Protein 6AR7 (pdb70)

Organism: Burkholderia thailandensis (strain ATCC 700388 / DSM 13276 / CCUG 48851 / CIP 106301 / E264) (NCBI:txid271848)

Foldseek 3Di:
DPVLVVVVVQCPDPVQVDLVSNLVNCVSQVVLLVLLVVLLVLCCVQAPPVLNVLVVQLVVLVVQLLVLVVVVLCQQCVQDDDSVCCSSVNRVVSNVSSVVSNVNSVQSNDPPSNPQQFDDADPCVDVLSVVLVVLVVLLVLLLVQDPVCSVSSVSSVVSLVVSLVSRRRDDPVVSSVSSNVVSVVSNVSSVGGHD/DDDVLVVVCVQCPDPVQVDLVSNLVNCVSQVVLLVLLVVLLVLCCVQAPPVLNVLVVQLVVLVVQLLVLVVLVLCQLCVQDDDSVCCSSVNRVVSNVSSVVSNVLSVQRVDPPSRPQQFDDADPCVDVLSVVLVVLVVLLVLLLVQPVVSNVSSVSSVVSLVSSLVSRRGDDPVVSSVSSNVVSVVSNVSSVGGHD/DDDVLVVVVVQCPDPVQVDLVSNLVNCVSQVVLLVLLVVLLVLCCVQADPVLNVLSVQLVVLVVQLLVLVVLVLCQLPVQDDDSVCCSSVNRVVSNVSSVVSNVLSVQSPDPPSNPQQFDDADPCVDPLSVVLVVLVVLLVLLLVQAVVSSVSSVSSVVSLVVSLVSRRRDDPVVSSVSSNVVSVVSNVSSVGGHND/DDDPLVVVCVQCPDPVQVDLVSNLVNCVSQVVLLVLLVVLLVLCCVQEDPVLNVLVVQLVVLVVQLLVLVVLVLCQLCVQDDDSVCCSSVNRVVSNVSSVVSNVLSVVSVVYPQQFDDADPCVDVLSVVLVVLVVLLVLLLVQDPVSSVSSVSSVVSLVVSLVSRRGDDPVVSSVSSNVVSVVSNVSSVGGHD

Solvent-accessible surface area: 38611 Å² total

InterPro domains:
  IPR009739 Lysozyme inhibitor LprI-like, N-terminal [PF07007] (49-139)
  IPR009739 Lysozyme inhibitor LprI-like, N-terminal [PF07007] (174-214)

Structure (mmCIF, N/CA/C/O backbone):
data_6AR7
#
_entry.id   6AR7
#
_cell.length_a   48.690
_cell.length_b   77.580
_cell.length_c   80.860
_cell.angle_alpha   65.46
_cell.angle_beta   90.03
_cell.angle_gamma   83.51
#
_symmetry.space_group_name_H-M   'P 1'
#
loop_
_entity.id
_entity.type
_entity.pdbx_description
1 polymer 'Uncharacterized protein'
2 water water
#
loop_
_atom_site.group_PDB
_atom_site.id
_atom_site.type_symbol
_atom_site.label_atom_id
_atom_site.label_alt_id
_atom_site.label_comp_id
_atom_site.label_asym_id
_atom_site.label_entity_id
_atom_site.label_seq_id
_atom_site.pdbx_PDB_ins_code
_atom_site.Cartn_x
_atom_site.Cartn_y
_atom_site.Cartn_z
_atom_site.occupancy
_atom_site.B_iso_or_equiv
_atom_site.auth_seq_id
_atom_site.auth_comp_id
_atom_site.auth_asym_id
_atom_site.auth_atom_id
_atom_site.pdbx_PDB_model_num
ATOM 9 N N . ALA A 1 23 ? 23.140 29.588 11.564 1.00 57.29 34 ALA A N 1
ATOM 10 C CA . ALA A 1 23 ? 21.883 30.293 11.766 1.00 49.86 34 ALA A CA 1
ATOM 11 C C . ALA A 1 23 ? 20.737 29.302 11.928 1.00 36.22 34 ALA A C 1
ATOM 12 O O . ALA A 1 23 ? 20.758 28.195 11.388 1.00 40.06 34 ALA A O 1
ATOM 14 N N . ASP A 1 24 ? 19.759 29.695 12.724 1.00 28.06 35 ASP A N 1
ATOM 15 C CA . ASP A 1 24 ? 18.605 28.852 12.923 1.00 29.56 35 ASP A CA 1
ATOM 16 C C . ASP A 1 24 ? 17.801 28.777 11.623 1.00 29.49 35 ASP A C 1
ATOM 17 O O . ASP A 1 24 ? 17.688 29.782 10.907 1.00 24.15 35 ASP A O 1
ATOM 22 N N . PRO A 1 25 ? 17.258 27.601 11.276 1.00 26.77 36 PRO A N 1
ATOM 23 C CA . PRO A 1 25 ? 16.487 27.498 10.018 1.00 27.40 36 PRO A CA 1
ATOM 24 C C . PRO A 1 25 ? 15.355 28.514 9.918 1.00 22.60 36 PRO A C 1
ATOM 25 O O . PRO A 1 25 ? 15.053 28.972 8.816 1.00 26.13 36 PRO A O 1
ATOM 29 N N . ILE A 1 26 ? 14.763 28.930 11.044 1.00 21.78 37 ILE A N 1
ATOM 30 C CA . ILE A 1 26 ? 13.698 29.930 10.993 1.00 27.23 37 ILE A CA 1
ATOM 31 C C . ILE A 1 26 ? 14.215 31.242 10.427 1.00 30.69 37 ILE A C 1
ATOM 32 O O . ILE A 1 26 ? 13.524 31.903 9.641 1.00 21.47 37 ILE A O 1
ATOM 37 N N . ASP A 1 27 ? 15.420 31.660 10.842 1.00 30.94 38 ASP A N 1
ATOM 38 C CA . ASP A 1 27 ? 15.973 32.926 10.368 1.00 29.38 38 ASP A CA 1
ATOM 39 C C . ASP A 1 27 ? 16.480 32.803 8.941 1.00 27.58 38 ASP A C 1
ATOM 40 O O . ASP A 1 27 ? 16.398 33.766 8.169 1.00 23.87 38 ASP A O 1
ATOM 45 N N . VAL A 1 28 ? 17.038 31.640 8.586 1.00 25.03 39 VAL A N 1
ATOM 46 C CA . VAL A 1 28 ? 17.408 31.392 7.190 1.00 26.70 39 VAL A CA 1
ATOM 47 C C . VAL A 1 28 ? 16.171 31.486 6.298 1.00 32.06 39 VAL A C 1
ATOM 48 O O . VAL A 1 28 ? 16.202 32.104 5.225 1.00 27.29 39 VAL A O 1
ATOM 52 N N . ALA A 1 29 ? 15.063 30.879 6.734 1.00 27.19 40 ALA A N 1
ATOM 53 C CA . ALA A 1 29 ? 13.835 30.888 5.934 1.00 28.44 40 ALA A CA 1
ATOM 54 C C . ALA A 1 29 ? 13.260 32.298 5.800 1.00 26.71 40 ALA A C 1
ATOM 55 O O . ALA A 1 29 ? 12.787 32.683 4.723 1.00 26.01 40 ALA A O 1
ATOM 65 N N . ARG A 1 31 ? 14.879 35.070 5.773 1.00 29.12 42 ARG A N 1
ATOM 66 C CA . ARG A 1 31 ? 15.763 35.713 4.803 1.00 25.35 42 ARG A CA 1
ATOM 67 C C . ARG A 1 31 ? 15.366 35.354 3.373 1.00 26.42 42 ARG A C 1
ATOM 68 O O . ARG A 1 31 ? 15.240 36.226 2.507 1.00 27.61 42 ARG A O 1
ATOM 76 N N . GLN A 1 32 ? 15.181 34.061 3.107 1.00 24.86 43 GLN A N 1
ATOM 77 C CA . GLN A 1 32 ? 14.705 33.638 1.799 1.00 30.58 43 GLN A CA 1
ATOM 78 C C . GLN A 1 32 ? 13.309 34.196 1.524 1.00 22.88 43 GLN A C 1
ATOM 79 O O . GLN A 1 32 ? 13.019 34.633 0.412 1.00 28.72 43 GLN A O 1
ATOM 85 N N . CYS A 1 33 ? 12.446 34.222 2.538 1.00 25.27 44 CYS A N 1
ATOM 86 C CA . CYS A 1 33 ? 11.098 34.748 2.341 1.00 28.13 44 CYS A CA 1
ATOM 87 C C . CYS A 1 33 ? 11.132 36.224 1.935 1.00 31.74 44 CYS A C 1
ATOM 88 O O . CYS A 1 33 ? 10.464 36.626 0.974 1.00 31.79 44 CYS A O 1
ATOM 91 N N . LEU A 1 34 ? 11.941 37.041 2.633 1.00 32.51 45 LEU A N 1
ATOM 92 C CA . LEU A 1 34 ? 12.011 38.479 2.333 1.00 25.12 45 LEU A CA 1
ATOM 93 C C . LEU A 1 34 ? 12.523 38.746 0.931 1.00 27.60 45 LEU A C 1
ATOM 94 O O . LEU A 1 34 ? 12.331 39.857 0.417 1.00 30.28 45 LEU A O 1
ATOM 99 N N . ALA A 1 35 ? 13.198 37.775 0.316 1.00 23.54 46 ALA A N 1
ATOM 100 C CA . ALA A 1 35 ? 13.644 37.889 -1.065 1.00 32.13 46 ALA A CA 1
ATOM 101 C C . ALA A 1 35 ? 12.613 37.394 -2.082 1.00 34.47 46 ALA A C 1
ATOM 102 O O . ALA A 1 35 ? 12.876 37.468 -3.280 1.00 31.98 46 ALA A O 1
ATOM 104 N N . ARG A 1 36 ? 11.451 36.905 -1.653 1.00 26.68 47 ARG A N 1
ATOM 105 C CA . ARG A 1 36 ? 10.485 36.357 -2.605 1.00 30.47 47 ARG A CA 1
ATOM 106 C C . ARG A 1 36 ? 9.862 37.438 -3.469 1.00 33.83 47 ARG A C 1
ATOM 107 O O . ARG A 1 36 ? 9.455 38.489 -2.975 1.00 26.50 47 ARG A O 1
ATOM 115 N N . ARG A 1 37 ? 9.704 37.124 -4.759 1.00 38.97 48 ARG A N 1
ATOM 116 C CA A ARG A 1 37 ? 9.093 38.102 -5.647 0.39 43.99 48 ARG A CA 1
ATOM 117 C CA B ARG A 1 37 ? 9.048 38.021 -5.709 0.61 44.39 48 ARG A CA 1
ATOM 118 C C . ARG A 1 37 ? 7.672 38.444 -5.212 1.00 41.10 48 ARG A C 1
ATOM 119 O O . ARG A 1 37 ? 7.256 39.592 -5.372 1.00 40.18 48 ARG A O 1
ATOM 134 N N . ASP A 1 38 ? 6.943 37.510 -4.609 1.00 34.43 49 ASP A N 1
ATOM 135 C CA . ASP A 1 38 ? 5.581 37.791 -4.174 1.00 28.69 49 ASP A CA 1
ATOM 136 C C . ASP A 1 38 ? 5.529 38.358 -2.763 1.00 27.30 49 ASP A C 1
ATOM 137 O O . ASP A 1 38 ? 4.440 38.486 -2.200 1.00 28.77 49 ASP A O 1
ATOM 142 N N . ARG A 1 39 ? 6.681 38.738 -2.190 1.00 29.57 50 ARG A N 1
ATOM 143 C CA . ARG A 1 39 ? 6.726 39.315 -0.850 1.00 25.69 50 ARG A CA 1
ATOM 144 C C . ARG A 1 39 ? 7.462 40.653 -0.820 1.00 29.35 50 ARG A C 1
ATOM 145 O O . ARG A 1 39 ? 7.866 41.098 0.257 1.00 33.05 50 ARG A O 1
ATOM 153 N N . SER A 1 40 ? 7.649 41.298 -1.978 1.00 31.91 51 SER A N 1
ATOM 154 C CA . SER A 1 40 ? 8.434 42.527 -2.037 1.00 36.75 51 SER A CA 1
ATOM 155 C C . SER A 1 40 ? 7.697 43.724 -1.448 1.00 34.67 51 SER A C 1
ATOM 156 O O . SER A 1 40 ? 8.341 44.668 -0.971 1.00 35.38 51 SER A O 1
ATOM 159 N N . SER A 1 41 ? 6.366 43.704 -1.448 1.00 32.97 52 SER A N 1
ATOM 160 C CA . SER A 1 41 ? 5.604 44.807 -0.873 1.00 32.53 52 SER A CA 1
ATOM 161 C C . SER A 1 41 ? 5.838 44.882 0.634 1.00 38.84 52 SER A C 1
ATOM 162 O O . SER A 1 41 ? 6.298 43.924 1.262 1.00 35.84 52 SER A O 1
ATOM 165 N N . THR A 1 42 ? 5.494 46.040 1.218 1.00 31.40 53 THR A N 1
ATOM 166 C CA . THR A 1 42 ? 5.613 46.205 2.665 1.00 34.67 53 THR A CA 1
ATOM 167 C C . THR A 1 42 ? 4.770 45.181 3.411 1.00 34.27 53 THR A C 1
ATOM 168 O O . THR A 1 42 ? 5.206 44.634 4.432 1.00 34.55 53 THR A O 1
ATOM 172 N N . ALA A 1 43 ? 3.547 44.933 2.936 1.00 29.75 54 ALA A N 1
ATOM 173 C CA . ALA A 1 43 ? 2.723 43.897 3.549 1.00 33.47 54 ALA A CA 1
ATOM 174 C C . ALA A 1 43 ? 3.406 42.536 3.458 1.00 28.83 54 ALA A C 1
ATOM 175 O O . ALA A 1 43 ? 3.340 41.739 4.401 1.00 30.64 54 ALA A O 1
ATOM 177 N N . GLY A 1 44 ? 4.075 42.265 2.334 1.00 32.05 55 GLY A N 1
ATOM 178 C CA . GLY A 1 44 ? 4.770 40.996 2.170 1.00 26.74 55 GLY A CA 1
ATOM 179 C C . GLY A 1 44 ? 5.978 40.865 3.088 1.00 32.18 55 GLY A C 1
ATOM 180 O O . GLY A 1 44 ? 6.243 39.787 3.624 1.00 27.45 55 GLY A O 1
ATOM 181 N N . GLN A 1 45 ? 6.737 41.953 3.271 1.00 32.59 56 GLN A N 1
ATOM 182 C CA . GLN A 1 45 ? 7.867 41.894 4.193 1.00 27.85 56 GLN A CA 1
ATOM 183 C C . GLN A 1 45 ? 7.375 41.603 5.604 1.00 30.66 56 GLN A C 1
ATOM 184 O O . GLN A 1 45 ? 7.933 40.753 6.311 1.00 34.68 56 GLN A O 1
ATOM 190 N N . ILE A 1 46 ? 6.313 42.298 6.014 1.00 30.30 57 ILE A N 1
ATOM 191 C CA . ILE A 1 46 ? 5.757 42.141 7.352 1.00 31.13 57 ILE A CA 1
ATOM 192 C C . ILE A 1 46 ? 5.195 40.740 7.522 1.00 22.73 57 ILE A C 1
ATOM 193 O O . ILE A 1 46 ? 5.302 40.134 8.599 1.00 25.69 57 ILE A O 1
ATOM 198 N N . GLN A 1 47 ? 4.605 40.195 6.456 1.00 25.98 58 GLN A N 1
ATOM 199 C CA . GLN A 1 47 ? 4.105 38.830 6.533 1.00 27.24 58 GLN A CA 1
ATOM 200 C C . GLN A 1 47 ? 5.247 37.835 6.723 1.00 20.08 58 GLN A C 1
ATOM 201 O O . GLN A 1 47 ? 5.104 36.864 7.470 1.00 27.71 58 GLN A O 1
ATOM 207 N N . CYS A 1 48 ? 6.375 38.033 6.037 1.00 28.95 59 CYS A N 1
ATOM 208 C CA . CYS A 1 48 ? 7.516 37.154 6.297 1.00 23.72 59 CYS A CA 1
ATOM 209 C C . CYS A 1 48 ? 7.907 37.207 7.770 1.00 26.38 59 CYS A C 1
ATOM 210 O O . CYS A 1 48 ? 8.166 36.168 8.392 1.00 20.24 59 CYS A O 1
ATOM 221 N N . ASP A 1 50 ? 6.038 38.111 10.334 1.00 19.83 61 ASP A N 1
ATOM 222 C CA A ASP A 1 50 ? 4.997 37.502 11.152 0.55 22.35 61 ASP A CA 1
ATOM 223 C CA B ASP A 1 50 ? 4.978 37.496 11.130 0.45 22.22 61 ASP A CA 1
ATOM 224 C C . ASP A 1 50 ? 5.071 35.974 11.092 1.00 22.49 61 ASP A C 1
ATOM 225 O O . ASP A 1 50 ? 4.844 35.299 12.104 1.00 24.01 61 ASP A O 1
ATOM 234 N N . GLU A 1 51 ? 5.392 35.411 9.927 1.00 21.48 62 GLU A N 1
ATOM 235 C CA . GLU A 1 51 ? 5.543 33.957 9.829 1.00 22.69 62 GLU A CA 1
ATOM 236 C C . GLU A 1 51 ? 6.738 33.477 10.655 1.00 25.16 62 GLU A C 1
ATOM 237 O O . GLU A 1 51 ? 6.666 32.439 11.323 1.00 24.65 62 GLU A O 1
ATOM 243 N N . ALA A 1 52 ? 7.839 34.235 10.631 1.00 22.58 63 ALA A N 1
ATOM 244 C CA . ALA A 1 52 ? 8.999 33.902 11.454 1.00 23.91 63 ALA A CA 1
ATOM 245 C C . ALA A 1 52 ? 8.644 33.960 12.933 1.00 24.96 63 ALA A C 1
ATOM 246 O O . ALA A 1 52 ? 9.041 33.090 13.720 1.00 22.43 63 ALA A O 1
ATOM 248 N N . ARG A 1 53 ? 7.868 34.971 13.324 1.00 28.07 64 ARG A N 1
ATOM 249 C CA . ARG A 1 53 ? 7.489 35.106 14.723 1.00 27.13 64 ARG A CA 1
ATOM 250 C C . ARG A 1 53 ? 6.658 33.922 15.183 1.00 28.40 64 ARG A C 1
ATOM 251 O O . ARG A 1 53 ? 6.856 33.407 16.286 1.00 27.84 64 ARG A O 1
ATOM 259 N N . GLN A 1 54 ? 5.712 33.486 14.358 1.00 25.91 65 GLN A N 1
ATOM 260 C CA . GLN A 1 54 ? 4.910 32.322 14.716 1.00 25.59 65 GLN A CA 1
ATOM 261 C C . GLN A 1 54 ? 5.779 31.074 14.851 1.00 27.68 65 GLN A C 1
ATOM 262 O O . GLN A 1 54 ? 5.561 30.250 15.743 1.00 25.33 65 GLN A O 1
ATOM 268 N N . GLN A 1 55 ? 6.760 30.908 13.960 1.00 28.48 66 GLN A N 1
ATOM 269 C CA . GLN A 1 55 ? 7.653 29.758 14.059 1.00 24.27 66 GLN A CA 1
ATOM 270 C C . GLN A 1 55 ? 8.496 29.836 15.326 1.00 26.51 66 GLN A C 1
ATOM 271 O O . GLN A 1 55 ? 8.634 28.834 16.037 1.00 27.53 66 GLN A O 1
ATOM 277 N N . TRP A 1 56 ? 9.003 31.032 15.665 1.00 22.85 67 TRP A N 1
ATOM 278 C CA . TRP A 1 56 ? 9.717 31.180 16.929 1.00 22.72 67 TRP A CA 1
ATOM 279 C C . TRP A 1 56 ? 8.816 30.882 18.122 1.00 25.04 67 TRP A C 1
ATOM 280 O O . TRP A 1 56 ? 9.286 30.349 19.127 1.00 27.12 67 TRP A O 1
ATOM 291 N N . GLN A 1 57 ? 7.532 31.226 18.043 1.00 25.63 68 GLN A N 1
ATOM 292 C CA . GLN A 1 57 ? 6.643 30.904 19.150 1.00 26.39 68 GLN A CA 1
ATOM 293 C C . GLN A 1 57 ? 6.498 29.387 19.299 1.00 36.86 68 GLN A C 1
ATOM 294 O O . GLN A 1 57 ? 6.414 28.864 20.416 1.00 36.41 68 GLN A O 1
ATOM 300 N N . GLY A 1 58 ? 6.510 28.658 18.191 1.00 30.65 69 GLY A N 1
ATOM 301 C CA . GLY A 1 58 ? 6.538 27.210 18.299 1.00 38.09 69 GLY A CA 1
ATOM 302 C C . GLY A 1 58 ? 7.797 26.709 18.981 1.00 34.70 69 GLY A C 1
ATOM 303 O O . GLY A 1 58 ? 7.762 25.724 19.728 1.00 32.44 69 GLY A O 1
ATOM 304 N N . GLU A 1 59 ? 8.929 27.384 18.748 1.00 29.31 70 GLU A N 1
ATOM 305 C CA . GLU A 1 59 ? 10.157 26.956 19.408 1.00 29.87 70 GLU A CA 1
ATOM 306 C C . GLU A 1 59 ? 10.146 27.318 20.888 1.00 33.69 70 GLU A C 1
ATOM 307 O O . GLU A 1 59 ? 10.730 26.596 21.708 1.00 36.35 70 GLU A O 1
ATOM 313 N N . VAL A 1 60 ? 9.482 28.413 21.248 1.00 29.51 71 VAL A N 1
ATOM 314 C CA . VAL A 1 60 ? 9.275 28.723 22.660 1.00 29.54 71 VAL A CA 1
ATOM 315 C C . VAL A 1 60 ? 8.541 27.578 23.336 1.00 32.59 71 VAL A C 1
ATOM 316 O O . VAL A 1 60 ? 8.972 27.057 24.370 1.00 34.09 71 VAL A O 1
ATOM 320 N N . ASP A 1 61 ? 7.431 27.147 22.740 1.00 28.41 72 ASP A N 1
ATOM 321 C CA . ASP A 1 61 ? 6.619 26.117 23.373 1.00 36.82 72 ASP A CA 1
ATOM 322 C C . ASP A 1 61 ? 7.357 24.788 23.449 1.00 36.65 72 ASP A C 1
ATOM 323 O O . ASP A 1 61 ? 7.251 24.078 24.454 1.00 39.81 72 ASP A O 1
ATOM 328 N N . ALA A 1 62 ? 8.129 24.450 22.415 1.00 35.99 73 ALA A N 1
ATOM 329 C CA . ALA A 1 62 ? 8.849 23.182 22.400 1.00 40.65 73 ALA A CA 1
ATOM 330 C C . ALA A 1 62 ? 10.028 23.201 23.358 1.00 39.84 73 ALA A C 1
ATOM 331 O O . ALA A 1 62 ? 10.321 22.187 24.006 1.00 44.29 73 ALA A O 1
ATOM 333 N N . ALA A 1 63 ? 10.775 24.306 23.388 1.00 33.43 74 ALA A N 1
ATOM 334 C CA . ALA A 1 63 ? 11.896 24.389 24.314 1.00 35.11 74 ALA A CA 1
ATOM 335 C C . ALA A 1 63 ? 11.391 24.394 25.749 1.00 35.40 74 ALA A C 1
ATOM 336 O O . ALA A 1 63 ? 11.960 23.725 26.615 1.00 39.73 74 ALA A O 1
ATOM 338 N N . TYR A 1 64 ? 10.281 25.093 26.004 1.00 36.94 75 TYR A N 1
ATOM 339 C CA . TYR A 1 64 ? 9.683 25.057 27.337 1.00 42.94 75 TYR A CA 1
ATOM 340 C C . TYR A 1 64 ? 9.279 23.633 27.718 1.00 44.54 75 TYR A C 1
ATOM 341 O O . TYR A 1 64 ? 9.437 23.219 28.873 1.00 40.27 75 TYR A O 1
ATOM 350 N N . GLN A 1 65 ? 8.786 22.852 26.756 1.00 46.49 76 GLN A N 1
ATOM 351 C CA . GLN A 1 65 ? 8.374 21.492 27.091 1.00 45.61 76 GLN A CA 1
ATOM 352 C C . GLN A 1 65 ? 9.572 20.597 27.400 1.00 43.20 76 GLN A C 1
ATOM 353 O O . GLN A 1 65 ? 9.545 19.847 28.384 1.00 41.95 76 GLN A O 1
ATOM 359 N N . ARG A 1 66 ? 10.635 20.664 26.592 1.00 46.65 77 ARG A N 1
ATOM 360 C CA . ARG A 1 66 ? 11.864 19.940 26.928 1.00 47.92 77 ARG A CA 1
ATOM 361 C C . ARG A 1 66 ? 12.358 20.314 28.321 1.00 43.92 77 ARG A C 1
ATOM 362 O O . ARG A 1 66 ? 12.739 19.447 29.117 1.00 52.41 77 ARG A O 1
ATOM 370 N N . LEU A 1 67 ? 12.377 21.614 28.615 1.00 44.34 78 LEU A N 1
ATOM 371 C CA . LEU A 1 67 ? 12.898 22.097 29.887 1.00 40.49 78 LEU A CA 1
ATOM 372 C C . LEU A 1 67 ? 12.117 21.514 31.056 1.00 47.74 78 LEU A C 1
ATOM 373 O O . LEU A 1 67 ? 12.709 21.064 32.043 1.00 57.90 78 LEU A O 1
ATOM 378 N N . VAL A 1 68 ? 10.785 21.509 30.955 1.00 42.60 79 VAL A N 1
ATOM 379 C CA . VAL A 1 68 ? 9.957 20.999 32.039 1.00 46.65 79 VAL A CA 1
ATOM 380 C C . VAL A 1 68 ? 10.212 19.508 32.243 1.00 54.74 79 VAL A C 1
ATOM 381 O O . VAL A 1 68 ? 10.194 19.016 33.379 1.00 58.08 79 VAL A O 1
ATOM 385 N N . LYS A 1 69 ? 10.505 18.777 31.161 1.00 54.16 80 LYS A N 1
ATOM 386 C CA . LYS A 1 69 ? 10.717 17.339 31.280 1.00 57.69 80 LYS A CA 1
ATOM 387 C C . LYS A 1 69 ? 12.119 17.002 31.773 1.00 59.55 80 LYS A C 1
ATOM 388 O O . LYS A 1 69 ? 12.310 15.938 32.363 1.00 55.31 80 LYS A O 1
ATOM 390 N N . THR A 1 70 ? 13.120 17.854 31.522 1.00 61.49 81 THR A N 1
ATOM 391 C CA . THR A 1 70 ? 14.488 17.495 31.879 1.00 60.79 81 THR A CA 1
ATOM 392 C C . THR A 1 70 ? 15.059 18.230 33.082 1.00 56.65 81 THR A C 1
ATOM 393 O O . THR A 1 70 ? 16.039 17.753 33.659 1.00 56.61 81 THR A O 1
ATOM 397 N N . ALA A 1 71 ? 14.463 19.339 33.502 1.00 51.37 82 ALA A N 1
ATOM 398 C CA . ALA A 1 71 ? 15.121 20.111 34.538 1.00 50.84 82 ALA A CA 1
ATOM 399 C C . ALA A 1 71 ? 14.927 19.465 35.902 1.00 49.76 82 ALA A C 1
ATOM 400 O O . ALA A 1 71 ? 13.925 18.785 36.135 1.00 51.25 82 ALA A O 1
ATOM 402 N N . PRO A 1 72 ? 15.863 19.687 36.825 1.00 54.61 83 PRO A N 1
ATOM 403 C CA . PRO A 1 72 ? 15.626 19.291 38.216 1.00 57.52 83 PRO A CA 1
ATOM 404 C C . PRO A 1 72 ? 14.454 20.080 38.781 1.00 54.90 83 PRO A C 1
ATOM 405 O O . PRO A 1 72 ? 14.091 21.143 38.279 1.00 55.23 83 PRO A O 1
ATOM 409 N N . ALA A 1 73 ? 13.886 19.554 39.866 1.00 54.97 84 ALA A N 1
ATOM 410 C CA . ALA A 1 73 ? 12.593 20.026 40.360 1.00 57.87 84 ALA A CA 1
ATOM 411 C C . ALA A 1 73 ? 12.599 21.514 40.699 1.00 59.29 84 ALA A C 1
ATOM 412 O O . ALA A 1 73 ? 11.645 22.227 40.373 1.00 60.93 84 ALA A O 1
ATOM 414 N N . ASP A 1 74 ? 13.646 21.996 41.376 1.00 58.59 85 ASP A N 1
ATOM 415 C CA . ASP A 1 74 ? 13.697 23.408 41.758 1.00 56.49 85 ASP A CA 1
ATOM 416 C C . ASP A 1 74 ? 13.718 24.310 40.528 1.00 49.93 85 ASP A C 1
ATOM 417 O O . ASP A 1 74 ? 12.927 25.250 40.422 1.00 46.56 85 ASP A O 1
ATOM 422 N N . ALA A 1 75 ? 14.589 24.007 39.566 1.00 49.93 86 ALA A N 1
ATOM 423 C CA . ALA A 1 75 ? 14.658 24.806 38.352 1.00 48.59 86 ALA A CA 1
ATOM 424 C C . ALA A 1 75 ? 13.382 24.677 37.535 1.00 54.06 86 ALA A C 1
ATOM 425 O O . ALA A 1 75 ? 12.935 25.651 36.910 1.00 53.72 86 ALA A O 1
ATOM 427 N N . ARG A 1 76 ? 12.776 23.486 37.525 1.00 48.58 87 ARG A N 1
ATOM 428 C CA . ARG A 1 76 ? 11.548 23.309 36.758 1.00 46.74 87 ARG A CA 1
ATOM 429 C C . ARG A 1 76 ? 10.465 24.271 37.245 1.00 42.26 87 ARG A C 1
ATOM 430 O O . ARG A 1 76 ? 9.911 25.048 36.455 1.00 44.59 87 ARG A O 1
ATOM 438 N N . ARG A 1 77 ? 10.185 24.262 38.554 1.00 44.10 88 ARG A N 1
ATOM 439 C CA . ARG A 1 77 ? 9.184 25.168 39.110 1.00 49.61 88 ARG A CA 1
ATOM 440 C C . ARG A 1 77 ? 9.571 26.623 38.877 1.00 49.22 88 ARG A C 1
ATOM 441 O O . ARG A 1 77 ? 8.708 27.460 38.590 1.00 47.67 88 ARG A O 1
ATOM 449 N N . GLY A 1 78 ? 10.864 26.938 39.011 1.00 44.93 89 GLY A N 1
ATOM 450 C CA . GLY A 1 78 ? 11.327 28.287 38.731 1.00 38.15 89 GLY A CA 1
ATOM 451 C C . GLY A 1 78 ? 11.052 28.714 37.301 1.00 38.67 89 GLY A C 1
ATOM 452 O O . GLY A 1 78 ? 10.566 29.820 37.053 1.00 37.29 89 GLY A O 1
ATOM 453 N N . TRP A 1 79 ? 11.372 27.849 36.333 1.00 39.86 90 TRP A N 1
ATOM 454 C CA . TRP A 1 79 ? 11.118 28.210 34.936 1.00 36.83 90 TRP A CA 1
ATOM 455 C C . TRP A 1 79 ? 9.625 28.257 34.643 1.00 37.56 90 TRP A C 1
ATOM 456 O O . TRP A 1 79 ? 9.168 29.107 33.864 1.00 40.12 90 TRP A O 1
ATOM 467 N N . GLN A 1 80 ? 8.849 27.354 35.255 1.00 37.76 91 GLN A N 1
ATOM 468 C CA . GLN A 1 80 ? 7.403 27.406 35.082 1.00 41.45 91 GLN A CA 1
ATOM 469 C C . GLN A 1 80 ? 6.865 28.742 35.551 1.00 43.37 91 GLN A C 1
ATOM 470 O O . GLN A 1 80 ? 5.994 29.336 34.905 1.00 42.06 91 GLN A O 1
ATOM 476 N N . GLU A 1 81 ? 7.389 29.234 36.669 1.00 42.91 92 GLU A N 1
ATOM 477 C CA . GLU A 1 81 ? 7.001 30.550 37.140 1.00 43.20 92 GLU A CA 1
ATOM 478 C C . GLU A 1 81 ? 7.416 31.627 36.144 1.00 43.69 92 GLU A C 1
ATOM 479 O O . GLU A 1 81 ? 6.624 32.525 35.823 1.00 34.76 92 GLU A O 1
ATOM 485 N N . SER A 1 82 ? 8.640 31.532 35.612 1.00 36.14 93 SER A N 1
ATOM 486 C CA . SER A 1 82 ? 9.107 32.537 34.659 1.00 34.91 93 SER A CA 1
ATOM 487 C C . SER A 1 82 ? 8.220 32.575 33.417 1.00 37.39 93 SER A C 1
ATOM 488 O O . SER A 1 82 ? 7.924 33.655 32.888 1.00 32.23 93 SER A O 1
ATOM 491 N N . GLN A 1 83 ? 7.756 31.408 32.959 1.00 33.60 94 GLN A N 1
ATOM 492 C CA . GLN A 1 83 ? 6.936 31.379 31.750 1.00 33.52 94 GLN A CA 1
ATOM 493 C C . GLN A 1 83 ? 5.558 31.969 32.007 1.00 32.65 94 GLN A C 1
ATOM 494 O O . GLN A 1 83 ? 5.016 32.687 31.162 1.00 35.49 94 GLN A O 1
ATOM 500 N N . ARG A 1 84 ? 4.973 31.682 33.170 1.00 34.39 95 ARG A N 1
ATOM 501 C CA . ARG A 1 84 ? 3.713 32.323 33.513 1.00 33.79 95 ARG A CA 1
ATOM 502 C C . ARG A 1 84 ? 3.873 33.844 33.510 1.00 36.88 95 ARG A C 1
ATOM 503 O O . ARG A 1 84 ? 3.006 34.572 33.011 1.00 35.37 95 ARG A O 1
ATOM 511 N N . ARG A 1 85 ? 5.000 34.336 34.036 1.00 36.17 96 ARG A N 1
ATOM 512 C CA . ARG A 1 85 ? 5.246 35.773 34.084 1.00 33.38 96 ARG A CA 1
ATOM 513 C C . ARG A 1 85 ? 5.550 36.318 32.702 1.00 34.59 96 ARG A C 1
ATOM 514 O O . ARG A 1 85 ? 5.149 37.439 32.367 1.00 31.17 96 ARG A O 1
ATOM 522 N N . TRP A 1 86 ? 6.249 35.536 31.880 1.00 28.67 97 TRP A N 1
ATOM 523 C CA . TRP A 1 86 ? 6.554 35.996 30.529 1.00 29.15 97 TRP A CA 1
ATOM 524 C C . TRP A 1 86 ? 5.275 36.189 29.725 1.00 34.51 97 TRP A C 1
ATOM 525 O O . TRP A 1 86 ? 5.093 37.207 29.038 1.00 33.29 97 TRP A O 1
ATOM 536 N N . LEU A 1 87 ? 4.378 35.207 29.796 1.00 33.87 98 LEU A N 1
ATOM 537 C CA . LEU A 1 87 ? 3.130 35.280 29.052 1.00 36.11 98 LEU A CA 1
ATOM 538 C C . LEU A 1 87 ? 2.287 36.470 29.488 1.00 34.68 98 LEU A C 1
ATOM 539 O O . LEU A 1 87 ? 1.683 37.146 28.646 1.00 34.27 98 LEU A O 1
ATOM 544 N N . ALA A 1 88 ? 2.210 36.727 30.797 1.00 35.21 99 ALA A N 1
ATOM 545 C CA . ALA A 1 88 ? 1.433 37.871 31.264 1.00 34.33 99 ALA A CA 1
ATOM 546 C C . ALA A 1 88 ? 2.041 39.181 30.784 1.00 34.24 99 ALA A C 1
ATOM 547 O O . ALA A 1 88 ? 1.316 40.112 30.411 1.00 35.21 99 ALA A O 1
ATOM 549 N N . TRP A 1 89 ? 3.369 39.284 30.801 1.00 33.16 100 TRP A N 1
ATOM 550 C CA . TRP A 1 89 ? 4.004 40.488 30.279 1.00 29.36 100 TRP A CA 1
ATOM 551 C C . TRP A 1 89 ? 3.702 40.661 28.794 1.00 32.88 100 TRP A C 1
ATOM 552 O O . TRP A 1 89 ? 3.289 41.745 28.360 1.00 35.96 100 TRP A O 1
ATOM 563 N N . ARG A 1 90 ? 3.874 39.590 28.002 1.00 27.94 101 ARG A N 1
ATOM 564 C CA . ARG A 1 90 ? 3.636 39.686 26.563 1.00 33.92 101 ARG A CA 1
ATOM 565 C C . ARG A 1 90 ? 2.211 40.145 26.273 1.00 34.91 101 ARG A C 1
ATOM 566 O O . ARG A 1 90 ? 1.991 40.953 25.368 1.00 27.91 101 ARG A O 1
ATOM 574 N N . LYS A 1 91 ? 1.233 39.666 27.049 1.00 31.08 102 LYS A N 1
ATOM 575 C CA . LYS A 1 91 ? -0.156 40.062 26.817 1.00 35.21 102 LYS A CA 1
ATOM 576 C C . LYS A 1 91 ? -0.340 41.573 26.961 1.00 33.82 102 LYS A C 1
ATOM 577 O O . LYS A 1 91 ? -1.000 42.204 26.131 1.00 41.38 102 LYS A O 1
ATOM 579 N N . ASP A 1 92 ? 0.221 42.176 28.012 1.00 34.33 103 ASP A N 1
ATOM 580 C CA . ASP A 1 92 ? 0.041 43.617 28.178 1.00 32.59 103 ASP A CA 1
ATOM 581 C C . ASP A 1 92 ? 1.021 44.430 27.339 1.00 33.79 103 ASP A C 1
ATOM 582 O O . ASP A 1 92 ? 0.688 45.537 26.902 1.00 37.56 103 ASP A O 1
ATOM 587 N N . GLU A 1 93 ? 2.203 43.896 27.057 1.00 29.59 104 GLU A N 1
ATOM 588 C CA . GLU A 1 93 ? 3.125 44.620 26.195 1.00 24.27 104 GLU A CA 1
ATOM 589 C C . GLU A 1 93 ? 2.527 44.851 24.802 1.00 31.05 104 GLU A C 1
ATOM 590 O O . GLU A 1 93 ? 2.794 45.880 24.172 1.00 31.94 104 GLU A O 1
ATOM 596 N N . ALA A 1 94 ? 1.705 43.920 24.311 1.00 29.11 105 ALA A N 1
ATOM 597 C CA . ALA A 1 94 ? 1.038 44.147 23.028 1.00 32.36 105 ALA A CA 1
ATOM 598 C C . ALA A 1 94 ? 0.169 45.399 23.069 1.00 35.96 105 ALA A C 1
ATOM 599 O O . ALA A 1 94 ? 0.077 46.129 22.076 1.00 41.01 105 ALA A O 1
ATOM 601 N N . HIS A 1 95 ? -0.482 45.666 24.209 1.00 36.92 106 HIS A N 1
ATOM 602 C CA . HIS A 1 95 ? -1.263 46.894 24.333 1.00 36.83 106 HIS A CA 1
ATOM 603 C C . HIS A 1 95 ? -0.360 48.116 24.288 1.00 34.92 106 HIS A C 1
ATOM 604 O O . HIS A 1 95 ? -0.743 49.159 23.750 1.00 39.58 106 HIS A O 1
ATOM 611 N N . LEU A 1 96 ? 0.830 48.017 24.885 1.00 33.27 107 LEU A N 1
ATOM 612 C CA . LEU A 1 96 ? 1.763 49.138 24.870 1.00 35.58 107 LEU A CA 1
ATOM 613 C C . LEU A 1 96 ? 2.299 49.369 23.466 1.00 30.09 107 LEU A C 1
ATOM 614 O O . LEU A 1 96 ? 2.418 50.515 23.017 1.00 28.83 107 LEU A O 1
ATOM 619 N N . VAL A 1 97 ? 2.609 48.288 22.754 1.00 25.62 108 VAL A N 1
ATOM 620 C CA . VAL A 1 97 ? 3.078 48.432 21.380 1.00 30.40 108 VAL A CA 1
ATOM 621 C C . VAL A 1 97 ? 2.020 49.136 20.530 1.00 35.81 108 VAL A C 1
ATOM 622 O O . VAL A 1 97 ? 2.329 50.031 19.735 1.00 33.19 108 VAL A O 1
ATOM 626 N N . ARG A 1 98 ? 0.756 48.746 20.682 1.00 35.07 109 ARG A N 1
ATOM 627 C CA . ARG A 1 98 ? -0.288 49.388 19.888 1.00 36.81 109 ARG A CA 1
ATOM 628 C C . ARG A 1 98 ? -0.450 50.853 20.257 1.00 38.93 109 ARG A C 1
ATOM 629 O O . ARG A 1 98 ? -0.566 51.710 19.372 1.00 39.37 109 ARG A O 1
ATOM 637 N N . ALA A 1 99 ? -0.452 51.164 21.554 1.00 31.96 110 ALA A N 1
ATOM 638 C CA . ALA A 1 99 ? -0.615 52.551 21.967 1.00 32.32 110 ALA A CA 1
ATOM 639 C C . ALA A 1 99 ? 0.499 53.430 21.416 1.00 35.33 110 ALA A C 1
ATOM 640 O O . ALA A 1 99 ? 0.256 54.576 21.036 1.00 38.86 110 ALA A O 1
ATOM 642 N N . VAL A 1 100 ? 1.727 52.918 21.348 1.00 32.36 111 VAL A N 1
ATOM 643 C CA . VAL A 1 100 ? 2.813 53.732 20.811 1.00 34.55 111 VAL A CA 1
ATOM 644 C C . VAL A 1 100 ? 2.662 53.902 19.302 1.00 31.95 111 VAL A C 1
ATOM 645 O O . VAL A 1 100 ? 2.720 55.018 18.779 1.00 35.95 111 VAL A O 1
ATOM 649 N N . TYR A 1 101 ? 2.472 52.803 18.576 1.00 28.14 112 TYR A N 1
ATOM 650 C CA . TYR A 1 101 ? 2.539 52.895 17.126 1.00 28.32 112 TYR A CA 1
ATOM 651 C C . TYR A 1 101 ? 1.255 53.379 16.468 1.00 32.71 112 TYR A C 1
ATOM 652 O O . TYR A 1 101 ? 1.298 53.773 15.297 1.00 41.64 112 TYR A O 1
ATOM 661 N N . GLU A 1 102 ? 0.130 53.402 17.179 1.00 36.87 113 GLU A N 1
ATOM 662 C CA . GLU A 1 102 ? -1.053 54.009 16.583 1.00 48.14 113 GLU A CA 1
ATOM 663 C C . GLU A 1 102 ? -0.949 55.528 16.518 1.00 49.47 113 GLU A C 1
ATOM 664 O O . GLU A 1 102 ? -1.789 56.164 15.879 1.00 41.90 113 GLU A O 1
ATOM 670 N N . THR A 1 103 ? 0.056 56.130 17.147 1.00 46.74 114 THR A N 1
ATOM 671 C CA . THR A 1 103 ? 0.275 57.565 17.007 1.00 43.21 114 THR A CA 1
ATOM 672 C C . THR A 1 103 ? 1.230 57.900 15.870 1.00 43.30 114 THR A C 1
ATOM 673 O O . THR A 1 103 ? 1.584 59.075 15.715 1.00 45.41 114 THR A O 1
ATOM 677 N N . THR A 1 104 ? 1.665 56.895 15.100 1.00 39.64 115 THR A N 1
ATOM 678 C CA . THR A 1 104 ? 2.628 57.011 14.011 1.00 40.00 115 THR A CA 1
ATOM 679 C C . THR A 1 104 ? 1.951 56.802 12.667 1.00 42.66 115 THR A C 1
ATOM 680 O O . THR A 1 104 ? 0.824 56.306 12.583 1.00 43.76 115 THR A O 1
ATOM 684 N N . GLN A 1 105 ? 2.682 57.155 11.603 1.00 42.89 116 GLN A N 1
ATOM 685 C CA . GLN A 1 105 ? 2.273 56.881 10.228 1.00 42.16 116 GLN A CA 1
ATOM 686 C C . GLN A 1 105 ? 3.473 56.523 9.370 1.00 39.71 116 GLN A C 1
ATOM 687 O O . GLN A 1 105 ? 4.538 57.129 9.497 1.00 49.45 116 GLN A O 1
ATOM 693 N N . GLY A 1 106 ? 3.275 55.597 8.456 1.00 35.85 117 GLY A N 1
ATOM 694 C CA . GLY A 1 106 ? 4.294 55.304 7.476 1.00 37.70 117 GLY A CA 1
ATOM 695 C C . GLY A 1 106 ? 4.852 53.906 7.639 1.00 33.67 117 GLY A C 1
ATOM 696 O O . GLY A 1 106 ? 4.844 53.320 8.731 1.00 34.31 117 GLY A O 1
ATOM 697 N N . THR A 1 107 ? 5.366 53.367 6.536 1.00 30.38 118 THR A N 1
ATOM 698 C CA . THR A 1 107 ? 5.806 51.985 6.570 1.00 34.90 118 THR A CA 1
ATOM 699 C C . THR A 1 107 ? 7.106 51.805 7.350 1.00 34.54 118 THR A C 1
ATOM 700 O O . THR A 1 107 ? 7.385 50.680 7.771 1.00 32.49 118 THR A O 1
ATOM 712 N N . TYR A 1 109 ? 7.594 52.938 10.330 1.00 31.97 120 TYR A N 1
ATOM 713 C CA . TYR A 1 109 ? 7.086 52.576 11.645 1.00 32.72 120 TYR A CA 1
ATOM 714 C C . TYR A 1 109 ? 6.359 51.234 11.618 1.00 29.47 120 TYR A C 1
ATOM 715 O O . TYR A 1 109 ? 6.427 50.478 12.590 1.00 26.52 120 TYR A O 1
ATOM 724 N N . ALA A 1 110 ? 5.639 50.918 10.533 1.00 24.79 121 ALA A N 1
ATOM 725 C CA . ALA A 1 110 ? 4.998 49.606 10.484 1.00 30.35 121 ALA A CA 1
ATOM 726 C C . ALA A 1 110 ? 6.029 48.483 10.547 1.00 26.33 121 ALA A C 1
ATOM 727 O O . ALA A 1 110 ? 5.765 47.425 11.136 1.00 33.23 121 ALA A O 1
ATOM 742 N N . ALA A 1 112 ? 9.123 48.715 11.966 1.00 24.64 123 ALA A N 1
ATOM 743 C CA . ALA A 1 112 ? 9.688 48.705 13.308 1.00 30.26 123 ALA A CA 1
ATOM 744 C C . ALA A 1 112 ? 8.751 47.982 14.260 1.00 28.18 123 ALA A C 1
ATOM 745 O O . ALA A 1 112 ? 9.190 47.216 15.115 1.00 28.77 123 ALA A O 1
ATOM 747 N N . SER A 1 113 ? 7.447 48.227 14.122 1.00 28.26 124 SER A N 1
ATOM 748 C CA . SER A 1 113 ? 6.470 47.582 14.979 1.00 19.86 124 SER A CA 1
ATOM 749 C C . SER A 1 113 ? 6.498 46.066 14.789 1.00 29.04 124 SER A C 1
ATOM 750 O O . SER A 1 113 ? 6.438 45.307 15.764 1.00 24.45 124 SER A O 1
ATOM 753 N N . ALA A 1 114 ? 6.570 45.611 13.532 1.00 26.20 125 ALA A N 1
ATOM 754 C CA . ALA A 1 114 ? 6.641 44.178 13.266 1.00 25.87 125 ALA A CA 1
ATOM 755 C C . ALA A 1 114 ? 7.895 43.561 13.882 1.00 25.24 125 ALA A C 1
ATOM 756 O O . ALA A 1 114 ? 7.830 42.499 14.505 1.00 28.83 125 ALA A O 1
ATOM 758 N N . ASP A 1 115 ? 9.046 44.221 13.740 1.00 26.86 126 ASP A N 1
ATOM 759 C CA . ASP A 1 115 ? 10.261 43.705 14.368 1.00 29.84 126 ASP A CA 1
ATOM 760 C C . ASP A 1 115 ? 10.155 43.716 15.894 1.00 34.59 126 ASP A C 1
ATOM 761 O O . ASP A 1 115 ? 10.662 42.801 16.560 1.00 29.71 126 ASP A O 1
ATOM 779 N N . ARG A 1 117 ? 7.542 42.984 17.544 1.00 28.14 128 ARG A N 1
ATOM 780 C CA A ARG A 1 117 ? 6.766 41.797 17.894 0.55 30.28 128 ARG A CA 1
ATOM 781 C CA B ARG A 1 117 ? 6.775 41.801 17.913 0.45 30.14 128 ARG A CA 1
ATOM 782 C C . ARG A 1 117 ? 7.571 40.520 17.714 1.00 25.11 128 ARG A C 1
ATOM 783 O O . ARG A 1 117 ? 7.370 39.555 18.457 1.00 25.32 128 ARG A O 1
ATOM 798 N N . LEU A 1 118 ? 8.480 40.506 16.740 1.00 25.83 129 LEU A N 1
ATOM 799 C CA . LEU A 1 118 ? 9.260 39.314 16.412 1.00 23.85 129 LEU A CA 1
ATOM 800 C C . LEU A 1 118 ? 10.367 39.037 17.432 1.00 25.14 129 LEU A C 1
ATOM 801 O O . LEU A 1 118 ? 10.463 37.928 17.967 1.00 28.59 129 LEU A O 1
ATOM 806 N N . GLN A 1 119 ? 11.222 40.024 17.699 1.00 18.24 130 GLN A N 1
ATOM 807 C CA . GLN A 1 119 ? 12.452 39.763 18.445 1.00 22.21 130 GLN A CA 1
ATOM 808 C C . GLN A 1 119 ? 12.242 39.200 19.855 1.00 22.83 130 GLN A C 1
ATOM 809 O O . GLN A 1 119 ? 13.069 38.372 20.279 1.00 24.62 130 GLN A O 1
ATOM 815 N N . PRO A 1 120 ? 11.243 39.623 20.640 1.00 26.86 131 PRO A N 1
ATOM 816 C CA . PRO A 1 120 ? 11.109 39.051 21.992 1.00 30.15 131 PRO A CA 1
ATOM 817 C C . PRO A 1 120 ? 10.727 37.589 21.977 1.00 31.94 131 PRO A C 1
ATOM 818 O O . PRO A 1 120 ? 11.050 36.873 22.931 1.00 26.91 131 PRO A O 1
ATOM 822 N N . VAL A 1 121 ? 9.994 37.149 20.955 1.00 21.97 132 VAL A N 1
ATOM 823 C CA . VAL A 1 121 ? 9.631 35.742 20.857 1.00 25.03 132 VAL A CA 1
ATOM 824 C C . VAL A 1 121 ? 10.865 34.928 20.536 1.00 24.39 132 VAL A C 1
ATOM 825 O O . VAL A 1 121 ? 11.160 33.932 21.199 1.00 25.98 132 VAL A O 1
ATOM 829 N N . ARG A 1 122 ? 11.630 35.379 19.540 1.00 21.05 133 ARG A N 1
ATOM 830 C CA . ARG A 1 122 ? 12.924 34.782 19.245 1.00 25.29 133 ARG A CA 1
ATOM 831 C C . ARG A 1 122 ? 13.800 34.723 20.495 1.00 31.89 133 ARG A C 1
ATOM 832 O O . ARG A 1 122 ? 14.347 33.662 20.837 1.00 27.25 133 ARG A O 1
ATOM 840 N N . GLU A 1 123 ? 13.916 35.855 21.209 1.00 26.76 134 GLU A N 1
ATOM 841 C CA . GLU A 1 123 ? 14.733 35.907 22.422 1.00 29.77 134 GLU A CA 1
ATOM 842 C C . GLU A 1 123 ? 14.268 34.892 23.467 1.00 18.99 134 GLU A C 1
ATOM 843 O O . GLU A 1 123 ? 15.088 34.198 24.079 1.00 23.48 134 GLU A O 1
ATOM 849 N N . ARG A 1 124 ? 12.960 34.803 23.705 1.00 24.55 135 ARG A N 1
ATOM 850 C CA . ARG A 1 124 ? 12.480 33.861 24.710 1.00 26.80 135 ARG A CA 1
ATOM 851 C C . ARG A 1 124 ? 12.815 32.430 24.312 1.00 33.84 135 ARG A C 1
ATOM 852 O O . ARG A 1 124 ? 13.236 31.630 25.150 1.00 34.32 135 ARG A O 1
ATOM 860 N N . ALA A 1 125 ? 12.680 32.103 23.026 1.00 29.88 136 ALA A N 1
ATOM 861 C CA . ALA A 1 125 ? 13.000 30.756 22.560 1.00 29.81 136 ALA A CA 1
ATOM 862 C C . ALA A 1 125 ? 14.456 30.395 22.832 1.00 26.96 136 ALA A C 1
ATOM 863 O O . ALA A 1 125 ? 14.756 29.294 23.306 1.00 29.86 136 ALA A O 1
ATOM 865 N N . LEU A 1 126 ? 15.377 31.313 22.536 1.00 24.41 137 LEU A N 1
ATOM 866 C CA . LEU A 1 126 ? 16.799 31.018 22.679 1.00 31.48 137 LEU A CA 1
ATOM 867 C C . LEU A 1 126 ? 17.191 30.833 24.142 1.00 30.92 137 LEU A C 1
ATOM 868 O O . LEU A 1 126 ? 18.056 30.011 24.462 1.00 37.05 137 LEU A O 1
ATOM 873 N N . ALA A 1 127 ? 16.584 31.610 25.036 1.00 32.33 138 ALA A N 1
ATOM 874 C CA . ALA A 1 127 ? 16.851 31.459 26.462 1.00 34.27 138 ALA A CA 1
ATOM 875 C C . ALA A 1 127 ? 16.360 30.113 26.972 1.00 34.33 138 ALA A C 1
ATOM 876 O O . ALA A 1 127 ? 17.062 29.441 27.737 1.00 37.83 138 ALA A O 1
ATOM 878 N N . LEU A 1 128 ? 15.149 29.716 26.574 1.00 32.45 139 LEU A N 1
ATOM 879 C CA . LEU A 1 128 ? 14.627 28.419 26.981 1.00 33.44 139 LEU A CA 1
ATOM 880 C C . LEU A 1 128 ? 15.492 27.300 26.425 1.00 43.61 139 LEU A C 1
ATOM 881 O O . LEU A 1 128 ? 15.795 26.326 27.131 1.00 41.37 139 LEU A O 1
ATOM 886 N N . ARG A 1 129 ? 15.924 27.441 25.168 1.00 37.45 140 ARG A N 1
ATOM 887 C CA . ARG A 1 129 ? 16.783 26.438 24.550 1.00 37.80 140 ARG A CA 1
ATOM 888 C C . ARG A 1 129 ? 18.090 26.310 25.300 1.00 37.77 140 ARG A C 1
ATOM 889 O O . ARG A 1 129 ? 18.563 25.199 25.554 1.00 44.90 140 ARG A O 1
ATOM 897 N N . GLY A 1 130 ? 18.714 27.445 25.627 1.00 34.55 141 GLY A N 1
ATOM 898 C CA . GLY A 1 130 ? 19.976 27.397 26.345 1.00 36.17 141 GLY A CA 1
ATOM 899 C C . GLY A 1 130 ? 19.860 26.675 27.676 1.00 40.70 141 GLY A C 1
ATOM 900 O O . GLY A 1 130 ? 20.721 25.870 28.034 1.00 39.91 141 GLY A O 1
ATOM 901 N N . ALA A 1 131 ? 18.787 26.942 28.416 1.00 34.72 142 ALA A N 1
ATOM 902 C CA . ALA A 1 131 ? 18.588 26.260 29.689 1.00 45.35 142 ALA A CA 1
ATOM 903 C C . ALA A 1 131 ? 18.347 24.773 29.476 1.00 46.06 142 ALA A C 1
ATOM 904 O O . ALA A 1 131 ? 18.971 23.937 30.132 1.00 50.71 142 ALA A O 1
ATOM 906 N N . ALA A 1 132 ? 17.421 24.424 28.585 1.00 43.96 143 ALA A N 1
ATOM 907 C CA . ALA A 1 132 ? 17.110 23.017 28.376 1.00 45.35 143 ALA A CA 1
ATOM 908 C C . ALA A 1 132 ? 18.329 22.240 27.905 1.00 53.32 143 ALA A C 1
ATOM 909 O O . ALA A 1 132 ? 18.514 21.080 28.295 1.00 58.97 143 ALA A O 1
ATOM 911 N N . ASP A 1 133 ? 19.198 22.872 27.108 1.00 47.24 144 ASP A N 1
ATOM 912 C CA . ASP A 1 133 ? 20.418 22.192 26.680 1.00 53.84 144 ASP A CA 1
ATOM 913 C C . ASP A 1 133 ? 21.372 22.007 27.847 1.00 57.04 144 ASP A C 1
ATOM 914 O O . ASP A 1 133 ? 22.016 20.961 27.978 1.00 57.87 144 ASP A O 1
ATOM 919 N N . ARG A 1 134 ? 21.465 23.006 28.716 1.00 56.32 145 ARG A N 1
ATOM 920 C CA A ARG A 1 134 ? 22.394 22.887 29.829 0.47 65.40 145 ARG A CA 1
ATOM 921 C CA B ARG A 1 134 ? 22.378 22.910 29.850 0.53 65.43 145 ARG A CA 1
ATOM 922 C C . ARG A 1 134 ? 21.894 21.881 30.867 1.00 66.34 145 ARG A C 1
ATOM 923 O O . ARG A 1 134 ? 22.701 21.138 31.438 1.00 68.36 145 ARG A O 1
ATOM 938 N N . TYR A 1 135 ? 20.578 21.797 31.088 1.00 59.91 146 TYR A N 1
ATOM 939 C CA . TYR A 1 135 ? 20.045 20.781 31.997 1.00 60.75 146 TYR A CA 1
ATOM 940 C C . TYR A 1 135 ? 20.126 19.372 31.419 1.00 64.84 146 TYR A C 1
ATOM 941 O O . TYR A 1 135 ? 20.078 18.402 32.182 1.00 69.54 146 TYR A O 1
ATOM 950 N N . ALA A 1 136 ? 20.247 19.232 30.099 1.00 60.93 147 ALA A N 1
ATOM 951 C CA . ALA A 1 136 ? 20.183 17.917 29.472 1.00 69.72 147 ALA A CA 1
ATOM 952 C C . ALA A 1 136 ? 21.476 17.125 29.597 1.00 84.31 147 ALA A C 1
ATOM 953 O O . ALA A 1 136 ? 21.441 15.894 29.493 1.00 96.07 147 ALA A O 1
ATOM 955 N N . GLN A 1 137 ? 22.604 17.791 29.779 1.00 82.83 148 GLN A N 1
ATOM 956 C CA . GLN A 1 137 ? 23.900 17.132 29.840 1.00 85.25 148 GLN A CA 1
ATOM 957 C C . GLN A 1 137 ? 24.239 16.716 31.268 1.00 84.88 148 GLN A C 1
ATOM 958 O O . GLN A 1 137 ? 23.620 17.168 32.242 1.00 74.74 148 GLN A O 1
ATOM 964 N N . PRO A 1 138 ? 25.219 15.821 31.435 1.00 84.62 149 PRO A N 1
ATOM 965 C CA . PRO A 1 138 ? 25.624 15.423 32.789 1.00 88.96 149 PRO A CA 1
ATOM 966 C C . PRO A 1 138 ? 26.159 16.601 33.592 1.00 90.63 149 PRO A C 1
ATOM 967 O O . PRO A 1 138 ? 26.906 17.441 33.084 1.00 94.61 149 PRO A O 1
ATOM 971 N N . GLY A 1 139 ? 25.753 16.657 34.859 1.00 82.80 150 GLY A N 1
ATOM 972 C CA . GLY A 1 139 ? 26.259 17.641 35.793 1.00 75.31 150 GLY A CA 1
ATOM 973 C C . GLY A 1 139 ? 25.518 18.960 35.773 1.00 85.30 150 GLY A C 1
ATOM 974 O O . GLY A 1 139 ? 25.213 19.518 36.830 1.00 86.90 150 GLY A O 1
ATOM 975 N N . GLY A 1 140 ? 25.204 19.452 34.571 1.00 104.98 151 GLY A N 1
ATOM 976 C CA . GLY A 1 140 ? 24.710 20.811 34.390 1.00 103.26 151 GLY A CA 1
ATOM 977 C C . GLY A 1 140 ? 23.452 21.149 35.166 1.00 99.97 151 GLY A C 1
ATOM 978 O O . GLY A 1 140 ? 23.196 22.331 35.424 1.00 101.09 151 GLY A O 1
ATOM 979 N N . GLY A 1 141 ? 22.651 20.145 35.535 1.00 97.20 152 GLY A N 1
ATOM 980 C CA . GLY A 1 141 ? 21.472 20.413 36.343 1.00 92.87 152 GLY A CA 1
ATOM 981 C C . GLY A 1 141 ? 21.802 21.016 37.694 1.00 93.03 152 GLY A C 1
ATOM 982 O O . GLY A 1 141 ? 20.975 21.715 38.287 1.00 91.15 152 GLY A O 1
ATOM 983 N N . LYS A 1 142 ? 23.008 20.758 38.195 1.00 94.27 153 LYS A N 1
ATOM 984 C CA . LYS A 1 142 ? 23.429 21.256 39.497 1.00 90.64 153 LYS A CA 1
ATOM 985 C C . LYS A 1 142 ? 23.585 22.775 39.479 1.00 89.75 153 LYS A C 1
ATOM 986 O O . LYS A 1 142 ? 23.951 23.376 38.464 1.00 92.10 153 LYS A O 1
ATOM 988 N N . GLY A 1 143 ? 23.293 23.393 40.624 1.00 88.33 154 GLY A N 1
ATOM 989 C CA . GLY A 1 143 ? 23.352 24.838 40.751 1.00 85.35 154 GLY A CA 1
ATOM 990 C C . GLY A 1 143 ? 22.388 25.575 39.853 1.00 86.92 154 GLY A C 1
ATOM 991 O O . GLY A 1 143 ? 22.598 26.757 39.561 1.00 87.88 154 GLY A O 1
ATOM 992 N N . ALA A 1 144 ? 21.318 24.905 39.417 1.00 83.80 155 ALA A N 1
ATOM 993 C CA . ALA A 1 144 ? 20.376 25.511 38.485 1.00 76.90 155 ALA A CA 1
ATOM 994 C C . ALA A 1 144 ? 19.709 26.740 39.091 1.00 76.66 155 ALA A C 1
ATOM 995 O O . ALA A 1 144 ? 19.501 27.746 38.402 1.00 75.11 155 ALA A O 1
ATOM 997 N N . VAL A 1 145 ? 19.359 26.674 40.375 1.00 73.60 156 VAL A N 1
ATOM 998 C CA . VAL A 1 145 ? 18.755 27.787 41.102 1.00 70.10 156 VAL A CA 1
ATOM 999 C C . VAL A 1 145 ? 19.786 28.345 42.072 1.00 64.70 156 VAL A C 1
ATOM 1000 O O . VAL A 1 145 ? 20.398 27.591 42.836 1.00 60.84 156 VAL A O 1
ATOM 1004 N N . HIS A 1 146 ? 19.963 29.663 42.058 1.00 59.36 157 HIS A N 1
ATOM 1005 C CA . HIS A 1 146 ? 20.921 30.315 42.935 1.00 58.25 157 HIS A CA 1
ATOM 1006 C C . HIS A 1 146 ? 20.248 31.488 43.641 1.00 55.31 157 HIS A C 1
ATOM 1007 O O . HIS A 1 146 ? 19.155 31.932 43.269 1.00 52.07 157 HIS A O 1
ATOM 1014 N N . ARG A 1 147 ? 20.920 31.980 44.678 1.00 56.25 158 ARG A N 1
ATOM 1015 C CA . ARG A 1 147 ? 20.408 33.084 45.478 1.00 56.09 158 ARG A CA 1
ATOM 1016 C C . ARG A 1 147 ? 20.427 34.395 44.697 1.00 55.92 158 ARG A C 1
ATOM 1017 O O . ARG A 1 147 ? 21.258 34.614 43.815 1.00 54.00 158 ARG A O 1
ATOM 1019 N N . VAL A 1 148 ? 19.499 35.278 45.044 1.00 55.72 159 VAL A N 1
ATOM 1020 C CA . VAL A 1 148 ? 19.344 36.552 44.359 1.00 56.98 159 VAL A CA 1
ATOM 1021 C C . VAL A 1 148 ? 20.128 37.619 45.124 1.00 56.23 159 VAL A C 1
ATOM 1022 O O . VAL A 1 148 ? 19.772 37.998 46.242 1.00 58.48 159 VAL A O 1
ATOM 1026 N N . ARG A 1 149 ? 21.188 38.091 44.532 1.00 50.10 160 ARG A N 1
ATOM 1027 C CA . ARG A 1 149 ? 21.878 39.226 45.113 1.00 56.60 160 ARG A CA 1
ATOM 1028 C C . ARG A 1 149 ? 21.243 40.513 44.605 1.00 48.34 160 ARG A C 1
ATOM 1029 O O . ARG A 1 149 ? 20.745 40.561 43.473 1.00 38.05 160 ARG A O 1
ATOM 1037 N N . PRO A 1 150 ? 21.234 41.559 45.424 1.00 41.19 161 PRO A N 1
ATOM 1038 C CA . PRO A 1 150 ? 20.651 42.831 44.978 1.00 43.65 161 PRO A CA 1
ATOM 1039 C C . PRO A 1 150 ? 21.349 43.369 43.738 1.00 37.76 161 PRO A C 1
ATOM 1040 O O . PRO A 1 150 ? 22.576 43.318 43.619 1.00 38.73 161 PRO A O 1
ATOM 1044 N N . CYS A 1 151 ? 20.544 43.932 42.836 1.00 35.56 162 CYS A N 1
ATOM 1045 C CA . CYS A 1 151 ? 21.066 44.493 41.599 1.00 45.46 162 CYS A CA 1
ATOM 1046 C C . CYS A 1 151 ? 22.146 45.535 41.860 1.00 43.14 162 CYS A C 1
ATOM 1047 O O . CYS A 1 151 ? 23.089 45.667 41.074 1.00 47.92 162 CYS A O 1
ATOM 1063 N N . ARG A 1 153 ? 24.613 45.590 43.881 1.00 41.10 164 ARG A N 1
ATOM 1064 C CA . ARG A 1 153 ? 25.976 45.105 44.087 1.00 48.27 164 ARG A CA 1
ATOM 1065 C C . ARG A 1 153 ? 26.759 45.077 42.784 1.00 42.44 164 ARG A C 1
ATOM 1066 O O . ARG A 1 153 ? 27.996 45.053 42.807 1.00 44.46 164 ARG A O 1
ATOM 1074 N N . ASP A 1 154 ? 26.066 45.001 41.659 1.00 39.82 165 ASP A N 1
ATOM 1075 C CA . ASP A 1 154 ? 26.692 44.824 40.360 1.00 45.92 165 ASP A CA 1
ATOM 1076 C C . ASP A 1 154 ? 26.541 46.128 39.581 1.00 40.00 165 ASP A C 1
ATOM 1077 O O . ASP A 1 154 ? 25.439 46.463 39.131 1.00 36.00 165 ASP A O 1
ATOM 1082 N N . ALA A 1 155 ? 27.657 46.836 39.379 1.00 39.47 166 ALA A N 1
ATOM 1083 C CA . ALA A 1 155 ? 27.612 48.087 38.625 1.00 38.80 166 ALA A CA 1
ATOM 1084 C C . ALA A 1 155 ? 26.980 47.908 37.240 1.00 40.57 166 ALA A C 1
ATOM 1085 O O . ALA A 1 155 ? 26.288 48.814 36.754 1.00 38.45 166 ALA A O 1
ATOM 1087 N N . ALA A 1 156 ? 27.169 46.748 36.600 1.00 35.88 167 ALA A N 1
ATOM 1088 C CA . ALA A 1 156 ? 26.519 46.516 35.305 1.00 35.65 167 ALA A CA 1
ATOM 1089 C C . ALA A 1 156 ? 24.998 46.515 35.432 1.00 34.60 167 ALA A C 1
ATOM 1090 O O . ALA A 1 156 ? 24.288 47.124 34.613 1.00 33.44 167 ALA A O 1
ATOM 1092 N N . CYS A 1 157 ? 24.483 45.843 36.464 1.00 35.77 168 CYS A N 1
ATOM 1093 C CA . CYS A 1 157 ? 23.047 45.795 36.706 1.00 33.10 168 CYS A CA 1
ATOM 1094 C C . CYS A 1 157 ? 22.520 47.172 37.086 1.00 30.12 168 CYS A C 1
ATOM 1095 O O . CYS A 1 157 ? 21.480 47.612 36.578 1.00 35.09 168 CYS A O 1
ATOM 1098 N N . GLU A 1 158 ? 23.248 47.876 37.956 1.00 31.93 169 GLU A N 1
ATOM 1099 C CA . GLU A 1 158 ? 22.835 49.203 38.394 1.00 36.75 169 GLU A CA 1
ATOM 1100 C C . GLU A 1 158 ? 22.791 50.190 37.231 1.00 34.25 169 GLU A C 1
ATOM 1101 O O . GLU A 1 158 ? 21.866 51.002 37.135 1.00 31.58 169 GLU A O 1
ATOM 1107 N N . HIS A 1 159 ? 23.786 50.147 36.342 1.00 35.70 170 HIS A N 1
ATOM 1108 C CA . HIS A 1 159 ? 23.777 51.059 35.201 1.00 34.27 170 HIS A CA 1
ATOM 1109 C C . HIS A 1 159 ? 22.615 50.759 34.255 1.00 31.56 170 HIS A C 1
ATOM 1110 O O . HIS A 1 159 ? 21.966 51.683 33.755 1.00 37.26 170 HIS A O 1
ATOM 1117 N N . ALA A 1 160 ? 22.327 49.473 34.011 1.00 32.05 171 ALA A N 1
ATOM 1118 C CA . ALA A 1 160 ? 21.232 49.117 33.115 1.00 34.07 171 ALA A CA 1
ATOM 1119 C C . ALA A 1 160 ? 19.897 49.526 33.711 1.00 34.24 171 ALA A C 1
ATOM 1120 O O . ALA A 1 160 ? 19.045 50.087 33.013 1.00 29.50 171 ALA A O 1
ATOM 1122 N N . LEU A 1 161 ? 19.729 49.307 35.017 1.00 32.07 172 LEU A N 1
ATOM 1123 C CA . LEU A 1 161 ? 18.523 49.751 35.710 1.00 34.36 172 LEU A CA 1
ATOM 1124 C C . LEU A 1 161 ? 18.379 51.265 35.653 1.00 34.87 172 LEU A C 1
ATOM 1125 O O . LEU A 1 161 ? 17.273 51.789 35.472 1.00 32.01 172 LEU A O 1
ATOM 1130 N N . PHE A 1 162 ? 19.485 51.986 35.837 1.00 32.94 173 PHE A N 1
ATOM 1131 C CA . PHE A 1 162 ? 19.438 53.442 35.768 1.00 37.19 173 PHE A CA 1
ATOM 1132 C C . PHE A 1 162 ? 18.949 53.907 34.398 1.00 39.33 173 PHE A C 1
ATOM 1133 O O . PHE A 1 162 ? 18.114 54.814 34.296 1.00 36.68 173 PHE A O 1
ATOM 1141 N N . ASP A 1 163 ? 19.480 53.311 33.331 1.00 37.08 174 ASP A N 1
ATOM 1142 C CA . ASP A 1 163 ? 19.054 53.674 31.982 1.00 38.65 174 ASP A CA 1
ATOM 1143 C C . ASP A 1 163 ? 17.595 53.317 31.743 1.00 37.49 174 ASP A C 1
ATOM 1144 O O . ASP A 1 163 ? 16.850 54.085 31.124 1.00 33.80 174 ASP A O 1
ATOM 1157 N N . ASN A 1 165 ? 15.054 53.127 33.877 1.00 35.22 176 ASN A N 1
ATOM 1158 C CA . ASN A 1 165 ? 14.130 54.056 34.514 1.00 36.66 176 ASN A CA 1
ATOM 1159 C C . ASN A 1 165 ? 14.203 55.429 33.863 1.00 36.43 176 ASN A C 1
ATOM 1160 O O . ASN A 1 165 ? 13.189 56.131 33.785 1.00 39.53 176 ASN A O 1
ATOM 1165 N N . ARG A 1 166 ? 15.379 55.804 33.363 1.00 35.49 177 ARG A N 1
ATOM 1166 C CA . ARG A 1 166 ? 15.530 57.045 32.611 1.00 38.01 177 ARG A CA 1
ATOM 1167 C C . ARG A 1 166 ? 14.668 57.037 31.352 1.00 38.54 177 ARG A C 1
ATOM 1168 O O . ARG A 1 166 ? 13.915 57.982 31.087 1.00 37.60 177 ARG A O 1
ATOM 1176 N N . TYR A 1 167 ? 14.791 55.996 30.536 1.00 34.28 178 TYR A N 1
ATOM 1177 C CA . TYR A 1 167 ? 13.962 55.950 29.339 1.00 32.30 178 TYR A CA 1
ATOM 1178 C C . TYR A 1 167 ? 12.499 55.687 29.677 1.00 31.51 178 TYR A C 1
ATOM 1179 O O . TYR A 1 167 ? 11.615 56.179 28.970 1.00 32.52 178 TYR A O 1
ATOM 1188 N N . TYR A 1 168 ? 12.216 54.947 30.755 1.00 31.95 179 TYR A N 1
ATOM 1189 C CA . TYR A 1 168 ? 10.825 54.769 31.172 1.00 31.18 179 TYR A CA 1
ATOM 1190 C C . TYR A 1 168 ? 10.170 56.114 31.457 1.00 32.41 179 TYR A C 1
ATOM 1191 O O . TYR A 1 168 ? 9.047 56.386 31.014 1.00 32.13 179 TYR A O 1
ATOM 1200 N N . GLU A 1 169 ? 10.864 56.973 32.188 1.00 29.69 180 GLU A N 1
ATOM 1201 C CA . GLU A 1 169 ? 10.287 58.268 32.537 1.00 32.76 180 GLU A CA 1
ATOM 1202 C C . GLU A 1 169 ? 10.171 59.177 31.316 1.00 32.72 180 GLU A C 1
ATOM 1203 O O . GLU A 1 169 ? 9.168 59.879 31.154 1.00 34.71 180 GLU A O 1
ATOM 1209 N N . LYS A 1 170 ? 11.187 59.182 30.450 1.00 35.40 181 LYS A N 1
ATOM 1210 C CA . LYS A 1 170 ? 11.098 59.946 29.209 1.00 39.26 181 LYS A CA 1
ATOM 1211 C C . LYS A 1 170 ? 9.918 59.475 28.354 1.00 40.71 181 LYS A C 1
ATOM 1212 O O . LYS A 1 170 ? 9.192 60.299 27.790 1.00 34.32 181 LYS A O 1
ATOM 1218 N N . LEU A 1 171 ? 9.714 58.153 28.240 1.00 34.32 182 LEU A N 1
ATOM 1219 C CA . LEU A 1 171 ? 8.579 57.633 27.475 1.00 33.29 182 LEU A CA 1
ATOM 1220 C C . LEU A 1 171 ? 7.259 58.024 28.123 1.00 37.23 182 LEU A C 1
ATOM 1221 O O . LEU A 1 171 ? 6.341 58.508 27.451 1.00 32.80 182 LEU A O 1
ATOM 1226 N N . ARG A 1 172 ? 7.148 57.815 29.436 1.00 38.89 183 ARG A N 1
ATOM 1227 C CA . ARG A 1 172 ? 5.896 58.111 30.115 1.00 41.29 183 ARG A CA 1
ATOM 1228 C C . ARG A 1 172 ? 5.490 59.560 29.892 1.00 46.19 183 ARG A C 1
ATOM 1229 O O . ARG A 1 172 ? 4.305 59.856 29.692 1.00 48.53 183 ARG A O 1
ATOM 1237 N N . ALA A 1 173 ? 6.460 60.479 29.920 1.00 46.46 184 ALA A N 1
ATOM 1238 C CA . ALA A 1 173 ? 6.142 61.893 29.745 1.00 54.75 184 ALA A CA 1
ATOM 1239 C C . ALA A 1 173 ? 5.737 62.220 28.310 1.00 53.43 184 ALA A C 1
ATOM 1240 O O . ALA A 1 173 ? 4.970 63.162 28.093 1.00 55.60 184 ALA A O 1
ATOM 1242 N N . ARG A 1 174 ? 6.259 61.494 27.322 1.00 50.40 185 ARG A N 1
ATOM 1243 C CA . ARG A 1 174 ? 5.960 61.807 25.927 1.00 54.58 185 ARG A CA 1
ATOM 1244 C C . ARG A 1 174 ? 4.690 61.138 25.418 1.00 57.14 185 ARG A C 1
ATOM 1245 O O . ARG A 1 174 ? 4.245 61.449 24.308 1.00 63.87 185 ARG A O 1
ATOM 1261 N N . PRO A 1 176 ? 0.587 60.064 25.199 1.00 53.35 187 PRO A N 1
ATOM 1262 C CA . PRO A 1 176 ? -0.750 60.588 25.509 1.00 60.12 187 PRO A CA 1
ATOM 1263 C C . PRO A 1 176 ? -1.248 60.048 26.843 1.00 65.47 187 PRO A C 1
ATOM 1264 O O . PRO A 1 176 ? -1.033 58.877 27.185 1.00 56.00 187 PRO A O 1
ATOM 1268 N N . ALA A 1 177 ? -1.882 60.942 27.610 1.00 72.35 188 ALA A N 1
ATOM 1269 C CA . ALA A 1 177 ? -2.350 60.635 28.957 1.00 75.33 188 ALA A CA 1
ATOM 1270 C C . ALA A 1 177 ? -3.218 59.386 29.005 1.00 75.38 188 ALA A C 1
ATOM 1271 O O . ALA A 1 177 ? -3.234 58.682 30.021 1.00 77.52 188 ALA A O 1
ATOM 1273 N N . ASP A 1 178 ? -3.959 59.102 27.934 1.00 77.31 189 ASP A N 1
ATOM 1274 C CA . ASP A 1 178 ? -4.846 57.943 27.927 1.00 82.09 189 ASP A CA 1
ATOM 1275 C C . ASP A 1 178 ? -4.078 56.629 28.066 1.00 87.41 189 ASP A C 1
ATOM 1276 O O . ASP A 1 178 ? -4.489 55.731 28.814 1.00 91.35 189 ASP A O 1
ATOM 1278 N N . SER A 1 179 ? -2.936 56.512 27.388 1.00 80.42 190 SER A N 1
ATOM 1279 C CA . SER A 1 179 ? -2.221 55.243 27.333 1.00 67.61 190 SER A CA 1
ATOM 1280 C C . SER A 1 179 ? -1.178 55.052 28.431 1.00 59.11 190 SER A C 1
ATOM 1281 O O . SER A 1 179 ? -0.578 53.971 28.500 1.00 51.58 190 SER A O 1
ATOM 1284 N N . ARG A 1 180 ? -0.918 56.065 29.265 1.00 56.31 191 ARG A N 1
ATOM 1285 C CA . ARG A 1 180 ? 0.117 55.918 30.280 1.00 53.82 191 ARG A CA 1
ATOM 1286 C C . ARG A 1 180 ? -0.118 54.701 31.158 1.00 53.59 191 ARG A C 1
ATOM 1287 O O . ARG A 1 180 ? 0.843 54.078 31.621 1.00 52.62 191 ARG A O 1
ATOM 1295 N N . GLN A 1 181 ? -1.379 54.334 31.390 1.00 51.79 192 GLN A N 1
ATOM 1296 C CA . GLN A 1 181 ? -1.630 53.181 32.243 1.00 54.77 192 GLN A CA 1
ATOM 1297 C C . GLN A 1 181 ? -1.171 51.891 31.567 1.00 49.20 192 GLN A C 1
ATOM 1298 O O . GLN A 1 181 ? -0.817 50.927 32.251 1.00 50.23 192 GLN A O 1
ATOM 1304 N N . THR A 1 182 ? -1.163 51.850 30.231 1.00 45.04 193 THR A N 1
ATOM 1305 C CA . THR A 1 182 ? -0.673 50.657 29.551 1.00 45.22 193 THR A CA 1
ATOM 1306 C C . THR A 1 182 ? 0.841 50.518 29.681 1.00 40.75 193 THR A C 1
ATOM 1307 O O . THR A 1 182 ? 1.349 49.399 29.748 1.00 36.93 193 THR A O 1
ATOM 1311 N N . LEU A 1 183 ? 1.577 51.631 29.727 1.00 40.56 194 LEU A N 1
ATOM 1312 C CA . LEU A 1 183 ? 3.006 51.544 30.017 1.00 35.19 194 LEU A CA 1
ATOM 1313 C C . LEU A 1 183 ? 3.236 51.074 31.450 1.00 43.14 194 LEU A C 1
ATOM 1314 O O . LEU A 1 183 ? 4.066 50.196 31.696 1.00 41.34 194 LEU A O 1
ATOM 1319 N N . VAL A 1 184 ? 2.505 51.655 32.410 1.00 44.96 195 VAL A N 1
ATOM 1320 C CA . VAL A 1 184 ? 2.630 51.242 33.808 1.00 41.38 195 VAL A CA 1
ATOM 1321 C C . VAL A 1 184 ? 2.365 49.748 33.941 1.00 41.60 195 VAL A C 1
ATOM 1322 O O . VAL A 1 184 ? 3.139 49.011 34.561 1.00 34.45 195 VAL A O 1
ATOM 1326 N N . ALA A 1 185 ? 1.273 49.276 33.336 1.00 37.93 196 ALA A N 1
ATOM 1327 C CA . ALA A 1 185 ? 0.902 47.873 33.468 1.00 36.38 196 ALA A CA 1
ATOM 1328 C C . ALA A 1 185 ? 1.921 46.957 32.782 1.00 40.36 196 ALA A C 1
ATOM 1329 O O . ALA A 1 185 ? 2.332 45.931 33.348 1.00 36.27 196 ALA A O 1
ATOM 1331 N N . ALA A 1 186 ? 2.340 47.302 31.559 1.00 34.36 197 ALA A N 1
ATOM 1332 C CA . ALA A 1 186 ? 3.304 46.453 30.858 1.00 29.11 197 ALA A CA 1
ATOM 1333 C C . ALA A 1 186 ? 4.625 46.380 31.606 1.00 33.32 197 ALA A C 1
ATOM 1334 O O . ALA A 1 186 ? 5.214 45.298 31.742 1.00 32.88 197 ALA A O 1
ATOM 1336 N N . GLN A 1 187 ? 5.104 47.523 32.108 1.00 26.10 198 GLN A N 1
ATOM 1337 C CA . GLN A 1 187 ? 6.394 47.556 32.778 1.00 25.32 198 GLN A CA 1
ATOM 1338 C C . GLN A 1 187 ? 6.356 46.779 34.088 1.00 31.55 198 GLN A C 1
ATOM 1339 O O . GLN A 1 187 ? 7.328 46.107 34.449 1.00 35.47 198 GLN A O 1
ATOM 1345 N N . ARG A 1 188 ? 5.251 46.881 34.824 1.00 32.20 199 ARG A N 1
ATOM 1346 C CA . ARG A 1 188 ? 5.122 46.121 36.063 1.00 36.67 199 ARG A CA 1
ATOM 1347 C C . ARG A 1 188 ? 5.201 44.623 35.788 1.00 37.07 199 ARG A C 1
ATOM 1348 O O . ARG A 1 188 ? 5.859 43.882 36.522 1.00 32.94 199 ARG A O 1
ATOM 1356 N N . GLU A 1 189 ? 4.554 44.153 34.723 1.00 30.30 200 GLU A N 1
ATOM 1357 C CA . GLU A 1 189 ? 4.632 42.721 34.487 1.00 31.01 200 GLU A CA 1
ATOM 1358 C C . GLU A 1 189 ? 5.977 42.324 33.900 1.00 31.59 200 GLU A C 1
ATOM 1359 O O . GLU A 1 189 ? 6.457 41.217 34.165 1.00 36.17 200 GLU A O 1
ATOM 1365 N N . TRP A 1 190 ? 6.622 43.216 33.149 1.00 30.86 201 TRP A N 1
ATOM 1366 C CA . TRP A 1 190 ? 7.984 42.927 32.737 1.00 28.78 201 TRP A CA 1
ATOM 1367 C C . TRP A 1 190 ? 8.886 42.732 33.959 1.00 27.32 201 TRP A C 1
ATOM 1368 O O . TRP A 1 190 ? 9.673 41.779 34.010 1.00 29.97 201 TRP A O 1
ATOM 1379 N N . ALA A 1 191 ? 8.767 43.609 34.965 1.00 25.14 202 ALA A N 1
ATOM 1380 C CA . ALA A 1 191 ? 9.647 43.525 36.129 1.00 28.35 202 ALA A CA 1
ATOM 1381 C C . ALA A 1 191 ? 9.394 42.254 36.923 1.00 27.31 202 ALA A C 1
ATOM 1382 O O . ALA A 1 191 ? 10.338 41.628 37.412 1.00 36.73 202 ALA A O 1
ATOM 1384 N N . ALA A 1 192 ? 8.129 41.844 37.042 1.00 36.30 203 ALA A N 1
ATOM 1385 C CA . ALA A 1 192 ? 7.824 40.567 37.677 1.00 37.25 203 ALA A CA 1
ATOM 1386 C C . ALA A 1 192 ? 8.408 39.401 36.873 1.00 41.68 203 ALA A C 1
ATOM 1387 O O . ALA A 1 192 ? 8.866 38.411 37.453 1.00 39.72 203 ALA A O 1
ATOM 1389 N N . PHE A 1 193 ? 8.389 39.488 35.536 1.00 36.03 204 PHE A N 1
ATOM 1390 C CA . PHE A 1 193 ? 9.071 38.475 34.730 1.00 29.21 204 PHE A CA 1
ATOM 1391 C C . PHE A 1 193 ? 10.574 38.495 34.996 1.00 32.71 204 PHE A C 1
ATOM 1392 O O . PHE A 1 193 ? 11.193 37.450 35.240 1.00 33.92 204 PHE A O 1
ATOM 1400 N N . SER A 1 194 ? 11.173 39.688 34.967 1.00 32.26 205 SER A N 1
ATOM 1401 C CA . SER A 1 194 ? 12.593 39.825 35.255 1.00 34.13 205 SER A CA 1
ATOM 1402 C C . SER A 1 194 ? 12.939 39.199 36.602 1.00 36.45 205 SER A C 1
ATOM 1403 O O . SER A 1 194 ? 13.913 38.449 36.718 1.00 36.88 205 SER A O 1
ATOM 1406 N N . ASP A 1 195 ? 12.136 39.479 37.633 1.00 34.62 206 ASP A N 1
ATOM 1407 C CA . ASP A 1 195 ? 12.433 38.907 38.942 1.00 35.82 206 ASP A CA 1
ATOM 1408 C C . ASP A 1 195 ? 12.376 37.383 38.906 1.00 40.07 206 ASP A C 1
ATOM 1409 O O . ASP A 1 195 ? 13.200 36.709 39.534 1.00 42.01 206 ASP A O 1
ATOM 1414 N N . ALA A 1 196 ? 11.427 36.818 38.161 1.00 36.84 207 ALA A N 1
ATOM 1415 C CA . ALA A 1 196 ? 11.300 35.360 38.151 1.00 34.13 207 ALA A CA 1
ATOM 1416 C C . ALA A 1 196 ? 12.537 34.710 37.553 1.00 32.67 207 ALA A C 1
ATOM 1417 O O . ALA A 1 196 ? 12.910 33.595 37.942 1.00 36.70 207 ALA A O 1
ATOM 1427 N N . THR A 1 198 ? 15.828 36.024 37.603 1.00 34.47 209 THR A N 1
ATOM 1428 C CA . THR A 1 198 ? 17.093 36.236 38.301 1.00 34.31 209 THR A CA 1
ATOM 1429 C C . THR A 1 198 ? 17.677 34.988 38.946 1.00 39.58 209 THR A C 1
ATOM 1430 O O . THR A 1 198 ? 18.893 34.775 38.795 1.00 40.89 209 THR A O 1
ATOM 1434 N N . PRO A 1 199 ? 16.910 34.123 39.630 1.00 36.46 210 PRO A N 1
ATOM 1435 C CA . PRO A 1 199 ? 17.525 32.928 40.228 1.00 39.13 210 PRO A CA 1
ATOM 1436 C C . PRO A 1 199 ? 17.942 31.875 39.219 1.00 42.96 210 PRO A C 1
ATOM 1437 O O . PRO A 1 199 ? 18.703 30.976 39.592 1.00 45.50 210 PRO A O 1
ATOM 1441 N N . LEU A 1 200 ? 17.491 31.972 37.960 1.00 40.42 211 LEU A N 1
ATOM 1442 C CA . LEU A 1 200 ? 17.654 30.917 36.967 1.00 45.60 211 LEU A CA 1
ATOM 1443 C C . LEU A 1 200 ? 18.741 31.191 35.935 1.00 43.70 211 LEU A C 1
ATOM 1444 O O . LEU A 1 200 ? 19.109 30.274 35.197 1.00 43.34 211 LEU A O 1
ATOM 1449 N N . VAL A 1 201 ? 19.251 32.415 35.839 1.00 37.27 212 VAL A N 1
ATOM 1450 C CA . VAL A 1 201 ? 20.223 32.761 34.807 1.00 37.17 212 VAL A CA 1
ATOM 1451 C C . VAL A 1 201 ? 21.425 33.439 35.456 1.00 46.58 212 VAL A C 1
ATOM 1452 O O . VAL A 1 201 ? 21.381 33.872 36.612 1.00 46.43 212 VAL A O 1
ATOM 1456 N N . SER A 1 202 ? 22.504 33.543 34.681 1.00 36.50 213 SER A N 1
ATOM 1457 C CA . SER A 1 202 ? 23.735 34.158 35.155 1.00 39.86 213 SER A CA 1
ATOM 1458 C C . SER A 1 202 ? 23.535 35.653 35.397 1.00 38.05 213 SER A C 1
ATOM 1459 O O . SER A 1 202 ? 22.560 36.266 34.950 1.00 34.22 213 SER A O 1
ATOM 1462 N N . GLU A 1 203 ? 24.472 36.240 36.139 1.00 36.73 214 GLU A N 1
ATOM 1463 C CA . GLU A 1 203 ? 24.420 37.679 36.355 1.00 37.03 214 GLU A CA 1
ATOM 1464 C C . GLU A 1 203 ? 24.495 38.422 35.030 1.00 33.73 214 GLU A C 1
ATOM 1465 O O . GLU A 1 203 ? 23.810 39.433 34.840 1.00 33.29 214 GLU A O 1
ATOM 1471 N N . GLY A 1 204 ? 25.308 37.925 34.092 1.00 36.25 215 GLY A N 1
ATOM 1472 C CA . GLY A 1 204 ? 25.401 38.568 32.789 1.00 34.10 215 GLY A CA 1
ATOM 1473 C C . GLY A 1 204 ? 24.084 38.558 32.034 1.00 32.39 215 GLY A C 1
ATOM 1474 O O . GLY A 1 204 ? 23.690 39.567 31.443 1.00 30.68 215 GLY A O 1
ATOM 1475 N N . GLU A 1 205 ? 23.371 37.429 32.067 1.00 34.49 216 GLU A N 1
ATOM 1476 C CA . GLU A 1 205 ? 22.058 37.363 31.422 1.00 36.54 216 GLU A CA 1
ATOM 1477 C C . GLU A 1 205 ? 21.037 38.227 32.147 1.00 34.70 216 GLU A C 1
ATOM 1478 O O . GLU A 1 205 ? 20.126 38.778 31.516 1.00 30.91 216 GLU A O 1
ATOM 1484 N N . ARG A 1 206 ? 21.148 38.325 33.473 1.00 31.25 217 ARG A N 1
ATOM 1485 C CA . ARG A 1 206 ? 20.297 39.248 34.213 1.00 31.40 217 ARG A CA 1
ATOM 1486 C C . ARG A 1 206 ? 20.480 40.677 33.695 1.00 26.72 217 ARG A C 1
ATOM 1487 O O . ARG A 1 206 ? 19.505 41.371 33.393 1.00 27.69 217 ARG A O 1
ATOM 1495 N N . VAL A 1 207 ? 21.731 41.103 33.526 1.00 29.64 218 VAL A N 1
ATOM 1496 C CA . VAL A 1 207 ? 22.013 42.427 32.978 1.00 26.91 218 VAL A CA 1
ATOM 1497 C C . VAL A 1 207 ? 21.441 42.571 31.571 1.00 32.39 218 VAL A C 1
ATOM 1498 O O . VAL A 1 207 ? 20.860 43.608 31.227 1.00 35.74 218 VAL A O 1
ATOM 1502 N N . ASP A 1 208 ? 21.593 41.542 30.736 1.00 35.83 219 ASP A N 1
ATOM 1503 C CA . ASP A 1 208 ? 21.127 41.643 29.352 1.00 28.15 219 ASP A CA 1
ATOM 1504 C C . ASP A 1 208 ? 19.604 41.687 29.255 1.00 28.82 219 ASP A C 1
ATOM 1505 O O . ASP A 1 208 ? 19.069 42.330 28.345 1.00 31.36 219 ASP A O 1
ATOM 1510 N N . LEU A 1 209 ? 18.893 41.022 30.173 1.00 26.02 220 LEU A N 1
ATOM 1511 C CA . LEU A 1 209 ? 17.444 41.179 30.240 1.00 26.50 220 LEU A CA 1
ATOM 1512 C C . LEU A 1 209 ? 17.066 42.639 30.433 1.00 28.32 220 LEU A C 1
ATOM 1513 O O . LEU A 1 209 ? 16.157 43.149 29.764 1.00 25.36 220 LEU A O 1
ATOM 1518 N N . ILE A 1 210 ? 17.736 43.321 31.370 1.00 25.34 221 ILE A N 1
ATOM 1519 C CA . ILE A 1 210 ? 17.460 44.746 31.590 1.00 23.38 221 ILE A CA 1
ATOM 1520 C C . ILE A 1 210 ? 17.873 45.565 30.372 1.00 25.34 221 ILE A C 1
ATOM 1521 O O . ILE A 1 210 ? 17.140 46.461 29.932 1.00 29.83 221 ILE A O 1
ATOM 1526 N N . GLY A 1 211 ? 19.061 45.290 29.823 1.00 24.60 222 GLY A N 1
ATOM 1527 C CA . GLY A 1 211 ? 19.520 46.052 28.670 1.00 22.62 222 GLY A CA 1
ATOM 1528 C C . GLY A 1 211 ? 18.573 45.931 27.487 1.00 28.72 222 GLY A C 1
ATOM 1529 O O . GLY A 1 211 ? 18.367 46.894 26.746 1.00 26.29 222 GLY A O 1
ATOM 1530 N N . ALA A 1 212 ? 17.972 44.745 27.306 1.00 31.59 223 ALA A N 1
ATOM 1531 C CA . ALA A 1 212 ? 16.979 44.569 26.247 1.00 31.96 223 ALA A CA 1
ATOM 1532 C C . ALA A 1 212 ? 15.748 45.429 26.501 1.00 30.88 223 ALA A C 1
ATOM 1533 O O . ALA A 1 212 ? 15.217 46.049 25.573 1.00 25.20 223 ALA A O 1
ATOM 1535 N N . ARG A 1 213 ? 15.294 45.501 27.758 1.00 22.48 224 ARG A N 1
ATOM 1536 C CA . ARG A 1 213 ? 14.170 46.372 28.065 1.00 28.28 224 ARG A CA 1
ATOM 1537 C C . ARG A 1 213 ? 14.549 47.846 27.888 1.00 27.31 224 ARG A C 1
ATOM 1538 O O . ARG A 1 213 ? 13.729 48.645 27.418 1.00 25.27 224 ARG A O 1
ATOM 1546 N N . VAL A 1 214 ? 15.787 48.222 28.228 1.00 25.54 225 VAL A N 1
ATOM 1547 C CA . VAL A 1 214 ? 16.244 49.596 27.977 1.00 25.82 225 VAL A CA 1
ATOM 1548 C C . VAL A 1 214 ? 16.049 49.964 26.504 1.00 33.55 225 VAL A C 1
ATOM 1549 O O . VAL A 1 214 ? 15.529 51.041 26.169 1.00 28.03 225 VAL A O 1
ATOM 1553 N N . ALA A 1 215 ? 16.486 49.077 25.605 1.00 30.46 226 ALA A N 1
ATOM 1554 C CA . ALA A 1 215 ? 16.422 49.355 24.172 1.00 31.01 226 ALA A CA 1
ATOM 1555 C C . ALA A 1 215 ? 14.980 49.498 23.687 1.00 28.88 226 ALA A C 1
ATOM 1556 O O . ALA A 1 215 ? 14.675 50.373 22.869 1.00 30.54 226 ALA A O 1
ATOM 1558 N N . THR A 1 216 ? 14.076 48.656 24.187 1.00 29.57 227 THR A N 1
ATOM 1559 C CA . THR A 1 216 ? 12.671 48.793 23.827 1.00 26.58 227 THR A CA 1
ATOM 1560 C C . THR A 1 216 ? 12.117 50.148 24.269 1.00 25.06 227 THR A C 1
ATOM 1561 O O . THR A 1 216 ? 11.512 50.872 23.471 1.00 29.36 227 THR A O 1
ATOM 1565 N N . LEU A 1 217 ? 12.327 50.512 25.537 1.00 29.07 228 LEU A N 1
ATOM 1566 C CA . LEU A 1 217 ? 11.787 51.768 26.051 1.00 23.49 228 LEU A CA 1
ATOM 1567 C C . LEU A 1 217 ? 12.405 52.961 25.335 1.00 30.02 228 LEU A C 1
ATOM 1568 O O . LEU A 1 217 ? 11.731 53.969 25.095 1.00 30.73 228 LEU A O 1
ATOM 1573 N N . LYS A 1 218 ? 13.691 52.867 24.985 1.00 30.08 229 LYS A N 1
ATOM 1574 C CA . LYS A 1 218 ? 14.339 53.966 24.272 1.00 26.90 229 LYS A CA 1
ATOM 1575 C C . LYS A 1 218 ? 13.709 54.165 22.900 1.00 32.18 229 LYS A C 1
ATOM 1576 O O . LYS A 1 218 ? 13.437 55.297 22.477 1.00 30.01 229 LYS A O 1
ATOM 1582 N N . ARG A 1 219 ? 13.494 53.069 22.181 1.00 27.49 230 ARG A N 1
ATOM 1583 C CA . ARG A 1 219 ? 12.861 53.169 20.878 1.00 26.93 230 ARG A CA 1
ATOM 1584 C C . ARG A 1 219 ? 11.461 53.734 21.003 1.00 25.93 230 ARG A C 1
ATOM 1585 O O . ARG A 1 219 ? 11.062 54.592 20.210 1.00 26.54 230 ARG A O 1
ATOM 1593 N N . PHE A 1 220 ? 10.700 53.271 22.001 1.00 24.89 231 PHE A N 1
ATOM 1594 C CA . PHE A 1 220 ? 9.374 53.831 22.229 1.00 25.09 231 PHE A CA 1
ATOM 1595 C C . PHE A 1 220 ? 9.457 55.332 22.433 1.00 30.80 231 PHE A C 1
ATOM 1596 O O . PHE A 1 220 ? 8.649 56.093 21.889 1.00 31.30 231 PHE A O 1
ATOM 1604 N N . SER A 1 221 ? 10.406 55.770 23.266 1.00 31.58 232 SER A N 1
ATOM 1605 C CA . SER A 1 221 ? 10.496 57.186 23.596 1.00 30.93 232 SER A CA 1
ATOM 1606 C C . SER A 1 221 ? 10.809 58.020 22.366 1.00 31.53 232 SER A C 1
ATOM 1607 O O . SER A 1 221 ? 10.399 59.182 22.288 1.00 36.82 232 SER A O 1
ATOM 1610 N N . GLU A 1 222 ? 11.500 57.436 21.387 1.00 34.23 233 GLU A N 1
ATOM 1611 C CA . GLU A 1 222 ? 11.813 58.122 20.139 1.00 37.13 233 GLU A CA 1
ATOM 1612 C C . GLU A 1 222 ? 10.709 57.983 19.106 1.00 44.20 233 GLU A C 1
ATOM 1613 O O . GLU A 1 222 ? 10.765 58.633 18.055 1.00 45.05 233 GLU A O 1
ATOM 1619 N N . THR A 1 223 ? 9.699 57.177 19.389 1.00 39.50 234 THR A N 1
ATOM 1620 C CA . THR A 1 223 ? 8.658 56.869 18.428 1.00 38.95 234 THR A CA 1
ATOM 1621 C C . THR A 1 223 ? 7.322 57.505 18.768 1.00 41.57 234 THR A C 1
ATOM 1622 O O . THR A 1 223 ? 6.674 58.067 17.884 1.00 40.04 234 THR A O 1
ATOM 1626 N N . VAL A 1 224 ? 6.903 57.450 20.037 1.00 36.57 235 VAL A N 1
ATOM 1627 C CA . VAL A 1 224 ? 5.564 57.893 20.388 1.00 34.65 235 VAL A CA 1
ATOM 1628 C C . VAL A 1 224 ? 5.417 59.367 20.063 1.00 39.96 235 VAL A C 1
ATOM 1629 O O . VAL A 1 224 ? 6.365 60.155 20.187 1.00 38.59 235 VAL A O 1
ATOM 1633 N N . ASN A 1 225 ? 4.219 59.731 19.604 1.00 45.30 236 ASN A N 1
ATOM 1634 C CA . ASN A 1 225 ? 3.879 61.084 19.179 1.00 54.22 236 ASN A CA 1
ATOM 1635 C C . ASN A 1 225 ? 2.655 61.523 19.972 1.00 59.27 236 ASN A C 1
ATOM 1636 O O . ASN A 1 225 ? 1.570 60.958 19.806 1.00 62.01 236 ASN A O 1
ATOM 1641 N N . ASN A 1 226 ? 2.826 62.510 20.845 1.00 66.81 237 ASN A N 1
ATOM 1642 C CA . ASN A 1 226 ? 1.715 63.017 21.651 1.00 64.01 237 ASN A CA 1
ATOM 1643 C C . ASN A 1 226 ? 0.847 63.969 20.8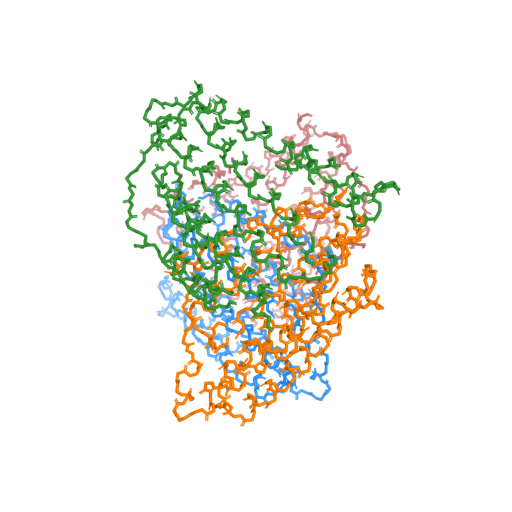48 1.00 63.61 237 ASN A C 1
ATOM 1644 O O . ASN A 1 226 ? 0.966 65.184 20.995 1.00 68.77 237 ASN A O 1
ATOM 1646 N N . SER B 1 21 ? -17.093 27.171 68.498 1.00 75.09 32 SER B N 1
ATOM 1647 C CA . SER B 1 21 ? -15.944 28.048 68.294 1.00 77.28 32 SER B CA 1
ATOM 1648 C C . SER B 1 21 ? -15.195 28.346 69.608 1.00 90.05 32 SER B C 1
ATOM 1649 O O . SER B 1 21 ? -15.143 29.495 70.059 1.00 88.60 32 SER B O 1
ATOM 1659 N N . ALA B 1 23 ? -11.662 28.348 72.157 1.00 64.31 34 ALA B N 1
ATOM 1660 C CA . ALA B 1 23 ? -10.279 28.747 71.958 1.00 52.82 34 ALA B CA 1
ATOM 1661 C C . ALA B 1 23 ? -9.400 27.516 71.736 1.00 39.16 34 ALA B C 1
ATOM 1662 O O . ALA B 1 23 ? -9.643 26.437 72.283 1.00 41.94 34 ALA B O 1
ATOM 1664 N N . ASP B 1 24 ? -8.378 27.685 70.910 1.00 33.05 35 ASP B N 1
ATOM 1665 C CA . ASP B 1 24 ? -7.457 26.590 70.660 1.00 34.50 35 ASP B CA 1
ATOM 1666 C C . ASP B 1 24 ? -6.675 26.292 71.945 1.00 29.16 35 ASP B C 1
ATOM 1667 O O . ASP B 1 24 ? -6.349 27.217 72.700 1.00 24.87 35 ASP B O 1
ATOM 1672 N N . PRO B 1 25 ? -6.405 25.019 72.250 1.00 27.02 36 PRO B N 1
ATOM 1673 C CA . PRO B 1 25 ? -5.676 24.726 73.502 1.00 26.95 36 PRO B CA 1
ATOM 1674 C C . PRO B 1 25 ? -4.350 25.454 73.610 1.00 25.29 36 PRO B C 1
ATOM 1675 O O . PRO B 1 25 ? -3.933 25.766 74.725 1.00 24.98 36 PRO B O 1
ATOM 1679 N N . ILE B 1 26 ? -3.675 25.742 72.489 1.00 24.40 37 ILE B N 1
ATOM 1680 C CA . ILE B 1 26 ? -2.415 26.477 72.558 1.00 24.53 37 ILE B CA 1
ATOM 1681 C C . ILE B 1 26 ? -2.636 27.887 73.112 1.00 33.54 37 ILE B C 1
ATOM 1682 O O . ILE B 1 26 ? -1.837 28.389 73.918 1.00 27.43 37 ILE B O 1
ATOM 1687 N N . ASP B 1 27 ? -3.712 28.557 72.678 1.00 31.49 38 ASP B N 1
ATOM 1688 C CA . ASP B 1 27 ? -3.976 29.910 73.158 1.00 29.34 38 ASP B CA 1
ATOM 1689 C C . ASP B 1 27 ? -4.462 29.876 74.598 1.00 24.36 38 ASP B C 1
ATOM 1690 O O . ASP B 1 27 ? -4.119 30.749 75.394 1.00 26.43 38 ASP B O 1
ATOM 1695 N N . VAL B 1 28 ? -5.255 28.866 74.957 1.00 26.93 39 VAL B N 1
ATOM 1696 C CA . VAL B 1 28 ? -5.671 28.722 76.349 1.00 32.15 39 VAL B CA 1
ATOM 1697 C C . VAL B 1 28 ? -4.451 28.530 77.252 1.00 35.88 39 VAL B C 1
ATOM 1698 O O . VAL B 1 28 ? -4.312 29.200 78.280 1.00 31.06 39 VAL B O 1
ATOM 1702 N N . ALA B 1 29 ? -3.521 27.653 76.848 1.00 31.89 40 ALA B N 1
ATOM 1703 C CA . ALA B 1 29 ? -2.338 27.391 77.673 1.00 30.95 40 ALA B CA 1
ATOM 1704 C C . ALA B 1 29 ? -1.460 28.633 77.805 1.00 22.38 40 ALA B C 1
ATOM 1705 O O . ALA B 1 29 ? -0.882 28.889 78.868 1.00 24.83 40 ALA B O 1
ATOM 1715 N N . ARG B 1 31 ? -2.465 31.725 77.746 1.00 31.13 42 ARG B N 1
ATOM 1716 C CA . ARG B 1 31 ? -3.189 32.560 78.700 1.00 31.98 42 ARG B CA 1
ATOM 1717 C C . ARG B 1 31 ? -2.861 32.151 80.132 1.00 34.24 42 ARG B C 1
ATOM 1718 O O . ARG B 1 31 ? -2.521 32.992 80.971 1.00 29.14 42 ARG B O 1
ATOM 1726 N N . GLN B 1 32 ? -2.948 30.851 80.423 1.00 24.88 43 GLN B N 1
ATOM 1727 C CA . GLN B 1 32 ? -2.586 30.355 81.745 1.00 30.77 43 GLN B CA 1
ATOM 1728 C C . GLN B 1 32 ? -1.107 30.603 82.032 1.00 26.86 43 GLN B C 1
ATOM 1729 O O . GLN B 1 32 ? -0.740 30.945 83.155 1.00 27.50 43 GLN B O 1
ATOM 1735 N N . CYS B 1 33 ? -0.248 30.444 81.013 1.00 25.94 44 CYS B N 1
ATOM 1736 C CA . CYS B 1 33 ? 1.186 30.620 81.209 1.00 27.63 44 CYS B CA 1
ATOM 1737 C C . CYS B 1 33 ? 1.515 32.047 81.642 1.00 26.61 44 CYS B C 1
ATOM 1738 O O . CYS B 1 33 ? 2.326 32.248 82.553 1.00 26.20 44 CYS B O 1
ATOM 1741 N N . LEU B 1 34 ? 0.900 33.044 80.989 1.00 22.78 45 LEU B N 1
ATOM 1742 C CA . LEU B 1 34 ? 1.149 34.458 81.275 1.00 21.58 45 LEU B CA 1
ATOM 1743 C C . LEU B 1 34 ? 0.723 34.844 82.682 1.00 23.08 45 LEU B C 1
ATOM 1744 O O . LEU B 1 34 ? 1.155 35.889 83.185 1.00 26.67 45 LEU B O 1
ATOM 1749 N N . ALA B 1 35 ? -0.146 34.054 83.304 1.00 25.95 46 ALA B N 1
ATOM 1750 C CA . ALA B 1 35 ? -0.550 34.272 84.681 1.00 26.62 46 ALA B CA 1
ATOM 1751 C C . ALA B 1 35 ? 0.320 33.538 85.690 1.00 30.37 46 ALA B C 1
ATOM 1752 O O . ALA B 1 35 ? 0.077 33.682 86.885 1.00 30.78 46 ALA B O 1
ATOM 1754 N N . ARG B 1 36 ? 1.317 32.762 85.261 1.00 26.76 47 ARG B N 1
ATOM 1755 C CA . ARG B 1 36 ? 2.131 32.019 86.224 1.00 27.61 47 ARG B CA 1
ATOM 1756 C C . ARG B 1 36 ? 2.985 32.954 87.075 1.00 31.04 47 ARG B C 1
ATOM 1757 O O . ARG B 1 36 ? 3.547 33.938 86.578 1.00 27.26 47 ARG B O 1
ATOM 1765 N N . ARG B 1 37 ? 3.121 32.598 88.355 1.00 31.22 48 ARG B N 1
ATOM 1766 C CA A ARG B 1 37 ? 3.945 33.396 89.257 0.52 41.47 48 ARG B CA 1
ATOM 1767 C CA B ARG B 1 37 ? 3.951 33.369 89.276 0.48 41.55 48 ARG B CA 1
ATOM 1768 C C . ARG B 1 37 ? 5.385 33.477 88.768 1.00 41.24 48 ARG B C 1
ATOM 1769 O O . ARG B 1 37 ? 6.026 34.521 88.896 1.00 41.83 48 ARG B O 1
ATOM 1784 N N . ASP B 1 38 ? 5.901 32.400 88.197 1.00 39.17 49 ASP B N 1
ATOM 1785 C CA . ASP B 1 38 ? 7.278 32.366 87.741 1.00 27.89 49 ASP B CA 1
ATOM 1786 C C . ASP B 1 38 ? 7.451 32.896 86.318 1.00 26.32 49 ASP B C 1
ATOM 1787 O O . ASP B 1 38 ? 8.527 32.732 85.736 1.00 31.92 49 ASP B O 1
ATOM 1792 N N . ARG B 1 39 ? 6.422 33.529 85.744 1.00 30.29 50 ARG B N 1
ATOM 1793 C CA . ARG B 1 39 ? 6.514 34.089 84.399 1.00 26.78 50 ARG B CA 1
ATOM 1794 C C . ARG B 1 39 ? 6.096 35.552 84.370 1.00 30.50 50 ARG B C 1
ATOM 1795 O O . ARG B 1 39 ? 5.883 36.105 83.289 1.00 30.04 50 ARG B O 1
ATOM 1803 N N . SER B 1 40 ? 6.012 36.194 85.537 1.00 32.35 51 SER B N 1
ATOM 1804 C CA . SER B 1 40 ? 5.498 37.558 85.619 1.00 38.12 51 SER B CA 1
ATOM 1805 C C . SER B 1 40 ? 6.455 38.583 85.029 1.00 34.18 51 SER B C 1
ATOM 1806 O O . SER B 1 40 ? 6.005 39.637 84.560 1.00 37.96 51 SER B O 1
ATOM 1809 N N . SER B 1 41 ? 7.754 38.295 85.017 1.00 32.26 52 SER B N 1
ATOM 1810 C CA . SER B 1 41 ? 8.726 39.221 84.444 1.00 32.79 52 SER B CA 1
ATOM 1811 C C . SER B 1 41 ? 8.531 39.334 82.936 1.00 38.58 52 SER B C 1
ATOM 1812 O O . SER B 1 41 ? 7.881 38.498 82.298 1.00 38.55 52 SER B O 1
ATOM 1815 N N . THR B 1 42 ? 9.134 40.380 82.364 1.00 29.92 53 THR B N 1
ATOM 1816 C CA . THR B 1 42 ? 9.060 40.574 80.922 1.00 31.05 53 THR B CA 1
ATOM 1817 C C . THR B 1 42 ? 9.634 39.380 80.166 1.00 27.71 53 THR B C 1
ATOM 1818 O O . THR B 1 42 ? 9.048 38.921 79.179 1.00 32.39 53 THR B O 1
ATOM 1822 N N . ALA B 1 43 ? 10.792 38.876 80.607 1.00 33.58 54 ALA B N 1
ATOM 1823 C CA . ALA B 1 43 ? 11.366 37.686 79.988 1.00 33.38 54 ALA B CA 1
ATOM 1824 C C . ALA B 1 43 ? 10.420 36.501 80.111 1.00 31.90 54 ALA B C 1
ATOM 1825 O O . ALA B 1 43 ? 10.278 35.712 79.172 1.00 34.89 54 ALA B O 1
ATOM 1827 N N . GLY B 1 44 ? 9.741 36.377 81.254 1.00 33.02 55 GLY B N 1
ATOM 1828 C CA . GLY B 1 44 ? 8.803 35.281 81.426 1.00 25.47 55 GLY B CA 1
ATOM 1829 C C . GLY B 1 44 ? 7.596 35.410 80.511 1.00 32.65 55 GLY B C 1
ATOM 1830 O O . GLY B 1 44 ? 7.119 34.418 79.954 1.00 30.69 55 GLY B O 1
ATOM 1831 N N . GLN B 1 45 ? 7.083 36.628 80.343 1.00 31.93 56 GLN B N 1
ATOM 1832 C CA . GLN B 1 45 ? 5.963 36.822 79.428 1.00 26.75 56 GLN B CA 1
ATOM 1833 C C . GLN B 1 45 ? 6.369 36.464 78.008 1.00 34.19 56 GLN B C 1
ATOM 1834 O O . GLN B 1 45 ? 5.650 35.739 77.302 1.00 32.48 56 GLN B O 1
ATOM 1840 N N . ILE B 1 46 ? 7.541 36.947 77.581 1.00 29.31 57 ILE B N 1
ATOM 1841 C CA . ILE B 1 46 ? 8.005 36.671 76.225 1.00 28.54 57 ILE B CA 1
ATOM 1842 C C . ILE B 1 46 ? 8.235 35.171 76.051 1.00 25.59 57 ILE B C 1
ATOM 1843 O O . ILE B 1 46 ? 7.969 34.598 74.985 1.00 23.67 57 ILE B O 1
ATOM 1848 N N . GLN B 1 47 ? 8.704 34.510 77.110 1.00 28.10 58 GLN B N 1
ATOM 1849 C CA . GLN B 1 47 ? 8.913 33.077 77.030 1.00 25.41 58 GLN B CA 1
ATOM 1850 C C . GLN B 1 47 ? 7.586 32.335 76.843 1.00 27.03 58 GLN B C 1
ATOM 1851 O O . GLN B 1 47 ? 7.514 31.379 76.061 1.00 29.03 58 GLN B O 1
ATOM 1857 N N . CYS B 1 48 ? 6.519 32.763 77.531 1.00 22.13 59 CYS B N 1
ATOM 1858 C CA . CYS B 1 48 ? 5.206 32.164 77.274 1.00 24.23 59 CYS B CA 1
ATOM 1859 C C . CYS B 1 48 ? 4.822 32.288 75.803 1.00 26.59 59 CYS B C 1
ATOM 1860 O O . CYS B 1 48 ? 4.311 31.333 75.198 1.00 23.82 59 CYS B O 1
ATOM 1871 N N . ASP B 1 50 ? 6.849 32.732 73.219 1.00 23.42 61 ASP B N 1
ATOM 1872 C CA A ASP B 1 50 ? 7.734 31.899 72.421 0.53 26.84 61 ASP B CA 1
ATOM 1873 C CA B ASP B 1 50 ? 7.764 31.890 72.459 0.47 27.56 61 ASP B CA 1
ATOM 1874 C C . ASP B 1 50 ? 7.341 30.425 72.517 1.00 29.06 61 ASP B C 1
ATOM 1875 O O . ASP B 1 50 ? 7.457 29.694 71.530 1.00 26.94 61 ASP B O 1
ATOM 1884 N N . GLU B 1 51 ? 6.861 29.975 73.680 1.00 27.72 62 GLU B N 1
ATOM 1885 C CA . GLU B 1 51 ? 6.404 28.594 73.790 1.00 25.92 62 GLU B CA 1
ATOM 1886 C C . GLU B 1 51 ? 5.147 28.369 72.942 1.00 27.50 62 GLU B C 1
ATOM 1887 O O . GLU B 1 51 ? 5.013 27.334 72.269 1.00 25.85 62 GLU B O 1
ATOM 1893 N N . ALA B 1 52 ? 4.240 29.353 72.935 1.00 21.49 63 ALA B N 1
ATOM 1894 C CA . ALA B 1 52 ? 3.053 29.283 72.086 1.00 23.33 63 ALA B CA 1
ATOM 1895 C C . ALA B 1 52 ? 3.450 29.240 70.623 1.00 24.56 63 ALA B C 1
ATOM 1896 O O . ALA B 1 52 ? 2.910 28.444 69.840 1.00 27.66 63 ALA B O 1
ATOM 1898 N N . ARG B 1 53 ? 4.431 30.064 70.242 1.00 30.32 64 ARG B N 1
ATOM 1899 C CA . ARG B 1 53 ? 4.875 30.082 68.856 1.00 31.55 64 ARG B CA 1
ATOM 1900 C C . ARG B 1 53 ? 5.413 28.724 68.436 1.00 29.82 64 ARG B C 1
ATOM 1901 O O . ARG B 1 53 ? 5.121 28.252 67.337 1.00 31.53 64 ARG B O 1
ATOM 1909 N N . GLN B 1 54 ? 6.209 28.088 69.300 1.00 28.49 65 GLN B N 1
ATOM 1910 C CA . GLN B 1 54 ? 6.742 26.768 68.982 1.00 33.81 65 GLN B CA 1
ATOM 1911 C C . GLN B 1 54 ? 5.617 25.757 68.831 1.00 27.36 65 GLN B C 1
ATOM 1912 O O . GLN B 1 54 ? 5.655 24.901 67.946 1.00 29.52 65 GLN B O 1
ATOM 1918 N N . GLN B 1 55 ? 4.604 25.841 69.689 1.00 26.38 66 GLN B N 1
ATOM 1919 C CA . GLN B 1 55 ? 3.474 24.936 69.549 1.00 29.44 66 GLN B CA 1
ATOM 1920 C C . GLN B 1 55 ? 2.711 25.225 68.262 1.00 31.44 66 GLN B C 1
ATOM 1921 O O . GLN B 1 55 ? 2.387 24.301 67.509 1.00 31.32 66 GLN B O 1
ATOM 1927 N N . TRP B 1 56 ? 2.490 26.500 67.947 1.00 26.58 67 TRP B N 1
ATOM 1928 C CA . TRP B 1 56 ? 1.840 26.805 66.679 1.00 26.76 67 TRP B CA 1
ATOM 1929 C C . TRP B 1 56 ? 2.667 26.312 65.500 1.00 28.91 67 TRP B C 1
ATOM 1930 O O . TRP B 1 56 ? 2.100 25.917 64.480 1.00 30.40 67 TRP B O 1
ATOM 1941 N N . GLN B 1 57 ? 3.999 26.330 65.610 1.00 28.26 68 GLN B N 1
ATOM 1942 C CA . GLN B 1 57 ? 4.815 25.830 64.506 1.00 31.62 68 GLN B CA 1
ATOM 1943 C C . GLN B 1 57 ? 4.617 24.326 64.308 1.00 36.61 68 GLN B C 1
ATOM 1944 O O . GLN B 1 57 ? 4.640 23.830 63.173 1.00 32.52 68 GLN B O 1
ATOM 1950 N N . GLY B 1 58 ? 4.433 23.586 65.397 1.00 34.71 69 GLY B N 1
ATOM 1951 C CA . GLY B 1 58 ? 4.099 22.181 65.265 1.00 39.65 69 GLY B CA 1
ATOM 1952 C C . GLY B 1 58 ? 2.758 21.975 64.595 1.00 33.89 69 GLY B C 1
ATOM 1953 O O . GLY B 1 58 ? 2.572 21.032 63.834 1.00 33.77 69 GLY B O 1
ATOM 1954 N N . GLU B 1 59 ? 1.807 22.867 64.857 1.00 36.82 70 GLU B N 1
ATOM 1955 C CA . GLU B 1 59 ? 0.516 22.740 64.201 1.00 36.46 70 GLU B CA 1
ATOM 1956 C C . GLU B 1 59 ? 0.615 23.104 62.730 1.00 35.91 70 GLU B C 1
ATOM 1957 O O . GLU B 1 59 ? -0.114 22.541 61.903 1.00 39.61 70 GLU B O 1
ATOM 1963 N N . VAL B 1 60 ? 1.523 24.015 62.381 1.00 33.44 71 VAL B N 1
ATOM 1964 C CA . VAL B 1 60 ? 1.774 24.285 60.970 1.00 34.34 71 VAL B CA 1
ATOM 1965 C C . VAL B 1 60 ? 2.201 23.006 60.272 1.00 33.96 71 VAL B C 1
ATOM 1966 O O . VAL B 1 60 ? 1.668 22.646 59.215 1.00 34.76 71 VAL B O 1
ATOM 1970 N N . ASP B 1 61 ? 3.166 22.297 60.867 1.00 35.08 72 ASP B N 1
ATOM 1971 C CA . ASP B 1 61 ? 3.722 21.093 60.246 1.00 37.37 72 ASP B CA 1
ATOM 1972 C C . ASP B 1 61 ? 2.700 19.970 60.177 1.00 42.77 72 ASP B C 1
ATOM 1973 O O . ASP B 1 61 ? 2.673 19.212 59.197 1.00 44.59 72 ASP B O 1
ATOM 1978 N N . ALA B 1 62 ? 1.871 19.822 61.213 1.00 35.84 73 ALA B N 1
ATOM 1979 C CA . ALA B 1 62 ? 0.892 18.738 61.205 1.00 40.30 73 ALA B CA 1
ATOM 1980 C C . ALA B 1 62 ? -0.230 19.015 60.210 1.00 42.67 73 ALA B C 1
ATOM 1981 O O . ALA B 1 62 ? -0.642 18.116 59.469 1.00 47.41 73 ALA B O 1
ATOM 1983 N N . ALA B 1 63 ? -0.736 20.252 60.180 1.00 36.26 74 ALA B N 1
ATOM 1984 C CA . ALA B 1 63 ? -1.787 20.598 59.227 1.00 39.71 74 ALA B CA 1
ATOM 1985 C C . ALA B 1 63 ? -1.276 20.512 57.795 1.00 42.43 74 ALA B C 1
ATOM 1986 O O . ALA B 1 63 ? -1.988 20.043 56.899 1.00 39.46 74 ALA B O 1
ATOM 1988 N N . TYR B 1 64 ? -0.043 20.962 57.560 1.00 38.22 75 TYR B N 1
ATOM 1989 C CA . TYR B 1 64 ? 0.551 20.816 56.241 1.00 37.71 75 TYR B CA 1
ATOM 1990 C C . TYR B 1 64 ? 0.659 19.345 55.864 1.00 40.94 75 TYR B C 1
ATOM 1991 O O . TYR B 1 64 ? 0.449 18.977 54.703 1.00 44.31 75 TYR B O 1
ATOM 2000 N N . GLN B 1 65 ? 0.960 18.482 56.839 1.00 44.46 76 GLN B N 1
ATOM 2001 C CA . GLN B 1 65 ? 1.068 17.054 56.533 1.00 48.34 76 GLN B CA 1
ATOM 2002 C C . GLN B 1 65 ? -0.294 16.437 56.232 1.00 47.26 76 GLN B C 1
ATOM 2003 O O . GLN B 1 65 ? -0.427 15.652 55.281 1.00 44.06 76 GLN B O 1
ATOM 2009 N N . ARG B 1 66 ? -1.315 16.764 57.028 1.00 49.03 77 ARG B N 1
ATOM 2010 C CA . ARG B 1 66 ? -2.666 16.320 56.701 1.00 52.93 77 ARG B CA 1
ATOM 2011 C C . ARG B 1 66 ? -3.045 16.743 55.294 1.00 52.00 77 ARG B C 1
ATOM 2012 O O . ARG B 1 66 ? -3.560 15.945 54.502 1.00 59.33 77 ARG B O 1
ATOM 2020 N N . LEU B 1 67 ? -2.796 18.011 54.977 1.00 46.06 78 LEU B N 1
ATOM 2021 C CA . LEU B 1 67 ? -3.199 18.563 53.693 1.00 46.83 78 LEU B CA 1
ATOM 2022 C C . LEU B 1 67 ? -2.519 17.839 52.537 1.00 49.56 78 LEU B C 1
ATOM 2023 O O . LEU B 1 67 ? -3.162 17.531 51.528 1.00 52.36 78 LEU B O 1
ATOM 2028 N N . VAL B 1 68 ? -1.215 17.576 52.658 1.00 44.52 79 VAL B N 1
ATOM 2029 C CA . VAL B 1 68 ? -0.495 16.923 51.573 1.00 50.12 79 VAL B CA 1
ATOM 2030 C C . VAL B 1 68 ? -1.043 15.514 51.348 1.00 57.96 79 VAL B C 1
ATOM 2031 O O . VAL B 1 68 ? -1.059 15.018 50.213 1.00 63.24 79 VAL B O 1
ATOM 2035 N N . LYS B 1 69 ? -1.525 14.861 52.409 1.00 54.80 80 LYS B N 1
ATOM 2036 C CA . LYS B 1 69 ? -2.059 13.510 52.269 1.00 59.47 80 LYS B CA 1
ATOM 2037 C C . LYS B 1 69 ? -3.504 13.499 51.758 1.00 59.58 80 LYS B C 1
ATOM 2038 O O . LYS B 1 69 ? -3.917 12.522 51.128 1.00 56.52 80 LYS B O 1
ATOM 2040 N N . THR B 1 70 ? -4.301 14.540 52.019 1.00 61.93 81 THR B N 1
ATOM 2041 C CA . THR B 1 70 ? -5.719 14.485 51.664 1.00 67.03 81 THR B CA 1
ATOM 2042 C C . THR B 1 70 ? -6.119 15.339 50.462 1.00 64.99 81 THR B C 1
ATOM 2043 O O . THR B 1 70 ? -7.214 15.138 49.925 1.00 65.36 81 THR B O 1
ATOM 2047 N N . ALA B 1 71 ? -5.283 16.272 50.017 1.00 57.94 82 ALA B N 1
ATOM 2048 C CA . ALA B 1 71 ? -5.722 17.180 48.967 1.00 57.49 82 ALA B CA 1
ATOM 2049 C C . ALA B 1 71 ? -5.679 16.503 47.602 1.00 60.86 82 ALA B C 1
ATOM 2050 O O . ALA B 1 71 ? -4.894 15.573 47.390 1.00 56.25 82 ALA B O 1
ATOM 2052 N N . PRO B 1 72 ? -6.511 16.962 46.663 1.00 67.78 83 PRO B N 1
ATOM 2053 C CA . PRO B 1 72 ? -6.366 16.522 45.271 1.00 67.44 83 PRO B CA 1
ATOM 2054 C C . PRO B 1 72 ? -5.023 16.971 44.720 1.00 67.76 83 PRO B C 1
ATOM 2055 O O . PRO B 1 72 ? -4.384 17.885 45.243 1.00 71.31 83 PRO B O 1
ATOM 2059 N N . ALA B 1 73 ? -4.614 16.325 43.629 1.00 57.24 84 ALA B N 1
ATOM 2060 C CA . ALA B 1 73 ? -3.244 16.458 43.138 1.00 62.46 84 ALA B CA 1
ATOM 2061 C C . ALA B 1 73 ? -2.892 17.905 42.806 1.00 59.06 84 ALA B C 1
ATOM 2062 O O . ALA B 1 73 ? -1.834 18.400 43.215 1.00 52.93 84 ALA B O 1
ATOM 2064 N N . ASP B 1 74 ? -3.772 18.603 42.080 1.00 59.47 85 ASP B N 1
ATOM 2065 C CA . ASP B 1 74 ? -3.492 19.992 41.708 1.00 62.86 85 ASP B CA 1
ATOM 2066 C C . ASP B 1 74 ? -3.392 20.879 42.943 1.00 59.22 85 ASP B C 1
ATOM 2067 O O . ASP B 1 74 ? -2.466 21.690 43.065 1.00 57.87 85 ASP B O 1
ATOM 2072 N N . ALA B 1 75 ? -4.337 20.734 43.876 1.00 58.87 86 ALA B N 1
ATOM 2073 C CA . ALA B 1 75 ? -4.282 21.517 45.105 1.00 55.80 86 ALA B CA 1
ATOM 2074 C C . ALA B 1 75 ? -3.064 21.135 45.933 1.00 55.68 86 ALA B C 1
ATOM 2075 O O . ALA B 1 75 ? -2.442 21.992 46.575 1.00 50.32 86 ALA B O 1
ATOM 2077 N N . ARG B 1 76 ? -2.696 19.849 45.925 1.00 55.12 87 ARG B N 1
ATOM 2078 C CA . ARG B 1 76 ? -1.535 19.434 46.701 1.00 56.30 87 ARG B CA 1
ATOM 2079 C C . ARG B 1 76 ? -0.282 20.176 46.236 1.00 44.23 87 ARG B C 1
ATOM 2080 O O . ARG B 1 76 ? 0.424 20.791 47.043 1.00 47.43 87 ARG B O 1
ATOM 2088 N N . ARG B 1 77 ? -0.016 20.161 44.927 1.00 45.78 88 ARG B N 1
ATOM 2089 C CA . ARG B 1 77 ? 1.168 20.826 44.396 1.00 45.54 88 ARG B CA 1
ATOM 2090 C C . ARG B 1 77 ? 1.155 22.322 44.680 1.00 46.68 88 ARG B C 1
ATOM 2091 O O . ARG B 1 77 ? 2.190 22.900 45.021 1.00 46.74 88 ARG B O 1
ATOM 2099 N N . GLY B 1 78 ? -0.004 22.968 44.536 1.00 48.94 89 GLY B N 1
ATOM 2100 C CA . GLY B 1 78 ? -0.086 24.383 44.858 1.00 46.37 89 GLY B CA 1
ATOM 2101 C C . GLY B 1 78 ? 0.250 24.665 46.311 1.00 40.94 89 GLY B C 1
ATOM 2102 O O . GLY B 1 78 ? 1.050 25.556 46.619 1.00 37.26 89 GLY B O 1
ATOM 2103 N N . TRP B 1 79 ? -0.333 23.892 47.227 1.00 39.33 90 TRP B N 1
ATOM 2104 C CA . TRP B 1 79 ? -0.062 24.142 48.641 1.00 37.37 90 TRP B CA 1
ATOM 2105 C C . TRP B 1 79 ? 1.394 23.853 48.976 1.00 38.19 90 TRP B C 1
ATOM 2106 O O . TRP B 1 79 ? 2.003 24.567 49.788 1.00 33.54 90 TRP B O 1
ATOM 2117 N N . GLN B 1 80 ? 1.971 22.825 48.341 1.00 36.99 91 GLN B N 1
ATOM 2118 C CA . GLN B 1 80 ? 3.389 22.533 48.534 1.00 46.15 91 GLN B CA 1
ATOM 2119 C C . GLN B 1 80 ? 4.254 23.715 48.115 1.00 45.00 91 GLN B C 1
ATOM 2120 O O . GLN B 1 80 ? 5.179 24.107 48.840 1.00 37.89 91 GLN B O 1
ATOM 2126 N N . GLU B 1 81 ? 3.944 24.325 46.966 1.00 39.48 92 GLU B N 1
ATOM 2127 C CA . GLU B 1 81 ? 4.686 25.509 46.548 1.00 35.03 92 GLU B CA 1
ATOM 2128 C C . GLU B 1 81 ? 4.448 26.680 47.504 1.00 37.00 92 GLU B C 1
ATOM 2129 O O . GLU B 1 81 ? 5.396 27.378 47.886 1.00 38.01 92 GLU B O 1
ATOM 2135 N N . SER B 1 82 ? 3.204 26.884 47.943 1.00 33.44 93 SER B N 1
ATOM 2136 C CA . SER B 1 82 ? 2.941 27.966 48.890 1.00 32.34 93 SER B CA 1
ATOM 2137 C C . SER B 1 82 ? 3.755 27.783 50.165 1.00 32.49 93 SER B C 1
ATOM 2138 O O . SER B 1 82 ? 4.265 28.757 50.733 1.00 34.63 93 SER B O 1
ATOM 2141 N N . GLN B 1 83 ? 3.915 26.537 50.608 1.00 34.59 94 GLN B N 1
ATOM 2142 C CA . GLN B 1 83 ? 4.655 26.293 51.838 1.00 32.50 94 GLN B CA 1
ATOM 2143 C C . GLN B 1 83 ? 6.149 26.510 51.647 1.00 31.51 94 GLN B C 1
ATOM 2144 O O . GLN B 1 83 ? 6.816 27.074 52.522 1.00 31.77 94 GLN B O 1
ATOM 2150 N N . ARG B 1 84 ? 6.695 26.078 50.512 1.00 34.01 95 ARG B N 1
ATOM 2151 C CA . ARG B 1 84 ? 8.089 26.398 50.231 1.00 35.21 95 ARG B CA 1
ATOM 2152 C C . ARG B 1 84 ? 8.291 27.912 50.237 1.00 41.41 95 ARG B C 1
ATOM 2153 O O . ARG B 1 84 ? 9.246 28.420 50.840 1.00 36.61 95 ARG B O 1
ATOM 2161 N N . ARG B 1 85 ? 7.358 28.655 49.631 1.00 34.64 96 ARG B N 1
ATOM 2162 C CA . ARG B 1 85 ? 7.496 30.107 49.583 1.00 27.27 96 ARG B CA 1
ATOM 2163 C C . ARG B 1 85 ? 7.234 30.733 50.949 1.00 37.48 96 ARG B C 1
ATOM 2164 O O . ARG B 1 85 ? 7.876 31.729 51.313 1.00 30.28 96 ARG B O 1
ATOM 2172 N N . TRP B 1 86 ? 6.298 30.168 51.723 1.00 29.61 97 TRP B N 1
ATOM 2173 C CA . TRP B 1 86 ? 6.067 30.682 53.072 1.00 31.63 97 TRP B CA 1
ATOM 2174 C C . TRP B 1 86 ? 7.341 30.580 53.905 1.00 30.76 97 TRP B C 1
ATOM 2175 O O . TRP B 1 86 ? 7.765 31.550 54.548 1.00 33.43 97 TRP B O 1
ATOM 2186 N N . LEU B 1 87 ? 7.983 29.415 53.867 1.00 28.71 98 LEU B N 1
ATOM 2187 C CA . LEU B 1 87 ? 9.215 29.206 54.620 1.00 33.96 98 LEU B CA 1
ATOM 2188 C C . LEU B 1 87 ? 10.313 30.158 54.163 1.00 33.00 98 LEU B C 1
ATOM 2189 O O . LEU B 1 87 ? 11.078 30.670 54.987 1.00 30.27 98 LEU B O 1
ATOM 2194 N N . ALA B 1 88 ? 10.434 30.378 52.848 1.00 30.25 99 ALA B N 1
ATOM 2195 C CA . ALA B 1 88 ? 11.447 31.309 52.364 1.00 27.20 99 ALA B CA 1
ATOM 2196 C C . ALA B 1 88 ? 11.163 32.721 52.850 1.00 35.04 99 ALA B C 1
ATOM 2197 O O . ALA B 1 88 ? 12.088 33.449 53.236 1.00 30.92 99 ALA B O 1
ATOM 2199 N N . TRP B 1 89 ? 9.887 33.124 52.851 1.00 30.10 100 TRP B N 1
ATOM 2200 C CA . TRP B 1 89 ? 9.543 34.444 53.368 1.00 24.98 100 TRP B CA 1
ATOM 2201 C C . TRP B 1 89 ? 9.890 34.555 54.851 1.00 32.07 100 TRP B C 1
ATOM 2202 O O . TRP B 1 89 ? 10.551 35.513 55.269 1.00 28.47 100 TRP B O 1
ATOM 2213 N N . ARG B 1 90 ? 9.499 33.552 55.654 1.00 26.87 101 ARG B N 1
ATOM 2214 C CA . ARG B 1 90 ? 9.739 33.624 57.098 1.00 31.98 101 ARG B CA 1
ATOM 2215 C C . ARG B 1 90 ? 11.219 33.777 57.406 1.00 34.13 101 ARG B C 1
ATOM 2216 O O . ARG B 1 90 ? 11.593 34.554 58.287 1.00 32.67 101 ARG B O 1
ATOM 2224 N N . LYS B 1 91 ? 12.078 33.079 56.661 1.00 27.08 102 LYS B N 1
ATOM 2225 C CA . LYS B 1 91 ? 13.511 33.177 56.905 1.00 31.34 102 LYS B CA 1
ATOM 2226 C C . LYS B 1 91 ? 14.004 34.611 56.743 1.00 35.61 102 LYS B C 1
ATOM 2227 O O . LYS B 1 91 ? 14.750 35.120 57.587 1.00 34.56 102 LYS B O 1
ATOM 2233 N N . ASP B 1 92 ? 13.588 35.292 55.671 1.00 31.70 103 ASP B N 1
ATOM 2234 C CA . ASP B 1 92 ? 14.078 36.652 55.464 1.00 33.34 103 ASP B CA 1
ATOM 2235 C C . ASP B 1 92 ? 13.315 37.681 56.294 1.00 34.13 103 ASP B C 1
ATOM 2236 O O . ASP B 1 92 ? 13.879 38.724 56.659 1.00 28.71 103 ASP B O 1
ATOM 2241 N N . GLU B 1 93 ? 12.048 37.406 56.621 1.00 23.93 104 GLU B N 1
ATOM 2242 C CA . GLU B 1 93 ? 11.305 38.318 57.479 1.00 26.19 1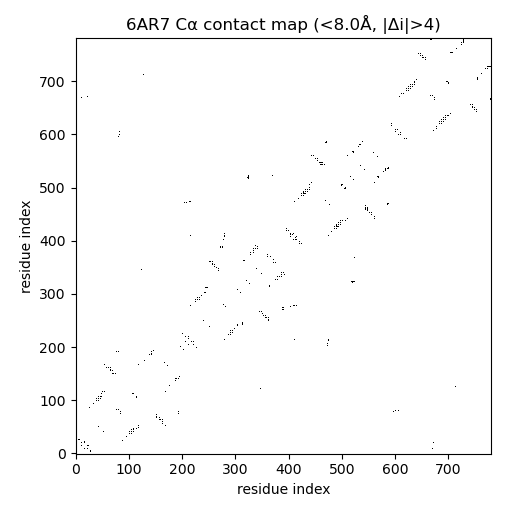04 GLU B CA 1
ATOM 2243 C C . GLU B 1 93 ? 11.946 38.425 58.862 1.00 27.79 104 GLU B C 1
ATOM 2244 O O . GLU B 1 93 ? 11.904 39.491 59.485 1.00 27.96 104 GLU B O 1
ATOM 2250 N N . ALA B 1 94 ? 12.558 37.347 59.354 1.00 31.33 105 ALA B N 1
ATOM 2251 C CA . ALA B 1 94 ? 13.263 37.437 60.635 1.00 27.66 105 ALA B CA 1
ATOM 2252 C C . ALA B 1 94 ? 14.377 38.479 60.576 1.00 26.75 105 ALA B C 1
ATOM 2253 O O . ALA B 1 94 ? 14.643 39.174 61.564 1.00 31.47 105 ALA B O 1
ATOM 2255 N N . HIS B 1 95 ? 15.041 38.607 59.423 1.00 30.91 106 HIS B N 1
ATOM 2256 C CA . HIS B 1 95 ? 16.060 39.638 59.278 1.00 30.03 106 HIS B CA 1
ATOM 2257 C C . HIS B 1 95 ? 15.444 41.025 59.319 1.00 30.21 106 HIS B C 1
ATOM 2258 O O . HIS B 1 95 ? 16.045 41.961 59.858 1.00 31.89 106 HIS B O 1
ATOM 2265 N N . LEU B 1 96 ? 14.268 41.190 58.709 1.00 30.16 107 LEU B N 1
ATOM 2266 C CA . LEU B 1 96 ? 13.631 42.498 58.717 1.00 24.80 107 LEU B CA 1
ATOM 2267 C C . LEU B 1 96 ? 13.159 42.838 60.117 1.00 24.67 107 LEU B C 1
ATOM 2268 O O . LEU B 1 96 ? 13.327 43.976 60.577 1.00 25.72 107 LEU B O 1
ATOM 2273 N N . VAL B 1 97 ? 12.589 41.854 60.819 1.00 23.84 108 VAL B N 1
ATOM 2274 C CA . VAL B 1 97 ? 12.145 42.102 62.191 1.00 25.65 108 VAL B CA 1
ATOM 2275 C C . VAL B 1 97 ? 13.320 42.535 63.051 1.00 30.98 108 VAL B C 1
ATOM 2276 O O . VAL B 1 97 ? 13.234 43.509 63.815 1.00 31.94 108 VAL B O 1
ATOM 2280 N N . ARG B 1 98 ? 14.444 41.843 62.916 1.00 29.74 109 ARG B N 1
ATOM 2281 C CA . ARG B 1 98 ? 15.629 42.211 63.680 1.00 30.30 109 ARG B CA 1
ATOM 2282 C C . ARG B 1 98 ? 16.126 43.602 63.297 1.00 31.54 109 ARG B C 1
ATOM 2283 O O . ARG B 1 98 ? 16.542 44.376 64.161 1.00 29.02 109 ARG B O 1
ATOM 2291 N N . ALA B 1 99 ? 16.134 43.921 61.995 1.00 33.49 110 ALA B N 1
ATOM 2292 C CA . ALA B 1 99 ? 16.605 45.234 61.563 1.00 29.44 110 ALA B CA 1
ATOM 2293 C C . ALA B 1 99 ? 15.734 46.358 62.119 1.00 31.44 110 ALA B C 1
ATOM 2294 O O . ALA B 1 99 ? 16.234 47.442 62.437 1.00 33.87 110 ALA B O 1
ATOM 2296 N N . VAL B 1 100 ? 14.422 46.134 62.211 1.00 31.69 111 VAL B N 1
ATOM 2297 C CA . VAL B 1 100 ? 13.535 47.163 62.739 1.00 30.99 111 VAL B CA 1
ATOM 2298 C C . VAL B 1 100 ? 13.721 47.306 64.247 1.00 27.17 111 VAL B C 1
ATOM 2299 O O . VAL B 1 100 ? 13.943 48.408 64.760 1.00 25.77 111 VAL B O 1
ATOM 2303 N N . TYR B 1 101 ? 13.651 46.200 64.980 1.00 21.95 112 TYR B N 1
ATOM 2304 C CA . TYR B 1 101 ? 13.611 46.347 66.432 1.00 29.90 112 TYR B CA 1
ATOM 2305 C C . TYR B 1 101 ? 14.972 46.585 67.068 1.00 34.82 112 TYR B C 1
ATOM 2306 O O . TYR B 1 101 ? 15.013 47.033 68.220 1.00 34.59 112 TYR B O 1
ATOM 2315 N N . GLU B 1 102 ? 16.077 46.342 66.361 1.00 33.96 113 GLU B N 1
ATOM 2316 C CA A GLU B 1 102 ? 17.391 46.741 66.862 0.52 40.51 113 GLU B CA 1
ATOM 2317 C CA B GLU B 1 102 ? 17.357 46.736 66.934 0.48 40.65 113 GLU B CA 1
ATOM 2318 C C . GLU B 1 102 ? 17.508 48.248 67.037 1.00 37.66 113 GLU B C 1
ATOM 2319 O O . GLU B 1 102 ? 18.396 48.712 67.755 1.00 28.90 113 GLU B O 1
ATOM 2330 N N . THR B 1 103 ? 16.661 49.025 66.376 1.00 34.07 114 THR B N 1
ATOM 2331 C CA . THR B 1 103 ? 16.712 50.474 66.536 1.00 36.19 114 THR B CA 1
ATOM 2332 C C . THR B 1 103 ? 15.863 50.962 67.708 1.00 35.06 114 THR B C 1
ATOM 2333 O O . THR B 1 103 ? 15.742 52.179 67.900 1.00 36.58 114 THR B O 1
ATOM 2337 N N . THR B 1 104 ? 15.258 50.058 68.472 1.00 29.27 115 THR B N 1
ATOM 2338 C CA . THR B 1 104 ? 14.368 50.404 69.570 1.00 32.03 115 THR B CA 1
ATOM 2339 C C . THR B 1 104 ? 14.988 50.044 70.911 1.00 33.65 115 THR B C 1
ATOM 2340 O O . THR B 1 104 ? 15.934 49.260 70.997 1.00 33.29 115 THR B O 1
ATOM 2344 N N . GLN B 1 105 ? 14.393 50.582 71.976 1.00 30.87 116 GLN B N 1
ATOM 2345 C CA . GLN B 1 105 ? 14.792 50.248 73.337 1.00 32.52 116 GLN B CA 1
ATOM 2346 C C . GLN B 1 105 ? 13.546 50.177 74.202 1.00 35.55 116 GLN B C 1
ATOM 2347 O O . GLN B 1 105 ? 12.627 50.984 74.034 1.00 42.71 116 GLN B O 1
ATOM 2353 N N . GLY B 1 106 ? 13.521 49.229 75.125 1.00 27.44 117 GLY B N 1
ATOM 2354 C CA . GLY B 1 106 ? 12.459 49.116 76.102 1.00 31.25 117 GLY B CA 1
ATOM 2355 C C . GLY B 1 106 ? 11.613 47.869 75.888 1.00 31.51 117 GLY B C 1
ATOM 2356 O O . GLY B 1 106 ? 11.526 47.314 74.789 1.00 31.81 117 GLY B O 1
ATOM 2357 N N . THR B 1 107 ? 10.980 47.421 76.980 1.00 25.81 118 THR B N 1
ATOM 2358 C CA . THR B 1 107 ? 10.224 46.177 76.932 1.00 31.29 118 THR B CA 1
ATOM 2359 C C . THR B 1 107 ? 8.896 46.301 76.175 1.00 27.76 118 THR B C 1
ATOM 2360 O O . THR B 1 107 ? 8.383 45.280 75.716 1.00 26.93 118 THR B O 1
ATOM 2372 N N . TYR B 1 109 ? 8.606 47.581 73.181 1.00 25.80 120 TYR B N 1
ATOM 2373 C CA . TYR B 1 109 ? 9.049 47.113 71.877 1.00 24.83 120 TYR B CA 1
ATOM 2374 C C . TYR B 1 109 ? 9.463 45.644 71.919 1.00 26.09 120 TYR B C 1
ATOM 2375 O O . TYR B 1 109 ? 9.252 44.921 70.939 1.00 23.46 120 TYR B O 1
ATOM 2384 N N . ALA B 1 110 ? 10.061 45.178 73.033 1.00 29.18 121 ALA B N 1
ATOM 2385 C CA . ALA B 1 110 ? 10.398 43.756 73.139 1.00 26.28 121 ALA B CA 1
ATOM 2386 C C . ALA B 1 110 ? 9.143 42.880 73.057 1.00 23.86 121 ALA B C 1
ATOM 2387 O O . ALA B 1 110 ? 9.156 41.815 72.421 1.00 32.44 121 ALA B O 1
ATOM 2402 N N . ALA B 1 112 ? 6.262 43.776 71.578 1.00 23.38 123 ALA B N 1
ATOM 2403 C CA . ALA B 1 112 ? 5.741 43.883 70.218 1.00 24.89 123 ALA B CA 1
ATOM 2404 C C . ALA B 1 112 ? 6.483 42.945 69.274 1.00 27.42 123 ALA B C 1
ATOM 2405 O O . ALA B 1 112 ? 5.867 42.264 68.451 1.00 24.10 123 ALA B O 1
ATOM 2407 N N . SER B 1 113 ? 7.813 42.893 69.401 1.00 23.43 124 SER B N 1
ATOM 2408 C CA . SER B 1 113 ? 8.639 42.026 68.572 1.00 21.98 124 SER B CA 1
ATOM 2409 C C . SER B 1 113 ? 8.269 40.558 68.779 1.00 29.29 124 SER B C 1
ATOM 2410 O O . SER B 1 113 ? 8.202 39.780 67.822 1.00 24.61 124 SER B O 1
ATOM 2413 N N . ALA B 1 114 ? 8.062 40.162 70.036 1.00 24.75 125 ALA B N 1
ATOM 2414 C CA . ALA B 1 114 ? 7.629 38.810 70.339 1.00 27.72 125 ALA B CA 1
ATOM 2415 C C . ALA B 1 114 ? 6.266 38.508 69.712 1.00 26.68 125 ALA B C 1
ATOM 2416 O O . ALA B 1 114 ? 6.041 37.408 69.178 1.00 23.37 125 ALA B O 1
ATOM 2418 N N . ASP B 1 115 ? 5.325 39.450 69.802 1.00 22.23 126 ASP B N 1
ATOM 2419 C CA . ASP B 1 115 ? 4.027 39.204 69.186 1.00 27.15 126 ASP B CA 1
ATOM 2420 C C . ASP B 1 115 ? 4.152 39.106 67.668 1.00 31.89 126 ASP B C 1
ATOM 2421 O O . ASP B 1 115 ? 3.380 38.374 67.021 1.00 24.75 126 ASP B O 1
ATOM 2439 N N . ARG B 1 117 ? 6.600 37.677 66.083 1.00 22.58 128 ARG B N 1
ATOM 2440 C CA . ARG B 1 117 ? 7.097 36.353 65.747 1.00 27.41 128 ARG B CA 1
ATOM 2441 C C . ARG B 1 117 ? 6.017 35.306 65.900 1.00 27.24 128 ARG B C 1
ATOM 2442 O O . ARG B 1 117 ? 6.016 34.317 65.161 1.00 33.64 128 ARG B O 1
ATOM 2450 N N . LEU B 1 118 ? 5.096 35.521 66.840 1.00 26.20 129 LEU B N 1
ATOM 2451 C CA . LEU B 1 118 ? 4.044 34.560 67.169 1.00 21.75 129 LEU B CA 1
ATOM 2452 C C . LEU B 1 118 ? 2.903 34.565 66.149 1.00 26.10 129 LEU B C 1
ATOM 2453 O O . LEU B 1 118 ? 2.515 33.510 65.637 1.00 25.68 129 LEU B O 1
ATOM 2458 N N . GLN B 1 119 ? 2.332 35.733 65.869 1.00 22.10 130 GLN B N 1
ATOM 2459 C CA . GLN B 1 119 ? 1.076 35.759 65.127 1.00 26.97 130 GLN B CA 1
ATOM 2460 C C . GLN B 1 119 ? 1.162 35.147 63.731 1.00 24.33 130 GLN B C 1
ATOM 2461 O O . GLN B 1 119 ? 0.202 34.462 63.343 1.00 26.14 130 GLN B O 1
ATOM 2467 N N . PRO B 1 120 ? 2.225 35.355 62.937 1.00 28.12 131 PRO B N 1
ATOM 2468 C CA . PRO B 1 120 ? 2.216 34.803 61.575 1.00 30.38 131 PRO B CA 1
ATOM 2469 C C . PRO B 1 120 ? 2.253 33.297 61.575 1.00 32.54 131 PRO B C 1
ATOM 2470 O O . PRO B 1 120 ? 1.769 32.693 60.616 1.00 24.91 131 PRO B O 1
ATOM 2474 N N . VAL B 1 121 ? 2.870 32.698 62.595 1.00 27.90 132 VAL B N 1
ATOM 2475 C CA . VAL B 1 121 ? 2.918 31.249 62.715 1.00 30.30 132 VAL B CA 1
ATOM 2476 C C . VAL B 1 121 ? 1.535 30.708 63.049 1.00 28.58 132 VAL B C 1
ATOM 2477 O O . VAL B 1 121 ? 1.070 29.738 62.441 1.00 26.01 132 VAL B O 1
ATOM 2481 N N . ARG B 1 122 ? 0.868 31.324 64.029 1.00 24.73 133 ARG B N 1
ATOM 2482 C CA . ARG B 1 122 ? -0.522 31.001 64.332 1.00 26.23 133 ARG B CA 1
ATOM 2483 C C . ARG B 1 122 ? -1.398 31.136 63.085 1.00 28.61 133 ARG B C 1
ATOM 2484 O O . ARG B 1 122 ? -2.134 30.206 62.723 1.00 27.50 133 ARG B O 1
ATOM 2492 N N . GLU B 1 123 ? -1.286 32.278 62.386 1.00 20.62 134 GLU B N 1
ATOM 2493 C CA . GLU B 1 123 ? -2.076 32.496 61.163 1.00 26.16 134 GLU B CA 1
ATOM 2494 C C . GLU B 1 123 ? -1.810 31.408 60.119 1.00 26.68 134 GLU B C 1
ATOM 2495 O O . GLU B 1 123 ? -2.740 30.928 59.466 1.00 27.49 134 GLU B O 1
ATOM 2501 N N . ARG B 1 124 ? -0.548 31.029 59.912 1.00 28.94 135 ARG B N 1
ATOM 2502 C CA . ARG B 1 124 ? -0.283 29.998 58.919 1.00 29.40 135 ARG B CA 1
ATOM 2503 C C . ARG B 1 124 ? -0.933 28.678 59.321 1.00 31.54 135 ARG B C 1
ATOM 2504 O O . ARG B 1 124 ? -1.549 28.010 58.492 1.00 32.52 135 ARG B O 1
ATOM 2512 N N . ALA B 1 125 ? -0.861 28.317 60.601 1.00 27.11 136 ALA B N 1
ATOM 2513 C CA . ALA B 1 125 ? -1.495 27.077 61.037 1.00 28.66 136 ALA B CA 1
ATOM 2514 C C . ALA B 1 125 ? -2.996 27.079 60.761 1.00 28.53 136 ALA B C 1
ATOM 2515 O O . ALA B 1 125 ? -3.555 26.070 60.319 1.00 29.66 136 ALA B O 1
ATOM 2517 N N . LEU B 1 126 ? -3.672 28.189 61.052 1.00 26.65 137 LEU B N 1
ATOM 2518 C CA . LEU B 1 126 ? -5.122 28.212 60.913 1.00 30.94 137 LEU B CA 1
ATOM 2519 C C . LEU B 1 126 ? -5.524 28.117 59.450 1.00 30.49 137 LEU B C 1
ATOM 2520 O O . LEU B 1 126 ? -6.525 27.476 59.114 1.00 36.50 137 LEU B O 1
ATOM 2525 N N . ALA B 1 127 ? -4.743 28.745 58.570 1.00 29.65 138 ALA B N 1
ATOM 2526 C CA . ALA B 1 127 ? -5.015 28.671 57.143 1.00 31.25 138 ALA B CA 1
ATOM 2527 C C . ALA B 1 127 ? -4.841 27.246 56.643 1.00 34.10 138 ALA B C 1
ATOM 2528 O O . ALA B 1 127 ? -5.696 26.723 55.925 1.00 36.45 138 ALA B O 1
ATOM 2530 N N . LEU B 1 128 ? -3.750 26.587 57.052 1.00 29.86 139 LEU B N 1
ATOM 2531 C CA . LEU B 1 128 ? -3.535 25.203 56.635 1.00 37.52 139 LEU B CA 1
ATOM 2532 C C . LEU B 1 128 ? -4.630 24.282 57.172 1.00 45.86 139 LEU B C 1
ATOM 2533 O O . LEU B 1 128 ? -5.080 23.357 56.473 1.00 43.93 139 LEU B O 1
ATOM 2538 N N . ARG B 1 129 ? -5.055 24.502 58.422 1.00 41.59 140 ARG B N 1
ATOM 2539 C CA . ARG B 1 129 ? -6.114 23.683 59.010 1.00 40.95 140 ARG B CA 1
ATOM 2540 C C . ARG B 1 129 ? -7.425 23.841 58.253 1.00 40.18 140 ARG B C 1
ATOM 2541 O O . ARG B 1 129 ? -8.101 22.853 57.955 1.00 48.15 140 ARG B O 1
ATOM 2549 N N . GLY B 1 130 ? -7.816 25.083 57.955 1.00 36.28 141 GLY B N 1
ATOM 2550 C CA . GLY B 1 130 ? -9.074 25.300 57.258 1.00 39.54 141 GLY B CA 1
ATOM 2551 C C . GLY B 1 130 ? -9.121 24.589 55.920 1.00 45.41 141 GLY B C 1
ATOM 2552 O O . GLY B 1 130 ? -10.129 23.972 55.562 1.00 50.23 141 GLY B O 1
ATOM 2553 N N . ALA B 1 131 ? -8.018 24.640 55.175 1.00 47.14 142 ALA B N 1
ATOM 2554 C CA . ALA B 1 131 ? -7.956 23.942 53.899 1.00 51.82 142 ALA B CA 1
ATOM 2555 C C . ALA B 1 131 ? -8.041 22.431 54.097 1.00 56.69 142 ALA B C 1
ATOM 2556 O O . ALA B 1 131 ? -8.855 21.759 53.460 1.00 55.95 142 ALA B O 1
ATOM 2558 N N . ALA B 1 132 ? -7.207 21.876 54.983 1.00 54.58 143 ALA B N 1
ATOM 2559 C CA . ALA B 1 132 ? -7.224 20.431 55.187 1.00 53.86 143 ALA B CA 1
ATOM 2560 C C . ALA B 1 132 ? -8.586 19.950 55.673 1.00 57.47 143 ALA B C 1
ATOM 2561 O O . ALA B 1 132 ? -9.017 18.845 55.316 1.00 62.07 143 ALA B O 1
ATOM 2563 N N . ASP B 1 133 ? -9.288 20.768 56.468 1.00 56.03 144 ASP B N 1
ATOM 2564 C CA . ASP B 1 133 ? -10.642 20.410 56.880 1.00 59.79 144 ASP B CA 1
ATOM 2565 C C . ASP B 1 133 ? -11.611 20.484 55.712 1.00 60.70 144 ASP B C 1
ATOM 2566 O O . ASP B 1 133 ? -12.556 19.693 55.643 1.00 65.50 144 ASP B O 1
ATOM 2571 N N . ARG B 1 134 ? -11.389 21.422 54.793 1.00 63.01 145 ARG B N 1
ATOM 2572 C CA . ARG B 1 134 ? -12.207 21.504 53.588 1.00 69.14 145 ARG B CA 1
ATOM 2573 C C . ARG B 1 134 ? -12.037 20.257 52.728 1.00 72.02 145 ARG B C 1
ATOM 2574 O O . ARG B 1 134 ? -13.022 19.663 52.275 1.00 77.15 145 ARG B O 1
ATOM 2582 N N . TYR B 1 135 ? -10.786 19.841 52.501 1.00 68.32 146 TYR B N 1
ATOM 2583 C CA . TYR B 1 135 ? -10.494 18.701 51.633 1.00 67.22 146 TYR B CA 1
ATOM 2584 C C . TYR B 1 135 ? -10.875 17.370 52.265 1.00 70.33 146 TYR B C 1
ATOM 2585 O O . TYR B 1 135 ? -10.980 16.371 51.550 1.00 68.03 146 TYR B O 1
ATOM 2594 N N . ALA B 1 136 ? -11.043 17.325 53.587 1.00 73.07 147 ALA B N 1
ATOM 2595 C CA . ALA B 1 136 ? -11.298 16.063 54.271 1.00 77.92 147 ALA B CA 1
ATOM 2596 C C . ALA B 1 136 ? -12.752 15.613 54.166 1.00 90.89 147 ALA B C 1
ATOM 2597 O O . ALA B 1 136 ? -13.032 14.415 54.297 1.00 97.28 147 ALA B O 1
ATOM 2599 N N . GLN B 1 137 ? -13.682 16.535 53.950 1.00 91.15 148 GLN B N 1
ATOM 2600 C CA . GLN B 1 137 ? -15.101 16.205 53.920 1.00 94.79 148 GLN B CA 1
ATOM 2601 C C . GLN B 1 137 ? -15.529 15.782 52.518 1.00 99.78 148 GLN B C 1
ATOM 2602 O O . GLN B 1 137 ? -14.776 15.928 51.548 1.00 98.54 148 GLN B O 1
ATOM 2608 N N . PRO B 1 138 ? -16.730 15.208 52.382 1.00 99.53 149 PRO B N 1
ATOM 2609 C CA . PRO B 1 138 ? -17.240 14.841 51.054 1.00 96.20 149 PRO B CA 1
ATOM 2610 C C . PRO B 1 138 ? -17.221 15.997 50.061 1.00 98.57 149 PRO B C 1
ATOM 2611 O O . PRO B 1 138 ? -17.665 17.111 50.359 1.00 100.85 149 PRO B O 1
ATOM 2615 N N . GLY B 1 139 ? -16.694 15.719 48.869 1.00 94.45 150 GLY B N 1
ATOM 2616 C CA . GLY B 1 139 ? -16.710 16.665 47.770 1.00 92.26 150 GLY B CA 1
ATOM 2617 C C . GLY B 1 139 ? -15.864 17.903 47.976 1.00 93.03 150 GLY B C 1
ATOM 2618 O O . GLY B 1 139 ? -15.873 18.807 47.134 1.00 91.67 150 GLY B O 1
ATOM 2619 N N . GLY B 1 140 ? -15.120 17.954 49.084 1.00 96.85 151 GLY B N 1
ATOM 2620 C CA . GLY B 1 140 ? -14.342 19.144 49.389 1.00 99.24 151 GLY B CA 1
ATOM 2621 C C . GLY B 1 140 ? -13.298 19.468 48.340 1.00 98.15 151 GLY B C 1
ATOM 2622 O O . GLY B 1 140 ? -12.899 20.628 48.191 1.00 100.50 151 GLY B O 1
ATOM 2623 N N . GLY B 1 141 ? -12.850 18.458 47.594 1.00 93.84 152 GLY B N 1
ATOM 2624 C CA . GLY B 1 141 ? -11.813 18.644 46.596 1.00 87.50 152 GLY B CA 1
ATOM 2625 C C . GLY B 1 141 ? -12.222 19.487 45.407 1.00 85.97 152 GLY B C 1
ATOM 2626 O O . GLY B 1 141 ? -11.351 20.061 44.744 1.00 86.72 152 GLY B O 1
ATOM 2627 N N . LYS B 1 142 ? -13.520 19.576 45.119 1.00 84.14 153 LYS B N 1
ATOM 2628 C CA . LYS B 1 142 ? -13.962 20.299 43.934 1.00 87.63 153 LYS B CA 1
ATOM 2629 C C . LYS B 1 142 ? -13.651 21.785 44.059 1.00 90.63 153 LYS B C 1
ATOM 2630 O O . LYS B 1 142 ? -13.748 22.370 45.141 1.00 90.70 153 LYS B O 1
ATOM 2632 N N . GLY B 1 143 ? -13.283 22.393 42.932 1.00 91.72 154 GLY B N 1
ATOM 2633 C CA . GLY B 1 143 ? -12.916 23.796 42.907 1.00 89.36 154 GLY B CA 1
ATOM 2634 C C . GLY B 1 143 ? -11.724 24.138 43.769 1.00 89.64 154 GLY B C 1
ATOM 2635 O O . GLY B 1 143 ? -11.563 25.302 44.152 1.00 91.80 154 GLY B O 1
ATOM 2636 N N . ALA B 1 144 ? -10.867 23.155 44.070 1.00 86.13 155 ALA B N 1
ATOM 2637 C CA . ALA B 1 144 ? -9.751 23.390 44.982 1.00 83.38 155 ALA B CA 1
ATOM 2638 C C . ALA B 1 144 ? -8.812 24.458 44.437 1.00 79.31 155 ALA B C 1
ATOM 2639 O O . ALA B 1 144 ? -8.340 25.325 45.184 1.00 81.27 155 ALA B O 1
ATOM 2641 N N . VAL B 1 145 ? -8.524 24.401 43.140 1.00 69.87 156 VAL B N 1
ATOM 2642 C CA . VAL B 1 145 ? -7.732 25.400 42.437 1.00 61.93 156 VAL B CA 1
ATOM 2643 C C . VAL B 1 145 ? -8.679 26.154 41.515 1.00 59.83 156 VAL B C 1
ATOM 2644 O O . VAL B 1 145 ? -9.461 25.536 40.784 1.00 60.34 156 VAL B O 1
ATOM 2648 N N . HIS B 1 146 ? -8.624 27.480 41.553 1.00 57.88 157 HIS B N 1
ATOM 2649 C CA . HIS B 1 146 ? -9.504 28.283 40.725 1.00 56.78 157 HIS B CA 1
ATOM 2650 C C . HIS B 1 146 ? -8.687 29.323 39.973 1.00 50.77 157 HIS B C 1
ATOM 2651 O O . HIS B 1 146 ? -7.533 29.599 40.315 1.00 53.46 157 HIS B O 1
ATOM 2658 N N . ARG B 1 147 ? -9.309 29.911 38.953 1.00 50.61 158 ARG B N 1
ATOM 2659 C CA . ARG B 1 147 ? -8.628 30.906 38.144 1.00 57.11 158 ARG B CA 1
ATOM 2660 C C . ARG B 1 147 ? -8.388 32.169 38.962 1.00 55.78 158 ARG B C 1
ATOM 2661 O O . ARG B 1 147 ? -9.184 32.544 39.827 1.00 57.41 158 ARG B O 1
ATOM 2669 N N . VAL B 1 148 ? -7.268 32.819 38.679 1.00 52.81 159 VAL B N 1
ATOM 2670 C CA . VAL B 1 148 ? -6.840 34.016 39.386 1.00 56.12 159 VAL B CA 1
ATOM 2671 C C . VAL B 1 148 ? -7.214 35.228 38.543 1.00 59.41 159 VAL B C 1
ATOM 2672 O O . VAL B 1 148 ? -6.753 35.380 37.405 1.00 58.11 159 VAL B O 1
ATOM 2676 N N . ARG B 1 149 ? -8.097 36.023 39.053 1.00 53.86 160 ARG B N 1
ATOM 2677 C CA . ARG B 1 149 ? -8.456 37.295 38.458 1.00 55.86 160 ARG B CA 1
ATOM 2678 C C . ARG B 1 149 ? -7.546 38.400 38.987 1.00 43.62 160 ARG B C 1
ATOM 2679 O O . ARG B 1 149 ? -7.103 38.352 40.142 1.00 39.30 160 ARG B O 1
ATOM 2687 N N . PRO B 1 150 ? -7.255 39.415 38.176 1.00 39.55 161 PRO B N 1
ATOM 2688 C CA . PRO B 1 150 ? -6.364 40.488 38.641 1.00 39.35 161 PRO B CA 1
ATOM 2689 C C . PRO B 1 150 ? -6.881 41.147 39.910 1.00 38.76 161 PRO B C 1
ATOM 2690 O O . PRO B 1 150 ? -8.090 41.294 40.116 1.00 37.41 161 PRO B O 1
ATOM 2694 N N . CYS B 1 151 ? -5.938 41.515 40.781 1.00 34.36 162 CYS B N 1
ATOM 2695 C CA . CYS B 1 151 ? -6.291 42.206 42.018 1.00 40.41 162 CYS B CA 1
ATOM 2696 C C . CYS B 1 151 ? -7.096 43.474 41.734 1.00 42.67 162 CYS B C 1
ATOM 2697 O O . CYS B 1 151 ? -8.053 43.789 42.452 1.00 41.28 162 CYS B O 1
ATOM 2713 N N . ARG B 1 153 ? -9.457 44.018 39.806 1.00 41.02 164 ARG B N 1
ATOM 2714 C CA . ARG B 1 153 ? -10.901 43.822 39.608 1.00 47.73 164 ARG B CA 1
ATOM 2715 C C . ARG B 1 153 ? -11.700 44.047 40.879 1.00 43.95 164 ARG B C 1
ATOM 2716 O O . ARG B 1 153 ? -12.881 44.411 40.817 1.00 43.58 164 ARG B O 1
ATOM 2724 N N . ASP B 1 154 ? -11.093 43.788 42.024 1.00 42.15 165 ASP B N 1
ATOM 2725 C CA . ASP B 1 154 ? -11.775 43.786 43.304 1.00 46.96 165 ASP B CA 1
ATOM 2726 C C . ASP B 1 154 ? -11.318 45.023 44.065 1.00 44.03 165 ASP B C 1
ATOM 2727 O O . ASP B 1 154 ? -10.145 45.117 44.447 1.00 35.29 165 ASP B O 1
ATOM 2732 N N . ALA B 1 155 ? -12.239 45.979 44.273 1.00 38.94 166 ALA B N 1
ATOM 2733 C CA . ALA B 1 155 ? -11.883 47.180 45.028 1.00 38.24 166 ALA B CA 1
ATOM 2734 C C . ALA B 1 155 ? -11.301 46.833 46.401 1.00 35.76 166 ALA B C 1
ATOM 2735 O O . ALA B 1 155 ? -10.409 47.540 46.891 1.00 38.51 166 ALA B O 1
ATOM 2737 N N . ALA B 1 156 ? -11.760 45.741 47.023 1.00 38.22 167 ALA B N 1
ATOM 2738 C CA . ALA B 1 156 ? -11.173 45.322 48.300 1.00 37.41 167 ALA B CA 1
ATOM 2739 C C . ALA B 1 156 ? -9.695 44.986 48.145 1.00 33.74 167 ALA B C 1
ATOM 2740 O O . ALA B 1 156 ? -8.860 45.387 48.969 1.00 33.73 167 ALA B O 1
ATOM 2742 N N . CYS B 1 157 ? -9.351 44.263 47.084 1.00 35.57 168 CYS B N 1
ATOM 2743 C CA . CYS B 1 157 ? -7.958 43.909 46.835 1.00 35.58 168 CYS B CA 1
ATOM 2744 C C . CYS B 1 157 ? -7.135 45.144 46.475 1.00 33.23 168 CYS B C 1
ATOM 2745 O O . CYS B 1 157 ? -6.046 45.351 47.026 1.00 35.64 168 CYS B O 1
ATOM 2748 N N . GLU B 1 158 ? -7.662 46.000 45.590 1.00 31.40 169 GLU B N 1
ATOM 2749 C CA A GLU B 1 158 ? -6.913 47.184 45.185 0.44 34.97 169 GLU B CA 1
ATOM 2750 C CA B GLU B 1 158 ? -6.945 47.206 45.176 0.56 35.00 169 GLU B CA 1
ATOM 2751 C C . GLU B 1 158 ? -6.675 48.132 46.359 1.00 33.38 169 GLU B C 1
ATOM 2752 O O . GLU B 1 158 ? -5.579 48.684 46.498 1.00 34.19 169 GLU B O 1
ATOM 2763 N N . HIS B 1 159 ? -7.669 48.319 47.228 1.00 33.58 170 HIS B N 1
ATOM 2764 C CA . HIS B 1 159 ? -7.470 49.206 48.375 1.00 33.04 170 HIS B CA 1
ATOM 2765 C C . HIS B 1 159 ? -6.428 48.657 49.356 1.00 30.12 170 HIS B C 1
ATOM 2766 O O . HIS B 1 159 ? -5.638 49.421 49.926 1.00 38.28 170 HIS B O 1
ATOM 2773 N N . ALA B 1 160 ? -6.427 47.351 49.605 1.00 29.03 171 ALA B N 1
ATOM 2774 C CA . ALA B 1 160 ? -5.426 46.804 50.516 1.00 32.37 171 ALA B CA 1
ATOM 2775 C C . ALA B 1 160 ? -4.034 46.900 49.905 1.00 33.53 171 ALA B C 1
ATOM 2776 O O . ALA B 1 160 ? -3.064 47.226 50.601 1.00 29.69 171 ALA B O 1
ATOM 2778 N N . LEU B 1 161 ? -3.929 46.634 48.599 1.00 32.91 172 LEU B N 1
ATOM 2779 C CA . LEU B 1 161 ? -2.663 46.767 47.883 1.00 36.79 172 LEU B CA 1
ATOM 2780 C C . LEU B 1 161 ? -2.166 48.205 47.909 1.00 37.46 172 LEU B C 1
ATOM 2781 O O . LEU B 1 161 ? -0.966 48.462 48.078 1.00 36.81 172 LEU B O 1
ATOM 2786 N N . PHE B 1 162 ? -3.075 49.158 47.718 1.00 28.13 173 PHE B N 1
ATOM 2787 C CA . PHE B 1 162 ? -2.703 50.567 47.786 1.00 32.43 173 PHE B CA 1
ATOM 2788 C C . PHE B 1 162 ? -2.133 50.913 49.158 1.00 37.48 173 PHE B C 1
ATOM 2789 O O . PHE B 1 162 ? -1.100 51.580 49.260 1.00 40.01 173 PHE B O 1
ATOM 2797 N N . ASP B 1 163 ? -2.803 50.472 50.227 1.00 29.71 174 ASP B N 1
ATOM 2798 C CA . ASP B 1 163 ? -2.312 50.737 51.576 1.00 31.83 174 ASP B CA 1
ATOM 2799 C C . ASP B 1 163 ? -0.968 50.065 51.819 1.00 36.18 174 ASP B C 1
ATOM 2800 O O . ASP B 1 163 ? -0.080 50.641 52.454 1.00 35.23 174 ASP B O 1
ATOM 2813 N N . ASN B 1 165 ? 1.483 49.313 49.687 1.00 28.78 176 ASN B N 1
ATOM 2814 C CA . ASN B 1 165 ? 2.598 50.004 49.046 1.00 32.89 176 ASN B CA 1
ATOM 2815 C C . ASN B 1 165 ? 2.869 51.348 49.713 1.00 34.76 176 ASN B C 1
ATOM 2816 O O . ASN B 1 165 ? 4.021 51.773 49.824 1.00 39.95 176 ASN B O 1
ATOM 2821 N N . ARG B 1 166 ? 1.823 52.005 50.194 1.00 32.74 177 ARG B N 1
ATOM 2822 C CA . ARG B 1 166 ? 1.993 53.242 50.941 1.00 36.19 177 ARG B CA 1
ATOM 2823 C C . ARG B 1 166 ? 2.818 53.014 52.211 1.00 39.20 177 ARG B C 1
ATOM 2824 O O . ARG B 1 166 ? 3.807 53.712 52.467 1.00 28.98 177 ARG B O 1
ATOM 2832 N N . TYR B 1 167 ? 2.427 52.048 53.035 1.00 36.28 178 TYR B N 1
ATOM 2833 C CA . TYR B 1 167 ? 3.226 51.824 54.230 1.00 30.92 178 TYR B CA 1
ATOM 2834 C C . TYR B 1 167 ? 4.577 51.209 53.891 1.00 34.83 178 TYR B C 1
ATOM 2835 O O . TYR B 1 167 ? 5.552 51.447 54.616 1.00 30.56 178 TYR B O 1
ATOM 2844 N N . TYR B 1 168 ? 4.663 50.433 52.803 1.00 33.67 179 TYR B N 1
ATOM 2845 C CA . TYR B 1 168 ? 5.964 49.912 52.383 1.00 28.28 179 TYR B CA 1
ATOM 2846 C C . TYR B 1 168 ? 6.936 51.052 52.130 1.00 34.19 179 TYR B C 1
ATOM 2847 O O . TYR B 1 168 ? 8.093 51.008 52.563 1.00 30.20 179 TYR B O 1
ATOM 2856 N N . GLU B 1 169 ? 6.480 52.082 51.413 1.00 32.49 180 GLU B N 1
ATOM 2857 C CA . GLU B 1 169 ? 7.356 53.202 51.092 1.00 33.33 180 GLU B CA 1
ATOM 2858 C C . GLU B 1 169 ? 7.665 54.043 52.324 1.00 34.44 180 GLU B C 1
ATOM 2859 O O . GLU B 1 169 ? 8.807 54.475 52.517 1.00 34.17 180 GLU B O 1
ATOM 2865 N N . LYS B 1 170 ? 6.664 54.279 53.173 1.00 32.89 181 LYS B N 1
ATOM 2866 C CA . LYS B 1 170 ? 6.915 55.006 54.414 1.00 42.00 181 LYS B CA 1
ATOM 2867 C C . LYS B 1 170 ? 7.975 54.293 55.262 1.00 37.89 181 LYS B C 1
ATOM 2868 O O . LYS B 1 170 ? 8.915 54.920 55.758 1.00 39.51 181 LYS B O 1
ATOM 2874 N N . LEU B 1 171 ? 7.871 52.972 55.391 1.00 27.93 182 LEU B N 1
ATOM 2875 C CA . LEU B 1 171 ? 8.866 52.221 56.144 1.00 26.91 182 LEU B CA 1
ATOM 2876 C C . LEU B 1 171 ? 10.227 52.313 55.477 1.00 31.53 182 LEU B C 1
ATOM 2877 O O . LEU B 1 171 ? 11.236 52.568 56.139 1.00 29.75 182 LEU B O 1
ATOM 2882 N N . ARG B 1 172 ? 10.274 52.097 54.159 1.00 32.68 183 ARG B N 1
ATOM 2883 C CA . ARG B 1 172 ? 11.556 52.091 53.467 1.00 33.03 183 ARG B CA 1
ATOM 2884 C C . ARG B 1 172 ? 12.303 53.404 53.683 1.00 39.45 183 ARG B C 1
ATOM 2885 O O . ARG B 1 172 ? 13.521 53.404 53.917 1.00 39.92 183 ARG B O 1
ATOM 2893 N N . ALA B 1 173 ? 11.585 54.534 53.659 1.00 36.22 184 ALA B N 1
ATOM 2894 C CA . ALA B 1 173 ? 12.258 55.816 53.834 1.00 42.18 184 ALA B CA 1
ATOM 2895 C C . ALA B 1 173 ? 12.789 55.986 55.248 1.00 45.72 184 ALA B C 1
ATOM 2896 O O . ALA B 1 173 ? 13.837 56.614 55.436 1.00 43.03 184 ALA B O 1
ATOM 2898 N N . ARG B 1 174 ? 12.113 55.407 56.243 1.00 38.20 185 ARG B N 1
ATOM 2899 C CA . ARG B 1 174 ? 12.482 55.613 57.640 1.00 44.53 185 ARG B CA 1
ATOM 2900 C C . ARG B 1 174 ? 13.552 54.649 58.144 1.00 44.30 185 ARG B C 1
ATOM 2901 O O . ARG B 1 174 ? 14.116 54.884 59.217 1.00 44.05 185 ARG B O 1
ATOM 2917 N N . PRO B 1 176 ? 17.222 52.667 58.456 1.00 45.31 187 PRO B N 1
ATOM 2918 C CA . PRO B 1 176 ? 18.631 52.913 58.127 1.00 46.39 187 PRO B CA 1
ATOM 2919 C C . PRO B 1 176 ? 18.930 52.349 56.747 1.00 46.25 187 PRO B C 1
ATOM 2920 O O . PRO B 1 176 ? 18.554 51.215 56.421 1.00 41.52 187 PRO B O 1
ATOM 2924 N N . ALA B 1 177 ? 19.610 53.162 55.934 1.00 50.26 188 ALA B N 1
ATOM 2925 C CA . ALA B 1 177 ? 19.835 52.815 54.536 1.00 50.76 188 ALA B CA 1
ATOM 2926 C C . ALA B 1 177 ? 20.479 51.442 54.384 1.00 46.49 188 ALA B C 1
ATOM 2927 O O . ALA B 1 177 ? 20.109 50.675 53.490 1.00 46.73 188 ALA B O 1
ATOM 2929 N N . ASP B 1 178 ? 21.403 51.093 55.283 1.00 42.85 189 ASP B N 1
ATOM 2930 C CA . ASP B 1 178 ? 22.089 49.808 55.196 1.00 43.21 189 ASP B CA 1
ATOM 2931 C C . ASP B 1 178 ? 21.149 48.624 55.398 1.00 44.12 189 ASP B C 1
ATOM 2932 O O . ASP B 1 178 ? 21.521 47.500 55.050 1.00 47.01 189 ASP B O 1
ATOM 2937 N N . SER B 1 179 ? 20.009 48.831 56.058 1.00 36.57 190 SER B N 1
ATOM 2938 C CA . SER B 1 179 ? 19.019 47.796 56.333 1.00 42.65 190 SER B CA 1
ATOM 2939 C C . SER B 1 179 ? 17.920 47.701 55.279 1.00 42.62 190 SER B C 1
ATOM 2940 O O . SER B 1 179 ? 17.095 46.780 55.344 1.00 36.50 190 SER B O 1
ATOM 2943 N N . ARG B 1 180 ? 17.859 48.645 54.338 1.00 40.50 191 ARG B N 1
ATOM 2944 C CA . ARG B 1 180 ? 16.752 48.673 53.387 1.00 34.02 191 ARG B CA 1
ATOM 2945 C C . ARG B 1 180 ? 16.638 47.400 52.566 1.00 32.99 191 ARG B C 1
ATOM 2946 O O . ARG B 1 180 ? 15.530 47.025 52.176 1.00 32.58 191 ARG B O 1
ATOM 2954 N N . GLN B 1 181 ? 17.755 46.731 52.281 1.00 40.16 192 GLN B N 1
ATOM 2955 C CA . GLN B 1 181 ? 17.675 45.532 51.458 1.00 31.22 192 GLN B CA 1
ATOM 2956 C C . GLN B 1 181 ? 16.972 44.399 52.178 1.00 37.61 192 GLN B C 1
ATOM 2957 O O . GLN B 1 181 ? 16.328 43.572 51.526 1.00 38.24 192 GLN B O 1
ATOM 2963 N N . THR B 1 182 ? 17.034 44.356 53.512 1.00 36.22 193 THR B N 1
ATOM 2964 C CA . THR B 1 182 ? 16.290 43.301 54.190 1.00 33.11 193 THR B CA 1
ATOM 2965 C C . THR B 1 182 ? 14.789 43.501 54.002 1.00 30.36 193 THR B C 1
ATOM 2966 O O . THR B 1 182 ? 14.041 42.523 53.897 1.00 30.01 193 THR B O 1
ATOM 2970 N N . LEU B 1 183 ? 14.332 44.754 53.913 1.00 27.30 194 LEU B N 1
ATOM 2971 C CA . LEU B 1 183 ? 12.924 45.004 53.610 1.00 25.69 194 LEU B CA 1
ATOM 2972 C C . LEU B 1 183 ? 12.588 44.584 52.187 1.00 30.74 194 LEU B C 1
ATOM 2973 O O . LEU B 1 183 ? 11.583 43.909 51.952 1.00 29.09 194 LEU B O 1
ATOM 2978 N N . VAL B 1 184 ? 13.424 44.972 51.228 1.00 29.77 195 VAL B N 1
ATOM 2979 C CA . VAL B 1 184 ? 13.194 44.621 49.828 1.00 35.79 195 VAL B CA 1
ATOM 2980 C C . VAL B 1 184 ? 13.080 43.106 49.669 1.00 34.27 195 VAL B C 1
ATOM 2981 O O . VAL B 1 184 ? 12.134 42.595 49.056 1.00 33.38 195 VAL B O 1
ATOM 2985 N N . ALA B 1 185 ? 14.029 42.366 50.241 1.00 29.56 196 ALA B N 1
ATOM 2986 C CA . ALA B 1 185 ? 14.047 40.912 50.074 1.00 32.03 196 ALA B CA 1
ATOM 2987 C C . ALA B 1 185 ? 12.868 40.249 50.789 1.00 28.96 196 ALA B C 1
ATOM 2988 O O . ALA B 1 185 ? 12.217 39.350 50.236 1.00 30.05 196 ALA B O 1
ATOM 2990 N N . ALA B 1 186 ? 12.589 40.655 52.027 1.00 25.49 197 ALA B N 1
ATOM 2991 C CA . ALA B 1 186 ? 11.460 40.065 52.741 1.00 26.74 197 ALA B CA 1
ATOM 2992 C C . ALA B 1 186 ? 10.149 40.341 52.019 1.00 26.63 197 ALA B C 1
ATOM 2993 O O . ALA B 1 186 ? 9.270 39.472 51.963 1.00 30.16 197 ALA B O 1
ATOM 2995 N N . GLN B 1 187 ? 9.976 41.559 51.504 1.00 29.81 198 GLN B N 1
ATOM 2996 C CA . GLN B 1 187 ? 8.720 41.904 50.838 1.00 30.99 198 GLN B CA 1
ATOM 2997 C C . GLN B 1 187 ? 8.550 41.140 49.525 1.00 29.10 198 GLN B C 1
ATOM 2998 O O . GLN B 1 187 ? 7.439 40.710 49.191 1.00 30.36 198 GLN B O 1
ATOM 3004 N N . ARG B 1 188 ? 9.636 40.979 48.765 1.00 26.23 199 ARG B N 1
ATOM 3005 C CA . ARG B 1 188 ? 9.563 40.208 47.528 1.00 35.74 199 ARG B CA 1
ATOM 3006 C C . ARG B 1 188 ? 9.110 38.786 47.817 1.00 33.46 199 ARG B C 1
ATOM 3007 O O . ARG B 1 188 ? 8.245 38.236 47.120 1.00 28.77 199 ARG B O 1
ATOM 3015 N N . GLU B 1 189 ? 9.657 38.189 48.871 1.00 27.01 200 GLU B N 1
ATOM 3016 C CA . GLU B 1 189 ? 9.316 36.815 49.177 1.00 34.17 200 GLU B CA 1
ATOM 3017 C C . GLU B 1 189 ? 7.952 36.703 49.807 1.00 33.99 200 GLU B C 1
ATOM 3018 O O . GLU B 1 189 ? 7.263 35.703 49.579 1.00 32.42 200 GLU B O 1
ATOM 3024 N N . TRP B 1 190 ? 7.525 37.716 50.559 1.00 25.72 201 TRP B N 1
ATOM 3025 C CA . TRP B 1 190 ? 6.136 37.722 50.978 1.00 25.75 201 TRP B CA 1
ATOM 3026 C C . TRP B 1 190 ? 5.225 37.733 49.752 1.00 27.91 201 TRP B C 1
ATOM 3027 O O . TRP B 1 190 ? 4.254 36.970 49.684 1.00 28.16 201 TRP B O 1
ATOM 3038 N N . ALA B 1 191 ? 5.551 38.556 48.750 1.00 29.08 202 ALA B N 1
ATOM 3039 C CA . ALA B 1 191 ? 4.692 38.663 47.572 1.00 32.46 202 ALA B CA 1
ATOM 3040 C C . ALA B 1 191 ? 4.658 37.356 46.771 1.00 32.50 202 ALA B C 1
ATOM 3041 O O . ALA B 1 191 ? 3.612 36.991 46.216 1.00 30.61 202 ALA B O 1
ATOM 3043 N N . ALA B 1 192 ? 5.782 36.639 46.686 1.00 36.85 203 ALA B N 1
ATOM 3044 C CA . ALA B 1 192 ? 5.754 35.336 46.015 1.00 29.38 203 ALA B CA 1
ATOM 3045 C C . ALA B 1 192 ? 4.896 34.335 46.786 1.00 30.96 203 ALA B C 1
ATOM 3046 O O . ALA B 1 192 ? 4.159 33.549 46.186 1.00 35.66 203 ALA B O 1
ATOM 3048 N N . PHE B 1 193 ? 4.965 34.362 48.114 1.00 29.10 204 PHE B N 1
ATOM 3049 C CA . PHE B 1 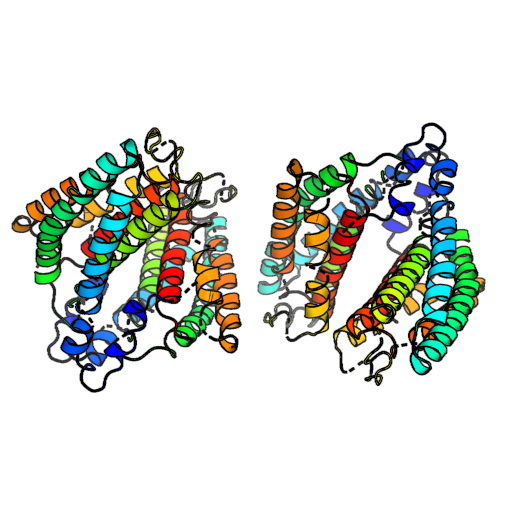193 ? 4.079 33.519 48.900 1.00 30.54 204 PHE B CA 1
ATOM 3050 C C . PHE B 1 193 ? 2.618 33.878 48.655 1.00 34.38 204 PHE B C 1
ATOM 3051 O O . PHE B 1 193 ? 1.790 33.004 48.379 1.00 34.86 204 PHE B O 1
ATOM 3059 N N . SER B 1 194 ? 2.288 35.167 48.743 1.00 29.04 205 SER B N 1
ATOM 3060 C CA . SER B 1 194 ? 0.923 35.611 48.491 1.00 29.44 205 SER B CA 1
ATOM 3061 C C . SER B 1 194 ? 0.431 35.153 47.120 1.00 37.37 205 SER B C 1
ATOM 3062 O O . SER B 1 194 ? -0.659 34.579 47.001 1.00 34.85 205 SER B O 1
ATOM 3065 N N . ASP B 1 195 ? 1.239 35.365 46.073 1.00 35.63 206 ASP B N 1
ATOM 3066 C CA . ASP B 1 195 ? 0.822 34.938 44.740 1.00 38.97 206 ASP B CA 1
ATOM 3067 C C . ASP B 1 195 ? 0.592 33.432 44.702 1.00 34.32 206 ASP B C 1
ATOM 3068 O O . ASP B 1 195 ? -0.320 32.955 44.027 1.00 33.36 206 ASP B O 1
ATOM 3073 N N . ALA B 1 196 ? 1.406 32.666 45.424 1.00 32.48 207 ALA B N 1
ATOM 3074 C CA . ALA B 1 196 ? 1.229 31.218 45.402 1.00 31.32 207 ALA B CA 1
ATOM 3075 C C . ALA B 1 196 ? -0.108 30.819 46.024 1.00 35.54 207 ALA B C 1
ATOM 3076 O O . ALA B 1 196 ? -0.707 29.817 45.618 1.00 38.28 207 ALA B O 1
ATOM 3086 N N . THR B 1 198 ? -3.008 32.668 45.989 1.00 33.19 209 THR B N 1
ATOM 3087 C CA . THR B 1 198 ? -4.192 33.204 45.317 1.00 33.12 209 THR B CA 1
ATOM 3088 C C . THR B 1 198 ? -5.073 32.155 44.649 1.00 37.08 209 THR B C 1
ATOM 3089 O O . THR B 1 198 ? -6.304 32.251 44.791 1.00 39.44 209 THR B O 1
ATOM 3093 N N . PRO B 1 199 ? -4.551 31.150 43.933 1.00 42.35 210 PRO B N 1
ATOM 3094 C CA . PRO B 1 199 ? -5.441 30.131 43.352 1.00 43.67 210 PRO B CA 1
ATOM 3095 C C . PRO B 1 199 ? -6.059 29.187 44.373 1.00 44.15 210 PRO B C 1
ATOM 3096 O O . PRO B 1 199 ? -6.974 28.434 44.009 1.00 44.05 210 PRO B O 1
ATOM 3100 N N . LEU B 1 200 ? -5.590 29.190 45.622 1.00 38.57 211 LEU B N 1
ATOM 3101 C CA . LEU B 1 200 ? -5.975 28.169 46.587 1.00 39.69 211 LEU B CA 1
ATOM 3102 C C . LEU B 1 200 ? -6.993 28.635 47.613 1.00 43.90 211 LEU B C 1
ATOM 3103 O O . LEU B 1 200 ? -7.539 27.795 48.332 1.00 53.54 211 LEU B O 1
ATOM 3108 N N . VAL B 1 201 ? -7.239 29.938 47.736 1.00 37.52 212 VAL B N 1
ATOM 3109 C CA . VAL B 1 201 ? -8.125 30.466 48.768 1.00 35.25 212 VAL B CA 1
ATOM 3110 C C . VAL B 1 201 ? -9.151 31.405 48.136 1.00 41.16 212 VAL B C 1
ATOM 3111 O O . VAL B 1 201 ? -9.031 31.817 46.981 1.00 40.51 212 VAL B O 1
ATOM 3115 N N . SER B 1 202 ? -10.170 31.746 48.918 1.00 42.22 213 SER B N 1
ATOM 3116 C CA . SER B 1 202 ? -11.212 32.646 48.447 1.00 43.08 213 SER B CA 1
ATOM 3117 C C . SER B 1 202 ? -10.650 34.051 48.229 1.00 38.26 213 SER B C 1
ATOM 3118 O O . SER B 1 202 ? -9.569 34.404 48.712 1.00 37.32 213 SER B O 1
ATOM 3121 N N . GLU B 1 203 ? -11.410 34.857 47.485 1.00 40.59 214 GLU B N 1
ATOM 3122 C CA . GLU B 1 203 ? -11.041 36.256 47.281 1.00 38.45 214 GLU B CA 1
ATOM 3123 C C . GLU B 1 203 ? -10.949 36.995 48.610 1.00 36.81 214 GLU B C 1
ATOM 3124 O O . GLU B 1 203 ? -10.052 37.820 48.811 1.00 37.91 214 GLU B O 1
ATOM 3130 N N . GLY B 1 204 ? -11.862 36.700 49.536 1.00 38.65 215 GLY B N 1
ATOM 3131 C CA . GLY B 1 204 ? -11.811 37.346 50.836 1.00 32.76 215 GLY B CA 1
ATOM 3132 C C . GLY B 1 204 ? -10.535 37.025 51.590 1.00 31.81 215 GLY B C 1
ATOM 3133 O O . GLY B 1 204 ? -9.938 37.902 52.226 1.00 31.12 215 GLY B O 1
ATOM 3134 N N . GLU B 1 205 ? -10.096 35.767 51.521 1.00 32.22 216 GLU B N 1
ATOM 3135 C CA . GLU B 1 205 ? -8.844 35.365 52.162 1.00 35.48 216 GLU B CA 1
ATOM 3136 C C . GLU B 1 205 ? -7.646 36.004 51.462 1.00 33.12 216 GLU B C 1
ATOM 3137 O O . GLU B 1 205 ? -6.664 36.391 52.109 1.00 36.89 216 GLU B O 1
ATOM 3143 N N . ARG B 1 206 ? -7.723 36.138 50.139 1.00 33.97 217 ARG B N 1
ATOM 3144 C CA . ARG B 1 206 ? -6.695 36.856 49.390 1.00 32.65 217 ARG B CA 1
ATOM 3145 C C . ARG B 1 206 ? -6.552 38.288 49.897 1.00 32.69 217 ARG B C 1
ATOM 3146 O O . ARG B 1 206 ? -5.434 38.774 50.119 1.00 28.95 217 ARG B O 1
ATOM 3154 N N . VAL B 1 207 ? -7.682 38.977 50.085 1.00 26.87 218 VAL B N 1
ATOM 3155 C CA . VAL B 1 207 ? -7.676 40.334 50.634 1.00 26.25 218 VAL B CA 1
ATOM 3156 C C . VAL B 1 207 ? -7.069 40.359 52.034 1.00 33.19 218 VAL B C 1
ATOM 3157 O O . VAL B 1 207 ? -6.271 41.244 52.366 1.00 34.62 218 VAL B O 1
ATOM 3161 N N . ASP B 1 208 ? -7.434 39.388 52.874 1.00 37.06 219 ASP B N 1
ATOM 3162 C CA . ASP B 1 208 ? -6.968 39.385 54.257 1.00 36.98 219 ASP B CA 1
ATOM 3163 C C . ASP B 1 208 ? -5.468 39.125 54.353 1.00 35.32 219 ASP B C 1
ATOM 3164 O O . ASP B 1 208 ? -4.804 39.662 55.248 1.00 33.46 219 ASP B O 1
ATOM 3169 N N . LEU B 1 209 ? -4.919 38.334 53.433 1.00 31.95 220 LEU B N 1
ATOM 3170 C CA . LEU B 1 209 ? -3.471 38.197 53.352 1.00 30.85 220 LEU B CA 1
ATOM 3171 C C . LEU B 1 209 ? -2.812 39.552 53.154 1.00 29.84 220 LEU B C 1
ATOM 3172 O O . LEU B 1 209 ? -1.827 39.887 53.831 1.00 25.72 220 LEU B O 1
ATOM 3177 N N . ILE B 1 210 ? -3.337 40.352 52.225 1.00 25.58 221 ILE B N 1
ATOM 3178 C CA . ILE B 1 210 ? -2.746 41.670 52.016 1.00 28.85 221 ILE B CA 1
ATOM 3179 C C . ILE B 1 210 ? -2.947 42.542 53.251 1.00 23.86 221 ILE B C 1
ATOM 3180 O O . ILE B 1 210 ? -2.011 43.193 53.728 1.00 30.96 221 ILE B O 1
ATOM 3185 N N . GLY B 1 211 ? -4.161 42.541 53.803 1.00 25.72 222 GLY B N 1
ATOM 3186 C CA . GLY B 1 211 ? -4.440 43.396 54.946 1.00 23.86 222 GLY B CA 1
ATOM 3187 C C . GLY B 1 211 ? -3.549 43.072 56.130 1.00 30.42 222 GLY B C 1
ATOM 3188 O O . GLY B 1 211 ? -3.113 43.968 56.854 1.00 26.12 222 GLY B O 1
ATOM 3189 N N . ALA B 1 212 ? -3.245 41.785 56.322 1.00 30.61 223 ALA B N 1
ATOM 3190 C CA . ALA B 1 212 ? -2.322 41.404 57.381 1.00 26.22 223 ALA B CA 1
ATOM 3191 C C . ALA B 1 212 ? -0.927 41.944 57.105 1.00 31.75 223 ALA B C 1
ATOM 3192 O O . ALA B 1 212 ? -0.245 42.402 58.031 1.00 32.80 223 ALA B O 1
ATOM 3194 N N . ARG B 1 213 ? -0.479 41.902 55.842 1.00 20.20 224 ARG B N 1
ATOM 3195 C CA . ARG B 1 213 ? 0.822 42.493 55.536 1.00 25.89 224 ARG B CA 1
ATOM 3196 C C . ARG B 1 213 ? 0.796 44.015 55.720 1.00 23.51 224 ARG B C 1
ATOM 3197 O O . ARG B 1 213 ? 1.782 44.602 56.188 1.00 25.38 224 ARG B O 1
ATOM 3205 N N . VAL B 1 214 ? -0.325 44.667 55.377 1.00 23.78 225 VAL B N 1
ATOM 3206 C CA . VAL B 1 214 ? -0.464 46.106 55.628 1.00 27.15 225 VAL B CA 1
ATOM 3207 C C . VAL B 1 214 ? -0.190 46.417 57.094 1.00 30.59 225 VAL B C 1
ATOM 3208 O O . VAL B 1 214 ? 0.583 47.327 57.422 1.00 25.92 225 VAL B O 1
ATOM 3212 N N . ALA B 1 215 ? -0.817 45.653 57.995 1.00 26.74 226 ALA B N 1
ATOM 3213 C CA . ALA B 1 215 ? -0.690 45.909 59.423 1.00 29.24 226 ALA B CA 1
ATOM 3214 C C . ALA B 1 215 ? 0.753 45.751 59.896 1.00 26.20 226 ALA B C 1
ATOM 3215 O O . ALA B 1 215 ? 1.216 46.518 60.750 1.00 25.64 226 ALA B O 1
ATOM 3217 N N . THR B 1 216 ? 1.467 44.741 59.386 1.00 25.95 227 THR B N 1
ATOM 3218 C CA . THR B 1 216 ? 2.878 44.574 59.735 1.00 24.23 227 THR B CA 1
ATOM 3219 C C . THR B 1 216 ? 3.719 45.765 59.273 1.00 20.88 227 THR B C 1
ATOM 3220 O O . THR B 1 216 ? 4.524 46.305 60.037 1.00 28.02 227 THR B O 1
ATOM 3224 N N . LEU B 1 217 ? 3.570 46.165 58.005 1.00 26.18 228 LEU B N 1
ATOM 3225 C CA . LEU B 1 217 ? 4.381 47.259 57.477 1.00 19.22 228 LEU B CA 1
ATOM 3226 C C . LEU B 1 217 ? 4.043 48.570 58.172 1.00 22.56 228 LEU B C 1
ATOM 3227 O O . LEU B 1 217 ? 4.926 49.404 58.402 1.00 25.84 228 LEU B O 1
ATOM 3232 N N . LYS B 1 218 ? 2.767 48.766 58.507 1.00 21.58 229 LYS B N 1
ATOM 3233 C CA . LYS B 1 218 ? 2.369 49.959 59.237 1.00 24.23 229 LYS B CA 1
ATOM 3234 C C . LYS B 1 218 ? 3.024 49.997 60.612 1.00 28.94 229 LYS B C 1
ATOM 3235 O O . LYS B 1 218 ? 3.575 51.022 61.026 1.00 32.29 229 LYS B O 1
ATOM 3241 N N . ARG B 1 219 ? 2.961 48.890 61.342 1.00 26.67 230 ARG B N 1
ATOM 3242 C CA . ARG B 1 219 ? 3.585 48.865 62.651 1.00 26.33 230 ARG B CA 1
ATOM 3243 C C . ARG B 1 219 ? 5.086 49.078 62.531 1.00 24.45 230 ARG B C 1
ATOM 3244 O O . ARG B 1 219 ? 5.668 49.860 63.294 1.00 23.77 230 ARG B O 1
ATOM 3252 N N . PHE B 1 220 ? 5.728 48.415 61.561 1.00 19.13 231 PHE B N 1
ATOM 3253 C CA . PHE B 1 220 ? 7.149 48.655 61.313 1.00 22.84 231 PHE B CA 1
ATOM 3254 C C . PHE B 1 220 ? 7.416 50.137 61.086 1.00 27.05 231 PHE B C 1
ATOM 3255 O O . PHE B 1 220 ? 8.377 50.700 61.623 1.00 25.66 231 PHE B O 1
ATOM 3263 N N . SER B 1 221 ? 6.590 50.777 60.254 1.00 25.08 232 SER B N 1
ATOM 3264 C CA . SER B 1 221 ? 6.820 52.181 59.923 1.00 25.06 232 SER B CA 1
ATOM 3265 C C . SER B 1 221 ? 6.694 53.082 61.146 1.00 28.86 232 SER B C 1
ATOM 3266 O O . SER B 1 221 ? 7.299 54.157 61.188 1.00 37.71 232 SER B O 1
ATOM 3269 N N . GLU B 1 222 ? 5.904 52.675 62.136 1.00 29.93 233 GLU B N 1
ATOM 3270 C CA . GLU B 1 222 ? 5.751 53.451 63.358 1.00 33.53 233 GLU B CA 1
ATOM 3271 C C . GLU B 1 222 ? 6.793 53.101 64.413 1.00 34.62 233 GLU B C 1
ATOM 3272 O O . GLU B 1 222 ? 6.844 53.758 65.456 1.00 34.09 233 GLU B O 1
ATOM 3278 N N . THR B 1 223 ? 7.629 52.101 64.158 1.00 29.21 234 THR B N 1
ATOM 3279 C CA . THR B 1 223 ? 8.581 51.575 65.124 1.00 29.00 234 THR B CA 1
ATOM 3280 C C . THR B 1 223 ? 10.019 51.918 64.794 1.00 33.22 234 THR B C 1
ATOM 3281 O O . THR B 1 223 ? 10.783 52.276 65.688 1.00 34.02 234 THR B O 1
ATOM 3285 N N . VAL B 1 224 ? 10.415 51.779 63.527 1.00 33.09 235 VAL B N 1
ATOM 3286 C CA . VAL B 1 224 ? 11.821 51.921 63.187 1.00 28.29 235 VAL B CA 1
ATOM 3287 C C . VAL B 1 224 ? 12.267 53.341 63.499 1.00 36.82 235 VAL B C 1
ATOM 3288 O O . VAL B 1 224 ? 11.514 54.312 63.336 1.00 33.63 235 VAL B O 1
ATOM 3292 N N . ASN B 1 225 ? 13.491 53.455 64.000 1.00 41.04 236 ASN B N 1
ATOM 3293 C CA . ASN B 1 225 ? 14.068 54.733 64.397 1.00 52.23 236 ASN B CA 1
ATOM 3294 C C . ASN B 1 225 ? 15.382 54.884 63.646 1.00 58.45 236 ASN B C 1
ATOM 3295 O O . ASN B 1 225 ? 16.325 54.125 63.884 1.00 70.28 236 ASN B O 1
ATOM 3300 N N . ASN B 1 226 ? 15.437 55.837 62.724 1.00 59.49 237 ASN B N 1
ATOM 3301 C CA . ASN B 1 226 ? 16.652 56.083 61.958 1.00 61.31 237 ASN B CA 1
ATOM 3302 C C . ASN B 1 226 ? 17.629 56.893 62.800 1.00 60.71 237 ASN B C 1
ATOM 3303 O O . ASN B 1 226 ? 18.360 57.729 62.282 1.00 63.90 237 ASN B O 1
ATOM 3305 N N . SER C 1 21 ? 5.991 63.251 56.551 1.00 81.74 32 SER C N 1
ATOM 3306 C CA . SER C 1 21 ? 7.273 62.597 56.320 1.00 84.06 32 SER C CA 1
ATOM 3307 C C . SER C 1 21 ? 8.051 62.389 57.628 1.00 92.12 32 SER C C 1
ATOM 3308 O O . SER C 1 21 ? 8.501 61.278 57.916 1.00 94.12 32 SER C O 1
ATOM 3318 N N . ALA C 1 23 ? 8.632 62.235 61.798 1.00 56.16 34 ALA C N 1
ATOM 3319 C CA . ALA C 1 23 ? 7.822 61.733 62.901 1.00 43.18 34 ALA C CA 1
ATOM 3320 C C . ALA C 1 23 ? 7.273 62.888 63.736 1.00 36.72 34 ALA C C 1
ATOM 3321 O O . ALA C 1 23 ? 7.911 63.935 63.889 1.00 40.83 34 ALA C O 1
ATOM 3323 N N . ASP C 1 24 ? 6.066 62.701 64.255 1.00 28.12 35 ASP C N 1
ATOM 3324 C CA . ASP C 1 24 ? 5.479 63.721 65.101 1.00 31.27 35 ASP C CA 1
ATOM 3325 C C . ASP C 1 24 ? 6.281 63.819 66.403 1.00 22.85 35 ASP C C 1
ATOM 3326 O O . ASP C 1 24 ? 6.739 62.797 66.922 1.00 22.01 35 ASP C O 1
ATOM 3331 N N . PRO C 1 25 ? 6.490 65.032 66.930 1.00 23.81 36 PRO C N 1
ATOM 3332 C CA . PRO C 1 25 ? 7.275 65.170 68.176 1.00 26.09 36 PRO C CA 1
ATOM 3333 C C . PRO C 1 25 ? 6.758 64.338 69.346 1.00 23.12 36 PRO C C 1
ATOM 3334 O O . PRO C 1 25 ? 7.568 63.922 70.183 1.00 22.64 36 PRO C O 1
ATOM 3338 N N . ILE C 1 26 ? 5.447 64.087 69.434 1.00 21.70 37 ILE C N 1
ATOM 3339 C CA . ILE C 1 26 ? 4.919 63.242 70.506 1.00 26.38 37 ILE C CA 1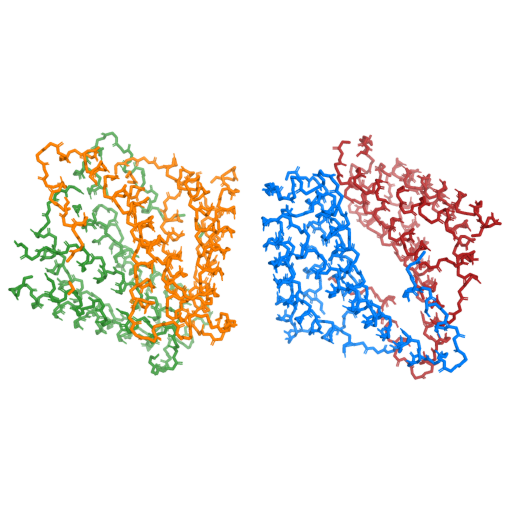
ATOM 3340 C C . ILE C 1 26 ? 5.462 61.817 70.398 1.00 31.58 37 ILE C C 1
ATOM 3341 O O . ILE C 1 26 ? 5.778 61.182 71.411 1.00 25.84 37 ILE C O 1
ATOM 3346 N N . ASP C 1 27 ? 5.533 61.270 69.182 1.00 24.82 38 ASP C N 1
ATOM 3347 C CA . ASP C 1 27 ? 6.019 59.893 69.051 1.00 19.30 38 ASP C CA 1
ATOM 3348 C C . ASP C 1 27 ? 7.525 59.827 69.263 1.00 25.46 38 ASP C C 1
ATOM 3349 O O . ASP C 1 27 ? 8.041 58.834 69.796 1.00 28.24 38 ASP C O 1
ATOM 3354 N N . VAL C 1 28 ? 8.251 60.862 68.816 1.00 23.08 39 VAL C N 1
ATOM 3355 C CA . VAL C 1 28 ? 9.690 60.935 69.076 1.00 25.34 39 VAL C CA 1
ATOM 3356 C C . VAL C 1 28 ? 9.954 60.960 70.586 1.00 28.92 39 VAL C C 1
ATOM 3357 O O . VAL C 1 28 ? 10.813 60.235 71.101 1.00 26.17 39 VAL C O 1
ATOM 3361 N N . ALA C 1 29 ? 9.196 61.785 71.316 1.00 25.74 40 ALA C N 1
ATOM 3362 C CA . ALA C 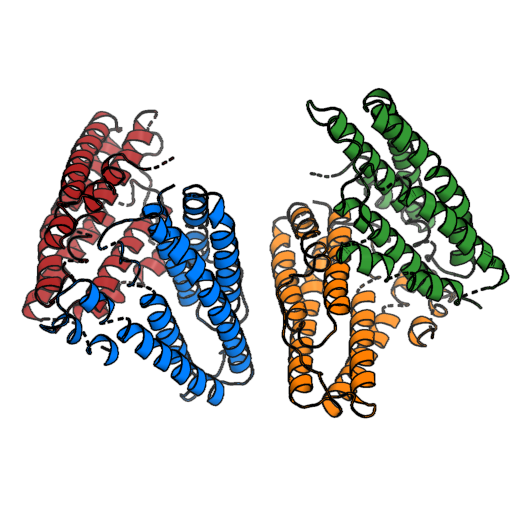1 29 ? 9.378 61.896 72.762 1.00 21.50 40 ALA C CA 1
ATOM 3363 C C . ALA C 1 29 ? 9.004 60.595 73.463 1.00 25.89 40 ALA C C 1
ATOM 3364 O O . ALA C 1 29 ? 9.653 60.200 74.437 1.00 23.91 40 ALA C O 1
ATOM 3374 N N . ARG C 1 31 ? 9.298 57.529 72.200 1.00 26.44 42 ARG C N 1
ATOM 3375 C CA . ARG C 1 31 ? 10.458 56.670 71.963 1.00 23.67 42 ARG C CA 1
ATOM 3376 C C . ARG C 1 31 ? 11.585 56.961 72.949 1.00 23.51 42 ARG C C 1
ATOM 3377 O O . ARG C 1 31 ? 12.156 56.045 73.548 1.00 25.30 42 ARG C O 1
ATOM 3385 N N . GLN C 1 32 ? 11.926 58.241 73.119 1.00 24.40 43 GLN C N 1
ATOM 3386 C CA . GLN C 1 32 ? 12.971 58.594 74.069 1.00 24.26 43 GLN C CA 1
ATOM 3387 C C . GLN C 1 32 ? 12.561 58.228 75.488 1.00 24.79 43 GLN C C 1
ATOM 3388 O O . GLN C 1 32 ? 13.377 57.715 76.257 1.00 30.44 43 GLN C O 1
ATOM 3394 N N . CYS C 1 33 ? 11.292 58.460 75.839 1.00 25.72 44 CYS C N 1
ATOM 3395 C CA . CYS C 1 33 ? 10.803 58.149 77.184 1.00 26.75 44 CYS C CA 1
ATOM 3396 C C . CYS C 1 33 ? 10.921 56.659 77.478 1.00 26.26 44 CYS C C 1
ATOM 3397 O O . CYS C 1 33 ? 11.359 56.277 78.565 1.00 23.10 44 CYS C O 1
ATOM 3400 N N . LEU C 1 34 ? 10.554 55.803 76.506 1.00 18.96 45 LEU C N 1
ATOM 3401 C CA . LEU C 1 34 ? 10.609 54.354 76.710 1.00 19.00 45 LEU C CA 1
ATOM 3402 C C . LEU C 1 34 ? 12.014 53.848 76.949 1.00 24.96 45 LEU C C 1
ATOM 3403 O O . LEU C 1 34 ? 12.177 52.753 77.499 1.00 31.39 45 LEU C O 1
ATOM 3408 N N . ALA C 1 35 ? 13.027 54.591 76.530 1.00 24.95 46 ALA C N 1
ATOM 3409 C CA . ALA C 1 35 ? 14.402 54.207 76.802 1.00 27.21 46 ALA C CA 1
ATOM 3410 C C . ALA C 1 35 ? 14.932 54.771 78.118 1.00 26.06 46 ALA C C 1
ATOM 3411 O O . ALA C 1 35 ? 16.104 54.565 78.422 1.00 30.73 46 ALA C O 1
ATOM 3413 N N . ARG C 1 36 ? 14.131 55.506 78.887 1.00 25.03 47 ARG C N 1
ATOM 3414 C CA . ARG C 1 36 ? 14.662 56.108 80.115 1.00 23.78 47 ARG C CA 1
ATOM 3415 C C . ARG C 1 36 ? 14.987 55.060 81.162 1.00 26.72 47 ARG C C 1
ATOM 3416 O O . ARG C 1 36 ? 14.192 54.155 81.421 1.00 27.56 47 ARG C O 1
ATOM 3424 N N . ARG C 1 37 ? 16.144 55.240 81.816 1.00 32.50 48 ARG C N 1
ATOM 3425 C CA . ARG C 1 37 ? 16.547 54.362 82.909 1.00 34.10 48 ARG C CA 1
ATOM 3426 C C . ARG C 1 37 ? 15.475 54.265 83.984 1.00 34.87 48 ARG C C 1
ATOM 3427 O O . ARG C 1 37 ? 15.307 53.212 84.608 1.00 32.62 48 ARG C O 1
ATOM 3435 N N . ASP C 1 38 ? 14.758 55.357 84.241 1.00 31.01 49 ASP C N 1
ATOM 3436 C CA . ASP C 1 38 ? 13.740 55.360 85.286 1.00 25.22 49 ASP C CA 1
ATOM 3437 C C . ASP C 1 38 ? 12.363 54.962 84.759 1.00 24.19 49 ASP C C 1
ATOM 3438 O O . ASP C 1 38 ? 11.368 55.104 85.472 1.00 28.51 49 ASP C O 1
ATOM 3443 N N . ARG C 1 39 ? 12.281 54.457 83.527 1.00 27.55 50 ARG C N 1
ATOM 3444 C CA . ARG C 1 39 ? 11.004 54.027 82.960 1.00 22.30 50 ARG C CA 1
ATOM 3445 C C . ARG C 1 39 ? 11.102 52.612 82.406 1.00 28.12 50 ARG C C 1
ATOM 3446 O O . ARG C 1 39 ? 10.248 52.206 81.617 1.00 30.96 50 ARG C O 1
ATOM 3454 N N . SER C 1 40 ? 12.144 51.867 82.786 1.00 27.64 51 SER C N 1
ATOM 3455 C CA . SER C 1 40 ? 12.365 50.537 82.229 1.00 30.49 51 SER C CA 1
ATOM 3456 C C . SER C 1 40 ? 11.341 49.523 82.736 1.00 33.61 51 SER C C 1
ATOM 3457 O O . SER C 1 40 ? 11.061 48.530 82.048 1.00 36.88 51 SER C O 1
ATOM 3460 N N . SER C 1 41 ? 10.769 49.750 83.916 1.00 27.79 52 SER C N 1
ATOM 3461 C CA . SER C 1 41 ? 9.765 48.832 84.433 1.00 30.63 52 SER C CA 1
ATOM 3462 C C . SER C 1 41 ? 8.523 48.866 83.554 1.00 35.66 52 SER C C 1
ATOM 3463 O O . SER C 1 41 ? 8.313 49.802 82.778 1.00 31.34 52 SER C O 1
ATOM 3466 N N . THR C 1 42 ? 7.683 47.831 83.704 1.00 29.71 53 THR C N 1
ATOM 3467 C CA . THR C 1 42 ? 6.425 47.781 82.959 1.00 28.45 53 THR C CA 1
ATOM 3468 C C . THR C 1 42 ? 5.531 48.977 83.278 1.00 28.53 53 THR C C 1
ATOM 3469 O O . THR C 1 42 ? 4.928 49.565 82.372 1.00 31.93 53 THR C O 1
ATOM 3473 N N . ALA C 1 43 ? 5.427 49.347 84.559 1.00 29.40 54 ALA C N 1
ATOM 3474 C CA . ALA C 1 43 ? 4.668 50.543 84.922 1.00 27.45 54 ALA C CA 1
ATOM 3475 C C . ALA C 1 43 ? 5.244 51.779 84.243 1.00 29.31 54 ALA C C 1
ATOM 3476 O O . ALA C 1 43 ? 4.491 52.650 83.794 1.00 26.37 54 ALA C O 1
ATOM 3478 N N . GLY C 1 44 ? 6.575 51.859 84.139 1.00 29.55 55 GLY C N 1
ATOM 3479 C CA . GLY C 1 44 ? 7.198 53.000 83.480 1.00 22.29 55 GLY C CA 1
ATOM 3480 C C . GLY C 1 44 ? 6.931 53.041 81.981 1.00 24.06 55 GLY C C 1
ATOM 3481 O O . GLY C 1 44 ? 6.731 54.116 81.406 1.00 24.00 55 GLY C O 1
ATOM 3482 N N . GLN C 1 45 ? 6.954 51.876 81.321 1.00 26.99 56 GLN C N 1
ATOM 3483 C CA . GLN C 1 45 ? 6.631 51.833 79.902 1.00 26.34 56 GLN C CA 1
ATOM 3484 C C . GLN C 1 45 ? 5.205 52.306 79.663 1.00 28.05 56 GLN C C 1
ATOM 3485 O O . GLN C 1 45 ? 4.940 53.061 78.719 1.00 26.49 56 GLN C O 1
ATOM 3491 N N . ILE C 1 46 ? 4.275 51.845 80.503 1.00 22.42 57 ILE C N 1
ATOM 3492 C CA . ILE C 1 46 ? 2.874 52.223 80.385 1.00 23.54 57 ILE C CA 1
ATOM 3493 C C . ILE C 1 46 ? 2.700 53.704 80.680 1.00 24.87 57 ILE C C 1
ATOM 3494 O O . ILE C 1 46 ? 1.878 54.389 80.059 1.00 28.62 57 ILE C O 1
ATOM 3499 N N . GLN C 1 47 ? 3.478 54.228 81.622 1.00 22.05 58 GLN C N 1
ATOM 3500 C CA . GLN C 1 47 ? 3.388 55.655 81.888 1.00 23.87 58 GLN C CA 1
ATOM 3501 C C . GLN C 1 47 ? 3.844 56.461 80.673 1.00 23.09 58 GLN C C 1
ATOM 3502 O O . GLN C 1 47 ? 3.201 57.447 80.312 1.00 29.77 58 GLN C O 1
ATOM 3508 N N . CYS C 1 48 ? 4.922 56.031 80.000 1.00 24.04 59 CYS C N 1
ATOM 3509 C CA . CYS C 1 48 ? 5.335 56.723 78.774 1.00 21.80 59 CYS C CA 1
ATOM 3510 C C . CYS C 1 48 ? 4.204 56.748 77.758 1.00 29.29 59 CYS C C 1
ATOM 3511 O O . CYS C 1 48 ? 3.938 57.781 77.131 1.00 22.64 59 CYS C O 1
ATOM 3522 N N . ASP C 1 50 ? 0.978 56.412 78.360 1.00 20.38 61 ASP C N 1
ATOM 3523 C CA A ASP C 1 50 ? -0.114 57.247 78.842 0.66 23.91 61 ASP C CA 1
ATOM 3524 C CA B ASP C 1 50 ? -0.096 57.254 78.884 0.34 24.73 61 ASP C CA 1
ATOM 3525 C C . ASP C 1 50 ? 0.208 58.738 78.689 1.00 27.38 61 ASP C C 1
ATOM 3526 O O . ASP C 1 50 ? -0.697 59.539 78.449 1.00 28.94 61 ASP C O 1
ATOM 3535 N N . GLU C 1 51 ? 1.475 59.131 78.823 1.00 23.98 62 GLU C N 1
ATOM 3536 C CA . GLU C 1 51 ? 1.840 60.528 78.599 1.00 26.57 62 GLU C CA 1
ATOM 3537 C C . GLU C 1 51 ? 1.695 60.895 77.125 1.00 26.50 62 GLU C C 1
ATOM 3538 O O . GLU C 1 51 ? 1.237 61.990 76.791 1.00 28.63 62 GLU C O 1
ATOM 3544 N N . ALA C 1 52 ? 2.069 59.979 76.236 1.00 20.99 63 ALA C N 1
ATOM 3545 C CA . ALA C 1 52 ? 1.870 60.211 74.815 1.00 22.73 63 ALA C CA 1
ATOM 3546 C C . ALA C 1 52 ? 0.386 60.352 74.499 1.00 26.31 63 ALA C C 1
ATOM 3547 O O . ALA C 1 52 ? -0.007 61.244 73.737 1.00 27.65 63 ALA C O 1
ATOM 3549 N N . ARG C 1 53 ? -0.453 59.505 75.113 1.00 24.57 64 ARG C N 1
ATOM 3550 C CA . ARG C 1 53 ? -1.893 59.566 74.880 1.00 20.60 64 ARG C CA 1
ATOM 3551 C C . ARG C 1 53 ? -2.461 60.901 75.317 1.00 23.97 64 ARG C C 1
ATOM 3552 O O . ARG C 1 53 ? -3.331 61.467 74.645 1.00 30.91 64 ARG C O 1
ATOM 3560 N N . GLN C 1 54 ? -2.017 61.394 76.467 1.00 24.72 65 GLN C N 1
ATOM 3561 C CA . GLN C 1 54 ? -2.465 62.698 76.929 1.00 26.04 65 GLN C CA 1
ATOM 3562 C C . GLN C 1 54 ? -2.023 63.797 75.973 1.00 30.78 65 GLN C C 1
ATOM 3563 O O . GLN C 1 54 ? -2.768 64.743 75.718 1.00 29.53 65 GLN C O 1
ATOM 3569 N N . GLN C 1 55 ? -0.808 63.698 75.444 1.00 31.21 66 GLN C N 1
ATOM 3570 C CA . GLN C 1 55 ? -0.366 64.705 74.490 1.00 30.69 66 GLN C CA 1
ATOM 3571 C C . GLN C 1 55 ? -1.161 64.620 73.185 1.00 29.81 66 GLN C C 1
ATOM 3572 O O . GLN C 1 55 ? -1.559 65.649 72.626 1.00 31.48 66 GLN C O 1
ATOM 3578 N N . TRP C 1 56 ? -1.437 63.406 72.704 1.00 23.85 67 TRP C N 1
ATOM 3579 C CA . TRP C 1 56 ? -2.251 63.253 71.499 1.00 26.27 67 TRP C CA 1
ATOM 3580 C C . TRP C 1 56 ? -3.664 63.792 71.692 1.00 31.20 67 TRP C C 1
ATOM 3581 O O . TRP C 1 56 ? -4.252 64.358 70.760 1.00 29.99 67 TRP C O 1
ATOM 3592 N N . GLN C 1 57 ? -4.221 63.641 72.893 1.00 23.33 68 GLN C N 1
ATOM 3593 C CA . GLN C 1 57 ? -5.536 64.211 73.158 1.00 31.28 68 GLN C CA 1
ATOM 3594 C C . GLN C 1 57 ? -5.500 65.739 73.072 1.00 35.38 68 GLN C C 1
ATOM 3595 O O . GLN C 1 57 ? -6.460 66.369 72.621 1.00 32.90 68 GLN C O 1
ATOM 3601 N N . GLY C 1 58 ? -4.396 66.348 73.489 1.00 34.62 69 GLY C N 1
ATOM 3602 C CA . GLY C 1 58 ? -4.250 67.781 73.293 1.00 41.77 69 GLY C CA 1
ATOM 3603 C C . GLY C 1 58 ? -4.223 68.151 71.826 1.00 38.16 69 GLY C C 1
ATOM 3604 O O . GLY C 1 58 ? -4.714 69.214 71.440 1.00 34.25 69 GLY C O 1
ATOM 3605 N N . GLU C 1 59 ? -3.645 67.282 70.992 1.00 36.25 70 GLU C N 1
ATOM 3606 C CA . GLU C 1 59 ? -3.618 67.521 69.555 1.00 32.88 70 GLU C CA 1
ATOM 3607 C C . GLU C 1 59 ? -4.982 67.294 68.911 1.00 31.59 70 GLU C C 1
ATOM 3608 O O . GLU C 1 59 ? -5.301 67.935 67.905 1.00 34.25 70 GLU C O 1
ATOM 3614 N N . VAL C 1 60 ? -5.777 66.368 69.444 1.00 32.13 71 VAL C N 1
ATOM 3615 C CA . VAL C 1 60 ? -7.163 66.242 69.007 1.00 33.26 71 VAL C CA 1
ATOM 3616 C C . VAL C 1 60 ? -7.884 67.565 69.233 1.00 37.67 71 VAL C C 1
ATOM 3617 O O . VAL C 1 60 ? -8.533 68.107 68.332 1.00 41.09 71 VAL C O 1
ATOM 3621 N N . ASP C 1 61 ? -7.747 68.116 70.438 1.00 33.63 72 ASP C N 1
ATOM 3622 C CA . ASP C 1 61 ? -8.451 69.347 70.784 1.00 35.28 72 ASP C CA 1
ATOM 3623 C C . ASP C 1 61 ? -7.969 70.522 69.946 1.00 40.36 72 ASP C C 1
ATOM 3624 O O . ASP C 1 61 ? -8.772 71.364 69.537 1.00 41.66 72 ASP C O 1
ATOM 3629 N N . ALA C 1 62 ? -6.665 70.602 69.676 1.00 40.90 73 ALA C N 1
ATOM 3630 C CA . ALA C 1 62 ? -6.166 71.724 68.885 1.00 41.67 73 ALA C CA 1
ATOM 3631 C C . ALA C 1 62 ? -6.565 71.587 67.422 1.00 44.87 73 ALA C C 1
ATOM 3632 O O . ALA C 1 62 ? -6.959 72.571 66.785 1.00 48.52 73 ALA C O 1
ATOM 3634 N N . ALA C 1 63 ? -6.453 70.375 66.865 1.00 40.01 74 ALA C N 1
ATOM 3635 C CA . ALA C 1 63 ? -6.841 70.167 65.474 1.00 38.62 74 ALA C CA 1
ATOM 3636 C C . ALA C 1 63 ? -8.333 70.388 65.290 1.00 37.87 74 ALA C C 1
ATOM 3637 O O . ALA C 1 63 ? -8.764 70.999 64.307 1.00 39.26 74 ALA C O 1
ATOM 3639 N N . TYR C 1 64 ? -9.135 69.927 66.248 1.00 38.14 75 TYR C N 1
ATOM 3640 C CA . TYR C 1 64 ? -10.566 70.170 66.176 1.00 36.16 75 TYR C CA 1
ATOM 3641 C C . TYR C 1 64 ? -10.858 71.665 66.156 1.00 43.17 75 TYR C C 1
ATOM 3642 O O . TYR C 1 64 ? -11.738 72.119 65.419 1.00 49.74 75 TYR C O 1
ATOM 3651 N N . GLN C 1 65 ? -10.084 72.451 66.910 1.00 43.54 76 GLN C N 1
ATOM 3652 C CA . GLN C 1 65 ? -10.315 73.894 66.950 1.00 48.45 76 GLN C CA 1
ATOM 3653 C C . GLN C 1 65 ? -9.923 74.569 65.640 1.00 47.47 76 GLN C C 1
ATOM 3654 O O . GLN C 1 65 ? -10.666 75.419 65.139 1.00 49.56 76 GLN C O 1
ATOM 3660 N N . ARG C 1 66 ? -8.767 74.212 65.070 1.00 49.33 77 ARG C N 1
ATOM 3661 C CA . ARG C 1 66 ? -8.416 74.706 63.740 1.00 51.42 77 ARG C CA 1
ATOM 3662 C C . ARG C 1 66 ? -9.529 74.396 62.757 1.00 53.89 77 ARG C C 1
ATOM 3663 O O . ARG C 1 66 ? -9.980 75.261 61.995 1.00 59.13 77 ARG C O 1
ATOM 3671 N N . LEU C 1 67 ? -9.989 73.149 62.782 1.00 45.64 78 LEU C N 1
ATOM 3672 C CA . LEU C 1 67 ? -11.020 72.706 61.861 1.00 49.43 78 LEU C CA 1
ATOM 3673 C C . LEU C 1 67 ? -12.300 73.509 62.049 1.00 54.92 78 LEU C C 1
ATOM 3674 O O . LEU C 1 67 ? -12.937 73.912 61.070 1.00 56.69 78 LEU C O 1
ATOM 3679 N N . VAL C 1 68 ? -12.703 73.738 63.302 1.00 55.13 79 VAL C N 1
ATOM 3680 C CA . VAL C 1 68 ? -13.942 74.464 63.550 1.00 61.22 79 VAL C CA 1
ATOM 3681 C C . VAL C 1 68 ? -13.842 75.892 63.035 1.00 68.49 79 VAL C C 1
ATOM 3682 O O . VAL C 1 68 ? -14.818 76.443 62.512 1.00 68.14 79 VAL C O 1
ATOM 3686 N N . LYS C 1 69 ? -12.660 76.494 63.124 1.00 72.58 80 LYS C N 1
ATOM 3687 C CA . LYS C 1 69 ? -12.515 77.880 62.698 1.00 74.92 80 LYS C CA 1
ATOM 3688 C C . LYS C 1 69 ? -12.311 78.018 61.191 1.00 75.69 80 LYS C C 1
ATOM 3689 O O . LYS C 1 69 ? -12.701 79.038 60.617 1.00 80.41 80 LYS C O 1
ATOM 3695 N N . THR C 1 70 ? -11.728 77.022 60.526 1.00 73.88 81 THR C N 1
ATOM 3696 C CA . THR C 1 70 ? -11.387 77.169 59.117 1.00 70.83 81 THR C CA 1
ATOM 3697 C C . THR C 1 70 ? -12.329 76.431 58.175 1.00 70.28 81 THR C C 1
ATOM 3698 O O . THR C 1 70 ? -12.300 76.696 56.968 1.00 70.09 81 THR C O 1
ATOM 3702 N N . ALA C 1 71 ? -13.165 75.536 58.680 1.00 62.25 82 ALA C N 1
ATOM 3703 C CA . ALA C 1 71 ? -13.953 74.750 57.748 1.00 63.31 82 ALA C CA 1
ATOM 3704 C C . ALA C 1 71 ? -15.110 75.571 57.192 1.00 65.82 82 ALA C C 1
ATOM 3705 O O . ALA C 1 71 ? -15.590 76.504 57.844 1.00 61.31 82 ALA C O 1
ATOM 3707 N N . PRO C 1 72 ? -15.565 75.241 55.985 1.00 67.27 83 PRO C N 1
ATOM 3708 C CA . PRO C 1 72 ? -16.813 75.824 55.480 1.00 68.22 83 PRO C CA 1
ATOM 3709 C C . PRO C 1 72 ? -18.004 75.400 56.329 1.00 66.79 83 PRO C C 1
ATOM 3710 O O . PRO C 1 72 ? -17.970 74.396 57.048 1.00 62.26 83 PRO C O 1
ATOM 3714 N N . ALA C 1 73 ? -19.084 76.175 56.194 1.00 61.64 84 ALA C N 1
ATOM 3715 C CA . ALA C 1 73 ? -20.225 76.082 57.105 1.00 67.57 84 ALA C CA 1
ATOM 3716 C C . ALA C 1 73 ? -20.852 74.691 57.106 1.00 68.28 84 ALA C C 1
ATOM 3717 O O . ALA C 1 73 ? -21.185 74.153 58.169 1.00 67.64 84 ALA C O 1
ATOM 3719 N N . ASP C 1 74 ? -21.054 74.106 55.921 1.00 70.72 85 ASP C N 1
ATOM 3720 C CA . ASP C 1 74 ? -21.643 72.770 55.854 1.00 66.99 85 ASP C CA 1
ATOM 3721 C C . ASP C 1 74 ? -20.743 71.754 56.536 1.00 69.14 85 ASP C C 1
ATOM 3722 O O . ASP C 1 74 ? -21.204 70.921 57.327 1.00 74.42 85 ASP C O 1
ATOM 3724 N N . ALA C 1 75 ? -19.448 71.815 56.237 1.00 63.93 86 ALA C N 1
ATOM 3725 C CA . ALA C 1 75 ? -18.507 70.881 56.827 1.00 58.95 86 ALA C CA 1
ATOM 3726 C C . ALA C 1 75 ? -18.372 71.077 58.331 1.00 63.23 86 ALA C C 1
ATOM 3727 O O . ALA C 1 75 ? -18.206 70.096 59.063 1.00 58.48 86 ALA C O 1
ATOM 3729 N N . ARG C 1 76 ? -18.451 72.322 58.815 1.00 64.64 87 ARG C N 1
ATOM 3730 C CA . ARG C 1 76 ? -18.256 72.567 60.243 1.00 58.70 87 ARG C CA 1
ATOM 3731 C C . ARG C 1 76 ? -19.283 71.814 61.080 1.00 54.05 87 ARG C C 1
ATOM 3732 O O . ARG C 1 76 ? -18.922 71.065 61.997 1.00 51.72 87 ARG C O 1
ATOM 3734 N N . ARG C 1 77 ? -20.569 71.969 60.755 1.00 50.52 88 ARG C N 1
ATOM 3735 C CA . ARG C 1 77 ? -21.604 71.286 61.522 1.00 60.28 88 ARG C CA 1
ATOM 3736 C C . ARG C 1 77 ? -21.400 69.777 61.495 1.00 56.39 88 ARG C C 1
ATOM 3737 O O . ARG C 1 77 ? -21.566 69.106 62.519 1.00 60.51 88 ARG C O 1
ATOM 3739 N N . GLY C 1 78 ? -21.028 69.234 60.331 1.00 52.00 89 GLY C N 1
ATOM 3740 C CA . GLY C 1 78 ? -20.750 67.811 60.235 1.00 43.85 89 GLY C CA 1
ATOM 3741 C C . GLY C 1 78 ? -19.611 67.374 61.138 1.00 44.88 89 GLY C C 1
ATOM 3742 O O . GLY C 1 78 ? -19.716 66.371 61.852 1.00 42.09 89 GLY C O 1
ATOM 3743 N N . TRP C 1 79 ? -18.503 68.120 61.123 1.00 48.27 90 TRP C N 1
ATOM 3744 C CA . TRP C 1 79 ? -17.365 67.730 61.955 1.00 45.25 90 TRP C CA 1
ATOM 3745 C C . TRP C 1 79 ? -17.687 67.883 63.434 1.00 48.47 90 TRP C C 1
ATOM 3746 O O . TRP C 1 79 ? -17.280 67.044 64.252 1.00 43.35 90 TRP C O 1
ATOM 3757 N N . GLN C 1 80 ? -18.427 68.942 63.790 1.00 49.61 91 GLN C N 1
ATOM 3758 C CA . GLN C 1 80 ? -18.849 69.130 65.175 1.00 51.47 91 GLN C CA 1
ATOM 3759 C C . GLN C 1 80 ? -19.686 67.952 65.658 1.00 47.95 91 GLN C C 1
ATOM 3760 O O . GLN C 1 80 ? -19.493 67.465 66.776 1.00 46.18 91 GLN C O 1
ATOM 3766 N N . GLU C 1 81 ? -20.609 67.472 64.827 1.00 45.71 92 GLU C N 1
ATOM 3767 C CA . GLU C 1 81 ? -21.379 66.293 65.203 1.00 48.84 92 GLU C CA 1
ATOM 3768 C C . GLU C 1 81 ? -20.488 65.063 65.308 1.00 44.11 92 GLU C C 1
ATOM 3769 O O . GLU C 1 81 ? -20.609 64.285 66.260 1.00 41.41 92 GLU C O 1
ATOM 3775 N N . SER C 1 82 ? -19.568 64.883 64.360 1.00 42.09 93 SER C N 1
ATOM 3776 C CA . SER C 1 82 ? -18.683 63.720 64.422 1.00 41.47 93 SER C CA 1
ATOM 3777 C C . SER C 1 82 ? -17.861 63.724 65.709 1.00 36.16 93 SER C C 1
ATOM 3778 O O . SER C 1 82 ? -17.592 62.663 66.289 1.00 35.70 93 SER C O 1
ATOM 3781 N N . GLN C 1 83 ? -17.461 64.910 66.178 1.00 34.28 94 GLN C N 1
ATOM 3782 C CA . GLN C 1 83 ? -16.647 64.974 67.388 1.00 33.40 94 GLN C CA 1
ATOM 3783 C C . GLN C 1 83 ? -17.468 64.668 68.628 1.00 39.55 94 GLN C C 1
ATOM 3784 O O . GLN C 1 83 ? -16.980 64.011 69.553 1.00 43.94 94 GLN C O 1
ATOM 3790 N N . ARG C 1 84 ? -18.705 65.170 68.689 1.00 44.41 95 ARG C N 1
ATOM 3791 C CA . ARG C 1 84 ? -19.575 64.784 69.794 1.00 45.15 95 ARG C CA 1
ATOM 3792 C C . ARG C 1 84 ? -19.811 63.284 69.796 1.00 40.56 95 ARG C C 1
ATOM 3793 O O . ARG C 1 84 ? -19.824 62.649 70.854 1.00 44.46 95 ARG C O 1
ATOM 3801 N N . ARG C 1 85 ? -20.016 62.699 68.618 1.00 44.05 96 ARG C N 1
ATOM 3802 C CA A ARG C 1 85 ? -20.187 61.254 68.556 0.48 42.50 96 ARG C CA 1
ATOM 3803 C CA B ARG C 1 85 ? -20.183 61.251 68.539 0.52 42.57 96 ARG C CA 1
ATOM 3804 C C . ARG C 1 85 ? -18.898 60.532 68.924 1.00 41.23 96 ARG C C 1
ATOM 3805 O O . ARG C 1 85 ? -18.937 59.522 69.640 1.00 37.60 96 ARG C O 1
ATOM 3820 N N . TRP C 1 86 ? -17.748 61.045 68.469 1.00 30.75 97 TRP C N 1
ATOM 3821 C CA . TRP C 1 86 ? -16.470 60.410 68.810 1.00 36.00 97 TRP C CA 1
ATOM 3822 C C . TRP C 1 86 ? -16.269 60.354 70.320 1.00 28.85 97 TRP C C 1
ATOM 3823 O O . TRP C 1 86 ? -15.911 59.307 70.873 1.00 33.61 97 TRP C O 1
ATOM 3834 N N . LEU C 1 87 ? -16.499 61.481 71.002 1.00 36.52 98 LEU C N 1
ATOM 3835 C CA . LEU C 1 87 ? -16.329 61.535 72.454 1.00 38.51 98 LEU C CA 1
ATOM 3836 C C . LEU C 1 87 ? -17.296 60.600 73.172 1.00 41.48 98 LEU C C 1
ATOM 3837 O O . LEU C 1 87 ? -16.917 59.945 74.146 1.00 39.40 98 LEU C O 1
ATOM 3842 N N . ALA C 1 88 ? -18.553 60.544 72.724 1.00 38.63 99 ALA C N 1
ATOM 3843 C CA . ALA C 1 88 ? -19.511 59.634 73.345 1.00 42.25 99 ALA C CA 1
ATOM 3844 C C . ALA C 1 88 ? -19.081 58.183 73.182 1.00 40.63 99 ALA C C 1
ATOM 3845 O O . ALA C 1 88 ? -19.254 57.373 74.099 1.00 40.74 99 ALA C O 1
ATOM 3847 N N . TRP C 1 89 ? -18.544 57.829 72.011 1.00 36.00 100 TRP C N 1
ATOM 3848 C CA . TRP C 1 89 ? -18.021 56.481 71.816 1.00 30.28 100 TRP C CA 1
ATOM 3849 C C . TRP C 1 89 ? -16.833 56.215 72.739 1.00 34.06 100 TRP C C 1
ATOM 3850 O O . TRP C 1 89 ? -16.759 55.158 73.373 1.00 39.86 100 TRP C O 1
ATOM 3861 N N . ARG C 1 90 ? -15.883 57.159 72.817 1.00 34.22 101 ARG C N 1
ATOM 3862 C CA . ARG C 1 90 ? -14.700 56.952 73.659 1.00 43.92 101 ARG C CA 1
ATOM 3863 C C . ARG C 1 90 ? -15.086 56.694 75.110 1.00 39.36 101 ARG C C 1
ATOM 3864 O O . ARG C 1 90 ? -14.458 55.872 75.786 1.00 36.70 101 ARG C O 1
ATOM 3872 N N . LYS C 1 91 ? -16.113 57.392 75.605 1.00 34.21 102 LYS C N 1
ATOM 3873 C CA . LYS C 1 91 ? -16.565 57.190 76.980 1.00 41.22 102 LYS C CA 1
ATOM 3874 C C . LYS C 1 91 ? -17.048 55.760 77.197 1.00 44.11 102 LYS C C 1
ATOM 3875 O O . LYS C 1 91 ? -16.694 55.118 78.191 1.00 44.74 102 LYS C O 1
ATOM 3877 N N . ASP C 1 92 ? -17.861 55.238 76.278 1.00 43.42 103 ASP C N 1
ATOM 3878 C CA . ASP C 1 92 ? -18.357 53.882 76.480 1.00 35.06 103 ASP C CA 1
ATOM 3879 C C . ASP C 1 92 ? -17.340 52.833 76.057 1.00 36.73 103 ASP C C 1
ATOM 3880 O O . ASP C 1 92 ? -17.349 51.717 76.588 1.00 38.69 103 ASP C O 1
ATOM 3885 N N . GLU C 1 93 ? -16.452 53.163 75.122 1.00 35.81 104 GLU C N 1
ATOM 3886 C CA . GLU C 1 93 ? -15.411 52.210 74.765 1.00 31.44 104 GLU C CA 1
ATOM 3887 C C . GLU C 1 93 ? -14.494 51.917 75.957 1.00 32.70 104 GLU C C 1
ATOM 3888 O O . GLU C 1 93 ? -13.997 50.792 76.089 1.00 35.57 104 GLU C O 1
ATOM 3894 N N . ALA C 1 94 ? -14.283 52.896 76.849 1.00 32.32 105 ALA C N 1
ATOM 3895 C CA . ALA C 1 94 ? -13.485 52.648 78.052 1.00 36.01 105 ALA C CA 1
ATOM 3896 C C . ALA C 1 94 ? -14.081 51.536 78.909 1.00 39.69 105 ALA C C 1
ATOM 3897 O O . ALA C 1 94 ? -13.343 50.757 79.525 1.00 38.33 105 ALA C O 1
ATOM 3899 N N . HIS C 1 95 ? -15.414 51.468 78.991 1.00 36.82 106 HIS C N 1
ATOM 3900 C CA . HIS C 1 95 ? -16.050 50.397 79.751 1.00 34.83 106 HIS C CA 1
ATOM 3901 C C . HIS C 1 95 ? -15.819 49.047 79.088 1.00 38.18 106 HIS C C 1
ATOM 3902 O O . HIS C 1 95 ? -15.705 48.025 79.771 1.00 41.43 106 HIS C O 1
ATOM 3909 N N . LEU C 1 96 ? -15.812 49.008 77.754 1.00 34.55 107 LEU C N 1
ATOM 3910 C CA . LEU C 1 96 ? -15.597 47.734 77.070 1.00 36.30 107 LEU C CA 1
ATOM 3911 C C . LEU C 1 96 ? -14.156 47.270 77.235 1.00 31.92 107 LEU C C 1
ATOM 3912 O O . LEU C 1 96 ? -13.911 46.091 77.513 1.00 33.44 107 LEU C O 1
ATOM 3917 N N . VAL C 1 97 ? -13.198 48.197 77.114 1.00 34.54 108 VAL C N 1
ATOM 3918 C CA . VAL C 1 97 ? -11.792 47.851 77.320 1.00 32.16 108 VAL C CA 1
ATOM 3919 C C . VAL C 1 97 ? -11.584 47.271 78.714 1.00 37.72 108 VAL C C 1
ATOM 3920 O O . VAL C 1 97 ? -10.902 46.251 78.881 1.00 36.91 108 VAL C O 1
ATOM 3924 N N . ARG C 1 98 ? -12.173 47.899 79.734 1.00 35.90 109 ARG C N 1
ATOM 3925 C CA . ARG C 1 98 ? -12.028 47.375 81.089 1.00 43.71 109 ARG C CA 1
ATOM 3926 C C . ARG C 1 98 ? -12.678 46.001 81.224 1.00 39.33 109 ARG C C 1
ATOM 3927 O O . ARG C 1 98 ? -12.100 45.092 81.826 1.00 39.85 109 ARG C O 1
ATOM 3935 N N . ALA C 1 99 ? -13.878 45.825 80.665 1.00 39.72 110 ALA C N 1
ATOM 3936 C CA . ALA C 1 99 ? -14.544 44.530 80.768 1.00 38.12 110 ALA C CA 1
ATOM 3937 C C . ALA C 1 99 ? -13.736 43.431 80.083 1.00 42.64 110 ALA C C 1
ATOM 3938 O O . ALA C 1 99 ? -13.705 42.291 80.554 1.00 43.40 110 ALA C O 1
ATOM 3940 N N . VAL C 1 100 ? -13.075 43.749 78.966 1.00 37.33 111 VAL C N 1
ATOM 3941 C CA . VAL C 1 100 ? -12.265 42.736 78.296 1.00 34.21 111 VAL C CA 1
ATOM 3942 C C . VAL C 1 100 ? -11.011 42.421 79.114 1.00 38.03 111 VAL C C 1
ATOM 3943 O O . VAL C 1 100 ? -10.737 41.257 79.431 1.00 34.64 111 VAL C O 1
ATOM 3947 N N . TYR C 1 101 ? -10.251 43.445 79.502 1.00 29.49 112 TYR C N 1
ATOM 3948 C CA . TYR C 1 101 ? -8.936 43.173 80.078 1.00 33.67 112 TYR C CA 1
ATOM 3949 C C . TYR C 1 101 ? -8.964 42.793 81.548 1.00 39.33 112 TYR C C 1
ATOM 3950 O O . TYR C 1 101 ? -7.987 42.215 82.029 1.00 41.00 112 TYR C O 1
ATOM 3959 N N . GLU C 1 102 ? -10.051 43.064 82.268 1.00 42.41 113 GLU C N 1
ATOM 3960 C CA . GLU C 1 102 ? -10.124 42.597 83.650 1.00 51.37 113 GLU C CA 1
ATOM 3961 C C . GLU C 1 102 ? -10.203 41.076 83.734 1.00 48.56 113 GLU C C 1
ATOM 3962 O O . GLU C 1 102 ? -9.958 40.511 84.802 1.00 47.48 113 GLU C O 1
ATOM 3968 N N . THR C 1 103 ? -10.533 40.397 82.637 1.00 46.45 114 THR C N 1
ATOM 3969 C CA . THR C 1 103 ? -10.487 38.938 82.618 1.00 45.52 114 THR C CA 1
ATOM 3970 C C . THR C 1 103 ? -9.099 38.382 82.327 1.00 43.46 114 THR C C 1
ATOM 3971 O O . THR C 1 103 ? -8.959 37.156 82.223 1.00 52.31 114 THR C O 1
ATOM 3975 N N . THR C 1 104 ? -8.089 39.240 82.190 1.00 41.83 115 THR C N 1
ATOM 3976 C CA . THR C 1 104 ? -6.730 38.872 81.818 1.00 40.03 115 THR C CA 1
ATOM 3977 C C . THR C 1 104 ? -5.780 39.051 82.996 1.00 42.17 115 THR C C 1
ATOM 3978 O O . THR C 1 104 ? -6.085 39.742 83.969 1.00 40.42 115 THR C O 1
ATOM 3982 N N . GLN C 1 105 ? -4.586 38.469 82.858 1.00 39.20 116 GLN C N 1
ATOM 3983 C CA . GLN C 1 105 ? -3.502 38.627 83.820 1.00 38.91 116 GLN C CA 1
ATOM 3984 C C . GLN C 1 105 ? -2.173 38.706 83.080 1.00 39.39 116 GLN C C 1
ATOM 3985 O O . GLN C 1 105 ? -1.979 38.021 82.073 1.00 44.73 116 GLN C O 1
ATOM 3991 N N . GLY C 1 106 ? -1.272 39.535 83.574 1.00 33.91 117 GLY C N 1
ATOM 3992 C CA . GLY C 1 106 ? 0.084 39.585 83.067 1.00 36.48 117 GLY C CA 1
ATOM 3993 C C . GLY C 1 106 ? 0.374 40.879 82.317 1.00 37.88 117 GLY C C 1
ATOM 3994 O O . GLY C 1 106 ? -0.514 41.499 81.714 1.00 37.32 117 GLY C O 1
ATOM 3995 N N . THR C 1 107 ? 1.654 41.245 82.279 1.00 28.86 118 THR C N 1
ATOM 3996 C CA . THR C 1 107 ? 2.018 42.527 81.698 1.00 29.38 118 THR C CA 1
ATOM 3997 C C . THR C 1 107 ? 1.905 42.561 80.165 1.00 28.25 118 THR C C 1
ATOM 3998 O O . THR C 1 107 ? 1.778 43.651 79.612 1.00 30.18 118 THR C O 1
ATOM 4010 N N . TYR C 1 109 ? -0.744 41.627 78.546 1.00 25.77 120 TYR C N 1
ATOM 4011 C CA . TYR C 1 109 ? -2.077 42.174 78.357 1.00 29.40 120 TYR C CA 1
ATOM 4012 C C . TYR C 1 109 ? -2.163 43.610 78.870 1.00 30.24 120 TYR C C 1
ATOM 4013 O O . TYR C 1 109 ? -2.832 44.445 78.256 1.00 31.15 120 TYR C O 1
ATOM 4022 N N . ALA C 1 110 ? -1.480 43.931 79.977 1.00 24.79 121 ALA C N 1
ATOM 4023 C CA . ALA C 1 110 ? -1.493 45.321 80.438 1.00 28.24 121 ALA C CA 1
ATOM 4024 C C . ALA C 1 110 ? -0.876 46.254 79.395 1.00 30.13 121 ALA C C 1
ATOM 4025 O O . ALA C 1 110 ? -1.335 47.388 79.223 1.00 33.65 121 ALA C O 1
ATOM 4040 N N . ALA C 1 112 ? -0.857 45.649 76.082 1.00 20.63 123 ALA C N 1
ATOM 4041 C CA . ALA C 1 112 ? -1.830 45.690 74.996 1.00 29.05 123 ALA C CA 1
ATOM 4042 C C . ALA C 1 112 ? -2.952 46.662 75.331 1.00 29.40 123 ALA C C 1
ATOM 4043 O O . ALA C 1 112 ? -3.380 47.453 74.484 1.00 28.93 123 ALA C O 1
ATOM 4045 N N . SER C 1 113 ? -3.420 46.630 76.576 1.00 23.38 124 SER C N 1
ATOM 4046 C CA . SER C 1 113 ? -4.481 47.534 76.998 1.00 27.31 124 SER C CA 1
ATOM 4047 C C . SER C 1 113 ? -4.044 48.992 76.868 1.00 33.77 124 SER C C 1
ATOM 4048 O O . SER C 1 113 ? -4.795 49.837 76.367 1.00 28.04 124 SER C O 1
ATOM 4051 N N . ALA C 1 114 ? -2.817 49.292 77.297 1.00 31.64 125 ALA C N 1
ATOM 4052 C CA . ALA C 1 114 ? -2.296 50.647 77.188 1.00 32.10 125 ALA C CA 1
ATOM 4053 C C . ALA C 1 114 ? -2.233 51.094 75.734 1.00 30.36 125 ALA C C 1
ATOM 4054 O O . ALA C 1 114 ? -2.551 52.246 75.411 1.00 30.31 125 ALA C O 1
ATOM 4056 N N . ASP C 1 115 ? -1.797 50.208 74.844 1.00 25.22 126 ASP C N 1
ATOM 4057 C CA . ASP C 1 115 ? -1.764 50.575 73.441 1.00 28.53 126 ASP C CA 1
ATOM 4058 C C . ASP C 1 115 ? -3.169 50.776 72.885 1.00 33.57 126 ASP C C 1
ATOM 4059 O O . ASP C 1 115 ? -3.367 51.601 71.993 1.00 31.32 126 ASP C O 1
ATOM 4077 N N . ARG C 1 117 ? -5.608 52.136 74.436 1.00 24.42 128 ARG C N 1
ATOM 4078 C CA . ARG C 1 117 ? -6.050 53.465 74.851 1.00 25.75 128 ARG C CA 1
ATOM 4079 C C . ARG C 1 117 ? -5.331 54.566 74.082 1.00 26.85 128 ARG C C 1
ATOM 4080 O O . ARG C 1 117 ? -5.918 55.620 73.834 1.00 35.89 128 ARG C O 1
ATOM 4088 N N . LEU C 1 118 ? -4.078 54.328 73.689 1.00 23.84 129 LEU C N 1
ATOM 4089 C CA . LEU C 1 118 ? -3.255 55.310 72.993 1.00 25.50 129 LEU C CA 1
ATOM 4090 C C . LEU C 1 118 ? -3.655 55.488 71.527 1.00 29.12 129 LEU C C 1
ATOM 4091 O O . LEU C 1 118 ? -3.835 56.621 71.069 1.00 27.17 129 LEU C O 1
ATOM 4096 N N . GLN C 1 119 ? -3.743 54.389 70.767 1.00 23.55 130 GLN C N 1
ATOM 4097 C CA . GLN C 1 119 ? -3.844 54.496 69.310 1.00 25.49 130 GLN C CA 1
ATOM 4098 C C . GLN C 1 119 ? -5.092 55.227 68.812 1.00 23.00 130 GLN C C 1
ATOM 4099 O O . GLN C 1 119 ? -4.967 55.987 67.838 1.00 23.49 130 GLN C O 1
ATOM 4105 N N . PRO C 1 120 ? -6.290 55.050 69.384 1.00 27.23 131 PRO C N 1
ATOM 4106 C CA . PRO C 1 120 ? -7.458 55.758 68.828 1.00 27.79 131 PRO C CA 1
ATOM 4107 C C . PRO C 1 120 ? -7.377 57.256 69.002 1.00 32.23 131 PRO C C 1
ATOM 4108 O O . PRO C 1 120 ? -7.975 58.000 68.211 1.00 28.69 131 PRO C O 1
ATOM 4112 N N . VAL C 1 121 ? -6.721 57.716 70.065 1.00 24.85 132 VAL C N 1
ATOM 4113 C CA . VAL C 1 121 ? -6.582 59.152 70.270 1.00 25.00 132 VAL C CA 1
ATOM 4114 C C . VAL C 1 121 ? -5.646 59.727 69.225 1.00 23.42 132 VAL C C 1
ATOM 4115 O O . VAL C 1 121 ? -5.952 60.722 68.565 1.00 28.32 132 VAL C O 1
ATOM 4119 N N . ARG C 1 122 ? -4.508 59.064 69.030 1.00 25.68 133 ARG C N 1
ATOM 4120 C CA . ARG C 1 122 ? -3.589 59.411 67.961 1.00 29.29 133 ARG C CA 1
ATOM 4121 C C . ARG C 1 122 ? -4.302 59.429 66.607 1.00 31.30 133 ARG C C 1
ATOM 4122 O O . ARG C 1 122 ? -4.205 60.401 65.850 1.00 28.59 133 ARG C O 1
ATOM 4130 N N . GLU C 1 123 ? -5.054 58.366 66.307 1.00 25.05 134 GLU C N 1
ATOM 4131 C CA . GLU C 1 123 ? -5.773 58.276 65.038 1.00 30.53 134 GLU C CA 1
ATOM 4132 C C . GLU C 1 123 ? -6.749 59.436 64.865 1.00 31.33 134 GLU C C 1
ATOM 4133 O O . GLU C 1 123 ? -6.839 60.022 63.782 1.00 26.71 134 GLU C O 1
ATOM 4139 N N . ARG C 1 124 ? -7.504 59.770 65.909 1.00 26.74 135 ARG C N 1
ATOM 4140 C CA . ARG C 1 124 ? -8.439 60.883 65.783 1.00 30.03 135 ARG C CA 1
ATOM 4141 C C . ARG C 1 124 ? -7.705 62.183 65.487 1.00 33.60 135 ARG C C 1
ATOM 4142 O O . ARG C 1 124 ? -8.138 62.959 64.628 1.00 37.06 135 ARG C O 1
ATOM 4150 N N . ALA C 1 125 ? -6.576 62.419 66.159 1.00 29.39 136 ALA C N 1
ATOM 4151 C CA . ALA C 1 125 ? -5.813 63.649 65.925 1.00 35.06 136 ALA C CA 1
ATOM 4152 C C . ALA C 1 125 ? -5.306 63.734 64.490 1.00 29.14 136 ALA C C 1
ATOM 4153 O O . ALA C 1 125 ? -5.331 64.808 63.873 1.00 31.81 136 ALA C O 1
ATOM 4155 N N . LEU C 1 126 ? -4.795 62.631 63.958 1.00 29.22 137 LEU C N 1
ATOM 4156 C CA . LEU C 1 126 ? -4.270 62.675 62.603 1.00 30.61 137 LEU C CA 1
ATOM 4157 C C . LEU C 1 126 ? -5.390 62.933 61.604 1.00 34.74 137 LEU C C 1
ATOM 4158 O O . LEU C 1 126 ? -5.202 63.685 60.639 1.00 39.57 137 LEU C O 1
ATOM 4163 N N . ALA C 1 127 ? -6.570 62.343 61.834 1.00 27.85 138 ALA C N 1
ATOM 4164 C CA . ALA C 1 127 ? -7.701 62.605 60.942 1.00 32.55 138 ALA C CA 1
ATOM 4165 C C . ALA C 1 127 ? -8.148 64.061 61.028 1.00 37.44 138 ALA C C 1
ATOM 4166 O O . ALA C 1 127 ? -8.358 64.711 60.002 1.00 35.80 138 ALA C O 1
ATOM 4168 N N . LEU C 1 128 ? -8.263 64.609 62.237 1.00 37.07 139 LEU C N 1
ATOM 4169 C CA . LEU C 1 128 ? -8.665 66.007 62.340 1.00 39.98 139 LEU C CA 1
ATOM 4170 C C . LEU C 1 128 ? -7.648 66.916 61.661 1.00 42.90 139 LEU C C 1
ATOM 4171 O O . LEU C 1 128 ? -8.027 67.877 60.979 1.00 42.81 139 LEU C O 1
ATOM 4176 N N . ARG C 1 129 ? -6.353 66.606 61.810 1.00 40.83 140 ARG C N 1
ATOM 4177 C CA . ARG C 1 129 ? -5.305 67.399 61.168 1.00 39.48 140 ARG C CA 1
ATOM 4178 C C . ARG C 1 129 ? -5.424 67.354 59.657 1.00 41.84 140 ARG C C 1
ATOM 4179 O O . ARG C 1 129 ? -5.319 68.384 58.986 1.00 46.11 140 ARG C O 1
ATOM 4187 N N . GLY C 1 130 ? -5.605 66.160 59.099 1.00 38.85 141 GLY C N 1
ATOM 4188 C CA . GLY C 1 130 ? -5.701 66.051 57.658 1.00 41.78 141 GLY C CA 1
ATOM 4189 C C . GLY C 1 130 ? -6.836 66.885 57.096 1.00 47.84 141 GLY C C 1
ATOM 4190 O O . GLY C 1 130 ? -6.675 67.568 56.080 1.00 47.42 141 GLY C O 1
ATOM 4191 N N . ALA C 1 131 ? -7.990 66.862 57.767 1.00 45.39 142 ALA C N 1
ATOM 4192 C CA . ALA C 1 131 ? -9.122 67.654 57.302 1.00 50.51 142 ALA C CA 1
ATOM 4193 C C . ALA C 1 131 ? -8.818 69.143 57.385 1.00 58.67 142 ALA C C 1
ATOM 4194 O O . ALA C 1 131 ? -8.966 69.864 56.396 1.00 64.81 142 ALA C O 1
ATOM 4196 N N . ALA C 1 132 ? -8.370 69.619 58.552 1.00 56.50 143 ALA C N 1
ATOM 4197 C CA . ALA C 1 132 ? -8.083 71.042 58.707 1.00 59.58 143 ALA C CA 1
ATOM 4198 C C . ALA C 1 132 ? -7.008 71.504 57.734 1.00 64.89 143 ALA C C 1
ATOM 4199 O O . ALA C 1 132 ? -7.028 72.659 57.290 1.00 70.73 143 ALA C O 1
ATOM 4201 N N . ASP C 1 133 ? -6.065 70.622 57.393 1.00 56.62 144 ASP C N 1
ATOM 4202 C CA . ASP C 1 133 ? -5.061 70.969 56.397 1.00 65.58 144 ASP C CA 1
ATOM 4203 C C . ASP C 1 133 ? -5.683 71.086 55.011 1.00 73.90 144 ASP C C 1
ATOM 4204 O O . ASP C 1 133 ? -5.317 71.977 54.237 1.00 76.10 144 ASP C O 1
ATOM 4209 N N . ARG C 1 134 ? -6.636 70.206 54.685 1.00 76.66 145 ARG C N 1
ATOM 4210 C CA . ARG C 1 134 ? -7.316 70.286 53.392 1.00 78.18 145 ARG C CA 1
ATOM 4211 C C . ARG C 1 134 ? -8.102 71.587 53.258 1.00 74.91 145 ARG C C 1
ATOM 4212 O O . ARG C 1 134 ? -8.024 72.270 52.231 1.00 78.27 145 ARG C O 1
ATOM 4220 N N . TYR C 1 135 ? -8.862 71.948 54.294 1.00 68.86 146 TYR C N 1
ATOM 4221 C CA . TYR C 1 135 ? -9.693 73.143 54.245 1.00 74.64 146 TYR C CA 1
ATOM 4222 C C . TYR C 1 135 ? -8.874 74.426 54.294 1.00 80.56 146 TYR C C 1
ATOM 4223 O O . TYR C 1 135 ? -9.374 75.482 53.891 1.00 79.74 146 TYR C O 1
ATOM 4232 N N . ALA C 1 136 ? -7.631 74.360 54.774 1.00 82.29 147 ALA C N 1
ATOM 4233 C CA . ALA C 1 136 ? -6.844 75.570 54.974 1.00 89.41 147 ALA C CA 1
ATOM 4234 C C . ALA C 1 136 ? -6.271 76.104 53.670 1.00 94.58 147 ALA C C 1
ATOM 4235 O O . ALA C 1 136 ? -6.004 77.307 53.564 1.00 96.92 147 ALA C O 1
ATOM 4237 N N . GLN C 1 137 ? -6.076 75.245 52.684 1.00 92.61 148 GLN C N 1
ATOM 4238 C CA . GLN C 1 137 ? -5.516 75.722 51.433 1.00 95.80 148 GLN C CA 1
ATOM 4239 C C . GLN C 1 137 ? -6.628 76.208 50.515 1.00 103.89 148 GLN C C 1
ATOM 4240 O O . GLN C 1 137 ? -7.791 75.812 50.662 1.00 103.60 148 GLN C O 1
ATOM 4246 N N . PRO C 1 138 ? -6.311 77.082 49.562 1.00 107.03 149 PRO C N 1
ATOM 4247 C CA . PRO C 1 138 ? -7.322 77.480 48.576 1.00 107.70 149 PRO C CA 1
ATOM 4248 C C . PRO C 1 138 ? -7.877 76.271 47.835 1.00 101.61 149 PRO C C 1
ATOM 4249 O O . PRO C 1 138 ? -7.148 75.335 47.495 1.00 106.32 149 PRO C O 1
ATOM 4253 N N . GLY C 1 139 ? -9.189 76.290 47.609 1.00 92.40 150 GLY C N 1
ATOM 4254 C CA . GLY C 1 139 ? -9.876 75.249 46.883 1.00 86.76 150 GLY C CA 1
ATOM 4255 C C . GLY C 1 139 ? -10.331 74.072 47.724 1.00 90.80 150 GLY C C 1
ATOM 4256 O O . GLY C 1 139 ? -11.306 73.406 47.362 1.00 91.86 150 GLY C O 1
ATOM 4257 N N . GLY C 1 140 ? -9.653 73.800 48.842 1.00 104.21 151 GLY C N 1
ATOM 4258 C CA . GLY C 1 140 ? -9.960 72.619 49.633 1.00 103.40 151 GLY C CA 1
ATOM 4259 C C . GLY C 1 140 ? -11.335 72.628 50.269 1.00 102.75 151 GLY C C 1
ATOM 4260 O O . GLY C 1 140 ? -11.864 71.556 50.587 1.00 96.57 151 GLY C O 1
ATOM 4261 N N . GLY C 1 141 ? -11.925 73.812 50.465 1.00 105.46 152 GLY C N 1
ATOM 4262 C CA . GLY C 1 141 ? -13.245 73.876 51.068 1.00 106.30 152 GLY C CA 1
ATOM 4263 C C . GLY C 1 141 ? -14.347 73.374 50.157 1.00 111.33 152 GLY C C 1
ATOM 4264 O O . GLY C 1 141 ? -15.382 72.901 50.637 1.00 114.85 152 GLY C O 1
ATOM 4265 N N . LYS C 1 142 ? -14.150 73.467 48.843 1.00 109.49 153 LYS C N 1
ATOM 4266 C CA . LYS C 1 142 ? -15.154 73.001 47.895 1.00 105.14 153 LYS C CA 1
ATOM 4267 C C . LYS C 1 142 ? -15.250 71.478 47.933 1.00 99.81 153 LYS C C 1
ATOM 4268 O O . LYS C 1 142 ? -14.255 70.774 48.134 1.00 96.31 153 LYS C O 1
ATOM 4270 N N . GLY C 1 143 ? -16.467 70.971 47.731 1.00 97.29 154 GLY C N 1
ATOM 4271 C CA . GLY C 1 143 ? -16.707 69.540 47.792 1.00 92.91 154 GLY C CA 1
ATOM 4272 C C . GLY C 1 143 ? -16.434 68.917 49.143 1.00 94.25 154 GLY C C 1
ATOM 4273 O O . GLY C 1 143 ? -16.180 67.710 49.224 1.00 92.45 154 GLY C O 1
ATOM 4274 N N . ALA C 1 144 ? -16.480 69.718 50.214 1.00 92.03 155 ALA C N 1
ATOM 4275 C CA . ALA C 1 144 ? -16.151 69.218 51.545 1.00 80.04 155 ALA C CA 1
ATOM 4276 C C . ALA C 1 144 ? -17.123 68.130 51.987 1.00 80.12 155 ALA C C 1
ATOM 4277 O O . ALA C 1 144 ? -16.710 67.111 52.557 1.00 78.03 155 ALA C O 1
ATOM 4279 N N . VAL C 1 145 ? -18.416 68.325 51.733 1.00 80.98 156 VAL C N 1
ATOM 4280 C CA . VAL C 1 145 ? -19.451 67.347 52.047 1.00 78.21 156 VAL C CA 1
ATOM 4281 C C . VAL C 1 145 ? -19.951 66.757 50.738 1.00 79.08 156 VAL C C 1
ATOM 4282 O O . VAL C 1 145 ? -20.260 67.495 49.795 1.00 83.66 156 VAL C O 1
ATOM 4286 N N . HIS C 1 146 ? -20.032 65.430 50.683 1.00 72.41 157 HIS C N 1
ATOM 4287 C CA . HIS C 1 146 ? -20.466 64.721 49.491 1.00 68.58 157 HIS C CA 1
ATOM 4288 C C . HIS C 1 146 ? -21.539 63.700 49.848 1.00 64.18 157 HIS C C 1
ATOM 4289 O O . HIS C 1 146 ? -21.760 63.379 51.021 1.00 61.83 157 HIS C O 1
ATOM 4296 N N . ARG C 1 147 ? -22.229 63.219 48.815 1.00 67.04 158 ARG C N 1
ATOM 4297 C CA . ARG C 1 147 ? -23.286 62.240 49.010 1.00 73.17 158 ARG C CA 1
ATOM 4298 C C . ARG C 1 147 ? -22.684 60.906 49.418 1.00 63.12 158 ARG C C 1
ATOM 4299 O O . ARG C 1 147 ? -21.563 60.561 49.037 1.00 62.78 158 ARG C O 1
ATOM 4307 N N . VAL C 1 148 ? -23.434 60.162 50.217 1.00 63.38 159 VAL C N 1
ATOM 4308 C CA . VAL C 1 148 ? -22.980 58.889 50.755 1.00 56.85 159 VAL C CA 1
ATOM 4309 C C . VAL C 1 148 ? -23.543 57.776 49.882 1.00 55.90 159 VAL C C 1
ATOM 4310 O O . VAL C 1 148 ? -24.759 57.561 49.837 1.00 63.47 159 VAL C O 1
ATOM 4314 N N . ARG C 1 149 ? -22.661 57.070 49.183 1.00 50.29 160 ARG C N 1
ATOM 4315 C CA . ARG C 1 149 ? -23.110 55.903 48.444 1.00 54.40 160 ARG C CA 1
ATOM 4316 C C . ARG C 1 149 ? -23.166 54.700 49.384 1.00 40.12 160 ARG C C 1
ATOM 4317 O O . ARG C 1 149 ? -22.410 54.629 50.359 1.00 41.23 160 ARG C O 1
ATOM 4319 N N . PRO C 1 150 ? -24.077 53.764 49.139 1.00 43.29 161 PRO C N 1
ATOM 4320 C CA . PRO C 1 150 ? -24.185 52.598 50.026 1.00 41.15 161 PRO C CA 1
ATOM 4321 C C . PRO C 1 150 ? -22.869 51.837 50.117 1.00 41.49 161 PRO C C 1
ATOM 4322 O O . PRO C 1 150 ? -22.138 51.699 49.135 1.00 45.12 161 PRO C O 1
ATOM 4326 N N . CYS C 1 151 ? -22.576 51.339 51.317 1.00 38.47 162 CYS C N 1
ATOM 4327 C CA . CYS C 1 151 ? -21.345 50.587 51.520 1.00 39.03 162 CYS C CA 1
ATOM 4328 C C . CYS C 1 151 ? -21.238 49.399 50.563 1.00 42.89 162 CYS C C 1
ATOM 4329 O O . CYS C 1 151 ? -20.137 49.051 50.129 1.00 36.53 162 CYS C O 1
ATOM 4345 N N . ARG C 1 153 ? -21.844 49.119 47.455 1.00 44.70 164 ARG C N 1
ATOM 4346 C CA . ARG C 1 153 ? -21.349 49.409 46.105 1.00 50.97 164 ARG C CA 1
ATOM 4347 C C . ARG C 1 153 ? -19.849 49.165 46.006 1.00 44.55 164 ARG C C 1
ATOM 4348 O O . ARG C 1 153 ? -19.332 48.896 44.916 1.00 45.51 164 ARG C O 1
ATOM 4356 N N . ASP C 1 154 ? -19.139 49.298 47.129 1.00 38.70 165 ASP C N 1
ATOM 4357 C CA . ASP C 1 154 ? -17.681 49.265 47.182 1.00 36.79 165 ASP C CA 1
ATOM 4358 C C . ASP C 1 154 ? -17.273 47.967 47.860 1.00 35.66 165 ASP C C 1
ATOM 4359 O O . ASP C 1 154 ? -17.476 47.806 49.072 1.00 33.99 165 ASP C O 1
ATOM 4364 N N . ALA C 1 155 ? -16.677 47.057 47.088 1.00 38.52 166 ALA C N 1
ATOM 4365 C CA . ALA C 1 155 ? -16.272 45.765 47.637 1.00 38.19 166 ALA C CA 1
ATOM 4366 C C . ALA C 1 155 ? -15.335 45.914 48.835 1.00 35.32 166 ALA C C 1
ATOM 4367 O O . ALA C 1 155 ? -15.414 45.119 49.778 1.00 37.89 166 ALA C O 1
ATOM 4369 N N . ALA C 1 156 ? -14.463 46.931 48.837 1.00 39.23 167 ALA C N 1
ATOM 4370 C CA . ALA C 1 156 ? -13.605 47.163 50.000 1.00 34.82 167 ALA C CA 1
ATOM 4371 C C . ALA C 1 156 ? -14.435 47.490 51.234 1.00 38.66 167 ALA C C 1
ATOM 4372 O O . ALA C 1 156 ? -14.155 46.995 52.333 1.00 33.65 167 ALA C O 1
ATOM 4374 N N . CYS C 1 157 ? -15.466 48.321 51.072 1.00 39.41 168 CYS C N 1
ATOM 4375 C CA . CYS C 1 157 ? -16.329 48.637 52.203 1.00 36.72 168 CYS C CA 1
ATOM 4376 C C . CYS C 1 157 ? -17.121 47.409 52.647 1.00 31.00 168 CYS C C 1
ATOM 4377 O O . CYS C 1 157 ? -17.232 47.141 53.847 1.00 35.25 168 CYS C O 1
ATOM 4380 N N . GLU C 1 158 ? -17.644 46.628 51.696 1.00 32.44 169 GLU C N 1
ATOM 4381 C CA . GLU C 1 158 ? -18.497 45.502 52.059 1.00 37.60 169 GLU C CA 1
ATOM 4382 C C . GLU C 1 158 ? -17.712 44.412 52.781 1.00 37.96 169 GLU C C 1
ATOM 4383 O O . GLU C 1 158 ? -18.210 43.823 53.745 1.00 36.64 169 GLU C O 1
ATOM 4389 N N . HIS C 1 159 ? -16.495 44.116 52.311 1.00 34.00 170 HIS C N 1
ATOM 4390 C CA . HIS C 1 159 ? -15.643 43.125 52.971 1.00 33.90 170 HIS C CA 1
ATOM 4391 C C . HIS C 1 159 ? -15.296 43.539 54.402 1.00 31.96 170 HIS C C 1
ATOM 4392 O O . HIS C 1 159 ? -15.238 42.698 55.311 1.00 36.38 170 HIS C O 1
ATOM 4399 N N . ALA C 1 160 ? -15.027 44.825 54.619 1.00 31.59 171 ALA C N 1
ATOM 4400 C CA . ALA C 1 160 ? -14.702 45.284 55.968 1.00 34.15 171 ALA C CA 1
ATOM 4401 C C . ALA C 1 160 ? -15.918 45.233 56.884 1.00 36.51 171 ALA C C 1
ATOM 4402 O O . ALA C 1 160 ? -15.794 44.883 58.062 1.00 31.57 171 ALA C O 1
ATOM 4404 N N . LEU C 1 161 ? -17.094 45.610 56.369 1.00 33.79 172 LEU C N 1
ATOM 4405 C CA . LEU C 1 161 ? -18.314 45.534 57.165 1.00 36.12 172 LEU C CA 1
ATOM 4406 C C . LEU C 1 161 ? -18.635 44.101 57.536 1.00 41.81 172 LEU C C 1
ATOM 4407 O O . LEU C 1 161 ? -19.036 43.810 58.672 1.00 33.95 172 LEU C O 1
ATOM 4412 N N . PHE C 1 162 ? -18.476 43.197 56.570 1.00 32.65 173 PHE C N 1
ATOM 4413 C CA . PHE C 1 162 ? -18.711 41.784 56.807 1.00 36.11 173 PHE C CA 1
ATOM 4414 C C . PHE C 1 162 ? -17.784 41.270 57.899 1.00 39.66 173 PHE C C 1
ATOM 4415 O O . PHE C 1 162 ? -18.223 40.615 58.850 1.00 46.19 173 PHE C O 1
ATOM 4423 N N . ASP C 1 163 ? -16.498 41.592 57.798 1.00 32.19 174 ASP C N 1
ATOM 4424 C CA . ASP C 1 163 ? -15.557 41.154 58.827 1.00 39.78 174 ASP C CA 1
ATOM 4425 C C . ASP C 1 163 ? -15.862 41.768 60.179 1.00 38.11 174 ASP C C 1
ATOM 4426 O O . ASP C 1 163 ? -15.676 41.116 61.209 1.00 35.60 174 ASP C O 1
ATOM 4439 N N . ASN C 1 165 ? -18.849 42.724 61.466 1.00 39.04 176 ASN C N 1
ATOM 4440 C CA . ASN C 1 165 ? -19.977 42.040 62.090 1.00 44.41 176 ASN C CA 1
ATOM 4441 C C . ASN C 1 165 ? -19.582 40.639 62.535 1.00 41.48 176 ASN C C 1
ATOM 4442 O O . ASN C 1 165 ? -20.026 40.164 63.591 1.00 44.22 176 ASN C O 1
ATOM 4447 N N . ARG C 1 166 ? -18.706 39.992 61.768 1.00 37.82 177 ARG C N 1
ATOM 4448 C CA . ARG C 1 166 ? -18.203 38.670 62.126 1.00 47.30 177 ARG C CA 1
ATOM 4449 C C . ARG C 1 166 ? -17.458 38.695 63.462 1.00 48.36 177 ARG C C 1
ATOM 4450 O O . ARG C 1 166 ? -17.770 37.925 64.380 1.00 44.75 177 ARG C O 1
ATOM 4458 N N . TYR C 1 167 ? -16.464 39.574 63.592 1.00 41.92 178 TYR C N 1
ATOM 4459 C CA . TYR C 1 167 ? -15.718 39.631 64.843 1.00 43.62 178 TYR C CA 1
ATOM 4460 C C . TYR C 1 167 ? -16.560 40.197 65.981 1.00 40.54 178 TYR C C 1
ATOM 4461 O O . TYR C 1 167 ? -16.356 39.818 67.139 1.00 38.51 178 TYR C O 1
ATOM 4470 N N . TYR C 1 168 ? -17.518 41.079 65.681 1.00 33.08 179 TYR C N 1
ATOM 4471 C CA . TYR C 1 168 ? -18.422 41.546 66.727 1.00 39.83 179 TYR C CA 1
ATOM 4472 C C . TYR C 1 168 ? -19.152 40.378 67.368 1.00 43.26 179 TYR C C 1
ATOM 4473 O O . TYR C 1 168 ? -19.245 40.283 68.594 1.00 44.12 179 TYR C O 1
ATOM 4482 N N . GLU C 1 169 ? -19.689 39.482 66.547 1.00 45.05 180 GLU C N 1
ATOM 4483 C CA . GLU C 1 169 ? -20.439 38.363 67.099 1.00 43.53 180 GLU C CA 1
ATOM 4484 C C . GLU C 1 169 ? -19.516 37.368 67.788 1.00 45.04 180 GLU C C 1
ATOM 4485 O O . GLU C 1 169 ? -19.849 36.850 68.860 1.00 46.10 180 GLU C O 1
ATOM 4491 N N . LYS C 1 170 ? -18.341 37.108 67.204 1.00 38.10 181 LYS C N 1
ATOM 4492 C CA . LYS C 1 170 ? -17.378 36.239 67.867 1.00 44.19 181 LYS C CA 1
ATOM 4493 C C . LYS C 1 170 ? -17.007 36.786 69.245 1.00 48.84 181 LYS C C 1
ATOM 4494 O O . LYS C 1 170 ? -16.954 36.034 70.221 1.00 47.85 181 LYS C O 1
ATOM 4500 N N . LEU C 1 171 ? -16.764 38.097 69.349 1.00 42.26 182 LEU C N 1
ATOM 4501 C CA . LEU C 1 171 ? -16.463 38.680 70.653 1.00 36.29 182 LEU C CA 1
ATOM 4502 C C . LEU C 1 171 ? -17.655 38.560 71.586 1.00 41.92 182 LEU C C 1
ATOM 4503 O O . LEU C 1 171 ? -17.519 38.108 72.729 1.00 39.69 182 LEU C O 1
ATOM 4508 N N . ARG C 1 172 ? -18.844 38.939 71.104 1.00 38.94 183 ARG C N 1
ATOM 4509 C CA . ARG C 1 172 ? -20.018 38.940 71.969 1.00 44.41 183 ARG C CA 1
ATOM 4510 C C . ARG C 1 172 ? -20.239 37.572 72.602 1.00 49.63 183 ARG C C 1
ATOM 4511 O O . ARG C 1 172 ? -20.593 37.477 73.785 1.00 54.31 183 ARG C O 1
ATOM 4519 N N . ALA C 1 173 ? -20.016 36.499 71.839 1.00 47.97 184 ALA C N 1
ATOM 4520 C CA . ALA C 1 173 ? -20.230 35.161 72.380 1.00 57.32 184 ALA C CA 1
ATOM 4521 C C . ALA C 1 173 ? -19.186 34.793 73.430 1.00 56.65 184 ALA C C 1
ATOM 4522 O O . ALA C 1 173 ? -19.504 34.074 74.384 1.00 62.33 184 ALA C O 1
ATOM 4524 N N . ARG C 1 174 ? -17.958 35.297 73.305 1.00 47.73 185 ARG C N 1
ATOM 4525 C CA . ARG C 1 174 ? -16.888 34.903 74.217 1.00 58.55 185 ARG C CA 1
ATOM 4526 C C . ARG C 1 174 ? -16.859 35.721 75.504 1.00 56.11 185 ARG C C 1
ATOM 4527 O O . ARG C 1 174 ? -16.185 35.324 76.464 1.00 53.41 185 ARG C O 1
ATOM 4543 N N . PRO C 1 176 ? -18.191 37.278 79.078 1.00 51.36 187 PRO C N 1
ATOM 4544 C CA . PRO C 1 176 ? -19.159 36.973 80.134 1.00 58.18 187 PRO C CA 1
ATOM 4545 C C . PRO C 1 176 ? -20.437 37.766 79.905 1.00 59.77 187 PRO C C 1
ATOM 4546 O O . PRO C 1 176 ? -20.398 38.956 79.575 1.00 55.29 187 PRO C O 1
ATOM 4550 N N . ALA C 1 177 ? -21.575 37.080 80.064 1.00 65.52 188 ALA C N 1
ATOM 4551 C CA . ALA C 1 177 ? -22.875 37.676 79.767 1.00 67.77 188 ALA C CA 1
ATOM 4552 C C . ALA C 1 177 ? -23.107 38.989 80.507 1.00 69.59 188 ALA C C 1
ATOM 4553 O O . ALA C 1 177 ? -23.758 39.892 79.970 1.00 73.30 188 ALA C O 1
ATOM 4555 N N . ASP C 1 178 ? -22.572 39.121 81.725 1.00 64.16 189 ASP C N 1
ATOM 4556 C CA . ASP C 1 178 ? -22.791 40.334 82.511 1.00 64.47 189 ASP C CA 1
ATOM 4557 C C . ASP C 1 178 ? -22.225 41.563 81.806 1.00 63.41 189 ASP C C 1
ATOM 4558 O O . ASP C 1 178 ? -22.776 42.662 81.922 1.00 70.53 189 ASP C O 1
ATOM 4560 N N . SER C 1 179 ? -21.105 41.402 81.102 1.00 55.29 190 SER C N 1
ATOM 4561 C CA . SER C 1 179 ? -20.414 42.501 80.440 1.00 51.94 190 SER C CA 1
ATOM 4562 C C . SER C 1 179 ? -20.851 42.717 78.996 1.00 53.22 190 SER C C 1
ATOM 4563 O O . SER C 1 179 ? -20.418 43.695 78.373 1.00 50.54 190 SER C O 1
ATOM 4566 N N . ARG C 1 180 ? -21.671 41.822 78.446 1.00 58.42 191 ARG C N 1
ATOM 4567 C CA . ARG C 1 180 ? -22.051 41.915 77.041 1.00 56.15 191 ARG C CA 1
ATOM 4568 C C . ARG C 1 180 ? -22.684 43.255 76.706 1.00 56.73 191 ARG C C 1
ATOM 4569 O O . ARG C 1 180 ? -22.546 43.739 75.576 1.00 57.02 191 ARG C O 1
ATOM 4577 N N . GLN C 1 181 ? -23.374 43.875 77.664 1.00 58.32 192 GLN C N 1
ATOM 4578 C CA . GLN C 1 181 ? -24.014 45.151 77.374 1.00 59.65 192 GLN C CA 1
ATOM 4579 C C . GLN C 1 181 ? -23.003 46.258 77.120 1.00 54.87 192 GLN C C 1
ATOM 4580 O O . GLN C 1 181 ? -23.302 47.197 76.374 1.00 53.90 192 GLN C O 1
ATOM 4586 N N . THR C 1 182 ? -21.801 46.167 77.695 1.00 47.81 193 THR C N 1
ATOM 4587 C CA . THR C 1 182 ? -20.827 47.209 77.403 1.00 43.87 193 THR C CA 1
ATOM 4588 C C . THR C 1 182 ? -20.379 47.131 75.949 1.00 40.77 193 THR C C 1
ATOM 4589 O O . THR C 1 182 ? -20.082 48.163 75.344 1.00 41.51 193 THR C O 1
ATOM 4593 N N . LEU C 1 183 ? -20.353 45.930 75.363 1.00 39.96 194 LEU C N 1
ATOM 4594 C CA . LEU C 1 183 ? -20.047 45.820 73.938 1.00 41.80 194 LEU C CA 1
ATOM 4595 C C . LEU C 1 183 ? -21.159 46.427 73.089 1.00 44.77 194 LEU C C 1
ATOM 4596 O O . LEU C 1 183 ? -20.892 47.172 72.141 1.00 50.56 194 LEU C O 1
ATOM 4601 N N . VAL C 1 184 ? -22.412 46.114 73.413 1.00 41.70 195 VAL C N 1
ATOM 4602 C CA . VAL C 1 184 ? -23.539 46.653 72.656 1.00 42.31 195 VAL C CA 1
ATOM 4603 C C . VAL C 1 184 ? -23.498 48.173 72.660 1.00 45.56 195 VAL C C 1
ATOM 4604 O O . VAL C 1 184 ? -23.581 48.819 71.608 1.00 45.98 195 VAL C O 1
ATOM 4608 N N . ALA C 1 185 ? -23.329 48.765 73.846 1.00 42.74 196 ALA C N 1
ATOM 4609 C CA . ALA C 1 185 ? -23.357 50.217 73.956 1.00 40.02 196 ALA C CA 1
ATOM 4610 C C . ALA C 1 185 ? -22.162 50.838 73.241 1.00 45.68 196 ALA C C 1
ATOM 4611 O O . ALA C 1 185 ? -22.314 51.803 72.478 1.00 43.88 196 ALA C O 1
ATOM 4613 N N . ALA C 1 186 ? -20.965 50.285 73.451 1.00 41.21 197 ALA C N 1
ATOM 4614 C CA . ALA C 1 186 ? -19.796 50.851 72.792 1.00 37.78 197 ALA C CA 1
ATOM 4615 C C . ALA C 1 186 ? -19.933 50.775 71.278 1.00 38.77 197 ALA C C 1
ATOM 4616 O O . ALA C 1 186 ? -19.619 51.739 70.571 1.00 39.87 197 ALA C O 1
ATOM 4618 N N . GLN C 1 187 ? -20.415 49.638 70.765 1.00 35.82 198 GLN C N 1
ATOM 4619 C CA . GLN C 1 187 ? -20.502 49.448 69.320 1.00 35.48 198 GLN C CA 1
ATOM 4620 C C . GLN C 1 187 ? -21.562 50.351 68.697 1.00 42.01 198 GLN C C 1
ATOM 4621 O O . GLN C 1 187 ? -21.374 50.866 67.587 1.00 39.98 198 GLN C O 1
ATOM 4627 N N . ARG C 1 188 ? -22.691 50.535 69.387 1.00 38.76 199 ARG C N 1
ATOM 4628 C CA . ARG C 1 188 ? -23.729 51.413 68.864 1.00 45.92 199 ARG C CA 1
ATOM 4629 C C . ARG C 1 188 ? -23.196 52.828 68.682 1.00 45.38 199 ARG C C 1
ATOM 4630 O O . ARG C 1 188 ? -23.440 53.460 67.649 1.00 39.48 199 ARG C O 1
ATOM 4638 N N . GLU C 1 189 ? -22.418 53.322 69.649 1.00 39.37 200 GLU C N 1
ATOM 4639 C CA . GLU C 1 189 ? -21.905 54.677 69.529 1.00 42.09 200 GLU C CA 1
ATOM 4640 C C . GLU C 1 189 ? -20.726 54.771 68.577 1.00 41.85 200 GLU C C 1
ATOM 4641 O O . GLU C 1 189 ? -20.546 55.813 67.936 1.00 43.96 200 GLU C O 1
ATOM 4647 N N . TRP C 1 190 ? -19.916 53.719 68.449 1.00 34.18 201 TRP C N 1
ATOM 4648 C CA . TRP C 1 190 ? -18.923 53.755 67.388 1.00 33.86 201 TRP C CA 1
ATOM 4649 C C . TRP C 1 190 ? -19.605 53.921 66.030 1.00 31.08 201 TRP C C 1
ATOM 4650 O O . TRP C 1 190 ? -19.179 54.735 65.203 1.00 37.34 201 TRP C O 1
ATOM 4661 N N . ALA C 1 191 ? -20.683 53.178 65.799 1.00 33.41 202 ALA C N 1
ATOM 4662 C CA . ALA C 1 191 ? -21.332 53.195 64.494 1.00 37.65 202 ALA C CA 1
ATOM 4663 C C . ALA C 1 191 ? -21.938 54.560 64.196 1.00 44.22 202 ALA C C 1
ATOM 4664 O O . ALA C 1 191 ? -21.914 55.023 63.047 1.00 41.85 202 ALA C O 1
ATOM 4666 N N . ALA C 1 192 ? -22.478 55.223 65.217 1.00 41.63 203 ALA C N 1
ATOM 4667 C CA . ALA C 1 192 ? -22.968 56.580 65.021 1.00 41.68 203 ALA C CA 1
ATOM 4668 C C . ALA C 1 192 ? -21.824 57.533 64.691 1.00 42.71 203 ALA C C 1
ATOM 4669 O O . ALA C 1 192 ? -21.977 58.428 63.854 1.00 47.00 203 ALA C O 1
ATOM 4671 N N . PHE C 1 193 ? -20.669 57.361 65.335 1.00 39.58 204 PHE C N 1
ATOM 4672 C CA . PHE C 1 193 ? -19.506 58.162 64.967 1.00 38.03 204 PHE C CA 1
ATOM 4673 C C . PHE C 1 193 ? -19.113 57.910 63.516 1.00 39.05 204 PHE C C 1
ATOM 4674 O O . PHE C 1 193 ? -18.884 58.852 62.748 1.00 37.08 204 PHE C O 1
ATOM 4682 N N . SER C 1 194 ? -19.014 56.636 63.130 1.00 36.11 205 SER C N 1
ATOM 4683 C CA . SER C 1 194 ? -18.689 56.297 61.749 1.00 41.34 205 SER C CA 1
ATOM 4684 C C . SER C 1 194 ? -19.684 56.919 60.773 1.00 41.81 205 SER C C 1
ATOM 4685 O O . SER C 1 194 ? -19.289 57.491 59.749 1.00 44.35 205 SER C O 1
ATOM 4688 N N . ASP C 1 195 ? -20.986 56.810 61.065 1.00 37.07 206 ASP C N 1
ATOM 4689 C CA . ASP C 1 195 ? -21.976 57.373 60.149 1.00 40.18 206 ASP C CA 1
ATOM 4690 C C . ASP C 1 195 ? -21.811 58.882 60.024 1.00 45.92 206 ASP C C 1
ATOM 4691 O O . ASP C 1 195 ? -21.957 59.442 58.932 1.00 46.77 206 ASP C O 1
ATOM 4696 N N . ALA C 1 196 ? -21.486 59.560 61.126 1.00 38.76 207 ALA C N 1
ATOM 4697 C CA . ALA C 1 196 ? -21.318 61.007 61.041 1.00 40.89 207 ALA C CA 1
ATOM 4698 C C . ALA C 1 196 ? -20.112 61.371 60.181 1.00 42.62 207 ALA C C 1
ATOM 4699 O O . ALA C 1 196 ? -20.095 62.438 59.564 1.00 44.48 207 ALA C O 1
ATOM 4709 N N . THR C 1 198 ? -19.008 59.697 57.406 1.00 32.28 209 THR C N 1
ATOM 4710 C CA . THR C 1 198 ? -19.027 59.271 56.010 1.00 40.23 209 THR C CA 1
ATOM 4711 C C . THR C 1 198 ? -19.146 60.414 55.012 1.00 42.60 209 THR C C 1
ATOM 4712 O O . THR C 1 198 ? -18.385 60.399 54.029 1.00 42.29 209 THR C O 1
ATOM 4716 N N . PRO C 1 199 ? -19.994 61.438 55.200 1.00 47.51 210 PRO C N 1
ATOM 4717 C CA . PRO C 1 199 ? -20.059 62.516 54.195 1.00 39.45 210 PRO C CA 1
ATOM 4718 C C . PRO C 1 199 ? -18.839 63.416 54.185 1.00 42.37 210 PRO C C 1
ATOM 4719 O O . PRO C 1 199 ? -18.724 64.252 53.274 1.00 44.33 210 PRO C O 1
ATOM 4723 N N . LEU C 1 200 ? -17.935 63.287 55.166 1.00 41.33 211 LEU C N 1
ATOM 4724 C CA . LEU C 1 200 ? -16.839 64.231 55.336 1.00 44.83 211 LEU C CA 1
ATOM 4725 C C . LEU C 1 200 ? -15.500 63.726 54.829 1.00 46.04 211 LEU C C 1
ATOM 4726 O O . LEU C 1 200 ? -14.592 64.537 54.629 1.00 49.12 211 LEU C O 1
ATOM 4731 N N . VAL C 1 201 ? -15.359 62.426 54.584 1.00 37.49 212 VAL C N 1
ATOM 4732 C CA . VAL C 1 201 ? -14.077 61.837 54.224 1.00 39.87 212 VAL C CA 1
ATOM 4733 C C . VAL C 1 201 ? -14.245 61.000 52.959 1.00 40.70 212 VAL C C 1
ATOM 4734 O O . VAL C 1 201 ? -15.357 60.691 52.525 1.00 42.86 212 VAL C O 1
ATOM 4738 N N . SER C 1 202 ? -13.109 60.654 52.361 1.00 35.54 213 SER C N 1
ATOM 4739 C CA . SER C 1 202 ? -13.097 59.865 51.142 1.00 38.10 213 SER C CA 1
ATOM 4740 C C . SER C 1 202 ? -13.577 58.443 51.412 1.00 37.46 213 SER C C 1
ATOM 4741 O O . SER C 1 202 ? -13.622 57.977 52.556 1.00 36.69 213 SER C O 1
ATOM 4744 N N . GLU C 1 203 ? -13.930 57.749 50.328 1.00 37.91 214 GLU C N 1
ATOM 4745 C CA . GLU C 1 203 ? -14.318 56.346 50.440 1.00 41.84 214 GLU C CA 1
ATOM 4746 C C . GLU C 1 203 ? -13.201 55.515 51.064 1.00 38.66 214 GLU C C 1
ATOM 4747 O O . GLU C 1 203 ? -13.464 54.595 51.851 1.00 36.75 214 GLU C O 1
ATOM 4753 N N . GLY C 1 204 ? -11.949 55.827 50.725 1.00 39.55 215 GLY C N 1
ATOM 4754 C CA . GLY C 1 204 ? -10.823 55.104 51.306 1.00 37.29 215 GLY C CA 1
ATOM 4755 C C . GLY C 1 204 ? -10.714 55.273 52.812 1.00 33.17 215 GLY C C 1
ATOM 4756 O O . GLY C 1 204 ? -10.396 54.323 53.534 1.00 32.66 215 GLY C O 1
ATOM 4757 N N . GLU C 1 205 ? -10.946 56.489 53.303 1.00 33.33 216 GLU C N 1
ATOM 4758 C CA . GLU C 1 205 ? -10.940 56.710 54.743 1.00 35.74 216 GLU C CA 1
ATOM 4759 C C . GLU C 1 205 ? -12.124 56.024 55.418 1.00 32.98 216 GLU C C 1
ATOM 4760 O O . GLU C 1 205 ? -11.999 55.534 56.544 1.00 33.39 216 GLU C O 1
ATOM 4762 N N . ARG C 1 206 ? -13.275 55.977 54.748 1.00 34.62 217 ARG C N 1
ATOM 4763 C CA . ARG C 1 206 ? -14.429 55.253 55.280 1.00 32.27 217 ARG C CA 1
ATOM 4764 C C . ARG C 1 206 ? -14.104 53.784 55.525 1.00 31.51 217 ARG C C 1
ATOM 4765 O O . ARG C 1 206 ? -14.369 53.243 56.606 1.00 30.04 217 ARG C O 1
ATOM 4773 N N . VAL C 1 207 ? -13.510 53.130 54.530 1.00 35.01 218 VAL C N 1
ATOM 4774 C CA . VAL C 1 207 ? -13.115 51.735 54.680 1.00 28.82 218 VAL C CA 1
ATOM 4775 C C . VAL C 1 207 ? -12.123 51.584 55.825 1.00 34.85 218 VAL C C 1
ATOM 4776 O O . VAL C 1 207 ? -12.202 50.632 56.608 1.00 34.52 218 VAL C O 1
ATOM 4780 N N . ASP C 1 208 ? -11.172 52.518 55.947 1.00 35.62 219 ASP C N 1
ATOM 4781 C CA . ASP C 1 208 ? -10.154 52.387 56.997 1.00 29.65 219 ASP C CA 1
ATOM 4782 C C . ASP C 1 208 ? -10.737 52.590 58.386 1.00 30.98 219 ASP C C 1
ATOM 4783 O O . ASP C 1 208 ? -10.235 52.006 59.349 1.00 32.46 219 ASP C O 1
ATOM 4788 N N . LEU C 1 209 ? -11.768 53.434 58.514 1.00 29.73 220 LEU C N 1
ATOM 4789 C CA . LEU C 1 209 ? -12.500 53.526 59.771 1.00 27.54 220 LEU C CA 1
ATOM 4790 C C . LEU C 1 209 ? -13.082 52.171 60.154 1.00 30.22 220 LEU C C 1
ATOM 4791 O O . LEU C 1 209 ? -12.983 51.736 61.307 1.00 27.99 220 LEU C O 1
ATOM 4796 N N . ILE C 1 210 ? -13.718 51.500 59.199 1.00 28.20 221 ILE C N 1
ATOM 4797 C CA . ILE C 1 210 ? -14.275 50.192 59.499 1.00 29.27 221 ILE C CA 1
ATOM 4798 C C . ILE C 1 210 ? -13.155 49.211 59.795 1.00 29.36 221 ILE C C 1
ATOM 4799 O O . ILE C 1 210 ? -13.213 48.461 60.779 1.00 31.47 221 ILE C O 1
ATOM 4804 N N . GLY C 1 211 ? -12.101 49.226 58.972 1.00 28.16 222 GLY C N 1
ATOM 4805 C CA . GLY C 1 211 ? -11.014 48.281 59.163 1.00 23.19 222 GLY C CA 1
ATOM 4806 C C . GLY C 1 211 ? -10.340 48.419 60.522 1.00 25.60 222 GLY C C 1
ATOM 4807 O O . GLY C 1 211 ? -9.903 47.431 61.111 1.00 27.68 222 GLY C O 1
ATOM 4808 N N . ALA C 1 212 ? -10.222 49.650 61.019 1.00 22.83 223 ALA C N 1
ATOM 4809 C CA . ALA C 1 212 ? -9.665 49.853 62.352 1.00 25.65 223 ALA C CA 1
ATOM 4810 C C . ALA C 1 212 ? -10.575 49.255 63.416 1.00 27.72 223 ALA C C 1
ATOM 4811 O O . ALA C 1 212 ? -10.093 48.651 64.384 1.00 27.24 223 ALA C O 1
ATOM 4813 N N . ARG C 1 213 ? -11.897 49.410 63.252 1.00 25.04 224 ARG C N 1
ATOM 4814 C CA . ARG C 1 213 ? -12.817 48.794 64.206 1.00 27.44 224 ARG C CA 1
ATOM 4815 C C . ARG C 1 213 ? -12.748 47.270 64.141 1.00 29.11 224 ARG C C 1
ATOM 4816 O O . ARG C 1 213 ? -12.811 46.597 65.177 1.00 34.06 224 ARG C O 1
ATOM 4824 N N . VAL C 1 214 ? -12.590 46.713 62.935 1.00 27.21 225 VAL C N 1
ATOM 4825 C CA . VAL C 1 214 ? -12.417 45.264 62.785 1.00 26.40 225 VAL C CA 1
ATOM 4826 C C . VAL C 1 214 ? -11.246 44.771 63.637 1.00 29.43 225 VAL C C 1
ATOM 4827 O O . VAL C 1 214 ? -11.365 43.798 64.395 1.00 28.32 225 VAL C O 1
ATOM 4831 N N . ALA C 1 215 ? -10.098 45.444 63.524 1.00 25.45 226 ALA C N 1
ATOM 4832 C CA . ALA C 1 215 ? -8.894 45.006 64.229 1.00 29.62 226 ALA C CA 1
ATOM 4833 C C . ALA C 1 215 ? -9.074 45.064 65.745 1.00 27.70 226 ALA C C 1
ATOM 4834 O O . ALA C 1 215 ? -8.524 44.231 66.479 1.00 29.32 226 ALA C O 1
ATOM 4836 N N . THR C 1 216 ? -9.767 46.087 66.239 1.00 28.47 227 THR C N 1
ATOM 4837 C CA . THR C 1 216 ? -10.037 46.161 67.665 1.00 27.68 227 THR C CA 1
ATOM 4838 C C . THR C 1 216 ? -10.905 45.003 68.114 1.00 24.85 227 THR C C 1
ATOM 4839 O O . THR C 1 216 ? -10.599 44.329 69.107 1.00 28.59 227 THR C O 1
ATOM 4843 N N . LEU C 1 217 ? -12.007 44.770 67.399 1.00 28.28 228 LEU C N 1
ATOM 4844 C CA . LEU C 1 217 ? -12.918 43.711 67.797 1.00 31.28 228 LEU C CA 1
ATOM 4845 C C . LEU C 1 217 ? -12.229 42.366 67.695 1.00 31.78 228 LEU C C 1
ATOM 4846 O O . LEU C 1 217 ? -12.446 41.477 68.527 1.00 33.89 228 LEU C O 1
ATOM 4851 N N . LYS C 1 218 ? -11.368 42.211 66.693 1.00 33.31 229 LYS C N 1
ATOM 4852 C CA . LYS C 1 218 ? -10.631 40.964 66.545 1.00 33.16 229 LYS C CA 1
ATOM 4853 C C . LYS C 1 218 ? -9.698 40.741 67.728 1.00 32.91 229 LYS C C 1
ATOM 4854 O O . LYS C 1 218 ? -9.638 39.646 68.299 1.00 33.02 229 LYS C O 1
ATOM 4860 N N . ARG C 1 219 ? -8.947 41.774 68.101 1.00 32.40 230 ARG C N 1
ATOM 4861 C CA . ARG C 1 219 ? -8.043 41.633 69.235 1.00 30.14 230 ARG C CA 1
ATOM 4862 C C . ARG C 1 219 ? -8.824 41.314 70.499 1.00 28.17 230 ARG C C 1
ATOM 4863 O O . ARG C 1 219 ? -8.410 40.459 71.285 1.00 34.75 230 ARG C O 1
ATOM 4871 N N . PHE C 1 220 ? -9.959 41.992 70.709 1.00 30.03 231 PHE C N 1
ATOM 4872 C CA . PHE C 1 220 ? -10.818 41.676 71.854 1.00 30.84 231 PHE C CA 1
ATOM 4873 C C . PHE C 1 220 ? -11.230 40.209 71.837 1.00 37.23 231 PHE C C 1
ATOM 4874 O O . PHE C 1 220 ? -11.128 39.510 72.853 1.00 30.71 231 PHE C O 1
ATOM 4882 N N . SER C 1 221 ? -11.692 39.720 70.675 1.00 32.86 232 SER C N 1
ATOM 4883 C CA . SER C 1 221 ? -12.181 38.349 70.601 1.00 36.08 232 SER C CA 1
ATOM 4884 C C . SER C 1 221 ? -11.078 37.356 70.920 1.00 34.09 232 SER C C 1
ATOM 4885 O O . SER C 1 221 ? -11.358 36.262 71.419 1.00 39.67 232 SER C O 1
ATOM 4888 N N . GLU C 1 222 ? -9.826 37.727 70.659 1.00 36.49 233 GLU C N 1
ATOM 4889 C CA . GLU C 1 222 ? -8.681 36.890 70.989 1.00 43.41 233 GLU C CA 1
ATOM 4890 C C . GLU C 1 222 ? -8.171 37.124 72.405 1.00 44.52 233 GLU C C 1
ATOM 4891 O O . GLU C 1 222 ? -7.260 36.411 72.843 1.00 48.17 233 GLU C O 1
ATOM 4897 N N . THR C 1 223 ? -8.709 38.110 73.125 1.00 38.08 234 THR C N 1
ATOM 4898 C CA . THR C 1 223 ? -8.206 38.459 74.451 1.00 37.65 234 THR C CA 1
ATOM 4899 C C . THR C 1 223 ? -9.145 38.075 75.583 1.00 40.37 234 THR C C 1
ATOM 4900 O O . THR C 1 223 ? -8.699 37.494 76.583 1.00 40.27 234 THR C O 1
ATOM 4904 N N . VAL C 1 224 ? -10.444 38.345 75.440 1.00 37.36 235 VAL C N 1
ATOM 4905 C CA . VAL C 1 224 ? -11.360 38.147 76.554 1.00 36.81 235 VAL C CA 1
ATOM 4906 C C . VAL C 1 224 ? -11.397 36.677 76.953 1.00 44.69 235 VAL C C 1
ATOM 4907 O O . VAL C 1 224 ? -11.305 35.767 76.116 1.00 38.31 235 VAL C O 1
ATOM 4911 N N . ASN C 1 225 ? -11.521 36.450 78.253 1.00 43.27 236 ASN C N 1
ATOM 4912 C CA . ASN C 1 225 ? -11.510 35.123 78.852 1.00 57.05 236 ASN C CA 1
ATOM 4913 C C . ASN C 1 225 ? -12.803 34.978 79.645 1.00 63.78 236 ASN C C 1
ATOM 4914 O O . ASN C 1 225 ? -13.031 35.723 80.604 1.00 67.98 236 ASN C O 1
ATOM 4919 N N . ASN C 1 226 ? -13.673 34.058 79.220 1.00 66.04 237 ASN C N 1
ATOM 4920 C CA . ASN C 1 226 ? -14.939 33.829 79.910 1.00 68.47 237 ASN C CA 1
ATOM 4921 C C . ASN C 1 226 ? -14.784 32.978 81.175 1.00 78.54 237 ASN C C 1
ATOM 4922 O O . ASN C 1 226 ? -15.787 32.449 81.670 1.00 75.87 237 ASN C O 1
ATOM 4924 N N . ARG C 1 227 ? -13.559 32.848 81.692 1.00 87.75 238 ARG C N 1
ATOM 4925 C CA . ARG C 1 227 ? -13.257 32.148 82.945 1.00 91.61 238 ARG C CA 1
ATOM 4926 C C . ARG C 1 227 ? -13.772 30.711 82.963 1.00 100.65 238 ARG C C 1
ATOM 4927 O O . ARG C 1 227 ? -13.347 29.898 83.788 1.00 104.79 238 ARG C O 1
ATOM 4929 N N . SER D 1 21 ? 11.735 69.441 27.464 1.00 82.97 32 SER D N 1
ATOM 4930 C CA . SER D 1 21 ? 12.399 68.215 27.024 1.00 81.48 32 SER D CA 1
ATOM 4931 C C . SER D 1 21 ? 11.820 67.685 25.704 1.00 83.45 32 SER D C 1
ATOM 4932 O O . SER D 1 21 ? 11.867 66.481 25.440 1.00 76.82 32 SER D O 1
ATOM 4942 N N . ALA D 1 23 ? 11.020 66.965 21.576 1.00 64.46 34 ALA D N 1
ATOM 4943 C CA . ALA D 1 23 ? 11.833 66.347 20.534 1.00 46.63 34 ALA D CA 1
ATOM 4944 C C . ALA D 1 23 ? 12.521 67.410 19.678 1.00 34.48 34 ALA D C 1
ATOM 4945 O O . ALA D 1 23 ? 12.070 68.551 19.571 1.00 38.57 34 ALA D O 1
ATOM 4947 N N . ASP D 1 24 ? 13.676 67.042 19.144 1.00 30.97 35 ASP D N 1
ATOM 4948 C CA . ASP D 1 24 ? 14.433 67.948 18.307 1.00 34.46 35 ASP D CA 1
ATOM 4949 C C . ASP D 1 24 ? 13.650 68.250 17.025 1.00 29.27 35 ASP D C 1
ATOM 4950 O O . ASP D 1 24 ? 12.918 67.396 16.539 1.00 26.56 35 ASP D O 1
ATOM 4955 N N . PRO D 1 25 ? 13.715 69.478 16.509 1.00 29.03 36 PRO D N 1
ATOM 4956 C CA . PRO D 1 25 ? 12.979 69.768 15.262 1.00 29.04 36 PRO D CA 1
ATOM 4957 C C . PRO D 1 25 ? 13.356 68.862 14.090 1.00 27.68 36 PRO D C 1
ATOM 4958 O O . PRO D 1 25 ? 12.504 68.620 13.232 1.00 27.40 36 PRO D O 1
ATOM 4962 N N . ILE D 1 26 ? 14.590 68.351 14.013 1.00 29.36 37 ILE D N 1
ATOM 4963 C CA . ILE D 1 26 ? 14.928 67.437 12.921 1.00 26.07 37 ILE D CA 1
ATOM 4964 C C . ILE D 1 26 ? 14.091 66.157 12.995 1.00 36.68 37 ILE D C 1
ATOM 4965 O O . ILE D 1 26 ? 13.630 65.643 11.968 1.00 30.69 37 ILE D O 1
ATOM 4970 N N . ASP D 1 27 ? 13.912 65.599 14.201 1.00 30.69 38 ASP D N 1
ATOM 4971 C CA . ASP D 1 27 ? 13.152 64.356 14.328 1.00 26.81 38 ASP D CA 1
ATOM 4972 C C . ASP D 1 27 ? 11.662 64.609 14.152 1.00 26.15 38 ASP D C 1
ATOM 4973 O O . ASP D 1 27 ? 10.940 63.762 13.617 1.00 29.80 38 ASP D O 1
ATOM 4978 N N . VAL D 1 28 ? 11.172 65.753 14.638 1.00 28.98 39 VAL D N 1
ATOM 4979 C CA . VAL D 1 28 ? 9.765 66.086 14.432 1.00 27.16 39 VAL D CA 1
ATOM 4980 C C . VAL D 1 28 ? 9.470 66.171 12.934 1.00 32.50 39 VAL D C 1
ATOM 4981 O O . VAL D 1 28 ? 8.488 65.603 12.442 1.00 31.90 39 VAL D O 1
ATOM 4985 N N . ALA D 1 29 ? 10.342 66.861 12.186 1.00 30.53 40 ALA D N 1
ATOM 4986 C CA . ALA D 1 29 ? 10.137 67.032 10.748 1.00 33.26 40 ALA D CA 1
ATOM 4987 C C . ALA D 1 29 ? 10.217 65.694 10.020 1.00 27.52 40 ALA D C 1
ATOM 4988 O O . ALA D 1 29 ? 9.463 65.449 9.077 1.00 26.81 40 ALA D O 1
ATOM 4998 N N . ARG D 1 31 ? 9.342 62.821 11.231 1.00 33.00 42 ARG D N 1
ATOM 4999 C CA . ARG D 1 31 ? 8.043 62.217 11.511 1.00 32.70 42 ARG D CA 1
ATOM 5000 C C . ARG D 1 31 ? 6.983 62.719 10.536 1.00 28.89 42 ARG D C 1
ATOM 5001 O O . ARG D 1 31 ? 6.247 61.932 9.931 1.00 29.02 42 ARG D O 1
ATOM 5009 N N . GLN D 1 32 ? 6.903 64.034 10.362 1.00 27.11 43 GLN D N 1
ATOM 5010 C CA . GLN D 1 32 ? 5.946 64.599 9.422 1.00 36.36 43 GLN D CA 1
ATOM 5011 C C . GLN D 1 32 ? 6.237 64.143 7.993 1.00 33.68 43 GLN D C 1
ATOM 5012 O O . GLN D 1 32 ? 5.316 63.815 7.245 1.00 34.53 43 GLN D O 1
ATOM 5018 N N . CYS D 1 33 ? 7.519 64.074 7.623 1.00 29.56 44 CYS D N 1
ATOM 5019 C CA . CYS D 1 33 ? 7.915 63.649 6.285 1.00 30.00 44 CYS D CA 1
ATOM 5020 C C . CYS D 1 33 ? 7.440 62.229 5.997 1.00 27.47 44 CYS D C 1
ATOM 5021 O O . CYS D 1 33 ? 6.960 61.952 4.895 1.00 29.60 44 CYS D O 1
ATOM 5024 N N . LEU D 1 34 ? 7.595 61.310 6.972 1.00 27.48 45 LEU D N 1
ATOM 5025 C CA . LEU D 1 34 ? 7.198 59.911 6.787 1.00 23.02 45 LEU D CA 1
ATOM 5026 C C . LEU D 1 34 ? 5.701 59.756 6.587 1.00 26.70 45 LEU D C 1
ATOM 5027 O O . LEU D 1 34 ? 5.257 58.731 6.059 1.00 35.58 45 LEU D O 1
ATOM 5032 N N . ALA D 1 35 ? 4.914 60.726 7.015 1.00 26.31 46 ALA D N 1
ATOM 5033 C CA . ALA D 1 35 ? 3.479 60.707 6.804 1.00 30.16 46 ALA D CA 1
ATOM 5034 C C . ALA D 1 35 ? 3.059 61.381 5.505 1.00 29.75 46 ALA D C 1
ATOM 5035 O O . ALA D 1 35 ? 1.859 61.486 5.257 1.00 33.48 46 ALA D O 1
ATOM 5037 N N . ARG D 1 36 ? 3.998 61.885 4.703 1.00 29.93 47 ARG D N 1
ATOM 5038 C CA . ARG D 1 36 ? 3.623 62.589 3.472 1.00 36.05 47 ARG D CA 1
ATOM 5039 C C . ARG D 1 36 ? 3.052 61.633 2.435 1.00 34.24 47 ARG D C 1
ATOM 5040 O O . ARG D 1 36 ? 3.555 60.524 2.257 1.00 30.76 47 ARG D O 1
ATOM 5048 N N . ARG D 1 37 ? 2.038 62.111 1.698 1.00 38.83 48 ARG D N 1
ATOM 5049 C CA . ARG D 1 37 ? 1.433 61.325 0.622 1.00 40.73 48 ARG D CA 1
ATOM 5050 C C . ARG D 1 37 ? 2.451 60.952 -0.443 1.00 41.87 48 ARG D C 1
ATOM 5051 O O . ARG D 1 37 ? 2.360 59.880 -1.057 1.00 42.11 48 ARG D O 1
ATOM 5059 N N . ASP D 1 38 ? 3.392 61.847 -0.719 1.00 38.38 49 ASP D N 1
ATOM 5060 C CA . ASP D 1 38 ? 4.378 61.630 -1.763 1.00 29.58 49 ASP D CA 1
ATOM 5061 C C . ASP D 1 38 ? 5.625 60.938 -1.239 1.00 30.08 49 ASP D C 1
ATOM 5062 O O . ASP D 1 38 ? 6.620 60.863 -1.961 1.00 28.93 49 ASP D O 1
ATOM 5067 N N . ARG D 1 39 ? 5.593 60.424 0.002 1.00 29.43 50 ARG D N 1
ATOM 5068 C CA . ARG D 1 39 ? 6.728 59.704 0.572 1.00 34.47 50 ARG D CA 1
ATOM 5069 C C . ARG D 1 39 ? 6.316 58.337 1.107 1.00 36.96 50 ARG D C 1
ATOM 5070 O O . ARG D 1 39 ? 7.093 57.722 1.840 1.00 37.54 50 ARG D O 1
ATOM 5078 N N . SER D 1 40 ? 5.128 57.844 0.740 1.00 38.35 51 SER D N 1
ATOM 5079 C CA . SER D 1 40 ? 4.611 56.592 1.285 1.00 40.40 51 SER D CA 1
ATOM 5080 C C . SER D 1 40 ? 5.362 55.376 0.770 1.00 33.78 51 SER D C 1
ATOM 5081 O O . SER D 1 40 ? 5.360 54.341 1.441 1.00 40.08 51 SER D O 1
ATOM 5084 N N . SER D 1 41 ? 5.985 55.464 -0.399 1.00 31.77 52 SER D N 1
ATOM 5085 C CA . SER D 1 41 ? 6.766 54.340 -0.899 1.00 34.87 52 SER D CA 1
ATOM 5086 C C . SER D 1 41 ? 7.991 54.109 -0.016 1.00 43.75 52 SER D C 1
ATOM 5087 O O . SER D 1 41 ? 8.373 54.951 0.804 1.00 41.35 52 SER D O 1
ATOM 5090 N N . THR D 1 42 ? 8.593 52.928 -0.189 1.00 39.40 53 THR D N 1
ATOM 5091 C CA . THR D 1 42 ? 9.822 52.590 0.520 1.00 38.87 53 THR D CA 1
ATOM 5092 C C . THR D 1 42 ? 10.950 53.553 0.175 1.00 39.04 53 THR D C 1
ATOM 5093 O O . THR D 1 42 ? 11.706 53.970 1.061 1.00 39.45 53 THR D O 1
ATOM 5097 N N . ALA D 1 43 ? 11.099 53.896 -1.107 1.00 32.11 54 ALA D N 1
ATOM 5098 C CA . ALA D 1 43 ? 12.094 54.892 -1.482 1.00 32.72 54 ALA D CA 1
ATOM 5099 C C . ALA D 1 43 ? 11.811 56.223 -0.797 1.00 35.42 54 ALA D C 1
ATOM 5100 O O . ALA D 1 43 ? 12.740 56.937 -0.399 1.00 35.54 54 ALA D O 1
ATOM 5102 N N . GLY D 1 44 ? 10.531 56.569 -0.662 1.00 34.40 55 GLY D N 1
ATOM 5103 C CA . GLY D 1 44 ? 10.166 57.811 -0.006 1.00 31.22 55 GLY D CA 1
ATOM 5104 C C . GLY D 1 44 ? 10.467 57.799 1.482 1.00 28.23 55 GLY D C 1
ATOM 5105 O O . GLY D 1 44 ? 10.886 58.814 2.047 1.00 29.43 55 GLY D O 1
ATOM 5106 N N . GLN D 1 45 ? 10.214 56.669 2.146 1.00 32.30 56 GLN D N 1
ATOM 5107 C CA . GLN D 1 45 ? 10.548 56.564 3.557 1.00 29.54 56 GLN D CA 1
ATOM 5108 C C . GLN D 1 45 ? 12.044 56.727 3.753 1.00 34.60 56 GLN D C 1
ATOM 5109 O O . GLN D 1 45 ? 12.499 57.510 4.601 1.00 35.22 56 GLN D O 1
ATOM 5115 N N . ILE D 1 46 ? 12.827 56.041 2.918 1.00 28.35 57 ILE D N 1
ATOM 5116 C CA . ILE D 1 46 ? 14.278 56.123 3.035 1.00 31.84 57 ILE D CA 1
ATOM 5117 C C . ILE D 1 46 ? 14.757 57.549 2.761 1.00 28.41 57 ILE D C 1
ATOM 5118 O O . ILE D 1 46 ? 15.733 58.024 3.356 1.00 29.77 57 ILE D O 1
ATOM 5123 N N . GLN D 1 47 ? 14.095 58.247 1.845 1.00 24.40 58 GLN D N 1
ATOM 5124 C CA . GLN D 1 47 ? 14.517 59.609 1.553 1.00 30.93 58 GLN D CA 1
ATOM 5125 C C . GLN D 1 47 ? 14.284 60.518 2.757 1.00 27.51 58 GLN D C 1
ATOM 5126 O O . GLN D 1 47 ? 15.136 61.352 3.079 1.00 34.13 58 GLN D O 1
ATOM 5132 N N . CYS D 1 48 ? 13.158 60.338 3.458 1.00 28.36 59 CYS D N 1
ATOM 5133 C CA . CYS D 1 48 ? 12.942 61.067 4.706 1.00 32.68 59 CYS D CA 1
ATOM 5134 C C . CYS D 1 48 ? 14.086 60.832 5.673 1.00 35.73 59 CYS D C 1
ATOM 5135 O O . CYS D 1 48 ? 14.569 61.769 6.315 1.00 30.22 59 CYS D O 1
ATOM 5146 N N . ASP D 1 50 ? 17.173 59.826 5.000 1.00 26.66 61 ASP D N 1
ATOM 5147 C CA A ASP D 1 50 ? 18.428 60.389 4.517 0.54 27.13 61 ASP D CA 1
ATOM 5148 C CA B ASP D 1 50 ? 18.412 60.396 4.473 0.46 27.60 61 ASP D CA 1
ATOM 5149 C C . ASP D 1 50 ? 18.452 61.912 4.658 1.00 32.45 61 ASP D C 1
ATOM 5150 O O . ASP D 1 50 ? 19.517 62.489 4.897 1.00 26.98 61 ASP D O 1
ATOM 5159 N N . GLU D 1 51 ? 17.298 62.578 4.519 1.00 26.21 62 GLU D N 1
ATOM 5160 C CA . GLU D 1 51 ? 17.229 64.021 4.739 1.00 31.63 62 GLU D CA 1
ATOM 5161 C C . GLU D 1 51 ? 17.452 64.366 6.214 1.00 27.49 62 GLU D C 1
ATOM 5162 O O . GLU D 1 51 ? 18.136 65.345 6.539 1.00 37.76 62 GLU D O 1
ATOM 5168 N N . ALA D 1 52 ? 16.884 63.569 7.114 1.00 24.62 63 ALA D N 1
ATOM 5169 C CA . ALA D 1 52 ? 17.135 63.755 8.533 1.00 23.80 63 ALA D CA 1
ATOM 5170 C C . ALA D 1 52 ? 18.610 63.562 8.842 1.00 31.71 63 ALA D C 1
ATOM 5171 O O . ALA D 1 52 ? 19.205 64.336 9.604 1.00 29.17 63 ALA D O 1
ATOM 5173 N N . ARG D 1 53 ? 19.222 62.540 8.238 1.00 32.52 64 ARG D N 1
ATOM 5174 C CA . ARG D 1 53 ? 20.636 62.286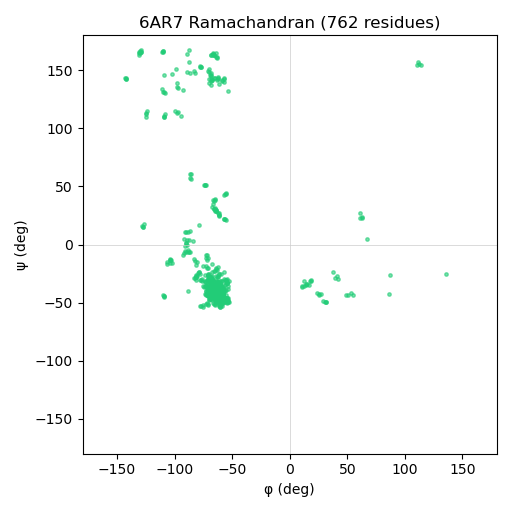 8.465 1.00 33.53 64 ARG D CA 1
ATOM 5175 C C . ARG D 1 53 ? 21.466 63.473 8.021 1.00 31.89 64 ARG D C 1
ATOM 5176 O O . ARG D 1 53 ? 22.430 63.856 8.695 1.00 33.17 64 ARG D O 1
ATOM 5184 N N . GLN D 1 54 ? 21.121 64.053 6.867 1.00 28.94 65 GLN D N 1
ATOM 5185 C CA . GLN D 1 54 ? 21.852 65.217 6.386 1.00 38.23 65 GLN D CA 1
ATOM 5186 C C . GLN D 1 54 ? 21.700 66.388 7.345 1.00 38.48 65 GLN D C 1
ATOM 5187 O O . GLN D 1 54 ? 22.659 67.114 7.611 1.00 31.79 65 GLN D O 1
ATOM 5193 N N . GLN D 1 55 ? 20.502 66.583 7.884 1.00 36.30 66 GLN D N 1
ATOM 5194 C CA . GLN D 1 55 ? 20.340 67.655 8.854 1.00 38.72 66 GLN D CA 1
ATOM 5195 C C . GLN D 1 55 ? 21.126 67.359 10.129 1.00 34.02 66 GLN D C 1
ATOM 5196 O O . GLN D 1 55 ? 21.790 68.246 10.665 1.00 29.86 66 GLN D O 1
ATOM 5202 N N . TRP D 1 56 ? 21.103 66.112 10.605 1.00 26.97 67 TRP D N 1
ATOM 5203 C CA . TRP D 1 56 ? 21.899 65.793 11.782 1.00 32.67 67 TRP D CA 1
ATOM 5204 C C . TRP D 1 56 ? 23.382 66.006 11.514 1.00 34.80 67 TRP D C 1
ATOM 5205 O O . TRP D 1 56 ? 24.104 66.511 12.380 1.00 37.19 67 TRP D O 1
ATOM 5216 N N . GLN D 1 57 ? 23.834 65.722 10.291 1.00 36.82 68 GLN D N 1
ATOM 5217 C CA . GLN D 1 57 ? 25.230 65.980 9.961 1.00 37.31 68 GLN D CA 1
ATOM 5218 C C . GLN D 1 57 ? 25.548 67.472 10.040 1.00 39.32 68 GLN D C 1
ATOM 5219 O O . GLN D 1 57 ? 26.636 67.861 10.474 1.00 38.01 68 GLN D O 1
ATOM 5225 N N . GLY D 1 58 ? 24.606 68.324 9.642 1.00 38.61 69 GLY D N 1
ATOM 5226 C CA . GLY D 1 58 ? 24.819 69.749 9.806 1.00 39.94 69 GLY D CA 1
ATOM 5227 C C . GLY D 1 58 ? 24.945 70.135 11.264 1.00 34.52 69 GLY D C 1
ATOM 5228 O O . GLY D 1 58 ? 25.713 71.028 11.614 1.00 38.20 69 GLY D O 1
ATOM 5229 N N . GLU D 1 59 ? 24.196 69.460 12.133 1.00 38.79 70 GLU D N 1
ATOM 5230 C CA . GLU D 1 59 ? 24.290 69.727 13.561 1.00 37.72 70 GLU D CA 1
ATOM 5231 C C . GLU D 1 59 ? 25.583 69.187 14.158 1.00 42.39 70 GLU D C 1
ATOM 5232 O O . GLU D 1 59 ? 26.109 69.773 15.111 1.00 48.65 70 GLU D O 1
ATOM 5238 N N . VAL D 1 60 ? 26.110 68.081 13.624 1.00 41.30 71 VAL D N 1
ATOM 5239 C CA . VAL D 1 60 ? 27.442 67.635 14.026 1.00 36.52 71 VAL D CA 1
ATOM 5240 C C . VAL D 1 60 ? 28.451 68.735 13.769 1.00 40.79 71 VAL D C 1
ATOM 5241 O O . VAL D 1 60 ? 29.260 69.083 14.641 1.00 42.83 71 VAL D O 1
ATOM 5245 N N . ASP D 1 61 ? 28.416 69.302 12.563 1.00 41.59 72 ASP D N 1
ATOM 5246 C CA . ASP D 1 61 ? 29.391 70.317 12.187 1.00 39.92 72 ASP D CA 1
ATOM 5247 C C . ASP D 1 61 ? 29.221 71.587 13.010 1.00 45.92 72 ASP D C 1
ATOM 5248 O O . ASP D 1 61 ? 30.212 72.213 13.394 1.00 48.85 72 ASP D O 1
ATOM 5253 N N . ALA D 1 62 ? 27.978 71.989 13.292 1.00 39.72 73 ALA D N 1
ATOM 5254 C CA . ALA D 1 62 ? 27.777 73.210 14.066 1.00 42.89 73 ALA D CA 1
ATOM 5255 C C . ALA D 1 62 ? 28.151 73.000 15.523 1.00 44.52 73 ALA D C 1
ATOM 5256 O O . ALA D 1 62 ? 28.823 73.846 16.126 1.00 48.91 73 ALA D O 1
ATOM 5258 N N . ALA D 1 63 ? 27.750 71.866 16.105 1.00 39.97 74 ALA D N 1
ATOM 5259 C CA . ALA D 1 63 ? 28.084 71.622 17.503 1.00 42.38 74 ALA D CA 1
ATOM 5260 C C . ALA D 1 63 ? 29.594 71.513 17.691 1.00 44.23 74 ALA D C 1
ATOM 5261 O O . ALA D 1 63 ? 30.153 72.069 18.645 1.00 46.23 74 ALA D O 1
ATOM 5263 N N . TYR D 1 64 ? 30.279 70.850 16.754 1.00 46.13 75 TYR D N 1
ATOM 5264 C CA . TYR D 1 64 ? 31.738 70.773 16.813 1.00 44.13 75 TYR D CA 1
ATOM 5265 C C . TYR D 1 64 ? 32.370 72.156 16.728 1.00 50.17 75 TYR D C 1
ATOM 5266 O O . TYR D 1 64 ? 33.390 72.417 17.372 1.00 56.22 75 TYR D O 1
ATOM 5275 N N . GLN D 1 65 ? 31.793 73.056 15.926 1.00 57.34 76 GLN D N 1
ATOM 5276 C CA . GLN D 1 65 ? 32.373 74.395 15.827 1.00 57.71 76 GLN D CA 1
ATOM 5277 C C . GLN D 1 65 ? 32.140 75.192 17.105 1.00 58.66 76 GLN D C 1
ATOM 5278 O O . GLN D 1 65 ? 33.049 75.878 17.586 1.00 67.61 76 GLN D O 1
ATOM 5284 N N . ARG D 1 66 ? 30.927 75.128 17.661 1.00 60.94 77 ARG D N 1
ATOM 5285 C CA . ARG D 1 66 ? 30.671 75.746 18.961 1.00 61.28 77 ARG D CA 1
ATOM 5286 C C . ARG D 1 66 ? 31.649 75.229 20.003 1.00 60.51 77 ARG D C 1
ATOM 5287 O O . ARG D 1 66 ? 32.243 76.004 20.761 1.00 65.92 77 ARG D O 1
ATOM 5295 N N . LEU D 1 67 ? 31.817 73.907 20.053 1.00 63.14 78 LEU D N 1
ATOM 5296 C CA . LEU D 1 67 ? 32.670 73.289 21.058 1.00 60.15 78 LEU D CA 1
ATOM 5297 C C . LEU D 1 67 ? 34.110 73.753 20.906 1.00 60.78 78 LEU D C 1
ATOM 5298 O O . LEU D 1 67 ? 34.774 74.067 21.898 1.00 56.98 78 LEU D O 1
ATOM 5303 N N . VAL D 1 68 ? 34.609 73.806 19.669 1.00 56.57 79 VAL D N 1
ATOM 5304 C CA . VAL D 1 68 ? 35.992 74.210 19.459 1.00 54.66 79 VAL D CA 1
ATOM 5305 C C . VAL D 1 68 ? 36.195 75.650 19.914 1.00 69.76 79 VAL D C 1
ATOM 5306 O O . VAL D 1 68 ? 37.265 76.003 20.427 1.00 78.53 79 VAL D O 1
ATOM 5310 N N . LYS D 1 69 ? 35.166 76.492 19.784 1.00 69.19 80 LYS D N 1
ATOM 5311 C CA . LYS D 1 69 ? 35.315 77.893 20.162 1.00 67.08 80 LYS D CA 1
ATOM 5312 C C . LYS D 1 69 ? 35.164 78.125 21.664 1.00 67.06 80 LYS D C 1
ATOM 5313 O O . LYS D 1 69 ? 35.807 79.029 22.200 1.00 73.90 80 LYS D O 1
ATOM 5315 N N . THR D 1 70 ? 34.368 77.322 22.376 1.00 68.58 81 THR D N 1
ATOM 5316 C CA . THR D 1 70 ? 34.083 77.632 23.776 1.00 71.92 81 THR D CA 1
ATOM 5317 C C . THR D 1 70 ? 34.830 76.762 24.781 1.00 73.32 81 THR D C 1
ATOM 5318 O O . THR D 1 70 ? 34.918 77.142 25.955 1.00 72.71 81 THR D O 1
ATOM 5322 N N . ALA D 1 71 ? 35.385 75.636 24.358 1.00 68.68 82 ALA D N 1
ATOM 5323 C CA . ALA D 1 71 ? 35.976 74.732 25.330 1.00 66.12 82 ALA D CA 1
ATOM 5324 C C . ALA D 1 71 ? 37.345 75.236 25.783 1.00 65.93 82 ALA D C 1
ATOM 5325 O O . ALA D 1 71 ? 38.032 75.939 25.037 1.00 65.75 82 ALA D O 1
ATOM 5327 N N . PRO D 1 72 ? 37.755 74.882 27.003 1.00 70.00 83 PRO D N 1
ATOM 5328 C CA . PRO D 1 72 ? 39.134 75.143 27.441 1.0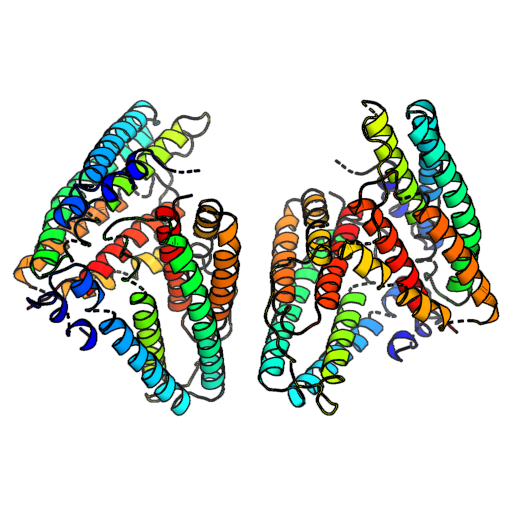0 68.57 83 PRO D CA 1
ATOM 5329 C C . PRO D 1 72 ? 40.148 74.372 26.606 1.00 71.27 83 PRO D C 1
ATOM 5330 O O . PRO D 1 72 ? 39.812 73.429 25.886 1.00 76.80 83 PRO D O 1
ATOM 5334 N N . ALA D 1 73 ? 41.413 74.789 26.728 1.00 66.31 84 ALA D N 1
ATOM 5335 C CA . ALA D 1 73 ? 42.468 74.340 25.816 1.00 70.91 84 ALA D CA 1
ATOM 5336 C C . ALA D 1 73 ? 42.619 72.820 25.808 1.00 70.31 84 ALA D C 1
ATOM 5337 O O . ALA D 1 73 ? 42.728 72.206 24.739 1.00 67.82 84 ALA D O 1
ATOM 5339 N N . ASP D 1 74 ? 42.643 72.196 26.990 1.00 78.47 85 ASP D N 1
ATOM 5340 C CA . ASP D 1 74 ? 42.804 70.743 27.060 1.00 80.51 85 ASP D CA 1
ATOM 5341 C C . ASP D 1 74 ? 41.624 70.024 26.416 1.00 70.25 85 ASP D C 1
ATOM 5342 O O . ASP D 1 74 ? 41.802 69.087 25.626 1.00 69.02 85 ASP D O 1
ATOM 5347 N N . ALA D 1 75 ? 40.405 70.454 26.742 1.00 59.38 86 ALA D N 1
ATOM 5348 C CA . ALA D 1 75 ? 39.227 69.806 26.185 1.00 59.92 86 ALA D CA 1
ATOM 5349 C C . ALA D 1 75 ? 39.159 70.004 24.676 1.00 60.20 86 ALA D C 1
ATOM 5350 O O . ALA D 1 75 ? 38.726 69.108 23.942 1.00 62.55 86 ALA D O 1
ATOM 5352 N N . ARG D 1 76 ? 39.589 71.173 24.194 1.00 62.62 87 ARG D N 1
ATOM 5353 C CA . ARG D 1 76 ? 39.564 71.436 22.760 1.00 61.15 87 ARG D CA 1
ATOM 5354 C C . ARG D 1 76 ? 40.430 70.430 22.006 1.00 53.04 87 ARG D C 1
ATOM 5355 O O . ARG D 1 76 ? 39.981 69.819 21.030 1.00 55.82 87 ARG D O 1
ATOM 5357 N N . ARG D 1 77 ? 41.680 70.251 22.439 1.00 54.80 88 ARG D N 1
ATOM 5358 C CA . ARG D 1 77 ? 42.555 69.295 21.770 1.00 55.53 88 ARG D CA 1
ATOM 5359 C C . ARG D 1 77 ? 41.978 67.895 21.832 1.00 56.06 88 ARG D C 1
ATOM 5360 O O . ARG D 1 77 ? 42.051 67.145 20.854 1.00 59.28 88 ARG D O 1
ATOM 5362 N N . GLY D 1 78 ? 41.414 67.523 22.982 1.00 56.05 89 GLY D N 1
ATOM 5363 C CA . GLY D 1 78 ? 40.779 66.221 23.100 1.00 49.76 89 GLY D CA 1
ATOM 5364 C C . GLY D 1 78 ? 39.602 66.045 22.157 1.00 50.83 89 GLY D C 1
ATOM 5365 O O . GLY D 1 78 ? 39.475 65.013 21.484 1.00 43.13 89 GLY D O 1
ATOM 5366 N N . TRP D 1 79 ? 38.711 67.038 22.103 1.00 47.25 90 TRP D N 1
ATOM 5367 C CA . TRP D 1 79 ? 37.541 66.891 21.234 1.00 49.27 90 TRP D CA 1
ATOM 5368 C C . TRP D 1 79 ? 37.945 66.910 19.767 1.00 46.87 90 TRP D C 1
ATOM 5369 O O . TRP D 1 79 ? 37.371 66.179 18.950 1.00 47.65 90 TRP D O 1
ATOM 5380 N N . GLN D 1 80 ? 38.937 67.735 19.418 1.00 50.13 91 GLN D N 1
ATOM 5381 C CA . GLN D 1 80 ? 39.458 67.734 18.057 1.00 51.64 91 GLN D CA 1
ATOM 5382 C C . GLN D 1 80 ? 40.015 66.371 17.684 1.00 49.65 91 GLN D C 1
ATOM 5383 O O . GLN D 1 80 ? 39.818 65.897 16.564 1.00 46.22 91 GLN D O 1
ATOM 5389 N N . GLU D 1 81 ? 40.743 65.735 18.598 1.00 53.21 92 GLU D N 1
ATOM 5390 C CA . GLU D 1 81 ? 41.253 64.408 18.288 1.00 54.20 92 GLU D CA 1
ATOM 5391 C C . GLU D 1 81 ? 40.114 63.408 18.143 1.00 47.61 92 GLU D C 1
ATOM 5392 O O . GLU D 1 81 ? 40.113 62.592 17.213 1.00 50.97 92 GLU D O 1
ATOM 5398 N N . SER D 1 82 ? 39.125 63.467 19.037 1.00 44.15 93 SER D N 1
ATOM 5399 C CA . SER D 1 82 ? 38.000 62.537 18.946 1.00 44.32 93 SER D CA 1
ATOM 5400 C C . SER D 1 82 ? 37.248 62.715 17.632 1.00 42.04 93 SER D C 1
ATOM 5401 O O . SER D 1 82 ? 36.790 61.738 17.025 1.00 39.55 93 SER D O 1
ATOM 5404 N N . GLN D 1 83 ? 37.129 63.954 17.165 1.00 41.59 94 GLN D N 1
ATOM 5405 C CA . GLN D 1 83 ? 36.402 64.189 15.925 1.00 42.30 94 GLN D CA 1
ATOM 5406 C C . GLN D 1 83 ? 37.187 63.669 14.730 1.00 38.40 94 GLN D C 1
ATOM 5407 O O . GLN D 1 83 ? 36.601 63.154 13.774 1.00 46.16 94 GLN D O 1
ATOM 5413 N N . ARG D 1 84 ? 38.511 63.825 14.749 1.00 40.48 95 ARG D N 1
ATOM 5414 C CA . ARG D 1 84 ? 39.338 63.232 13.705 1.00 47.39 95 ARG D CA 1
ATOM 5415 C C . ARG D 1 84 ? 39.171 61.722 13.667 1.00 47.40 95 ARG D C 1
ATOM 5416 O O . ARG D 1 84 ? 39.044 61.125 12.591 1.00 48.53 95 ARG D O 1
ATOM 5424 N N . ARG D 1 85 ? 39.176 61.084 14.837 1.00 40.81 96 ARG D N 1
ATOM 5425 C CA . ARG D 1 85 ? 39.032 59.637 14.884 1.00 41.67 96 ARG D CA 1
ATOM 5426 C C . ARG D 1 85 ? 37.615 59.215 14.537 1.00 43.57 96 ARG D C 1
ATOM 5427 O O . ARG D 1 85 ? 37.419 58.179 13.892 1.00 38.93 96 ARG D O 1
ATOM 5435 N N . TRP D 1 86 ? 36.615 60.009 14.940 1.00 37.14 97 TRP D N 1
ATOM 5436 C CA . TRP D 1 86 ? 35.237 59.700 14.562 1.00 38.66 97 TRP D CA 1
ATOM 5437 C C . TRP D 1 86 ? 35.085 59.704 13.048 1.00 41.91 97 TRP D C 1
ATOM 5438 O O . TRP D 1 86 ? 34.521 58.774 12.463 1.00 43.27 97 TRP D O 1
ATOM 5449 N N . LEU D 1 87 ? 35.608 60.740 12.394 1.00 39.76 98 LEU D N 1
ATOM 5450 C CA . LEU D 1 87 ? 35.488 60.820 10.943 1.00 47.40 98 LEU D CA 1
ATOM 5451 C C . LEU D 1 87 ? 36.181 59.641 10.272 1.00 48.98 98 LEU D C 1
ATOM 5452 O O . LEU D 1 87 ? 35.629 59.033 9.348 1.00 42.46 98 LEU D O 1
ATOM 5457 N N . ALA D 1 88 ? 37.374 59.278 10.748 1.00 36.31 99 ALA D N 1
ATOM 5458 C CA . ALA D 1 88 ? 38.061 58.134 10.165 1.00 40.32 99 ALA D CA 1
ATOM 5459 C C . ALA D 1 88 ? 37.256 56.848 10.351 1.00 42.70 99 ALA D C 1
ATOM 5460 O O . ALA D 1 88 ? 37.198 56.017 9.439 1.00 39.38 99 ALA D O 1
ATOM 5462 N N . TRP D 1 89 ? 36.628 56.665 11.523 1.00 42.86 100 TRP D N 1
ATOM 5463 C CA . TRP D 1 89 ? 35.791 55.484 11.741 1.00 33.92 100 TRP D CA 1
ATOM 5464 C C . TRP D 1 89 ? 34.583 55.479 10.810 1.00 40.61 100 TRP D C 1
ATOM 5465 O O . TRP D 1 89 ? 34.274 54.459 10.184 1.00 43.17 100 TRP D O 1
ATOM 5476 N N . ARG D 1 90 ? 33.872 56.607 10.720 1.00 34.53 101 ARG D N 1
ATOM 5477 C CA . ARG D 1 90 ? 32.697 56.655 9.854 1.00 37.28 101 ARG D CA 1
ATOM 5478 C C . ARG D 1 90 ? 33.055 56.301 8.415 1.00 43.31 101 ARG D C 1
ATOM 5479 O O . ARG D 1 90 ? 32.269 55.648 7.724 1.00 43.31 101 ARG D O 1
ATOM 5487 N N . LYS D 1 91 ? 34.232 56.726 7.944 1.00 43.28 102 LYS D N 1
ATOM 5488 C CA . LYS D 1 91 ? 34.637 56.415 6.575 1.00 47.30 102 LYS D CA 1
ATOM 5489 C C . LYS D 1 91 ? 34.717 54.907 6.345 1.00 48.97 102 LYS D C 1
ATOM 5490 O O . LYS D 1 91 ? 34.210 54.395 5.341 1.00 49.47 102 LYS D O 1
ATOM 5492 N N . ASP D 1 92 ? 35.349 54.172 7.266 1.00 43.23 103 ASP D N 1
ATOM 5493 C CA . ASP D 1 92 ? 35.461 52.733 7.057 1.00 36.38 103 ASP D CA 1
ATOM 5494 C C . ASP D 1 92 ? 34.197 51.992 7.466 1.00 36.58 103 ASP D C 1
ATOM 5495 O O . ASP D 1 92 ? 33.896 50.933 6.902 1.00 39.79 103 ASP D O 1
ATOM 5500 N N . GLU D 1 93 ? 33.431 52.537 8.410 1.00 33.83 104 GLU D N 1
ATOM 5501 C CA . GLU D 1 93 ? 32.181 51.892 8.785 1.00 33.82 104 GLU D CA 1
ATOM 5502 C C . GLU D 1 93 ? 31.217 51.835 7.605 1.00 41.55 104 GLU D C 1
ATOM 5503 O O . GLU D 1 93 ? 30.439 50.882 7.489 1.00 39.20 104 GLU D O 1
ATOM 5509 N N . ALA D 1 94 ? 31.264 52.830 6.710 1.00 39.67 105 ALA D N 1
ATOM 5510 C CA . ALA D 1 94 ? 30.428 52.766 5.512 1.00 42.16 105 ALA D CA 1
ATOM 5511 C C . ALA D 1 94 ? 30.743 51.526 4.686 1.00 43.29 105 ALA D C 1
ATOM 5512 O O . ALA D 1 94 ? 29.831 50.881 4.158 1.00 44.40 105 ALA D O 1
ATOM 5514 N N . HIS D 1 95 ? 32.028 51.151 4.589 1.00 46.19 106 HIS D N 1
ATOM 5515 C CA . HIS D 1 95 ? 32.382 49.941 3.846 1.00 47.17 106 HIS D CA 1
ATOM 5516 C C . HIS D 1 95 ? 31.852 48.691 4.536 1.00 46.53 106 HIS D C 1
ATOM 5517 O O . HIS D 1 95 ? 31.464 47.724 3.869 1.00 47.04 106 HIS D O 1
ATOM 5524 N N . LEU D 1 96 ? 31.860 48.678 5.874 1.00 40.40 107 LEU D N 1
ATOM 5525 C CA . LEU D 1 96 ? 31.334 47.524 6.596 1.00 38.89 107 LEU D CA 1
ATOM 5526 C C . LEU D 1 96 ? 29.824 47.429 6.422 1.00 34.23 107 LEU D C 1
ATOM 5527 O O . LEU D 1 96 ? 29.286 46.336 6.208 1.00 35.32 107 LEU D O 1
ATOM 5532 N N . VAL D 1 97 ? 29.132 48.569 6.488 1.00 35.68 108 VAL D N 1
ATOM 5533 C CA . VAL D 1 97 ? 27.685 48.572 6.279 1.00 38.11 108 VAL D CA 1
ATOM 5534 C C . VAL D 1 97 ? 27.357 48.034 4.896 1.00 42.68 108 VAL D C 1
ATOM 5535 O O . VAL D 1 97 ? 26.498 47.158 4.739 1.00 39.47 108 VAL D O 1
ATOM 5539 N N . ARG D 1 98 ? 28.081 48.505 3.879 1.00 46.16 109 ARG D N 1
ATOM 5540 C CA . ARG D 1 98 ? 27.816 48.047 2.519 1.00 46.51 109 ARG D CA 1
ATOM 5541 C C . ARG D 1 98 ? 28.077 46.556 2.381 1.00 43.22 109 ARG D C 1
ATOM 5542 O O . ARG D 1 98 ? 27.267 45.831 1.797 1.00 47.98 109 ARG D O 1
ATOM 5544 N N . ALA D 1 99 ? 29.192 46.075 2.932 1.00 45.74 110 ALA D N 1
ATOM 5545 C CA . ALA D 1 99 ? 29.509 44.653 2.839 1.00 44.21 110 ALA D CA 1
ATOM 5546 C C . ALA D 1 99 ? 28.457 43.799 3.538 1.00 40.19 110 ALA D C 1
ATOM 5547 O O . ALA D 1 99 ? 28.181 42.671 3.115 1.00 52.47 110 ALA D O 1
ATOM 5549 N N . VAL D 1 100 ? 27.893 44.293 4.640 1.00 38.63 111 VAL D N 1
ATOM 5550 C CA . VAL D 1 100 ? 26.868 43.521 5.335 1.00 38.96 111 VAL D CA 1
ATOM 5551 C C . VAL D 1 100 ? 25.579 43.499 4.515 1.00 33.94 111 VAL D C 1
ATOM 5552 O O . VAL D 1 100 ? 25.009 42.436 4.248 1.00 35.86 111 VAL D O 1
ATOM 5556 N N . TYR D 1 101 ? 25.106 44.661 4.093 1.00 33.88 112 TYR D N 1
ATOM 5557 C CA . TYR D 1 101 ? 23.795 44.706 3.457 1.00 41.35 112 TYR D CA 1
ATOM 5558 C C . TYR D 1 101 ? 23.823 44.355 1.977 1.00 41.07 112 TYR D C 1
ATOM 5559 O O . TYR D 1 101 ? 22.759 44.105 1.404 1.00 40.94 112 TYR D O 1
ATOM 5568 N N . GLU D 1 102 ? 25.002 44.300 1.356 1.00 49.78 113 GLU D N 1
ATOM 5569 C CA . GLU D 1 102 ? 25.097 43.797 -0.013 1.00 57.58 113 GLU D CA 1
ATOM 5570 C C . GLU D 1 102 ? 24.592 42.370 -0.115 1.00 53.85 113 GLU D C 1
ATOM 5571 O O . GLU D 1 102 ? 24.176 41.936 -1.195 1.00 49.20 113 GLU D O 1
ATOM 5577 N N . THR D 1 103 ? 24.642 41.619 0.986 1.00 48.97 114 THR D N 1
ATOM 5578 C CA . THR D 1 103 ? 24.255 40.212 0.987 1.00 52.57 114 THR D CA 1
ATOM 5579 C C . THR D 1 103 ? 22.773 39.996 1.274 1.00 50.80 114 THR D C 1
ATOM 5580 O O . THR D 1 103 ? 22.346 38.841 1.369 1.00 52.27 114 THR D O 1
ATOM 5584 N N . THR D 1 104 ? 21.987 41.066 1.403 1.00 49.15 115 THR D N 1
ATOM 5585 C CA . THR D 1 104 ? 20.572 41.009 1.753 1.00 37.69 115 THR D CA 1
ATOM 5586 C C . THR D 1 104 ? 19.690 41.399 0.576 1.00 38.80 115 THR D C 1
ATOM 5587 O O . THR D 1 104 ? 20.154 41.932 -0.434 1.00 37.03 115 THR D O 1
ATOM 5591 N N . GLN D 1 105 ? 18.391 41.108 0.720 1.00 34.88 116 GLN D N 1
ATOM 5592 C CA . GLN D 1 105 ? 17.377 41.493 -0.250 1.00 34.96 116 GLN D CA 1
ATOM 5593 C C . GLN D 1 105 ? 16.107 41.890 0.480 1.00 42.76 116 GLN D C 1
ATOM 5594 O O . GLN D 1 105 ? 15.734 41.258 1.470 1.00 35.82 116 GLN D O 1
ATOM 5600 N N . GLY D 1 106 ? 15.434 42.906 -0.027 1.00 32.92 117 GLY D N 1
ATOM 5601 C CA . GLY D 1 106 ? 14.129 43.272 0.483 1.00 33.59 117 GLY D CA 1
ATOM 5602 C C . GLY D 1 106 ? 14.160 44.612 1.207 1.00 29.88 117 GLY D C 1
ATOM 5603 O O . GLY D 1 106 ? 15.195 45.087 1.683 1.00 36.11 117 GLY D O 1
ATOM 5604 N N . THR D 1 107 ? 12.988 45.236 1.273 1.00 29.30 118 THR D N 1
ATOM 5605 C CA . THR D 1 107 ? 12.922 46.567 1.846 1.00 29.53 118 THR D CA 1
ATOM 5606 C C . THR D 1 107 ? 13.041 46.555 3.372 1.00 29.90 118 THR D C 1
ATOM 5607 O O . THR D 1 107 ? 13.330 47.605 3.951 1.00 28.83 118 THR D O 1
ATOM 5619 N N . TYR D 1 109 ? 15.444 45.019 4.968 1.00 27.69 120 TYR D N 1
ATOM 5620 C CA . TYR D 1 109 ? 16.876 45.276 5.118 1.00 30.69 120 TYR D CA 1
ATOM 5621 C C . TYR D 1 109 ? 17.266 46.659 4.575 1.00 31.06 120 TYR D C 1
ATOM 5622 O O . TYR D 1 109 ? 18.160 47.312 5.123 1.00 31.11 120 TYR D O 1
ATOM 5631 N N . ALA D 1 110 ? 16.634 47.122 3.494 1.00 25.82 121 ALA D N 1
ATOM 5632 C CA . ALA D 1 110 ? 16.972 48.456 2.995 1.00 34.31 121 ALA D CA 1
ATOM 5633 C C . ALA D 1 110 ? 16.657 49.524 4.041 1.00 35.70 121 ALA D C 1
ATOM 5634 O O . ALA D 1 110 ? 17.404 50.499 4.207 1.00 39.04 121 ALA D O 1
ATOM 5649 N N . ALA D 1 112 ? 16.520 49.005 7.355 1.00 22.83 123 ALA D N 1
ATOM 5650 C CA . ALA D 1 112 ? 17.473 48.823 8.443 1.00 31.46 123 ALA D CA 1
ATOM 5651 C C . ALA D 1 112 ? 18.794 49.508 8.120 1.00 27.94 123 ALA D C 1
ATOM 5652 O O . ALA D 1 112 ? 19.385 50.175 8.975 1.00 31.97 123 ALA D O 1
ATOM 5654 N N . SER D 1 113 ? 19.255 49.366 6.876 1.00 28.10 124 SER D N 1
ATOM 5655 C CA . SER D 1 113 ? 20.492 50.002 6.446 1.00 32.47 124 SER D CA 1
ATOM 5656 C C . SER D 1 113 ? 20.406 51.520 6.567 1.00 37.95 124 SER D C 1
ATOM 5657 O O . SER D 1 113 ? 21.348 52.170 7.039 1.00 39.45 124 SER D O 1
ATOM 5660 N N . ALA D 1 114 ? 19.284 52.099 6.129 1.00 33.88 125 ALA D N 1
ATOM 5661 C CA . ALA D 1 114 ? 19.089 53.538 6.240 1.00 34.54 125 ALA D CA 1
ATOM 5662 C C . ALA D 1 114 ? 19.098 53.982 7.699 1.00 30.95 125 ALA D C 1
ATOM 5663 O O . ALA D 1 114 ? 19.682 55.016 8.040 1.00 32.99 125 ALA D O 1
ATOM 5665 N N . ASP D 1 115 ? 18.446 53.224 8.577 1.00 25.34 126 ASP D N 1
ATOM 5666 C CA . ASP D 1 115 ? 18.490 53.601 9.980 1.00 34.51 126 ASP D CA 1
ATOM 5667 C C . ASP D 1 115 ? 19.908 53.472 10.535 1.00 37.65 126 ASP D C 1
ATOM 5668 O O . ASP D 1 115 ? 20.330 54.277 11.375 1.00 31.13 126 ASP D O 1
ATOM 5686 N N . ARG D 1 117 ? 22.550 54.185 8.963 1.00 29.45 128 ARG D N 1
ATOM 5687 C CA . ARG D 1 117 ? 23.291 55.357 8.528 1.00 30.60 128 ARG D CA 1
ATOM 5688 C C . ARG D 1 117 ? 22.883 56.601 9.305 1.00 31.52 128 ARG D C 1
ATOM 5689 O O . ARG D 1 117 ? 23.717 57.483 9.529 1.00 34.17 128 ARG D O 1
ATOM 5697 N N . LEU D 1 118 ? 21.620 56.662 9.743 1.00 30.36 129 LEU D N 1
ATOM 5698 C CA . LEU D 1 118 ? 21.056 57.819 10.436 1.00 28.80 129 LEU D CA 1
ATOM 5699 C C . LEU D 1 118 ? 21.494 57.912 11.900 1.00 31.47 129 LEU D C 1
ATOM 5700 O O . LEU D 1 118 ? 21.943 58.972 12.340 1.00 30.16 129 LEU D O 1
ATOM 5705 N N . GLN D 1 119 ? 21.319 56.840 12.683 1.00 28.30 130 GLN D N 1
ATOM 5706 C CA . GLN D 1 119 ? 21.468 56.962 14.133 1.00 29.05 130 GLN D CA 1
ATOM 5707 C C . GLN D 1 119 ? 22.858 57.389 14.601 1.00 26.52 130 GLN D C 1
ATOM 5708 O O . GLN D 1 119 ? 22.929 58.155 15.579 1.00 27.26 130 GLN D O 1
ATOM 5714 N N . PRO D 1 120 ? 23.972 56.918 14.024 1.00 33.75 131 PRO D N 1
ATOM 5715 C CA . PRO D 1 120 ? 25.280 57.353 14.553 1.00 34.02 131 PRO D CA 1
ATOM 5716 C C . PRO D 1 120 ? 25.540 58.826 14.329 1.00 40.01 131 PRO D C 1
ATOM 5717 O O . PRO D 1 120 ? 26.234 59.446 15.139 1.00 32.19 131 PRO D O 1
ATOM 5721 N N . VAL D 1 121 ? 25.020 59.394 13.243 1.00 31.11 132 VAL D N 1
ATOM 5722 C CA . VAL D 1 121 ? 25.181 60.817 13.006 1.00 33.87 132 VAL D CA 1
ATOM 5723 C C . VAL D 1 121 ? 24.370 61.594 14.028 1.00 32.63 132 VAL D C 1
ATOM 5724 O O . VAL D 1 121 ? 24.846 62.563 14.619 1.00 30.25 132 VAL D O 1
ATOM 5728 N N . ARG D 1 122 ? 23.130 61.174 14.255 1.00 29.83 133 ARG D N 1
ATOM 5729 C CA . ARG D 1 122 ? 22.343 61.742 15.338 1.00 32.78 133 ARG D CA 1
ATOM 5730 C C . ARG D 1 122 ? 23.086 61.648 16.679 1.00 34.18 133 ARG D C 1
ATOM 5731 O O . ARG D 1 122 ? 23.244 62.649 17.398 1.00 32.52 133 ARG D O 1
ATOM 5739 N N . GLU D 1 123 ? 23.594 60.455 17.006 1.00 27.64 134 GLU D N 1
ATOM 5740 C CA . GLU D 1 123 ? 24.274 60.254 18.288 1.00 33.49 134 GLU D CA 1
ATOM 5741 C C . GLU D 1 123 ? 25.467 61.192 18.441 1.00 36.04 134 GLU D C 1
ATOM 5742 O O . GLU D 1 123 ? 25.665 61.794 19.502 1.00 35.64 134 GLU D O 1
ATOM 5748 N N . ARG D 1 124 ? 26.278 61.321 17.392 1.00 32.89 135 ARG D N 1
ATOM 5749 C CA . ARG D 1 124 ? 27.446 62.184 17.478 1.00 30.80 135 ARG D CA 1
ATOM 5750 C C . ARG D 1 124 ? 27.043 63.637 17.703 1.00 38.41 135 ARG D C 1
ATOM 5751 O O . ARG D 1 124 ? 27.650 64.331 18.523 1.00 41.58 135 ARG D O 1
ATOM 5759 N N . ALA D 1 125 ? 26.003 64.106 17.004 1.00 38.19 136 ALA D N 1
ATOM 5760 C CA . ALA D 1 125 ? 25.555 65.486 17.182 1.00 36.86 136 ALA D CA 1
ATOM 5761 C C . ALA D 1 125 ? 25.129 65.754 18.620 1.00 32.30 136 ALA D C 1
ATOM 5762 O O . ALA D 1 125 ? 25.487 66.788 19.205 1.00 35.09 136 ALA D O 1
ATOM 5764 N N . LEU D 1 126 ? 24.363 64.833 19.206 1.00 31.57 137 LEU D N 1
ATOM 5765 C CA . LEU D 1 126 ? 23.850 65.036 20.553 1.00 34.05 137 LEU D CA 1
ATOM 5766 C C . LEU D 1 126 ? 24.979 65.035 21.568 1.00 41.54 137 LEU D C 1
ATOM 5767 O O . LEU D 1 126 ? 24.950 65.800 22.539 1.00 39.65 137 LEU D O 1
ATOM 5772 N N . ALA D 1 127 ? 25.984 64.185 21.357 1.00 38.63 138 ALA D N 1
ATOM 5773 C CA . ALA D 1 127 ? 27.133 64.176 22.248 1.00 38.26 138 ALA D CA 1
ATOM 5774 C C . ALA D 1 127 ? 27.911 65.483 22.147 1.00 37.15 138 ALA D C 1
ATOM 5775 O O . ALA D 1 127 ? 28.381 66.004 23.158 1.00 43.50 138 ALA D O 1
ATOM 5777 N N . LEU D 1 128 ? 28.114 65.991 20.927 1.00 33.57 139 LEU D N 1
ATOM 5778 C CA . LEU D 1 128 ? 28.804 67.270 20.780 1.00 41.60 139 LEU D CA 1
ATOM 5779 C C . LEU D 1 128 ? 27.994 68.410 21.392 1.00 48.78 139 LEU D C 1
ATOM 5780 O O . LEU D 1 128 ? 28.557 69.312 22.036 1.00 48.85 139 LEU D O 1
ATOM 5785 N N . ARG D 1 129 ? 26.670 68.387 21.199 1.00 46.03 140 ARG D N 1
ATOM 5786 C CA . ARG D 1 129 ? 25.809 69.420 21.766 1.00 47.65 140 ARG D CA 1
ATOM 5787 C C . ARG D 1 129 ? 25.874 69.417 23.280 1.00 46.10 140 ARG D C 1
ATOM 5788 O O . ARG D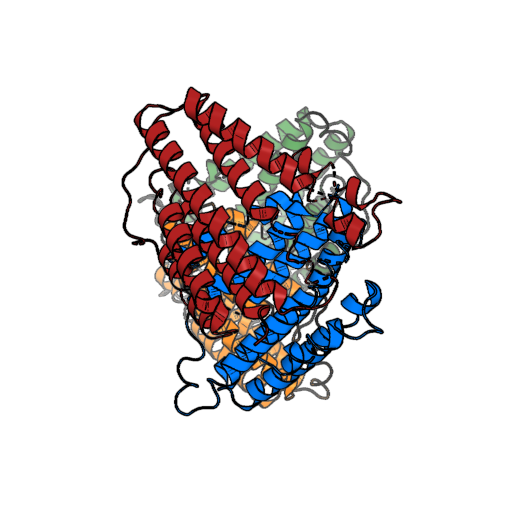 1 129 ? 26.007 70.472 23.906 1.00 51.43 140 ARG D O 1
ATOM 5796 N N . GLY D 1 130 ? 25.766 68.236 23.887 1.00 39.39 141 GLY D N 1
ATOM 5797 C CA . GLY D 1 130 ? 25.782 68.161 25.338 1.00 46.32 141 GLY D CA 1
ATOM 5798 C C . GLY D 1 130 ? 27.045 68.745 25.942 1.00 56.06 141 GLY D C 1
ATOM 5799 O O . GLY D 1 130 ? 26.990 69.480 26.935 1.00 60.34 141 GLY D O 1
ATOM 5800 N N . ALA D 1 131 ? 28.198 68.441 25.340 1.00 54.36 142 ALA D N 1
ATOM 5801 C CA . ALA D 1 131 ? 29.464 68.967 25.843 1.00 60.99 142 ALA D CA 1
ATOM 5802 C C . ALA D 1 131 ? 29.536 70.482 25.686 1.00 69.58 142 ALA D C 1
ATOM 5803 O O . ALA D 1 131 ? 29.847 71.198 26.645 1.00 70.31 142 ALA D O 1
ATOM 5805 N N . ALA D 1 132 ? 29.256 70.988 24.477 1.00 69.48 143 ALA D N 1
ATOM 5806 C CA . ALA D 1 132 ? 29.324 72.427 24.237 1.00 68.64 143 ALA D CA 1
ATOM 5807 C C . ALA D 1 132 ? 28.365 73.193 25.140 1.00 67.49 143 ALA D C 1
ATOM 5808 O O . ALA D 1 132 ? 28.644 74.340 25.508 1.00 67.45 143 ALA D O 1
ATOM 5810 N N . ASP D 1 133 ? 27.229 72.583 25.494 1.00 59.33 144 ASP D N 1
ATOM 5811 C CA . ASP D 1 133 ? 26.295 73.218 26.419 1.00 68.71 144 ASP D CA 1
ATOM 5812 C C . ASP D 1 133 ? 26.865 73.274 27.830 1.00 75.17 144 ASP D C 1
ATOM 5813 O O . ASP D 1 133 ? 26.655 74.256 28.549 1.00 79.55 144 ASP D O 1
ATOM 5818 N N . ARG D 1 134 ? 27.594 72.237 28.243 1.00 77.96 145 ARG D N 1
ATOM 5819 C CA . ARG D 1 134 ? 28.252 72.275 29.547 1.00 83.55 145 ARG D CA 1
ATOM 5820 C C . ARG D 1 134 ? 29.382 73.301 29.565 1.00 86.15 145 ARG D C 1
ATOM 5821 O O . ARG D 1 134 ? 29.564 74.017 30.556 1.00 93.69 145 ARG D O 1
ATOM 5823 N N . TYR D 1 135 ? 30.143 73.395 28.473 1.00 80.49 146 TYR D N 1
ATOM 5824 C CA . TYR D 1 135 ? 31.275 74.310 28.410 1.00 77.46 146 TYR D CA 1
ATOM 5825 C C . TYR D 1 135 ? 30.855 75.762 28.237 1.00 80.57 146 TYR D C 1
ATOM 5826 O O . TYR D 1 135 ? 31.666 76.657 28.497 1.00 76.78 146 TYR D O 1
ATOM 5835 N N . ALA D 1 136 ? 29.623 76.013 27.790 1.00 87.29 147 ALA D N 1
ATOM 5836 C CA . ALA D 1 136 ? 29.174 77.369 27.491 1.00 97.47 147 ALA D CA 1
ATOM 5837 C C . ALA D 1 136 ? 28.799 78.161 28.738 1.00 106.74 147 ALA D C 1
ATOM 5838 O O . ALA D 1 136 ? 28.820 79.397 28.697 1.00 111.35 147 ALA D O 1
ATOM 5840 N N . GLN D 1 137 ? 28.442 77.490 29.829 1.00 108.01 148 GLN D N 1
ATOM 5841 C CA . GLN D 1 137 ? 28.019 78.169 31.055 1.00 110.62 148 GLN D CA 1
ATOM 5842 C C . GLN D 1 137 ? 29.170 78.522 32.008 1.00 111.86 148 GLN D C 1
ATOM 5843 O O . GLN D 1 137 ? 30.329 78.176 31.774 1.00 110.13 148 GLN D O 1
ATOM 5849 N N . GLY D 1 141 ? 32.966 74.234 32.121 1.00 109.73 152 GLY D N 1
ATOM 5850 C CA . GLY D 1 141 ? 34.357 74.113 31.726 1.00 110.39 152 GLY D CA 1
ATOM 5851 C C . GLY D 1 141 ? 35.221 73.382 32.735 1.00 110.94 152 GLY D C 1
ATOM 5852 O O . GLY D 1 141 ? 36.245 72.799 32.379 1.00 113.25 152 GLY D O 1
ATOM 5853 N N . LYS D 1 142 ? 34.804 73.412 33.999 1.00 107.98 153 LYS D N 1
ATOM 5854 C CA . LYS D 1 142 ? 35.573 72.779 35.062 1.00 102.83 153 LYS D CA 1
ATOM 5855 C C . LYS D 1 142 ? 35.566 71.262 34.917 1.00 99.64 153 LYS D C 1
ATOM 5856 O O . LYS D 1 142 ? 34.574 70.670 34.482 1.00 98.35 153 LYS D O 1
ATOM 5858 N N . GLY D 1 143 ? 36.687 70.634 35.273 1.00 97.87 154 GLY D N 1
ATOM 5859 C CA . GLY D 1 143 ? 36.770 69.183 35.211 1.00 94.25 154 GLY D CA 1
ATOM 5860 C C . GLY D 1 143 ? 36.569 68.599 33.832 1.00 93.85 154 GLY D C 1
ATOM 5861 O O . GLY D 1 143 ? 36.118 67.453 33.712 1.00 93.24 154 GLY D O 1
ATOM 5862 N N . ALA D 1 144 ? 36.878 69.362 32.781 1.00 92.01 155 ALA D N 1
ATOM 5863 C CA . ALA D 1 144 ? 36.582 68.905 31.426 1.00 87.66 155 ALA D CA 1
ATOM 5864 C C . ALA D 1 144 ? 37.299 67.597 31.098 1.00 85.89 155 ALA D C 1
ATOM 5865 O O . ALA D 1 144 ? 36.696 66.681 30.527 1.00 85.31 155 ALA D O 1
ATOM 5867 N N . VAL D 1 145 ? 38.574 67.482 31.462 1.00 84.41 156 VAL D N 1
ATOM 5868 C CA . VAL D 1 145 ? 39.356 66.271 31.239 1.00 76.62 156 VAL D CA 1
ATOM 5869 C C . VAL D 1 145 ? 39.643 65.617 32.584 1.00 79.14 156 VAL D C 1
ATOM 5870 O O . VAL D 1 145 ? 40.024 66.297 33.546 1.00 83.36 156 VAL D O 1
ATOM 5874 N N . HIS D 1 146 ? 39.441 64.303 32.655 1.00 73.96 157 HIS D N 1
ATOM 5875 C CA . HIS D 1 146 ? 39.699 63.531 33.858 1.00 69.69 157 HIS D CA 1
ATOM 5876 C C . HIS D 1 146 ? 40.535 62.305 33.503 1.00 66.49 157 HIS D C 1
ATOM 5877 O O . HIS D 1 146 ? 40.632 61.910 32.334 1.00 59.50 157 HIS D O 1
ATOM 5884 N N . ARG D 1 147 ? 41.132 61.700 34.531 1.00 63.54 158 ARG D N 1
ATOM 5885 C CA . ARG D 1 147 ? 41.971 60.525 34.331 1.00 66.46 158 ARG D CA 1
ATOM 5886 C C . ARG D 1 147 ? 41.115 59.320 33.960 1.00 64.87 158 ARG D C 1
ATOM 5887 O O . ARG D 1 147 ? 39.962 59.193 34.378 1.00 59.60 158 ARG D O 1
ATOM 5895 N N . VAL D 1 148 ? 41.694 58.429 33.169 1.00 65.57 159 VAL D N 1
ATOM 5896 C CA . VAL D 1 148 ? 40.981 57.274 32.644 1.00 65.10 159 VAL D CA 1
ATOM 5897 C C . VAL D 1 148 ? 41.282 56.080 33.540 1.00 59.44 159 VAL D C 1
ATOM 5898 O O . VAL D 1 148 ? 42.421 55.600 33.601 1.00 60.45 159 VAL D O 1
ATOM 5902 N N . ARG D 1 149 ? 40.247 55.591 34.220 1.00 51.37 160 ARG D N 1
ATOM 5903 C CA . ARG D 1 149 ? 40.361 54.391 35.022 1.00 57.82 160 ARG D CA 1
ATOM 5904 C C . ARG D 1 149 ? 40.225 53.162 34.132 1.00 44.28 160 ARG D C 1
ATOM 5905 O O . ARG D 1 149 ? 39.532 53.198 33.116 1.00 42.05 160 ARG D O 1
ATOM 5913 N N . PRO D 1 150 ? 40.900 52.073 34.473 1.00 45.65 161 PRO D N 1
ATOM 5914 C CA . PRO D 1 150 ? 40.788 50.865 33.652 1.00 44.56 161 PRO D CA 1
ATOM 5915 C C . PRO D 1 150 ? 39.343 50.398 33.579 1.00 48.22 161 PRO D C 1
ATOM 5916 O O . PRO D 1 150 ? 38.589 50.478 34.555 1.00 42.69 161 PRO D O 1
ATOM 5920 N N . CYS D 1 151 ? 38.964 49.934 32.388 1.00 46.99 162 CYS D N 1
ATOM 5921 C CA . CYS D 1 151 ? 37.615 49.435 32.160 1.00 48.22 162 CYS D CA 1
ATOM 5922 C C . CYS D 1 151 ? 37.261 48.293 33.116 1.00 46.83 162 CYS D C 1
ATOM 5923 O O . CYS D 1 151 ? 36.101 48.151 33.509 1.00 39.32 162 CYS D O 1
ATOM 5939 N N . ARG D 1 153 ? 37.842 47.962 36.277 1.00 48.46 164 ARG D N 1
ATOM 5940 C CA . ARG D 1 153 ? 37.350 48.401 37.589 1.00 52.09 164 ARG D CA 1
ATOM 5941 C C . ARG D 1 153 ? 35.832 48.470 37.644 1.00 45.21 164 ARG D C 1
ATOM 5942 O O . ARG D 1 153 ? 35.244 48.296 38.720 1.00 46.77 164 ARG D O 1
ATOM 5950 N N . ASP D 1 154 ? 35.194 48.721 36.507 1.00 42.60 165 ASP D N 1
ATOM 5951 C CA . ASP D 1 154 ? 33.762 48.985 36.420 1.00 41.25 165 ASP D CA 1
ATOM 5952 C C . ASP D 1 154 ? 33.077 47.794 35.761 1.00 40.30 165 ASP D C 1
ATOM 5953 O O . ASP D 1 154 ? 33.211 47.587 34.548 1.00 38.63 165 ASP D O 1
ATOM 5958 N N . ALA D 1 155 ? 32.307 47.035 36.552 1.00 41.64 166 ALA D N 1
ATOM 5959 C CA . ALA D 1 155 ? 31.628 45.864 35.999 1.00 46.64 166 ALA D CA 1
ATOM 5960 C C . ALA D 1 155 ? 30.747 46.222 34.801 1.00 39.03 166 ALA D C 1
ATOM 5961 O O . ALA D 1 155 ? 30.622 45.419 33.873 1.00 37.86 166 ALA D O 1
ATOM 5963 N N . ALA D 1 156 ? 30.136 47.415 34.790 1.00 37.59 167 ALA D N 1
ATOM 5964 C CA . ALA D 1 156 ? 29.338 47.813 33.627 1.00 35.37 167 ALA D CA 1
ATOM 5965 C C . ALA D 1 156 ? 30.195 47.909 32.368 1.00 33.84 167 ALA D C 1
ATOM 5966 O O . ALA D 1 156 ? 29.774 47.492 31.280 1.00 32.57 167 ALA D O 1
ATOM 5968 N N . CYS D 1 157 ? 31.387 48.489 32.489 1.00 34.23 168 CYS D N 1
ATOM 5969 C CA . CYS D 1 157 ? 32.284 48.578 31.345 1.00 37.58 168 CYS D CA 1
ATOM 5970 C C . CYS D 1 157 ? 32.795 47.202 30.933 1.00 33.95 168 CYS D C 1
ATOM 5971 O O . CYS D 1 157 ? 32.893 46.906 29.736 1.00 34.31 168 CYS D O 1
ATOM 5974 N N . GLU D 1 158 ? 33.107 46.340 31.907 1.00 35.89 169 GLU D N 1
ATOM 5975 C CA . GLU D 1 158 ? 33.603 45.002 31.588 1.00 37.05 169 GLU D CA 1
ATOM 5976 C C . GLU D 1 158 ? 32.526 44.155 30.914 1.00 38.67 169 GLU D C 1
ATOM 5977 O O . GLU D 1 158 ? 32.804 43.438 29.947 1.00 40.16 169 GLU D O 1
ATOM 5983 N N . HIS D 1 159 ? 31.291 44.212 31.420 1.00 36.11 170 HIS D N 1
ATOM 5984 C CA . HIS D 1 159 ? 30.209 43.451 30.801 1.00 40.30 170 HIS D CA 1
ATOM 5985 C C . HIS D 1 159 ? 29.955 43.898 29.364 1.00 37.04 170 HIS D C 1
ATOM 5986 O O . HIS D 1 159 ? 29.682 43.071 28.486 1.00 38.71 170 HIS D O 1
ATOM 5993 N N . ALA D 1 160 ? 30.003 45.207 29.110 1.00 38.15 171 ALA D N 1
ATOM 5994 C CA . ALA D 1 160 ? 29.785 45.686 27.748 1.00 39.08 171 ALA D CA 1
ATOM 5995 C C . ALA D 1 160 ? 30.938 45.282 26.834 1.00 38.14 171 ALA D C 1
ATOM 5996 O O . ALA D 1 160 ? 30.718 44.902 25.678 1.00 31.54 171 ALA D O 1
ATOM 5998 N N . LEU D 1 161 ? 32.173 45.353 27.338 1.00 34.62 172 LEU D N 1
ATOM 5999 C CA . LEU D 1 161 ? 33.319 44.934 26.546 1.00 32.54 172 LEU D CA 1
ATOM 6000 C C . LEU D 1 161 ? 33.224 43.457 26.201 1.00 42.01 172 LEU D C 1
ATOM 6001 O O . LEU D 1 161 ? 33.497 43.055 25.064 1.00 41.03 172 LEU D O 1
ATOM 6006 N N . PHE D 1 162 ? 32.827 42.635 27.176 1.00 39.27 173 PHE D N 1
ATOM 6007 C CA . PHE D 1 162 ? 32.671 41.208 26.942 1.00 43.52 173 PHE D CA 1
ATOM 6008 C C . PHE D 1 162 ? 31.616 40.950 25.871 1.00 48.25 173 PHE D C 1
ATOM 6009 O O . PHE D 1 162 ? 31.824 40.144 24.957 1.00 51.08 173 PHE D O 1
ATOM 6017 N N . ASP D 1 163 ? 30.473 41.631 25.973 1.00 38.50 174 ASP D N 1
ATOM 6018 C CA . ASP D 1 163 ? 29.427 41.464 24.968 1.00 42.43 174 ASP D CA 1
ATOM 6019 C C . ASP D 1 163 ? 29.918 41.899 23.599 1.00 40.96 174 ASP D C 1
ATOM 6020 O O . ASP D 1 163 ? 29.622 41.250 22.589 1.00 38.57 174 ASP D O 1
ATOM 6033 N N . ASN D 1 165 ? 33.041 41.995 22.267 1.00 38.10 176 ASN D N 1
ATOM 6034 C CA . ASN D 1 165 ? 33.967 41.052 21.650 1.00 46.47 176 ASN D CA 1
ATOM 6035 C C . ASN D 1 165 ? 33.261 39.764 21.251 1.00 46.66 176 ASN D C 1
ATOM 6036 O O . ASN D 1 165 ? 33.592 39.163 20.222 1.00 52.49 176 ASN D O 1
ATOM 6041 N N . ARG D 1 166 ? 32.265 39.353 22.030 1.00 45.44 177 ARG D N 1
ATOM 6042 C CA . ARG D 1 166 ? 31.454 38.199 21.668 1.00 49.79 177 ARG D CA 1
ATOM 6043 C C . ARG D 1 166 ? 30.736 38.420 20.333 1.00 44.65 177 ARG D C 1
ATOM 6044 O O . ARG D 1 166 ? 30.878 37.621 19.406 1.00 42.58 177 ARG D O 1
ATOM 6052 N N . TYR D 1 167 ? 29.983 39.513 20.196 1.00 45.94 178 TYR D N 1
ATOM 6053 C CA . TYR D 1 167 ? 29.288 39.726 18.922 1.00 45.15 178 TYR D CA 1
ATOM 6054 C C . TYR D 1 167 ? 30.258 40.063 17.797 1.00 40.57 178 TYR D C 1
ATOM 6055 O O . TYR D 1 167 ? 29.983 39.752 16.636 1.00 42.11 178 TYR D O 1
ATOM 6064 N N . TYR D 1 168 ? 31.389 40.695 18.107 1.00 40.10 179 TYR D N 1
ATOM 6065 C CA . TYR D 1 168 ? 32.398 40.894 17.073 1.00 40.41 179 TYR D CA 1
ATOM 6066 C C . TYR D 1 168 ? 32.835 39.560 16.485 1.00 44.01 179 TYR D C 1
ATOM 6067 O O . TYR D 1 168 ? 32.940 39.413 15.264 1.00 44.25 179 TYR D O 1
ATOM 6076 N N . GLU D 1 169 ? 33.102 38.570 17.346 1.00 49.04 180 GLU D N 1
ATOM 6077 C CA . GLU D 1 169 ? 33.561 37.271 16.853 1.00 50.32 180 GLU D CA 1
ATOM 6078 C C . GLU D 1 169 ? 32.455 36.511 16.137 1.00 49.92 180 GLU D C 1
ATOM 6079 O O . GLU D 1 169 ? 32.709 35.871 15.109 1.00 50.50 180 GLU D O 1
ATOM 6085 N N . LYS D 1 170 ? 31.229 36.553 16.663 1.00 43.10 181 LYS D N 1
ATOM 6086 C CA . LYS D 1 170 ? 30.113 35.934 15.957 1.00 47.95 181 LYS D CA 1
ATOM 6087 C C . LYS D 1 170 ? 29.965 36.533 14.560 1.00 52.73 181 LYS D C 1
ATOM 6088 O O . LYS D 1 170 ? 29.840 35.805 13.571 1.00 45.47 181 LYS D O 1
ATOM 6094 N N . LEU D 1 171 ? 30.039 37.867 14.453 1.00 42.15 182 LEU D N 1
ATOM 6095 C CA . LEU D 1 171 ? 29.952 38.511 13.143 1.00 44.30 182 LEU D CA 1
ATOM 6096 C C . LEU D 1 171 ? 31.131 38.127 12.260 1.00 47.27 182 LEU D C 1
ATOM 6097 O O . LEU D 1 171 ? 30.950 37.756 11.095 1.00 46.00 182 LEU D O 1
ATOM 6102 N N . ARG D 1 172 ? 32.351 38.210 12.802 1.00 47.15 183 ARG D N 1
ATOM 6103 C CA . ARG D 1 172 ? 33.534 37.937 11.995 1.00 49.50 183 ARG D CA 1
ATOM 6104 C C . ARG D 1 172 ? 33.462 36.561 11.357 1.00 56.95 183 ARG D C 1
ATOM 6105 O O . ARG D 1 172 ? 33.743 36.410 10.163 1.00 59.65 183 ARG D O 1
ATOM 6113 N N . ALA D 1 173 ? 33.031 35.554 12.115 1.00 57.08 184 ALA D N 1
ATOM 6114 C CA . ALA D 1 173 ? 32.963 34.208 11.553 1.00 67.15 184 ALA D CA 1
ATOM 6115 C C . ALA D 1 173 ? 31.850 34.084 10.517 1.00 64.53 184 ALA D C 1
ATOM 6116 O O . ALA D 1 173 ? 31.941 33.244 9.619 1.00 61.58 184 ALA D O 1
ATOM 6118 N N . ARG D 1 174 ? 30.789 34.886 10.630 1.00 64.12 185 ARG D N 1
ATOM 6119 C CA . ARG D 1 174 ? 29.644 34.750 9.737 1.00 69.63 185 ARG D CA 1
ATOM 6120 C C . ARG D 1 174 ? 29.802 35.519 8.431 1.00 74.93 185 ARG D C 1
ATOM 6121 O O . ARG D 1 174 ? 29.010 35.312 7.504 1.00 87.61 185 ARG D O 1
ATOM 6137 N N . PRO D 1 176 ? 31.285 36.922 4.763 1.00 66.71 187 PRO D N 1
ATOM 6138 C CA . PRO D 1 176 ? 32.027 36.425 3.599 1.00 71.18 187 PRO D CA 1
ATOM 6139 C C . PRO D 1 176 ? 33.500 36.770 3.757 1.00 77.21 187 PRO D C 1
ATOM 6140 O O . PRO D 1 176 ? 33.857 37.889 4.145 1.00 66.00 187 PRO D O 1
ATOM 6144 N N . ALA D 1 177 ? 34.356 35.787 3.468 1.00 89.25 188 ALA D N 1
ATOM 6145 C CA . ALA D 1 177 ? 35.792 35.952 3.669 1.00 95.04 188 ALA D CA 1
ATOM 6146 C C . ALA D 1 177 ? 36.335 37.187 2.962 1.00 91.90 188 ALA D C 1
ATOM 6147 O O . ALA D 1 177 ? 37.273 37.821 3.456 1.00 91.80 188 ALA D O 1
ATOM 6149 N N . ASP D 1 178 ? 35.754 37.550 1.816 1.00 91.53 189 ASP D N 1
ATOM 6150 C CA . ASP D 1 178 ? 36.250 38.692 1.056 1.00 93.38 189 ASP D CA 1
ATOM 6151 C C . ASP D 1 178 ? 36.116 39.992 1.838 1.00 98.93 189 ASP D C 1
ATOM 6152 O O . ASP D 1 178 ? 37.024 40.831 1.817 1.00 103.22 189 ASP D O 1
ATOM 6154 N N . SER D 1 179 ? 35.009 40.160 2.563 1.00 95.22 190 SER D N 1
ATOM 6155 C CA . SER D 1 179 ? 34.700 41.401 3.259 1.00 86.39 190 SER D CA 1
ATOM 6156 C C . SER D 1 179 ? 35.238 41.446 4.680 1.00 79.64 190 SER D C 1
ATOM 6157 O O . SER D 1 179 ? 35.162 42.498 5.323 1.00 75.44 190 SER D O 1
ATOM 6160 N N . ARG D 1 180 ? 35.793 40.338 5.169 1.00 80.13 191 ARG D N 1
ATOM 6161 C CA . ARG D 1 180 ? 36.218 40.239 6.559 1.00 71.14 191 ARG D CA 1
ATOM 6162 C C . ARG D 1 180 ? 37.176 41.352 6.969 1.00 66.53 191 ARG D C 1
ATOM 6163 O O . ARG D 1 180 ? 37.178 41.767 8.132 1.00 65.29 191 ARG D O 1
ATOM 6171 N N . GLN D 1 181 ? 38.012 41.834 6.048 1.00 66.80 192 GLN D N 1
ATOM 6172 C CA . GLN D 1 181 ? 38.944 42.898 6.407 1.00 65.99 192 GLN D CA 1
ATOM 6173 C C . GLN D 1 181 ? 38.251 44.230 6.647 1.00 60.18 192 GLN D C 1
ATOM 6174 O O . GLN D 1 181 ? 38.786 45.072 7.375 1.00 59.77 192 GLN D O 1
ATOM 6180 N N . THR D 1 182 ? 37.085 44.449 6.048 1.00 55.62 193 THR D N 1
ATOM 6181 C CA . THR D 1 182 ? 36.377 45.690 6.309 1.00 56.87 193 THR D CA 1
ATOM 6182 C C . THR D 1 182 ? 35.873 45.746 7.750 1.00 51.55 193 THR D C 1
ATOM 6183 O O . THR D 1 182 ? 35.786 46.834 8.331 1.00 45.28 193 THR D O 1
ATOM 6187 N N . LEU D 1 183 ? 35.531 44.597 8.341 1.00 48.94 194 LEU D N 1
ATOM 6188 C CA . LEU D 1 183 ? 35.169 44.576 9.759 1.00 44.31 194 LEU D CA 1
ATOM 6189 C C . LEU D 1 183 ? 36.380 44.876 10.635 1.00 45.02 194 LEU D C 1
ATOM 6190 O O . LEU D 1 183 ? 36.302 45.684 11.568 1.00 46.02 194 LEU D O 1
ATOM 6195 N N . VAL D 1 184 ? 37.510 44.236 10.342 1.00 45.41 195 VAL D N 1
ATOM 6196 C CA . VAL D 1 184 ? 38.722 44.470 11.122 1.00 53.93 195 VAL D CA 1
ATOM 6197 C C . VAL D 1 184 ? 39.069 45.953 11.122 1.00 54.15 195 VAL D C 1
ATOM 6198 O O . VAL D 1 184 ? 39.295 46.556 12.179 1.00 47.90 195 VAL D O 1
ATOM 6202 N N . ALA D 1 185 ? 39.059 46.573 9.939 1.00 48.31 196 ALA D N 1
ATOM 6203 C CA . ALA D 1 185 ? 39.468 47.969 9.834 1.00 47.35 196 ALA D CA 1
ATOM 6204 C C . ALA D 1 185 ? 38.482 48.900 10.534 1.00 48.35 196 ALA D C 1
ATOM 6205 O O . ALA D 1 185 ? 38.885 49.774 11.310 1.00 49.44 196 ALA D O 1
ATOM 6207 N N . ALA D 1 186 ? 37.183 48.723 10.286 1.00 40.73 197 ALA D N 1
ATOM 6208 C CA . ALA D 1 186 ? 36.205 49.621 10.890 1.00 38.01 197 ALA D CA 1
ATOM 6209 C C . ALA D 1 186 ? 36.222 49.523 12.411 1.00 40.09 197 ALA D C 1
ATOM 6210 O O . ALA D 1 186 ? 36.099 50.540 13.104 1.00 41.63 197 ALA D O 1
ATOM 6212 N N . GLN D 1 187 ? 36.344 48.304 12.949 1.00 36.51 198 GLN D N 1
ATOM 6213 C CA . GLN D 1 187 ? 36.322 48.130 14.399 1.00 35.23 198 GLN D CA 1
ATOM 6214 C C . GLN D 1 187 ? 37.556 48.745 15.039 1.00 41.33 198 GLN D C 1
ATOM 6215 O O . GLN D 1 187 ? 37.467 49.381 16.095 1.00 37.34 198 GLN D O 1
ATOM 6221 N N . ARG D 1 188 ? 38.708 48.585 14.394 1.00 39.93 199 ARG D N 1
ATOM 6222 C CA . ARG D 1 188 ? 39.947 49.152 14.911 1.00 44.36 199 ARG D CA 1
ATOM 6223 C C . ARG D 1 188 ? 39.842 50.664 15.041 1.00 47.99 199 ARG D C 1
ATOM 6224 O O . ARG D 1 188 ? 40.249 51.235 16.060 1.00 46.66 199 ARG D O 1
ATOM 6232 N N . GLU D 1 189 ? 39.260 51.329 14.037 1.00 43.66 200 GLU D N 1
ATOM 6233 C CA . GLU D 1 189 ? 39.137 52.777 14.114 1.00 41.49 200 GLU D CA 1
ATOM 6234 C C . GLU D 1 189 ? 38.009 53.208 15.037 1.00 42.28 200 GLU D C 1
ATOM 6235 O O . GLU D 1 189 ? 38.109 54.270 15.663 1.00 45.99 200 GLU D O 1
ATOM 6241 N N . TRP D 1 190 ? 36.943 52.413 15.151 1.00 40.76 201 TRP D N 1
ATOM 6242 C CA . TRP D 1 190 ? 35.960 52.698 16.190 1.00 41.30 201 TRP D CA 1
ATOM 6243 C C . TRP D 1 190 ? 36.615 52.682 17.567 1.00 37.67 201 TRP D C 1
ATOM 6244 O O . TRP D 1 190 ? 36.343 53.550 18.406 1.00 35.44 201 TRP D O 1
ATOM 6255 N N . ALA D 1 191 ? 37.473 51.697 17.820 1.00 37.37 202 ALA D N 1
ATOM 6256 C CA . ALA D 1 191 ? 38.084 51.568 19.137 1.00 38.70 202 ALA D CA 1
ATOM 6257 C C . ALA D 1 191 ? 39.009 52.740 19.428 1.00 37.56 202 ALA D C 1
ATOM 6258 O O . ALA D 1 191 ? 39.085 53.212 20.572 1.00 40.43 202 ALA D O 1
ATOM 6260 N N . ALA D 1 192 ? 39.729 53.216 18.408 1.00 37.17 203 ALA D N 1
ATOM 6261 C CA . ALA D 1 192 ? 40.542 54.411 18.584 1.00 38.83 203 ALA D CA 1
ATOM 6262 C C . ALA D 1 192 ? 39.663 55.627 18.847 1.00 42.39 203 ALA D C 1
ATOM 6263 O O . ALA D 1 192 ? 40.013 56.484 19.662 1.00 40.14 203 ALA D O 1
ATOM 6265 N N . PHE D 1 193 ? 38.511 55.713 18.176 1.00 38.92 204 PHE D N 1
ATOM 6266 C CA . PHE D 1 193 ? 37.552 56.766 18.494 1.00 36.83 204 PHE D CA 1
ATOM 6267 C C . PHE D 1 193 ? 37.065 56.637 19.928 1.00 41.04 204 PHE D C 1
ATOM 6268 O O . PHE D 1 193 ? 36.957 57.630 20.656 1.00 39.62 204 PHE D O 1
ATOM 6276 N N . SER D 1 194 ? 36.696 55.421 20.326 1.00 38.24 205 SER D N 1
ATOM 6277 C CA . SER D 1 194 ? 36.244 55.199 21.694 1.00 42.43 205 SER D CA 1
ATOM 6278 C C . SER D 1 194 ? 37.298 55.654 22.700 1.00 41.27 205 SER D C 1
ATOM 6279 O O . SER D 1 194 ? 36.977 56.348 23.672 1.00 37.99 205 SER D O 1
ATOM 6282 N N . ASP D 1 195 ? 38.567 55.284 22.472 1.00 34.94 206 ASP D N 1
ATOM 6283 C CA . ASP D 1 195 ? 39.627 55.654 23.410 1.00 42.08 206 ASP D CA 1
ATOM 6284 C C . ASP D 1 195 ? 39.784 57.164 23.506 1.00 48.35 206 ASP D C 1
ATOM 6285 O O . ASP D 1 195 ? 40.058 57.694 24.588 1.00 53.12 206 ASP D O 1
ATOM 6290 N N . ALA D 1 196 ? 39.631 57.878 22.386 1.00 44.05 207 ALA D N 1
ATOM 6291 C CA . ALA D 1 196 ? 39.809 59.325 22.443 1.00 47.90 207 ALA D CA 1
ATOM 6292 C C . ALA D 1 196 ? 38.710 59.992 23.274 1.00 45.54 207 ALA D C 1
ATOM 6293 O O . ALA D 1 196 ? 38.937 61.056 23.862 1.00 49.70 207 ALA D O 1
ATOM 6303 N N . THR D 1 198 ? 37.096 58.668 26.021 1.00 39.99 209 THR D N 1
ATOM 6304 C CA . THR D 1 198 ? 37.072 58.289 27.433 1.00 39.74 209 THR D CA 1
ATOM 6305 C C . THR D 1 198 ? 37.465 59.417 28.383 1.00 41.33 209 THR D C 1
ATOM 6306 O O . THR D 1 198 ? 36.813 59.545 29.432 1.00 42.59 209 THR D O 1
ATOM 6310 N N . PRO D 1 199 ? 38.484 60.243 28.116 1.00 42.34 210 PRO D N 1
ATOM 6311 C CA . PRO D 1 199 ? 38.806 61.314 29.076 1.00 47.16 210 PRO D CA 1
ATOM 6312 C C . PRO D 1 199 ? 37.802 62.454 29.082 1.00 44.36 210 PRO D C 1
ATOM 6313 O O . PRO D 1 199 ? 37.870 63.299 29.984 1.00 48.29 210 PRO D O 1
ATOM 6317 N N . LEU D 1 200 ? 36.892 62.511 28.106 1.00 49.54 211 LEU D N 1
ATOM 6318 C CA . LEU D 1 200 ? 36.012 63.653 27.880 1.00 50.92 211 LEU D CA 1
ATOM 6319 C C . LEU D 1 200 ? 34.576 63.446 28.340 1.00 49.04 211 LEU D C 1
ATOM 6320 O O . LEU D 1 200 ? 33.802 64.409 28.338 1.00 48.65 211 LEU D O 1
ATOM 6325 N N . VAL D 1 201 ? 34.174 62.222 28.667 1.00 41.91 212 VAL D N 1
ATOM 6326 C CA . VAL D 1 201 ? 32.790 61.930 29.016 1.00 39.02 212 VAL D CA 1
ATOM 6327 C C . VAL D 1 201 ? 32.766 61.146 30.323 1.00 42.55 212 VAL D C 1
ATOM 6328 O O . VAL D 1 201 ? 33.787 60.641 30.795 1.00 42.19 212 VAL D O 1
ATOM 6332 N N . SER D 1 202 ? 31.579 61.053 30.911 1.00 39.45 213 SER D N 1
ATOM 6333 C CA . SER D 1 202 ? 31.439 60.318 32.157 1.00 42.50 213 SER D CA 1
ATOM 6334 C C . SER D 1 202 ? 31.641 58.823 31.929 1.00 40.41 213 SER D C 1
ATOM 6335 O O . SER D 1 202 ? 31.587 58.323 30.798 1.00 34.52 213 SER D O 1
ATOM 6338 N N . GLU D 1 203 ? 31.876 58.105 33.036 1.00 42.10 214 GLU D N 1
ATOM 6339 C CA . GLU D 1 203 ? 31.980 56.650 32.966 1.00 40.83 214 GLU D CA 1
ATOM 6340 C C . GLU D 1 203 ? 30.707 56.042 32.387 1.00 35.40 214 GLU D C 1
ATOM 6341 O O . GLU D 1 203 ? 30.763 55.077 31.618 1.00 37.54 214 GLU D O 1
ATOM 6347 N N . GLY D 1 204 ? 29.550 56.600 32.738 1.00 38.89 215 GLY D N 1
ATOM 6348 C CA . GLY D 1 204 ? 28.298 56.097 32.185 1.00 35.52 215 GLY D CA 1
ATOM 6349 C C . GLY D 1 204 ? 28.219 56.260 30.677 1.00 36.66 215 GLY D C 1
ATOM 6350 O O . GLY D 1 204 ? 27.764 55.357 29.965 1.00 33.37 215 GLY D O 1
ATOM 6351 N N . GLU D 1 205 ? 28.677 57.407 30.167 1.00 34.21 216 GLU D N 1
ATOM 6352 C CA . GLU D 1 205 ? 28.683 57.614 28.723 1.00 34.64 216 GLU D CA 1
ATOM 6353 C C . GLU D 1 205 ? 29.684 56.699 28.042 1.00 34.00 216 GLU D C 1
ATOM 6354 O O . GLU D 1 205 ? 29.444 56.229 26.923 1.00 34.18 216 GLU D O 1
ATOM 6360 N N . ARG D 1 206 ? 30.818 56.451 28.698 1.00 33.37 217 ARG D N 1
ATOM 6361 C CA . ARG D 1 206 ? 31.803 55.504 28.185 1.00 34.42 217 ARG D CA 1
ATOM 6362 C C . ARG D 1 206 ? 31.187 54.123 27.989 1.00 33.13 217 ARG D C 1
ATOM 6363 O O . ARG D 1 206 ? 31.352 53.496 26.939 1.00 33.13 217 ARG D O 1
ATOM 6371 N N . VAL D 1 207 ? 30.465 53.640 28.999 1.00 34.65 218 VAL D N 1
ATOM 6372 C CA . VAL D 1 207 ? 29.793 52.351 28.891 1.00 30.05 218 VAL D CA 1
ATOM 6373 C C . VAL D 1 207 ? 28.788 52.366 27.743 1.00 31.17 218 VAL D C 1
ATOM 6374 O O . VAL D 1 207 ? 28.678 51.391 26.990 1.00 30.94 218 VAL D O 1
ATOM 6378 N N . ASP D 1 208 ? 28.041 53.467 27.588 1.00 32.73 219 ASP D N 1
ATOM 6379 C CA . ASP D 1 208 ? 27.020 53.531 26.535 1.00 30.45 219 ASP D CA 1
ATOM 6380 C C . ASP D 1 208 ? 27.640 53.580 25.140 1.00 31.17 219 ASP D C 1
ATOM 6381 O O . ASP D 1 208 ? 27.023 53.106 24.175 1.00 32.71 219 ASP D O 1
ATOM 6386 N N . LEU D 1 209 ? 28.822 54.195 25.004 1.00 32.10 220 LEU D N 1
ATOM 6387 C CA . LEU D 1 209 ? 29.557 54.116 23.748 1.00 32.12 220 LEU D CA 1
ATOM 6388 C C . LEU D 1 209 ? 29.824 52.664 23.376 1.00 33.22 220 LEU D C 1
ATOM 6389 O O . LEU D 1 209 ? 29.617 52.258 22.233 1.00 28.96 220 LEU D O 1
ATOM 6394 N N . ILE D 1 210 ? 30.283 51.863 24.336 1.00 30.99 221 ILE D N 1
ATOM 6395 C CA . ILE D 1 210 ? 30.513 50.452 24.050 1.00 28.71 221 ILE D CA 1
ATOM 6396 C C . ILE D 1 210 ? 29.188 49.755 23.763 1.00 29.14 221 ILE D C 1
ATOM 6397 O O . ILE D 1 210 ? 29.072 48.971 22.810 1.00 32.78 221 ILE D O 1
ATOM 6402 N N . GLY D 1 211 ? 28.164 50.029 24.583 1.00 28.76 222 GLY D N 1
ATOM 6403 C CA . GLY D 1 211 ? 26.882 49.369 24.398 1.00 25.13 222 GLY D CA 1
ATOM 6404 C C . GLY D 1 211 ? 26.266 49.657 23.037 1.00 31.78 222 GLY D C 1
ATOM 6405 O O . GLY D 1 211 ? 25.642 48.786 22.430 1.00 24.40 222 GLY D O 1
ATOM 6406 N N . ALA D 1 212 ? 26.445 50.879 22.535 1.00 26.38 223 ALA D N 1
ATOM 6407 C CA . ALA D 1 212 ? 25.971 51.187 21.194 1.00 24.76 223 ALA D CA 1
ATOM 6408 C C . ALA D 1 212 ? 26.718 50.362 20.150 1.00 29.78 223 ALA D C 1
ATOM 6409 O O . ALA D 1 212 ? 26.130 49.929 19.157 1.00 30.08 223 ALA D O 1
ATOM 6411 N N . ARG D 1 213 ? 28.023 50.160 20.335 1.00 29.81 224 ARG D N 1
ATOM 6412 C CA . ARG D 1 213 ? 28.758 49.333 19.386 1.00 31.36 224 ARG D CA 1
ATOM 6413 C C . ARG D 1 213 ? 28.314 47.875 19.458 1.00 31.52 224 ARG D C 1
ATOM 6414 O O . ARG D 1 213 ? 28.231 47.194 18.428 1.00 34.53 224 ARG D O 1
ATOM 6422 N N . VAL D 1 214 ? 28.029 47.375 20.663 1.00 25.37 225 VAL D N 1
ATOM 6423 C CA . VAL D 1 214 ? 27.500 46.019 20.798 1.00 26.14 225 VAL D CA 1
ATOM 6424 C C . VAL D 1 214 ? 26.249 45.851 19.938 1.00 32.57 225 VAL D C 1
ATOM 6425 O O . VAL D 1 214 ? 26.118 44.880 19.186 1.00 29.02 225 VAL D O 1
ATOM 6429 N N . ALA D 1 215 ? 25.311 46.803 20.042 1.00 27.62 226 ALA D N 1
ATOM 6430 C CA . ALA D 1 215 ? 24.038 46.689 19.331 1.00 31.24 226 ALA D CA 1
ATOM 6431 C C . ALA D 1 215 ? 24.238 46.655 17.818 1.00 32.98 226 ALA D C 1
ATOM 6432 O O . ALA D 1 215 ? 23.592 45.866 17.116 1.00 34.01 226 ALA D O 1
ATOM 6434 N N . THR D 1 216 ? 25.144 47.484 17.303 1.00 31.87 227 THR D N 1
ATOM 6435 C CA . THR D 1 216 ? 25.456 47.461 15.879 1.00 25.41 227 THR D CA 1
ATOM 6436 C C . THR D 1 216 ? 26.019 46.107 15.468 1.00 26.66 227 THR D C 1
ATOM 6437 O O . THR D 1 216 ? 25.545 45.487 14.504 1.00 27.55 227 THR D O 1
ATOM 6441 N N . LEU D 1 217 ? 27.020 45.619 16.212 1.00 30.32 228 LEU D N 1
ATOM 6442 C CA . LEU D 1 217 ? 27.659 44.353 15.860 1.00 29.95 228 LEU D CA 1
ATOM 6443 C C . LEU D 1 217 ? 26.679 43.198 15.986 1.00 31.42 228 LEU D C 1
ATOM 6444 O O . LEU D 1 217 ? 26.676 42.271 15.162 1.00 32.36 228 LEU D O 1
ATOM 6449 N N . LYS D 1 218 ? 25.802 43.262 16.986 1.00 31.42 229 LYS D N 1
ATOM 6450 C CA . LYS D 1 218 ? 24.793 42.225 17.147 1.00 31.51 229 LYS D CA 1
ATOM 6451 C C . LYS D 1 218 ? 23.852 42.203 15.950 1.00 31.99 229 LYS D C 1
ATOM 6452 O O . LYS D 1 218 ? 23.530 41.135 15.417 1.00 33.78 229 LYS D O 1
ATOM 6458 N N . ARG D 1 219 ? 23.396 43.382 15.516 1.00 31.21 230 ARG D N 1
ATOM 6459 C CA . ARG D 1 219 ? 22.508 43.438 14.358 1.00 32.54 230 ARG D CA 1
ATOM 6460 C C . ARG D 1 219 ? 23.212 42.930 13.110 1.00 32.51 230 ARG D C 1
ATOM 6461 O O . ARG D 1 219 ? 22.626 42.175 12.320 1.00 32.23 230 ARG D O 1
ATOM 6469 N N . PHE D 1 220 ? 24.472 43.340 12.917 1.00 31.97 231 PHE D N 1
ATOM 6470 C CA . PHE D 1 220 ? 25.264 42.839 11.799 1.00 33.33 231 PHE D CA 1
ATOM 6471 C C . PHE D 1 220 ? 25.333 41.319 11.822 1.00 37.33 231 PHE D C 1
ATOM 6472 O O . PHE D 1 220 ? 25.124 40.662 10.798 1.00 36.10 231 PHE D O 1
ATOM 6480 N N . SER D 1 221 ? 25.627 40.742 12.993 1.00 34.24 232 SER D N 1
ATOM 6481 C CA . SER D 1 221 ? 25.777 39.293 13.089 1.00 38.52 232 SER D CA 1
ATOM 6482 C C . SER D 1 221 ? 24.481 38.576 12.740 1.00 37.74 232 SER D C 1
ATOM 6483 O O . SER D 1 221 ? 24.511 37.425 12.291 1.00 40.28 232 SER D O 1
ATOM 6486 N N . GLU D 1 222 ? 23.338 39.233 12.946 1.00 36.26 233 GLU D N 1
ATOM 6487 C CA . GLU D 1 222 ? 22.041 38.681 12.584 1.00 39.87 233 GLU D CA 1
ATOM 6488 C C . GLU D 1 222 ? 21.621 39.007 11.155 1.00 40.26 233 GLU D C 1
ATOM 6489 O O . GLU D 1 222 ? 20.579 38.518 10.705 1.00 45.43 233 GLU D O 1
ATOM 6495 N N . THR D 1 223 ? 22.376 39.834 10.443 1.00 40.48 234 THR D N 1
ATOM 6496 C CA . THR D 1 223 ? 21.975 40.328 9.133 1.00 37.83 234 THR D CA 1
ATOM 6497 C C . THR D 1 223 ? 22.801 39.747 8.005 1.00 44.42 234 THR D C 1
ATOM 6498 O O . THR D 1 223 ? 22.249 39.388 6.959 1.00 45.65 234 THR D O 1
ATOM 6502 N N . VAL D 1 224 ? 24.123 39.671 8.194 1.00 45.01 235 VAL D N 1
ATOM 6503 C CA . VAL D 1 224 ? 25.003 39.266 7.112 1.00 45.93 235 VAL D CA 1
ATOM 6504 C C . VAL D 1 224 ? 24.652 37.842 6.693 1.00 49.07 235 VAL D C 1
ATOM 6505 O O . VAL D 1 224 ? 24.282 36.993 7.518 1.00 46.17 235 VAL D O 1
ATOM 6509 N N . ASN D 1 225 ? 24.727 37.592 5.392 1.00 48.22 236 ASN D N 1
ATOM 6510 C CA . ASN D 1 225 ? 24.299 36.324 4.814 1.00 69.25 236 ASN D CA 1
ATOM 6511 C C . ASN D 1 225 ? 25.451 35.728 4.015 1.00 78.25 236 ASN D C 1
ATOM 6512 O O . ASN D 1 225 ? 25.808 36.246 2.951 1.00 78.10 236 ASN D O 1
ATOM 6517 N N . ASN D 1 226 ? 26.022 34.639 4.526 1.00 84.16 237 ASN D N 1
ATOM 6518 C CA . ASN D 1 226 ? 27.120 33.946 3.855 1.00 87.20 237 ASN D CA 1
ATOM 6519 C C . ASN D 1 226 ? 26.578 33.037 2.756 1.00 87.53 237 ASN D C 1
ATOM 6520 O O . ASN D 1 226 ? 27.194 32.885 1.703 1.00 93.33 237 ASN D O 1
#

Secondary structure (DSSP, 8-state):
--HHHH--TGGG-GGG-SHHHHHH--HHHHHHHHHHHHHHHHHHHHS-HHHHHHHHHHHHHHHHHHHHHHHHHHHHHTT------------HHHHHHHHHHHHHHHHHHSTTTTTT-S--------HHHHHHHH--HHHHHHHH--TTTHHHHHHHHHHHHHHHH--TTS-HHHHHHHHHHHHHHHHHHHHH---/---HHHH--TGGG-GGG-SHHHHHH--HHHHHHHHHHHHHHHHHHHHS-HHHHHHHHHHHHHHHHHHHHHHHHHHHHHTT------------HHHHHHHHHHHHHHHHHHSTTTTTTSS--------HHHHHHHH--HHHHHHHH--GGGHHHHHHHHHHHHHHHH--TTS-HHHHHHHHHHHHHHHHHHHHH---/---HHHH--TGGG-GGG-SHHHHHH--HHHHHHHHHHHHHHHHHHHHS-HHHHHHHHHHHHHHHHHHHHHHHHHHHHHTT------------HHHHHHHHHHHHHHHHHHSTTTTTT-S--------HHHHHHHH--HHHHHHHH--GGGHHHHHHHHHHHHHHHH--TTS-HHHHHHHHHHHHHHHHHHHHH----/---HHHH--TGGG-GGG-SHHHHHH--HHHHHHHHHHHHHHHHHHHHS-HHHHHHHHHHHHHHHHHHHHHHHHHHHHHTT-----------HHHHHHHHHHHHHHHHHHH--TT-S--------HHHHHHHH--HHHHHHHH--TTTHHHHHHHHHHHHHHHH--TTS-HHHHHHHHHHHHHHHHHHHHH---

Radius of gyration: 32.74 Å; Cα contacts (8 Å, |Δi|>4): 834; chains: 4; bounding box: 67×65×95 Å

B-factor: mean 44.38, std 17.86, range [17.55, 151.57]

Sequence (781 aa):
ADPIDVARQCLARRRDRSSTAGQIQCDDEARQQWQGEVDAAYQRLVKTAPADARRGWQESQRRWLAWRKDEAHLVRAVYETTQGTYAASADRRLQPVRERALALRGAADRRYAQPGGGKGAVHRVRPCRDAACEHALFDNRYYEKLRARPADSRQTLVAAQREWAAFSDATPLVSEGERVDLIGARVATLKRFSETVNNSADPIDVARQCLARRRDRSSTAGQIQCDDEARQQWQGEVDAAYQRLVKTAPADARRGWQESQRRWLAWRKDEAHLVRAVYEETTQGTYAASADRLQPVRERALALRGAADRYAQPGGGKGAVHRVRPCRDAACEEHALFDNRYYEKLRARPADSRQTLVAAQREWAAFSDATPLVSEGERVDLIGARVATLKRFSETVNNSADPIDVARQCLARRDRSSTAGQIQCDDEARQQWQGEVDAAYQRLVKTAPADARRGWQESQRRRWLAWRKDEAHLVRAVYETTQGTYAASADRLQPVRERALALRGAADRYAQPGGGKGAVHRVRPCRDAACEHALFDNRYYEKLRARPADSRQTLVAAQREWAAFSDATPLVSEGERVDLIGARVATLKRFSETVNNRSADPIDVARQCLARRDRSSTAGQIQCDDEARQQWQGEVDAAYQRLVKTAPADARRGWQESQRRWLAWRKDEAHLVRAVYETTQGTYAASADRLQPVRERALALRGAADRYAQGKGAVHRVRPCRDAACEHALFDNRYYEKLRARPADSRQTLVAAQREWAAFSDATPLVSEGERVDLIGARVATLKRFSETVNN

Nearest PDB structures (foldseek):
  6ar7-assembly4_D  TM=1.001E+00  e=3.174E-24  Burkholderia thailandensis E264
  6ar7-assembly1_A  TM=9.992E-01  e=9.870E-23  Burkholderia thailandensis E264
  5oeg-assembly1_A-2  TM=2.106E-01  e=9.213E+00  Homo sapiens
  6yr5-assembly1_B  TM=1.818E-01  e=7.611E+00  Homo sapiens
  6ar7-assembly1_A  TM=9.998E-01  e=1.974E-23  Burkholderia thailandensis E264